Protein AF-Q5MYT7-F1 (afdb_monomer)

Secondary structure (DSSP, 8-state):
-HHHHS-GGGHHHHIIIIISPPHHHHHHHHHHHHHHHHHHHHGGGSSTTS--EEEEEE-HHHHHT-PPSS-EEEEEEEEETT--STTHHHHSHHHHHHHHHHHHHHHHT---TTEEEEE---SBTTBEEEEEEETTSSSEEEEEEEEE--TT-S--TT-PPPHHHHHHHHHTT--TTTTGGGGHHHHHHHHHTS-HHHHHHHHHHHHHHHHHHHH-TT--PPPHHHHHHHHHHHHHHHT--SS--HHHHHHHHHHHHHTGGG-EE---SS--SSSHHHHHHHHHHTTSSSPEEEETTEEEEESS-GGGS-HHHHHHHHHHHTTSGGGB-TTSPBPPPPPSTTS--TT----------SSS----------------------------------------------------------------------------------------------PPPPGGGS-GGGHHHHIIIIISPPHHHHHHHHHHHHHHHHHHHHH-SS-EEEEEE-HHHHTT-PBTTBEEEEEEEEESS--SHHHHHHHHHHHHHHHHHHHHHHTTSPPTTEEEEEEEEETTEEEEEEEETTSS--EEEEEEEEE-SS-SPPTTPPPPHHHHHHHHHHT--TTTTTTTTHHHHHHHHHTS-HHHHHHHHHHHHHHHHHHHHHTTSTTTTSPPPPHHHHHHHHHHHHHHHT--SS--HHHHHHHHHHHHHTGGG-EE---SSS-TTSHHHHHHHHHHTTS-S-EEB-SS-TT-B---S-HHHHHHHHHHHTTSGGGB-TTSSBPPPP---SB-GGGS-GGGHHHHIIIIISPPHHHHHHHHHHHHHHHHHHHHHTTTTSS--EEEEEEEHHHHHT-PPSSEEEEEEEEEETT--SGGGGGTTHHHHHHHHHHHHHHHHHHS--SEEEEE--S--TT-EEEEEEESSSTT-EEEEEEEEE--TT-SPPTTPPPPHHHHHHHHHT-SSTTTTGGGGHHHHHHHHHTS-HHHHHHHHHHHHHHHHHHHH--SSSPPPPHHHHHHHHHHHHHHHT--TT--HHHHHHHHHHHHHTGGG-EE---SS--TTSHHHHHHHHHHHTSSSPEEEETTEEEEETTTTS-HHHHHHHHHHHHTSGGGB-SSSPBPPPP-PPP--

Foldseek 3Di:
DVLLQQFLVCLVVCLVPAWDADPVVLVLVVVLVVVLQVLLQVVQPPDDPHWHFPDWDKFFCSLLVQATFQEGEIEIETETPQAAAPLVLVVPADVNVVVSVVSCVVSQVDSDPQWHKAWDQDPDGFWGWIKIAGPVRRGIYIYIYGYAHLLQPPFWDQDAGDCVSQVRVVVSVDAQCNRVSNLRVVLSCVRNVDAPVLSSLLSVQLVLVVVLVVVDPPFQAFDSVLLNQLLVVLCVFFNVDSDDRSLQSNLQSLQVLLLQQQAQEEAPRRHELPDPVSVVLLVVQSPDGGPFYARNRHRRHTSGRHPPGPSVSSNVVSVVSQVGSSQQDPVRDGRHHGDGQQTDDPPDSHRPDDDYDDDDDDDDDDDDDDDDDDDDDDDDDDDDDDDDDDDDDDDDDDDDDDDDDDDDDDDDDDDDDDDDDDDDDDDDDDDDDDDDDDDDDDDDDDPPPDLDADQQDDLLAAFLVCLVVSLVPFWADDPVVLVVVVVVLVVLVVLLCVQFPFHFPDWQWFFCSLLVLATFQEAEIEIETETVCCPADLSCLVCQQVRVVSSVVSVVVQQVPDDPFWHKDFDDDDSFWTWIWIDGPPSHHIYIYIYGYAHLLAPDDDQQDAGDQVSQVRVLVSPDAQCPRVSNLRVVLSSVNNVDAPVLSSLLSVLLSLVVVLVVVQVPDPPVPWAAFPSVLLSLLLVQQCVQFPVDNDDRSLQSLLSSLVLLLVQQLADDEDCSRPDCVDQSLVLLLLVLNPDTGDFYARNRHRRHGRRGTDSVSSNVSSVVSQQGSSQADPVRHGDHHGPHDSDDLLADFQQCLVVCLVPFWQADPVLLVLVVVLVVLLQVLCQPPFQPVHPKHFQGWDKFACSLLVLFTYQEGEIETETAIPVDPAQVCQPPPQQVNLVSSLVSVVVSQVPDDGQWDKAWDPDDDSQWTKIKTHHPPDPRGIYIYIYGYAHQLQRPDDPQDAGDQVSQLRCVVVDDAFCSRVSNLRVVLSCVRNVDAPVLSSLLSVQLVLVVSLVVVDDIDFAAFDSSLLSQLLVLLCVQFPVDSDDRSLLSNLSSLVCLLVQQLAQAEDPSHHEPPDVSRPVLLVVQSPDGTPFHARNRHNSHRRGPRHPSVSSNVSSVVSQQGSSQAHSSGDGNHHGPGDRDD

Radius of gyration: 37.27 Å; Cα contacts (8 Å, |Δi|>4): 1793; chains: 1; bounding box: 112×81×117 Å

InterPro domains:
  IPR002934 Polymerase, nucleotidyl transferase domain [PF01909] (830-896)
  IPR006116 2-5OAS/ClassI-CCAase, nucleotidyltransferase domain [cd05400] (25-170)
  IPR006116 2-5OAS/ClassI-CCAase, nucleotidyltransferase domain [cd05400] (481-611)
  IPR006116 2-5OAS/ClassI-CCAase, nucleotidyltransferase domain [cd05400] (819-998)
  IPR006117 2-5-oligoadenylate synthetase, C-terminal conserved site [PS00833] (290-300)
  IPR006117 2-5-oligoadenylate synthetase, C-terminal conserved site [PS00833] (1085-1095)
  IPR018952 2'-5'-oligoadenylate synthetase 1, domain 2/C-terminal [PF10421] (160-339)
  IPR018952 2'-5'-oligoadenylate synthetase 1, domain 2/C-terminal [PF10421] (610-794)
  IPR018952 2'-5'-oligoadenylate synthetase 1, domain 2/C-terminal [PF10421] (954-1135)
  IPR043518 2-5-oligoadenylate synthetase, N-terminal conserved site [PS00832] (511-530)
  IPR043519 Nucleotidyltransferase superfamily [G3DSA:3.30.460.10] (1-156)
  IPR043519 Nucleotidyltransferase superfamily [G3DSA:3.30.460.10] (454-606)
  IPR043519 Nucleotidyltransferase superfamily [G3DSA:3.30.460.10] (797-950)
  IPR043519 Nucleotidyltransferase superfamily [SSF81301] (1-194)
  IPR043519 Nucleotidyltransferase superfamily [SSF81301] (458-644)
  IPR043519 Nucleotidyltransferase superfamily [SSF81301] (797-988)

Structure (mmCIF, N/CA/C/O backbone):
data_AF-Q5MYT7-F1
#
_entry.id   AF-Q5MYT7-F1
#
loop_
_atom_site.group_PDB
_atom_site.id
_atom_site.type_symbol
_atom_site.label_atom_id
_atom_site.label_alt_id
_atom_site.label_comp_id
_atom_site.label_asym_id
_atom_site.label_entity_id
_atom_site.label_seq_id
_atom_site.pdbx_PDB_ins_code
_atom_site.Cartn_x
_atom_site.Cartn_y
_atom_site.Cartn_z
_atom_site.occupancy
_atom_site.B_iso_or_equiv
_atom_site.auth_seq_id
_atom_site.auth_comp_id
_atom_site.auth_asym_id
_atom_site.auth_atom_id
_atom_site.pdbx_PDB_model_num
ATOM 1 N N . MET A 1 1 ? 16.857 43.857 15.164 1.00 59.75 1 MET A N 1
ATOM 2 C CA . MET A 1 1 ? 16.044 42.620 15.086 1.00 59.75 1 MET A CA 1
ATOM 3 C C . MET A 1 1 ? 16.909 41.474 15.585 1.00 59.75 1 MET A C 1
ATOM 5 O O . MET A 1 1 ? 18.046 41.405 15.134 1.00 59.75 1 MET A O 1
ATOM 9 N N . ASP A 1 2 ? 16.411 40.576 16.440 1.00 74.19 2 ASP A N 1
ATOM 10 C CA . ASP A 1 2 ? 17.169 39.387 16.901 1.00 74.19 2 ASP A CA 1
ATOM 11 C C . ASP A 1 2 ? 17.707 38.555 15.711 1.00 74.19 2 ASP A C 1
ATOM 13 O O . ASP A 1 2 ? 18.873 38.158 15.652 1.00 74.19 2 ASP A O 1
ATOM 17 N N . LEU A 1 3 ? 16.893 38.460 14.651 1.00 88.56 3 LEU A N 1
ATOM 18 C CA . LEU A 1 3 ? 17.265 37.890 13.356 1.00 88.56 3 LEU A CA 1
ATOM 19 C C . LEU A 1 3 ? 18.565 38.463 12.756 1.00 88.56 3 LEU A C 1
ATOM 21 O O . LEU A 1 3 ? 19.415 37.692 12.327 1.00 88.56 3 LEU A O 1
ATOM 25 N N . TYR A 1 4 ? 18.742 39.789 12.714 1.00 89.44 4 TYR A N 1
ATOM 26 C CA . TYR A 1 4 ? 19.893 40.424 12.045 1.00 89.44 4 TYR A CA 1
ATOM 27 C C . TYR A 1 4 ? 21.210 40.277 12.818 1.00 89.44 4 TYR A C 1
ATOM 29 O O . TYR A 1 4 ? 22.280 40.379 12.216 1.00 89.44 4 TYR A O 1
ATOM 37 N N . HIS A 1 5 ? 21.137 40.004 14.124 1.00 88.12 5 HIS A N 1
ATOM 38 C CA . HIS A 1 5 ? 22.298 39.704 14.966 1.00 88.12 5 HIS A CA 1
ATOM 39 C C . HIS A 1 5 ? 22.606 38.198 15.031 1.00 88.12 5 HIS A C 1
ATOM 41 O O . HIS A 1 5 ? 23.727 37.816 15.363 1.00 88.12 5 HIS A O 1
ATOM 47 N N . THR A 1 6 ? 21.649 37.338 14.665 1.00 90.50 6 THR A N 1
ATOM 48 C CA . THR A 1 6 ? 21.833 35.883 14.618 1.00 90.50 6 THR A CA 1
ATOM 49 C C . THR A 1 6 ? 22.663 35.478 13.387 1.00 90.50 6 THR A C 1
ATOM 51 O O . THR A 1 6 ? 22.233 35.740 12.263 1.00 90.50 6 THR A O 1
ATOM 54 N N . PRO A 1 7 ? 23.820 34.801 13.537 1.00 90.12 7 PRO A N 1
ATOM 55 C CA . PRO A 1 7 ? 24.620 34.342 12.400 1.00 90.12 7 PRO A CA 1
ATOM 56 C C . PRO A 1 7 ? 23.923 33.214 11.624 1.00 90.12 7 PRO A C 1
ATOM 58 O O . PRO A 1 7 ? 23.156 32.437 12.198 1.00 90.12 7 PRO A O 1
ATOM 61 N N . ALA A 1 8 ? 24.236 33.062 10.331 1.00 91.06 8 ALA A N 1
ATOM 62 C CA . ALA A 1 8 ? 23.566 32.118 9.422 1.00 91.06 8 ALA A CA 1
ATOM 63 C C . ALA A 1 8 ? 23.432 30.679 9.975 1.00 91.06 8 ALA A C 1
ATOM 65 O O . ALA A 1 8 ? 22.375 30.056 9.857 1.00 91.06 8 ALA A O 1
ATOM 66 N N . GLY A 1 9 ? 24.480 30.161 10.630 1.00 88.56 9 GLY A N 1
ATOM 67 C CA . GLY A 1 9 ? 24.501 28.816 11.227 1.00 88.56 9 GLY A CA 1
ATOM 68 C C . GLY A 1 9 ? 23.675 28.647 12.514 1.00 88.56 9 GLY A C 1
ATOM 69 O O . GLY A 1 9 ? 23.468 27.520 12.960 1.00 88.56 9 GLY A O 1
ATOM 70 N N . ALA A 1 10 ? 23.188 29.735 13.117 1.00 91.50 10 ALA A N 1
ATOM 71 C CA . ALA A 1 10 ? 22.372 29.718 14.333 1.00 91.50 10 ALA A CA 1
ATOM 72 C C . ALA A 1 10 ? 20.862 29.880 14.065 1.00 91.50 10 ALA A C 1
ATOM 74 O O . ALA A 1 10 ? 20.063 29.689 14.981 1.00 91.50 10 ALA A O 1
ATOM 75 N N . LEU A 1 11 ? 20.446 30.158 12.822 1.00 94.44 11 LEU A N 1
ATOM 76 C CA . LEU A 1 11 ? 19.035 30.379 12.470 1.00 94.44 11 LEU A CA 1
ATOM 77 C C . LEU A 1 11 ? 18.121 29.192 12.816 1.00 94.44 11 LEU A C 1
ATOM 79 O O . LEU A 1 11 ? 17.000 29.401 13.267 1.00 94.44 11 LEU A O 1
ATOM 83 N N . ASP A 1 12 ? 18.595 27.948 12.680 1.00 93.56 12 ASP A N 1
ATOM 84 C CA . ASP A 1 12 ? 17.834 26.761 13.105 1.00 93.56 12 ASP A CA 1
ATOM 85 C C . ASP A 1 12 ? 17.537 26.777 14.620 1.00 93.56 12 ASP A C 1
ATOM 87 O O . ASP A 1 12 ? 16.446 26.386 15.039 1.00 93.56 12 ASP A O 1
ATOM 91 N N . LYS A 1 13 ? 18.461 27.293 15.448 1.00 92.31 13 LYS A N 1
ATOM 92 C CA . LYS A 1 13 ? 18.240 27.471 16.894 1.00 92.31 13 LYS A CA 1
ATOM 93 C C . LYS A 1 13 ? 17.261 28.612 17.175 1.00 92.31 13 LYS A C 1
ATOM 95 O O . LYS A 1 13 ? 16.396 28.436 18.029 1.00 92.31 13 LYS A O 1
ATOM 100 N N . LEU A 1 14 ? 17.361 29.733 16.454 1.00 92.81 14 LEU A N 1
ATOM 101 C CA . LEU A 1 14 ? 16.436 30.867 16.584 1.00 92.81 14 LEU A CA 1
ATOM 102 C C . LEU A 1 14 ? 14.985 30.441 16.307 1.00 92.81 14 LEU A C 1
ATOM 104 O O . LEU A 1 14 ? 14.097 30.723 17.110 1.00 92.81 14 LEU A O 1
ATOM 108 N N . VAL A 1 15 ? 14.741 29.699 15.218 1.00 92.44 15 VAL A N 1
ATOM 109 C CA . VAL A 1 15 ? 13.395 29.179 14.919 1.00 92.44 15 VAL A CA 1
ATOM 110 C C . VAL A 1 15 ? 12.901 28.258 16.040 1.00 92.44 15 VAL A C 1
ATOM 112 O O . VAL A 1 15 ? 11.770 28.417 16.502 1.00 92.44 15 VAL A O 1
ATOM 115 N N . ALA A 1 16 ? 13.755 27.335 16.500 1.00 87.94 16 ALA A N 1
ATOM 116 C CA . ALA A 1 16 ? 13.410 26.335 17.509 1.00 87.94 16 ALA A CA 1
ATOM 117 C C . ALA A 1 16 ? 12.980 26.935 18.862 1.00 87.94 16 ALA A C 1
ATOM 119 O O . ALA A 1 16 ? 12.024 26.439 19.453 1.00 87.94 16 ALA A O 1
ATOM 120 N N . HIS A 1 17 ? 13.661 27.982 19.342 1.00 86.62 17 HIS A N 1
ATOM 121 C CA . HIS A 1 17 ? 13.428 28.550 20.680 1.00 86.62 17 HIS A CA 1
ATOM 122 C C . HIS A 1 17 ? 12.485 29.765 20.673 1.00 86.62 17 HIS A C 1
ATOM 124 O O . HIS A 1 17 ? 11.696 29.938 21.606 1.00 86.62 17 HIS A O 1
ATOM 130 N N . SER A 1 18 ? 12.544 30.598 19.628 1.00 87.81 18 SER A N 1
ATOM 131 C CA . SER A 1 18 ? 11.906 31.923 19.633 1.00 87.81 18 SER A CA 1
ATOM 132 C C . SER A 1 18 ? 10.681 32.034 18.723 1.00 87.81 18 SER A C 1
ATOM 134 O O . SER A 1 18 ? 9.802 32.844 19.008 1.00 87.81 18 SER A O 1
ATOM 136 N N . LEU A 1 19 ? 10.588 31.255 17.633 1.00 92.44 19 LEU A N 1
ATOM 137 C CA . LEU A 1 19 ? 9.544 31.466 16.612 1.00 92.44 19 LEU A CA 1
ATOM 138 C C . LEU A 1 19 ? 8.373 30.481 16.670 1.00 92.44 19 LEU A C 1
ATOM 140 O O . LEU A 1 19 ? 7.267 30.845 16.263 1.00 92.44 19 LEU A O 1
ATOM 144 N N . HIS A 1 20 ? 8.576 29.259 17.168 1.00 90.25 20 HIS A N 1
ATOM 145 C CA . HIS A 1 20 ? 7.468 28.324 17.373 1.00 90.25 20 HIS A CA 1
ATOM 146 C C . HIS A 1 20 ? 6.553 28.781 18.527 1.00 90.25 20 HIS A C 1
ATOM 148 O O . HIS A 1 20 ? 7.056 29.165 19.586 1.00 90.25 20 HIS A O 1
ATOM 154 N N . PRO A 1 21 ? 5.216 28.711 18.370 1.00 85.38 21 PRO A N 1
ATOM 155 C CA . PRO A 1 21 ? 4.279 28.949 19.465 1.00 85.38 21 PRO A CA 1
ATOM 156 C C . PRO A 1 21 ? 4.533 27.998 20.639 1.00 85.38 21 PRO A C 1
ATOM 158 O O . PRO A 1 21 ? 4.851 26.824 20.430 1.00 85.38 21 PRO A O 1
ATOM 161 N N . ALA A 1 22 ? 4.329 28.476 21.870 1.00 86.44 22 ALA A N 1
ATOM 162 C CA . ALA A 1 22 ? 4.494 27.648 23.061 1.00 86.44 22 ALA A CA 1
ATOM 163 C C . ALA A 1 22 ? 3.613 26.374 22.977 1.00 86.44 22 ALA A C 1
ATOM 165 O O . ALA A 1 22 ? 2.426 26.474 22.623 1.00 86.44 22 ALA A O 1
ATOM 166 N N . PRO A 1 23 ? 4.140 25.171 23.295 1.00 87.56 23 PRO A N 1
ATOM 167 C CA . PRO A 1 23 ? 3.372 23.925 23.209 1.00 87.56 23 PRO A CA 1
ATOM 168 C C . PRO A 1 23 ? 2.106 23.936 24.073 1.00 87.56 23 PRO A C 1
ATOM 170 O O . PRO A 1 23 ? 1.062 23.439 23.649 1.00 87.56 23 PRO A O 1
ATOM 173 N N . GLU A 1 24 ? 2.184 24.552 25.253 1.00 87.44 24 GLU A N 1
ATOM 174 C CA . GLU A 1 24 ? 1.084 24.671 26.214 1.00 87.44 24 GLU A CA 1
ATOM 175 C C . GLU A 1 24 ? -0.031 25.581 25.695 1.00 87.44 24 GLU A C 1
ATOM 177 O O . GLU A 1 24 ? -1.180 25.143 25.614 1.00 87.44 24 GLU A O 1
ATOM 182 N N . PHE A 1 25 ? 0.311 26.788 25.228 1.00 89.62 25 PHE A N 1
ATOM 183 C CA . PHE A 1 25 ? -0.627 27.699 24.562 1.00 89.62 25 PHE A CA 1
ATOM 184 C C . PHE A 1 25 ? -1.296 27.026 23.355 1.00 89.62 25 PHE A C 1
ATOM 186 O O . PHE A 1 25 ? -2.518 27.035 23.216 1.00 89.62 25 PHE A O 1
ATOM 193 N N . THR A 1 26 ? -0.511 26.335 22.522 1.00 89.00 26 THR A N 1
ATOM 194 C CA . THR A 1 26 ? -1.021 25.590 21.359 1.00 89.00 26 THR A CA 1
ATOM 195 C C . THR A 1 26 ? -2.004 24.487 21.767 1.00 89.00 26 THR A C 1
ATOM 197 O O . THR A 1 26 ? -3.002 24.257 21.081 1.00 89.00 26 THR A O 1
ATOM 200 N N . ALA A 1 27 ? -1.751 23.794 22.882 1.00 88.69 27 ALA A N 1
ATOM 201 C CA . ALA A 1 27 ? -2.651 22.779 23.420 1.00 88.69 27 ALA A CA 1
ATOM 202 C C . ALA A 1 27 ? -3.924 23.389 24.032 1.00 88.69 27 ALA A C 1
ATOM 204 O O . ALA A 1 27 ? -5.010 22.844 23.822 1.00 88.69 27 ALA A O 1
ATOM 205 N N . ALA A 1 28 ? -3.815 24.519 24.737 1.00 91.06 28 ALA A N 1
ATOM 206 C CA . ALA A 1 28 ? -4.949 25.256 25.289 1.00 91.06 28 ALA A CA 1
ATOM 207 C C . ALA A 1 28 ? -5.876 25.766 24.176 1.00 91.06 28 ALA A C 1
ATOM 209 O O . ALA A 1 28 ? -7.055 25.413 24.159 1.00 91.06 28 ALA A O 1
ATOM 210 N N . VAL A 1 29 ? -5.329 26.467 23.176 1.00 91.25 29 VAL A N 1
ATOM 211 C CA . VAL A 1 29 ? -6.065 26.932 21.987 1.00 91.25 29 VAL A CA 1
ATOM 212 C C . VAL A 1 29 ? -6.732 25.764 21.258 1.00 91.25 29 VAL A C 1
ATOM 214 O O . VAL A 1 29 ? -7.906 25.844 20.902 1.00 91.25 29 VAL A O 1
ATOM 217 N N . ARG A 1 30 ? -6.038 24.630 21.079 1.00 91.62 30 ARG A N 1
ATOM 218 C CA . ARG A 1 30 ? -6.629 23.444 20.435 1.00 91.62 30 ARG A CA 1
ATOM 219 C C . ARG A 1 30 ? -7.849 22.911 21.196 1.00 91.62 30 ARG A C 1
ATOM 221 O O . ARG A 1 30 ? -8.807 22.497 20.543 1.00 91.62 30 ARG A O 1
ATOM 228 N N . ARG A 1 31 ? -7.821 22.921 22.537 1.00 91.38 31 ARG A N 1
ATOM 229 C CA . ARG A 1 31 ? -8.968 22.547 23.386 1.00 91.38 31 ARG A CA 1
ATOM 230 C C . ARG A 1 31 ? -10.098 23.571 23.276 1.00 91.38 31 ARG A C 1
ATOM 232 O O . ARG A 1 31 ? -11.224 23.165 23.005 1.00 91.38 31 ARG A O 1
ATOM 239 N N . ALA A 1 32 ? -9.801 24.866 23.388 1.00 92.69 32 ALA A N 1
ATOM 240 C CA . ALA A 1 32 ? -10.782 25.946 23.264 1.00 92.69 32 ALA A CA 1
ATOM 241 C C . ALA A 1 32 ? -11.526 25.890 21.916 1.00 92.69 32 ALA A C 1
ATOM 243 O O . ALA A 1 32 ? -12.746 25.749 21.876 1.00 92.69 32 ALA A O 1
ATOM 244 N N . LEU A 1 33 ? -10.791 25.838 20.800 1.00 91.56 33 LEU A N 1
ATOM 245 C CA . LEU A 1 33 ? -11.364 25.702 19.454 1.00 91.56 33 LEU A CA 1
ATOM 246 C C . LEU A 1 33 ? -12.047 24.339 19.210 1.00 91.56 33 LEU A C 1
ATOM 248 O O . LEU A 1 33 ? -12.671 24.152 18.169 1.00 91.56 33 LEU A O 1
ATOM 252 N N . GLY A 1 34 ? -11.850 23.340 20.074 1.00 90.12 34 GLY A N 1
ATOM 253 C CA . GLY A 1 34 ? -12.603 22.078 20.060 1.00 90.12 34 GLY A CA 1
ATOM 254 C C . GLY A 1 34 ? -13.910 22.176 20.853 1.00 90.12 34 GLY A C 1
ATOM 255 O O . GLY A 1 34 ? -14.930 21.653 20.421 1.00 90.12 34 GLY A O 1
ATOM 256 N N . SER A 1 35 ? -13.894 22.905 21.971 1.00 91.06 35 SER A N 1
ATOM 257 C CA . SER A 1 35 ? -15.089 23.258 22.744 1.00 91.06 35 SER A CA 1
ATOM 258 C C . SER A 1 35 ? -16.053 24.111 21.910 1.00 91.06 35 SER A C 1
ATOM 260 O O . SER A 1 35 ? -17.224 23.761 21.778 1.00 91.06 35 SER A O 1
ATOM 262 N N . LEU A 1 36 ? -15.543 25.153 21.244 1.00 89.62 36 LEU A N 1
ATOM 263 C CA . LEU A 1 36 ? -16.345 26.022 20.378 1.00 89.62 36 LEU A CA 1
ATOM 264 C C . LEU A 1 36 ? -16.971 25.265 19.189 1.00 89.62 36 LEU A C 1
ATOM 266 O O . LEU A 1 36 ? -18.139 25.479 18.882 1.00 89.62 36 LEU A O 1
ATOM 270 N N . ASP A 1 37 ? -16.238 24.332 18.564 1.00 88.38 37 ASP A N 1
ATOM 271 C CA . ASP A 1 37 ? -16.757 23.458 17.493 1.00 88.38 37 ASP A CA 1
ATOM 272 C C . ASP A 1 37 ? -17.984 22.656 17.973 1.00 88.38 37 ASP A C 1
ATOM 274 O O . ASP A 1 37 ? -19.026 22.643 17.313 1.00 88.38 37 ASP A O 1
ATOM 278 N N . ASN A 1 38 ? -17.905 22.083 19.180 1.00 85.25 38 ASN A N 1
ATOM 279 C CA . ASN A 1 38 ? -19.016 21.361 19.800 1.00 85.25 38 ASN A CA 1
ATOM 280 C C . ASN A 1 38 ? -20.222 22.268 20.098 1.00 85.25 38 ASN A C 1
ATOM 282 O O . ASN A 1 38 ? -21.355 21.850 19.861 1.00 85.25 38 ASN A O 1
ATOM 286 N N . VAL A 1 39 ? -20.009 23.488 20.608 1.00 86.06 39 VAL A N 1
ATOM 287 C CA . VAL A 1 39 ? -21.098 24.441 20.909 1.00 86.06 39 VAL A CA 1
ATOM 288 C C . VAL A 1 39 ? -21.824 24.865 19.632 1.00 86.06 39 VAL A C 1
ATOM 290 O O . VAL A 1 39 ? -23.051 24.780 19.571 1.00 86.06 39 VAL A O 1
ATOM 293 N N . LEU A 1 40 ? -21.073 25.242 18.592 1.00 84.19 40 LEU A N 1
ATOM 294 C CA . LEU A 1 40 ? -21.619 25.658 17.296 1.00 84.19 40 LEU A CA 1
ATOM 295 C C . LEU A 1 40 ? -22.429 24.539 16.624 1.00 84.19 40 LEU A C 1
ATOM 297 O O . LEU A 1 40 ? -23.468 24.805 16.025 1.00 84.19 40 LEU A O 1
ATOM 301 N N . ARG A 1 41 ? -21.998 23.276 16.755 1.00 82.12 41 ARG A N 1
ATOM 302 C CA . ARG A 1 41 ? -22.748 22.120 16.235 1.00 82.12 41 ARG A CA 1
ATOM 303 C C . ARG A 1 41 ? -23.990 21.781 17.057 1.00 82.12 41 ARG A C 1
ATOM 305 O O . ARG A 1 41 ? -25.020 21.473 16.466 1.00 82.12 41 ARG A O 1
ATOM 312 N N . LYS A 1 42 ? -23.912 21.817 18.393 1.00 72.44 42 LYS A N 1
ATOM 313 C CA . LYS A 1 42 ? -25.034 21.445 19.277 1.00 72.44 42 LYS A CA 1
ATOM 314 C C . LYS A 1 42 ? -26.173 22.464 19.234 1.00 72.44 42 LYS A C 1
ATOM 316 O O . LYS A 1 42 ? -27.330 22.074 19.110 1.00 72.44 42 LYS A O 1
ATOM 321 N N . ASN A 1 43 ? -25.861 23.759 19.265 1.00 61.44 43 ASN A N 1
ATOM 322 C CA . ASN A 1 43 ? -26.887 24.807 19.315 1.00 61.44 43 ASN A CA 1
ATOM 323 C C . ASN A 1 43 ? -27.502 25.142 17.940 1.00 61.44 43 ASN A C 1
ATOM 325 O O . ASN A 1 43 ? -28.454 25.917 17.872 1.00 61.44 43 ASN A O 1
ATOM 329 N N . GLY A 1 44 ? -27.033 24.499 16.864 1.00 51.41 44 GLY A N 1
ATOM 330 C CA . GLY A 1 44 ? -27.705 24.460 15.558 1.00 51.41 44 GLY A CA 1
ATOM 331 C C . GLY A 1 44 ? -28.855 23.443 15.456 1.00 51.41 44 GLY A C 1
ATOM 332 O O . GLY A 1 44 ? -29.382 23.254 14.366 1.00 51.41 44 GLY A O 1
ATOM 333 N N . ALA A 1 45 ? -29.225 22.760 16.549 1.00 39.59 45 ALA A N 1
ATOM 334 C CA . ALA A 1 45 ? -30.267 21.721 16.568 1.00 39.59 45 ALA A CA 1
ATOM 335 C C . ALA A 1 45 ? -31.523 22.080 17.399 1.00 39.59 45 ALA A C 1
ATOM 337 O O . ALA A 1 45 ? -32.418 21.252 17.546 1.00 39.59 45 ALA A O 1
ATOM 338 N N . GLY A 1 46 ? -31.601 23.297 17.954 1.00 36.50 46 GLY A N 1
ATOM 339 C CA . GLY A 1 46 ? -32.718 23.755 18.789 1.00 36.50 46 GLY A CA 1
ATOM 340 C C . GLY A 1 46 ? -33.623 24.771 18.088 1.00 36.50 46 GLY A C 1
ATOM 341 O O . GLY A 1 46 ? -33.406 25.973 18.228 1.00 36.50 46 GLY A O 1
ATOM 342 N N . GLY A 1 47 ? -34.652 24.295 17.379 1.00 42.53 47 GLY A N 1
ATOM 343 C CA . GLY A 1 47 ? -35.719 25.123 16.793 1.00 42.53 47 GLY A CA 1
ATOM 344 C C . GLY A 1 47 ? -35.829 25.037 15.264 1.00 42.53 47 GLY A C 1
ATOM 345 O O . GLY A 1 47 ? -34.827 24.982 14.558 1.00 42.53 47 GLY A O 1
ATOM 346 N N . LEU A 1 48 ? -37.064 25.064 14.749 1.00 45.00 48 LEU A N 1
ATOM 347 C CA . LEU A 1 48 ? -37.429 24.742 13.354 1.00 45.00 48 LEU A CA 1
ATOM 348 C C . LEU A 1 48 ? -36.963 25.753 12.273 1.00 45.00 48 LEU A C 1
ATOM 350 O O . LEU A 1 48 ? -37.394 25.652 11.128 1.00 45.00 48 LEU A O 1
ATOM 354 N N . GLN A 1 49 ? -36.162 26.758 12.638 1.00 53.81 49 GLN A N 1
ATOM 355 C CA . GLN A 1 49 ? -35.865 27.956 11.829 1.00 53.81 49 GLN A CA 1
ATOM 356 C C . GLN A 1 49 ? -34.372 28.363 11.841 1.00 53.81 49 GLN A C 1
ATOM 358 O O . GLN A 1 49 ? -34.028 29.409 11.304 1.00 53.81 49 GLN A O 1
ATOM 363 N N . ARG A 1 50 ? -33.462 27.581 12.450 1.00 61.81 50 ARG A N 1
ATOM 364 C CA . ARG A 1 50 ? -32.018 27.913 12.493 1.00 61.81 50 ARG A CA 1
ATOM 365 C C . ARG A 1 50 ? -31.180 27.034 11.551 1.00 61.81 50 ARG A C 1
ATOM 367 O O . ARG A 1 50 ? -31.466 25.844 11.436 1.00 61.81 50 ARG A O 1
ATOM 374 N N . PRO A 1 51 ? -30.144 27.595 10.896 1.00 69.62 51 PRO A N 1
ATOM 375 C CA . PRO A 1 51 ? -29.323 26.874 9.925 1.00 69.62 51 PRO A CA 1
ATOM 376 C C . PRO A 1 51 ? -28.436 25.824 10.599 1.00 69.62 51 PRO A C 1
ATOM 378 O O . PRO A 1 51 ? -27.840 26.064 11.654 1.00 69.62 51 PRO A O 1
ATOM 381 N N . ARG A 1 52 ? -28.300 24.662 9.962 1.00 80.44 52 ARG A N 1
ATOM 382 C CA . ARG A 1 52 ? -27.509 23.544 10.474 1.00 80.44 52 ARG A CA 1
ATOM 383 C C . ARG A 1 52 ? -26.066 23.651 9.995 1.00 80.44 52 ARG A C 1
ATOM 385 O O . ARG A 1 52 ? -25.778 23.780 8.806 1.00 80.44 52 ARG A O 1
ATOM 392 N N . VAL A 1 53 ? -25.134 23.480 10.928 1.00 85.69 53 VAL A N 1
ATOM 393 C CA . VAL A 1 53 ? -23.708 23.346 10.613 1.00 85.69 53 VAL A CA 1
ATOM 394 C C . VAL A 1 53 ? -23.440 21.983 9.965 1.00 85.69 53 VAL A C 1
ATOM 396 O O . VAL A 1 53 ? -23.504 20.949 10.632 1.00 85.69 53 VAL A O 1
ATOM 399 N N . ILE A 1 54 ? -23.088 21.980 8.676 1.00 84.56 54 ILE A N 1
ATOM 400 C CA . ILE A 1 54 ? -22.618 20.797 7.938 1.00 84.56 54 ILE A CA 1
ATOM 401 C C . ILE A 1 54 ? -21.275 20.351 8.533 1.00 84.56 54 ILE A C 1
ATOM 403 O O . ILE A 1 54 ? -21.112 19.236 9.038 1.00 84.56 54 ILE A O 1
ATOM 407 N N . ARG A 1 55 ? -20.284 21.247 8.488 1.00 87.62 55 ARG A N 1
ATOM 408 C CA . ARG A 1 55 ? -18.921 21.010 8.973 1.00 87.62 55 ARG A CA 1
ATOM 409 C C . ARG A 1 55 ? -18.222 22.321 9.306 1.00 87.62 55 ARG A C 1
ATOM 411 O O . ARG A 1 55 ? -18.565 23.367 8.772 1.00 87.62 55 ARG A O 1
ATOM 418 N N . ILE A 1 56 ? -17.223 22.248 10.179 1.00 90.31 56 ILE A N 1
ATOM 419 C CA . ILE A 1 56 ? -16.341 23.370 10.506 1.00 90.31 56 ILE A CA 1
ATOM 420 C C . ILE A 1 56 ? -14.927 22.980 10.083 1.00 90.31 56 ILE A C 1
ATOM 422 O O . ILE A 1 56 ? -14.464 21.879 10.394 1.00 90.31 56 ILE A O 1
ATOM 426 N N . ILE A 1 57 ? -14.241 23.863 9.358 1.00 90.44 57 ILE A N 1
ATOM 427 C CA . ILE A 1 57 ? -12.853 23.675 8.930 1.00 90.44 57 ILE A CA 1
ATOM 428 C C . ILE A 1 57 ? -11.984 24.775 9.530 1.00 90.44 57 ILE A C 1
ATOM 430 O O . ILE A 1 57 ? -12.294 25.961 9.456 1.00 90.44 57 ILE A O 1
ATOM 434 N N . LYS A 1 58 ? -10.854 24.360 10.106 1.00 93.25 58 LYS A N 1
ATOM 435 C CA . LYS A 1 58 ? -9.835 25.262 10.647 1.00 93.25 58 LYS A CA 1
ATOM 436 C C . LYS A 1 58 ? -8.888 25.675 9.518 1.00 93.25 58 LYS A C 1
ATOM 438 O O . LYS A 1 58 ? -8.302 24.803 8.873 1.00 93.25 58 LYS A O 1
ATOM 443 N N . GLY A 1 59 ? -8.761 26.977 9.295 1.00 92.38 59 GLY A N 1
ATOM 444 C CA . GLY A 1 59 ? -7.857 27.648 8.364 1.00 92.38 59 GLY A CA 1
ATOM 445 C C . GLY A 1 59 ? -6.874 28.575 9.084 1.00 92.38 59 GLY A C 1
ATOM 446 O O . GLY A 1 59 ? -6.502 28.331 10.234 1.00 92.38 59 GLY A O 1
ATOM 447 N N . GLY A 1 60 ? -6.446 29.645 8.414 1.00 92.38 60 GLY A N 1
ATOM 448 C CA . GLY A 1 60 ? -5.411 30.550 8.934 1.00 92.38 60 GLY A CA 1
ATOM 449 C C . GLY A 1 60 ? -4.030 29.892 9.108 1.00 92.38 60 GLY A C 1
ATOM 450 O O . GLY A 1 60 ? -3.826 28.709 8.808 1.00 92.38 60 GLY A O 1
ATOM 451 N N . ALA A 1 61 ? -3.055 30.662 9.586 1.00 93.56 61 ALA A N 1
ATOM 452 C CA . ALA A 1 61 ? -1.682 30.210 9.806 1.00 93.56 61 ALA A CA 1
ATOM 453 C C . ALA A 1 61 ? -1.594 29.048 10.805 1.00 93.56 61 ALA A C 1
ATOM 455 O O . ALA A 1 61 ? -0.794 28.128 10.619 1.00 93.56 61 ALA A O 1
ATOM 456 N N . HIS A 1 62 ? -2.449 29.042 11.832 1.00 92.88 62 HIS A N 1
ATOM 457 C CA . HIS A 1 62 ? -2.522 27.950 12.801 1.00 92.88 62 HIS A CA 1
ATOM 458 C C . HIS A 1 62 ? -2.812 26.600 12.136 1.00 92.88 62 HIS A C 1
ATOM 460 O O . HIS A 1 62 ? -2.092 25.631 12.379 1.00 92.88 62 HIS A O 1
ATOM 466 N N . ALA A 1 63 ? -3.811 26.520 11.249 1.00 91.25 63 ALA A N 1
ATOM 467 C CA . ALA A 1 63 ? -4.142 25.260 10.585 1.00 91.25 63 ALA A CA 1
ATOM 468 C C . ALA A 1 63 ? -3.191 24.906 9.427 1.00 91.25 63 ALA A C 1
ATOM 470 O O . ALA A 1 63 ? -3.001 23.722 9.139 1.00 91.25 63 ALA A O 1
ATOM 471 N N . ARG A 1 64 ? -2.561 25.907 8.791 1.00 93.81 64 ARG A N 1
ATOM 472 C CA . ARG A 1 64 ? -1.473 25.709 7.812 1.00 93.81 64 ARG A CA 1
ATOM 473 C C . ARG A 1 64 ? -0.167 25.209 8.453 1.00 93.81 64 ARG A C 1
ATOM 475 O O . ARG A 1 64 ? 0.719 24.748 7.739 1.00 93.81 64 ARG A O 1
ATOM 482 N N . GLY A 1 65 ? -0.041 25.267 9.782 1.00 92.50 65 GLY A N 1
ATOM 483 C CA . GLY A 1 65 ? 1.186 24.905 10.499 1.00 92.50 65 GLY A CA 1
ATOM 484 C C . GLY A 1 65 ? 2.286 25.968 10.388 1.00 92.50 65 GLY A C 1
ATOM 485 O O . GLY A 1 65 ? 3.463 25.642 10.517 1.00 92.50 65 GLY A O 1
ATOM 486 N N . THR A 1 66 ? 1.902 27.221 10.131 1.00 94.12 66 THR A N 1
ATOM 487 C CA . THR A 1 66 ? 2.778 28.385 9.903 1.00 94.12 66 THR A CA 1
ATOM 488 C C . THR A 1 66 ? 2.509 29.511 10.912 1.00 94.12 66 THR A C 1
ATOM 490 O O . THR A 1 66 ? 2.746 30.693 10.635 1.00 94.12 66 THR A O 1
ATOM 493 N N . ALA A 1 67 ? 1.984 29.151 12.087 1.00 92.19 67 ALA A N 1
ATOM 494 C CA . ALA A 1 67 ? 1.754 30.059 13.205 1.00 92.19 67 ALA A CA 1
ATOM 495 C C . ALA A 1 67 ? 3.056 30.473 13.901 1.00 92.19 67 ALA A C 1
ATOM 497 O O . ALA A 1 67 ? 3.924 29.637 14.143 1.00 92.19 67 ALA A O 1
ATOM 498 N N . LEU A 1 68 ? 3.152 31.754 14.260 1.00 91.38 68 LEU A N 1
ATOM 499 C CA . LEU A 1 68 ? 4.279 32.337 14.994 1.00 91.38 68 LEU A CA 1
ATOM 500 C C . LEU A 1 68 ? 3.977 32.466 16.491 1.00 91.38 68 LEU A C 1
ATOM 502 O O . LEU A 1 68 ? 2.826 32.657 16.885 1.00 91.38 68 LEU A O 1
ATOM 506 N N . ARG A 1 69 ? 5.029 32.429 17.315 1.00 90.31 69 ARG A N 1
ATOM 507 C CA . ARG A 1 69 ? 5.001 32.921 18.702 1.00 90.31 69 ARG A CA 1
ATOM 508 C C . ARG A 1 69 ? 4.652 34.421 18.737 1.00 90.31 69 ARG A C 1
ATOM 510 O O . ARG A 1 69 ? 4.915 35.136 17.765 1.00 90.31 69 ARG A O 1
ATOM 517 N N . GLY A 1 70 ? 4.058 34.906 19.831 1.00 85.06 70 GLY A N 1
ATOM 518 C CA . GLY A 1 70 ? 3.720 36.331 19.976 1.00 85.06 70 GLY A CA 1
ATOM 519 C C . GLY A 1 70 ? 2.696 36.827 18.954 1.00 85.06 70 GLY A C 1
ATOM 520 O O . GLY A 1 70 ? 2.955 37.793 18.238 1.00 85.06 70 GLY A O 1
ATOM 521 N N . GLY A 1 71 ? 1.579 36.108 18.815 1.00 87.62 71 GLY A N 1
ATOM 522 C CA . GLY A 1 71 ? 0.476 36.461 17.919 1.00 87.62 71 GLY A CA 1
ATOM 523 C C . GLY A 1 71 ? 0.394 35.595 16.662 1.00 87.62 71 GLY A C 1
ATOM 524 O O . GLY A 1 71 ? 1.376 35.427 15.935 1.00 87.62 71 GLY A O 1
ATOM 525 N N . THR A 1 72 ? -0.792 35.076 16.352 1.00 89.31 72 THR A N 1
ATOM 526 C CA . THR A 1 72 ? -1.076 34.360 15.097 1.00 89.31 72 THR A CA 1
ATOM 527 C C . THR A 1 72 ? -2.568 34.403 14.748 1.00 89.31 72 THR A C 1
ATOM 529 O O . THR A 1 72 ? -3.358 34.951 15.505 1.00 89.31 72 THR A O 1
ATOM 532 N N . ASP A 1 73 ? -2.957 33.834 13.608 1.00 91.94 73 ASP A N 1
ATOM 533 C CA . ASP A 1 73 ? -4.327 33.785 13.105 1.00 91.94 73 ASP A CA 1
ATOM 534 C C . ASP A 1 73 ? -4.845 32.342 12.970 1.00 91.94 73 ASP A C 1
ATOM 536 O O . ASP A 1 73 ? -4.110 31.415 12.598 1.00 91.94 73 ASP A O 1
ATOM 540 N N . VAL A 1 74 ? -6.141 32.161 13.225 1.00 93.56 74 VAL A N 1
ATOM 541 C CA . VAL A 1 74 ? -6.908 30.978 12.820 1.00 93.56 74 VAL A CA 1
ATOM 542 C C . VAL A 1 74 ? -8.238 31.410 12.220 1.00 93.56 74 VAL A C 1
ATOM 544 O O . VAL A 1 74 ? -8.937 32.280 12.730 1.00 93.56 74 VAL A O 1
ATOM 547 N N . GLU A 1 75 ? -8.598 30.766 11.124 1.00 93.12 75 GLU A N 1
ATOM 548 C CA . GLU A 1 75 ? -9.905 30.916 10.496 1.00 93.12 75 GLU A CA 1
ATOM 549 C C . GLU A 1 75 ? -10.780 29.731 10.930 1.00 93.12 75 GLU A C 1
ATOM 551 O O . GLU A 1 75 ? -10.324 28.586 10.905 1.00 93.12 75 GLU A O 1
ATOM 556 N N . LEU A 1 76 ? -12.017 29.977 11.348 1.00 93.12 76 LEU A N 1
ATOM 557 C CA . LEU A 1 76 ? -13.032 28.954 11.586 1.00 93.12 76 LEU A CA 1
ATOM 558 C C . LEU A 1 76 ? -14.108 29.105 10.515 1.00 93.12 76 LEU A C 1
ATOM 560 O O . LEU A 1 76 ? -15.035 29.900 10.664 1.00 93.12 76 LEU A O 1
ATOM 564 N N . VAL A 1 77 ? -13.970 28.342 9.432 1.00 92.56 77 VAL A N 1
ATOM 565 C CA . VAL A 1 77 ? -14.960 28.325 8.355 1.00 92.56 77 VAL A CA 1
ATOM 566 C C . VAL A 1 77 ? -16.102 27.403 8.756 1.00 92.56 77 VAL A C 1
ATOM 568 O O . VAL A 1 77 ? -15.885 26.203 8.939 1.00 92.56 77 VAL A O 1
ATOM 571 N N . ILE A 1 78 ? -17.303 27.958 8.907 1.00 90.75 78 ILE A N 1
ATOM 572 C CA . ILE A 1 78 ? -18.524 27.231 9.260 1.00 90.75 78 ILE A CA 1
ATOM 573 C C . ILE A 1 78 ? -19.350 27.028 7.995 1.00 90.75 78 ILE A C 1
ATOM 575 O O . ILE A 1 78 ? -19.927 27.971 7.459 1.00 90.75 78 ILE A O 1
ATOM 579 N N . PHE A 1 79 ? -19.435 25.787 7.535 1.00 90.19 79 PHE A N 1
ATOM 580 C CA . PHE A 1 79 ? -20.266 25.426 6.396 1.00 90.19 79 PHE A CA 1
ATOM 581 C C . PHE A 1 79 ? -21.709 25.196 6.848 1.00 90.19 79 PHE A C 1
ATOM 583 O O . PHE A 1 79 ? -21.952 24.357 7.721 1.00 90.19 79 PHE A O 1
ATOM 590 N N . LEU A 1 80 ? -22.651 25.943 6.268 1.00 87.06 80 LEU A N 1
ATOM 591 C CA . LEU A 1 80 ? -24.072 25.946 6.639 1.00 87.06 80 LEU A CA 1
ATOM 592 C C . LEU A 1 80 ? -24.940 25.366 5.519 1.00 87.06 80 LEU A C 1
ATOM 594 O O . LEU A 1 80 ? -24.687 25.622 4.346 1.00 87.06 80 LEU A O 1
ATOM 598 N N . ASP A 1 81 ? -25.982 24.616 5.876 1.00 84.81 81 ASP A N 1
ATOM 599 C CA . ASP A 1 81 ? -26.896 23.964 4.922 1.00 84.81 81 ASP A CA 1
ATOM 600 C C . ASP A 1 81 ? -27.885 24.911 4.221 1.00 84.81 81 ASP A C 1
ATOM 602 O O . ASP A 1 81 ? -28.416 24.589 3.153 1.00 84.81 81 ASP A O 1
ATOM 606 N N . CYS A 1 82 ? -28.100 26.096 4.793 1.00 83.19 82 CYS A N 1
ATOM 607 C CA . CYS A 1 82 ? -28.879 27.171 4.188 1.00 83.19 82 CYS A CA 1
ATOM 608 C C . CYS A 1 82 ? -28.156 27.857 3.015 1.00 83.19 82 CYS A C 1
ATOM 610 O O . CYS A 1 82 ? -28.814 28.485 2.191 1.00 83.19 82 CYS A O 1
ATOM 612 N N . LEU A 1 83 ? -26.826 27.729 2.920 1.00 85.75 83 LEU A N 1
ATOM 613 C CA . LEU A 1 83 ? -26.016 28.288 1.839 1.00 85.75 83 LEU A CA 1
ATOM 614 C C . LEU A 1 83 ? -25.845 27.224 0.747 1.00 85.75 83 LEU A C 1
ATOM 616 O O . LEU A 1 83 ? -25.215 26.193 0.977 1.00 85.75 83 LEU A O 1
ATOM 620 N N . ARG A 1 84 ? -26.409 27.462 -0.441 1.00 84.94 84 ARG A N 1
ATOM 621 C CA . ARG A 1 84 ? -26.442 26.519 -1.576 1.00 84.94 84 ARG A CA 1
ATOM 622 C C . ARG A 1 84 ? -25.696 27.015 -2.814 1.00 84.94 84 ARG A C 1
ATOM 624 O O . ARG A 1 84 ? -25.417 26.217 -3.707 1.00 84.94 84 ARG A O 1
ATOM 631 N N . SER A 1 85 ? -25.373 28.302 -2.869 1.00 87.75 85 SER A N 1
ATOM 632 C CA . SER A 1 85 ? -24.567 28.926 -3.916 1.00 87.75 85 SER A CA 1
ATOM 633 C C . SER A 1 85 ? -23.534 29.901 -3.336 1.00 87.75 85 SER A C 1
ATOM 635 O O . SER A 1 85 ? -23.599 30.294 -2.169 1.00 87.75 85 SER A O 1
ATOM 637 N N . PHE A 1 86 ? -22.582 30.334 -4.166 1.00 86.12 86 PHE A N 1
ATOM 638 C CA . PHE A 1 86 ? -21.679 31.438 -3.823 1.00 86.12 86 PHE A CA 1
ATOM 639 C C . PHE A 1 86 ? -22.438 32.757 -3.584 1.00 86.12 86 PHE A C 1
ATOM 641 O O . PHE A 1 86 ? -22.092 33.507 -2.673 1.00 86.12 86 PHE A O 1
ATOM 648 N N . GLY A 1 87 ? -23.510 33.012 -4.345 1.00 78.25 87 GLY A N 1
ATOM 649 C CA . GLY A 1 87 ? -24.328 34.222 -4.216 1.00 78.25 87 GLY A CA 1
ATOM 650 C C . GLY A 1 87 ? -25.050 34.326 -2.870 1.00 78.25 87 GLY A C 1
ATOM 651 O O . GLY A 1 87 ? -25.127 35.416 -2.307 1.00 78.25 87 GLY A O 1
ATOM 652 N N . ASP A 1 88 ? -25.490 33.193 -2.313 1.00 76.38 88 ASP A N 1
ATOM 653 C CA . ASP A 1 88 ? -26.297 33.134 -1.084 1.00 76.38 88 ASP A CA 1
ATOM 654 C C . ASP A 1 88 ? -25.568 33.729 0.131 1.00 76.38 88 ASP A C 1
ATOM 656 O O . ASP A 1 88 ? -26.209 34.240 1.052 1.00 76.38 88 ASP A O 1
ATOM 660 N N . GLN A 1 89 ? -24.227 33.705 0.128 1.00 69.69 89 GLN A N 1
ATOM 661 C CA . GLN A 1 89 ? -23.410 34.302 1.190 1.00 69.69 89 GLN A CA 1
ATOM 662 C C . GLN A 1 89 ? -23.728 35.793 1.359 1.00 69.69 89 GLN A C 1
ATOM 664 O O . GLN A 1 89 ? -23.936 36.245 2.482 1.00 69.69 89 GLN A O 1
ATOM 669 N N . LYS A 1 90 ? -23.887 36.544 0.258 1.00 66.06 90 LYS A N 1
ATOM 670 C CA . LYS A 1 90 ? -24.133 37.999 0.298 1.00 66.06 90 LYS A CA 1
ATOM 671 C C . LYS A 1 90 ? -25.423 38.374 1.026 1.00 66.06 90 LYS A C 1
ATOM 673 O O . LYS A 1 90 ? -25.485 39.429 1.649 1.00 66.06 90 LYS A O 1
ATOM 678 N N . THR A 1 91 ? -26.437 37.517 0.964 1.00 61.94 91 THR A N 1
ATOM 679 C CA . THR A 1 91 ? -27.780 37.777 1.503 1.00 61.94 91 THR A CA 1
ATOM 680 C C . THR A 1 91 ? -28.018 37.239 2.915 1.00 61.94 91 THR A C 1
ATOM 682 O O . THR A 1 91 ? -28.976 37.656 3.556 1.00 61.94 91 THR A O 1
ATOM 685 N N . CYS A 1 92 ? -27.184 36.324 3.421 1.00 57.25 92 CYS A N 1
ATOM 686 C CA . CYS A 1 92 ? -27.527 35.504 4.594 1.00 57.25 92 CYS A CA 1
ATOM 687 C C . CYS A 1 92 ? -26.799 35.892 5.902 1.00 57.25 92 CYS A C 1
ATOM 689 O O . CYS A 1 92 ? -26.895 35.183 6.901 1.00 57.25 92 CYS A O 1
ATOM 691 N N . HIS A 1 93 ? -26.033 36.988 5.926 1.00 65.31 93 HIS A N 1
ATOM 692 C CA . HIS A 1 93 ? -25.097 37.233 7.031 1.00 65.31 93 HIS A CA 1
ATOM 693 C C . HIS A 1 93 ? -25.715 37.767 8.335 1.00 65.31 93 HIS A C 1
ATOM 695 O O . HIS A 1 93 ? -25.374 37.246 9.393 1.00 65.31 93 HIS A O 1
ATOM 701 N N . THR A 1 94 ? -26.580 38.786 8.323 1.00 69.69 94 THR A N 1
ATOM 702 C CA . THR A 1 94 ? -26.864 39.569 9.549 1.00 69.69 94 THR A CA 1
ATOM 703 C C . THR A 1 94 ? -27.504 38.756 10.682 1.00 69.69 94 THR A C 1
ATOM 705 O O . THR A 1 94 ? -27.007 38.783 11.807 1.00 69.69 94 THR A O 1
ATOM 708 N N . GLU A 1 95 ? -28.568 37.999 10.405 1.00 69.88 95 GLU A N 1
ATOM 709 C CA . GLU A 1 95 ? -29.273 37.213 11.431 1.00 69.88 95 GLU A CA 1
ATOM 710 C C . GLU A 1 95 ? -28.439 36.016 11.919 1.00 69.88 95 GLU A C 1
ATOM 712 O O . GLU A 1 95 ? -28.320 35.774 13.122 1.00 69.88 95 GLU A O 1
ATOM 717 N N . ILE A 1 96 ? -27.789 35.310 10.988 1.00 74.56 96 ILE A N 1
ATOM 718 C CA . ILE A 1 96 ? -26.922 34.163 11.284 1.00 74.56 96 ILE A CA 1
ATOM 719 C C . ILE A 1 96 ? -25.725 34.589 12.141 1.00 74.56 96 ILE A C 1
ATOM 721 O O . ILE A 1 96 ? -25.402 33.922 13.126 1.00 74.56 96 ILE A O 1
ATOM 725 N N . LEU A 1 97 ? -25.081 35.711 11.805 1.00 77.38 97 LEU A N 1
ATOM 726 C CA . LEU A 1 97 ? -23.976 36.245 12.597 1.00 77.38 97 LEU A CA 1
ATOM 727 C C . LEU A 1 97 ? -24.447 36.761 13.956 1.00 77.38 97 LEU A C 1
ATOM 729 O O . LEU A 1 97 ? -23.759 36.502 14.934 1.00 77.38 97 LEU A O 1
ATOM 733 N N . GLY A 1 98 ? -25.620 37.394 14.061 1.00 79.38 98 GLY A N 1
ATOM 734 C CA . GLY A 1 98 ? -26.190 37.780 15.357 1.00 79.38 98 GLY A CA 1
ATOM 735 C C . GLY A 1 98 ? -26.413 36.574 16.281 1.00 79.38 98 GLY A C 1
ATOM 736 O O . GLY A 1 98 ? -26.012 36.590 17.446 1.00 79.38 98 GLY A O 1
ATOM 737 N N . ALA A 1 99 ? -26.966 35.480 15.747 1.00 78.94 99 ALA A N 1
ATOM 738 C CA . ALA A 1 99 ? -27.152 34.238 16.498 1.00 78.94 99 ALA A CA 1
ATOM 739 C C . ALA A 1 99 ? -25.819 33.579 16.904 1.00 78.94 99 ALA A C 1
ATOM 741 O O . ALA A 1 99 ? -25.690 33.100 18.033 1.00 78.94 99 ALA A O 1
ATOM 742 N N . ILE A 1 100 ? -24.816 33.567 16.017 1.00 82.94 100 ILE A N 1
ATOM 743 C CA . ILE A 1 100 ? -23.480 33.043 16.335 1.00 82.94 100 ILE A CA 1
ATOM 744 C C . ILE A 1 100 ? -22.747 33.944 17.339 1.00 82.94 100 ILE A C 1
ATOM 746 O O . ILE A 1 100 ? -22.070 33.420 18.221 1.00 82.94 100 ILE A O 1
ATOM 750 N N . GLN A 1 101 ? -22.890 35.268 17.254 1.00 85.62 101 GLN A N 1
ATOM 751 C CA . GLN A 1 101 ? -22.270 36.212 18.183 1.00 85.62 101 GLN A CA 1
ATOM 752 C C . GLN A 1 101 ? -22.772 35.983 19.613 1.00 85.62 101 GLN A C 1
ATOM 754 O O . GLN A 1 101 ? -21.952 35.815 20.510 1.00 85.62 101 GLN A O 1
ATOM 759 N N . ALA A 1 102 ? -24.087 35.859 19.821 1.00 83.50 102 ALA A N 1
ATOM 760 C CA . ALA A 1 102 ? -24.647 35.570 21.144 1.00 83.50 102 ALA A CA 1
ATOM 761 C C . ALA A 1 102 ? -24.133 34.234 21.729 1.00 83.50 102 ALA A C 1
ATOM 763 O O . ALA A 1 102 ? -23.838 34.132 22.922 1.00 83.50 102 ALA A O 1
ATOM 764 N N . LEU A 1 103 ? -23.970 33.205 20.885 1.00 85.06 103 LEU A N 1
ATOM 765 C CA . LEU A 1 103 ? -23.354 31.932 21.283 1.00 85.06 103 LEU A CA 1
ATOM 766 C C . LEU A 1 103 ? -21.865 32.078 21.627 1.00 85.06 103 LEU A C 1
ATOM 768 O O . LEU A 1 103 ? -21.384 31.442 22.564 1.00 85.06 103 LEU A O 1
ATOM 772 N N . LEU A 1 104 ? -21.139 32.898 20.867 1.00 86.88 104 LEU A N 1
ATOM 773 C CA . LEU A 1 104 ? -19.713 33.145 21.041 1.00 86.88 104 LEU A CA 1
ATOM 774 C C . LEU A 1 104 ? -19.422 33.955 22.310 1.00 86.88 104 LEU A C 1
ATOM 776 O O . LEU A 1 104 ? -18.485 33.615 23.023 1.00 86.88 104 LEU A O 1
ATOM 780 N N . GLU A 1 105 ? -20.223 34.976 22.612 1.00 87.25 105 GLU A N 1
ATOM 781 C CA . GLU A 1 105 ? -20.124 35.772 23.842 1.00 87.25 105 GLU A CA 1
ATOM 782 C C . GLU A 1 105 ? -20.398 34.904 25.079 1.00 87.25 105 GLU A C 1
ATOM 784 O O . GLU A 1 105 ? -19.600 34.899 26.014 1.00 87.25 105 GLU A O 1
ATOM 789 N N . SER A 1 106 ? -21.452 34.077 25.043 1.00 87.25 106 SER A N 1
ATOM 790 C CA . SER A 1 106 ? -21.763 33.121 26.117 1.00 87.25 106 SER A CA 1
ATOM 791 C C . SER A 1 106 ? -20.654 32.078 26.329 1.00 87.25 106 SER A C 1
ATOM 793 O O . SER A 1 106 ? -20.299 31.772 27.468 1.00 87.25 106 SER A O 1
ATOM 795 N N . TRP A 1 107 ? -20.070 31.550 25.249 1.00 91.44 107 TRP A N 1
ATOM 796 C CA . TRP A 1 107 ? -18.920 30.640 25.322 1.00 91.44 107 TRP A CA 1
ATOM 797 C C . TRP A 1 107 ? -17.646 31.347 25.821 1.00 91.44 107 TRP A C 1
ATOM 799 O O . TRP A 1 107 ? -16.875 30.778 26.597 1.00 91.44 107 TRP A O 1
ATOM 809 N N . GLY A 1 108 ? -17.446 32.602 25.415 1.00 87.44 108 GLY A N 1
ATOM 810 C CA . GLY A 1 108 ? -16.291 33.434 25.748 1.00 87.44 108 GLY A CA 1
ATOM 811 C C . GLY A 1 108 ? -16.143 33.752 27.236 1.00 87.44 108 GLY A C 1
ATOM 812 O O . GLY A 1 108 ? -15.038 34.051 27.678 1.00 87.44 108 GLY A O 1
ATOM 813 N N . CYS A 1 109 ? -17.203 33.605 28.038 1.00 87.12 109 CYS A N 1
ATOM 814 C CA . CYS A 1 109 ? -17.121 33.698 29.499 1.00 87.12 109 CYS A CA 1
ATOM 815 C C . CYS A 1 109 ? -16.217 32.621 30.134 1.00 87.12 109 CYS A C 1
ATOM 817 O O . CYS A 1 109 ? -15.730 32.819 31.246 1.00 87.12 109 CYS A O 1
ATOM 819 N N . ASN A 1 110 ? -15.989 31.482 29.465 1.00 87.75 110 ASN A N 1
ATOM 820 C CA . ASN A 1 110 ? -15.073 30.438 29.931 1.00 87.75 110 ASN A CA 1
ATOM 821 C C . ASN A 1 110 ? -14.434 29.678 28.744 1.00 87.75 110 ASN A C 1
ATOM 823 O O . ASN A 1 110 ? -14.839 28.553 28.431 1.00 87.75 110 ASN A O 1
ATOM 827 N N . PRO A 1 111 ? -13.405 30.251 28.084 1.00 84.75 111 PRO A N 1
ATOM 828 C CA . PRO A 1 111 ? -12.754 29.639 26.920 1.00 84.75 111 PRO A CA 1
ATOM 829 C C . PRO A 1 111 ? -11.899 28.405 27.280 1.00 84.75 111 PRO A C 1
ATOM 831 O O . PRO A 1 111 ? -11.435 27.686 26.389 1.00 84.75 111 PRO A O 1
ATOM 834 N N . GLY A 1 112 ? -11.687 28.150 28.575 1.00 85.81 112 GLY A N 1
ATOM 835 C CA . GLY A 1 112 ? -10.861 27.077 29.121 1.00 85.81 112 GLY A CA 1
ATOM 836 C C . GLY A 1 112 ? -9.644 27.588 29.909 1.00 85.81 112 GLY A C 1
ATOM 837 O O . GLY A 1 112 ? -9.262 28.753 29.796 1.00 85.81 112 GLY A O 1
ATOM 838 N N . PRO A 1 113 ? -9.006 26.720 30.716 1.00 85.56 113 PRO A N 1
ATOM 839 C CA . PRO A 1 113 ? -7.924 27.120 31.612 1.00 85.56 113 PRO A CA 1
ATOM 840 C C . PRO A 1 113 ? -6.694 27.625 30.847 1.00 85.56 113 PRO A C 1
ATOM 842 O O . PRO A 1 113 ? -6.234 26.987 29.894 1.00 85.56 113 PRO A O 1
ATOM 845 N N . GLY A 1 114 ? -6.140 28.745 31.320 1.00 84.94 114 GLY A N 1
ATOM 846 C CA . GLY A 1 114 ? -4.937 29.376 30.771 1.00 84.94 114 GLY A CA 1
ATOM 847 C C . GLY A 1 114 ? -5.173 30.310 29.579 1.00 84.94 114 GLY A C 1
ATOM 848 O O . GLY A 1 114 ? -4.193 30.731 28.966 1.00 84.94 114 GLY A O 1
ATOM 849 N N . LEU A 1 115 ? -6.431 30.628 29.244 1.00 91.81 115 LEU A N 1
ATOM 850 C CA . LEU A 1 115 ? -6.781 31.561 28.171 1.00 91.81 115 LEU A CA 1
ATOM 851 C C . LEU A 1 115 ? -7.711 32.680 28.653 1.00 91.81 115 LEU A C 1
ATOM 853 O O . LEU A 1 115 ? -8.648 32.436 29.409 1.00 91.81 115 LEU A O 1
ATOM 857 N N . THR A 1 116 ? -7.486 33.886 28.144 1.00 92.06 116 THR A N 1
ATOM 858 C CA . THR A 1 116 ? -8.431 35.008 28.173 1.00 92.06 116 THR A CA 1
ATOM 859 C C . THR A 1 116 ? -9.168 35.102 26.834 1.00 92.06 116 THR A C 1
ATOM 861 O O . THR A 1 116 ? -8.678 34.615 25.811 1.00 92.06 116 THR A O 1
ATOM 864 N N . PHE A 1 117 ? -10.356 35.708 26.839 1.00 93.12 117 PHE A N 1
ATOM 865 C CA . PHE A 1 117 ? -11.185 35.941 25.655 1.00 93.12 117 PHE A CA 1
ATOM 866 C C . PHE A 1 117 ? -11.462 37.439 25.511 1.00 93.12 117 PHE A C 1
ATOM 868 O O . PHE A 1 117 ? -11.870 38.090 26.470 1.00 93.12 117 PHE A O 1
ATOM 875 N N . GLU A 1 118 ? -11.263 37.972 24.309 1.00 91.00 118 GLU A N 1
ATOM 876 C CA . GLU A 1 118 ? -11.538 39.368 23.959 1.00 91.00 118 GLU A CA 1
ATOM 877 C C . GLU A 1 118 ? -12.323 39.395 22.640 1.00 91.00 118 GLU A C 1
ATOM 879 O O . GLU A 1 118 ? -11.821 38.968 21.600 1.00 91.00 118 GLU A O 1
ATOM 884 N N . PHE A 1 119 ? -13.568 39.871 22.659 1.00 86.88 119 PHE A N 1
ATOM 885 C CA . PHE A 1 119 ? -14.370 40.014 21.442 1.00 86.88 119 PHE A CA 1
ATOM 886 C C . PHE A 1 119 ? -14.030 41.333 20.736 1.00 86.88 119 PHE A C 1
ATOM 888 O O . PHE A 1 119 ? -14.055 42.392 21.355 1.00 86.88 119 PHE A O 1
ATOM 895 N N . SER A 1 120 ? -13.710 41.284 19.439 1.00 76.69 120 SER A N 1
ATOM 896 C CA . SER A 1 120 ? -13.199 42.445 18.686 1.00 76.69 120 SER A CA 1
ATOM 897 C C . SER A 1 120 ? -14.228 43.091 17.750 1.00 76.69 120 SER A C 1
ATOM 899 O O . SER A 1 120 ? -13.864 43.965 16.962 1.00 76.69 120 SER A O 1
ATOM 901 N N . GLY A 1 121 ? -15.489 42.648 17.797 1.00 66.38 121 GLY A N 1
ATOM 902 C CA . GLY A 1 121 ? -16.544 43.086 16.881 1.00 66.38 121 GLY A CA 1
ATOM 903 C C . GLY A 1 121 ? -16.362 42.603 15.429 1.00 66.38 121 GLY A C 1
ATOM 904 O O . GLY A 1 121 ? -15.345 41.996 15.071 1.00 66.38 121 GLY A O 1
ATOM 905 N N . PRO A 1 122 ? -17.355 42.849 14.556 1.00 65.25 122 PRO A N 1
ATOM 906 C CA . PRO A 1 122 ? -17.244 42.555 13.131 1.00 65.25 122 PRO A CA 1
ATOM 907 C C . PRO A 1 122 ? -16.367 43.603 12.423 1.00 65.25 122 PRO A C 1
ATOM 909 O O . PRO A 1 122 ? -16.783 44.741 12.222 1.00 65.25 122 PRO A O 1
ATOM 912 N N . LYS A 1 123 ? -15.149 43.224 12.002 1.00 58.22 123 LYS A N 1
ATOM 913 C CA . LYS A 1 123 ? -14.257 44.114 11.220 1.00 58.22 123 LYS A CA 1
ATOM 914 C C . LYS A 1 123 ? -14.644 44.253 9.743 1.00 58.22 123 LYS A C 1
ATOM 916 O O . LYS A 1 123 ? -14.164 45.162 9.073 1.00 58.22 123 LYS A O 1
ATOM 921 N N . ALA A 1 124 ? -15.457 43.337 9.224 1.00 63.41 124 ALA A N 1
ATOM 922 C CA . ALA A 1 124 ? -15.930 43.324 7.845 1.00 63.41 124 ALA A CA 1
ATOM 923 C C . ALA A 1 124 ? -17.321 42.680 7.783 1.00 63.41 124 ALA A C 1
ATOM 925 O O . ALA A 1 124 ? -17.652 41.839 8.623 1.00 63.41 124 ALA A O 1
ATOM 926 N N . SER A 1 125 ? -18.116 43.043 6.772 1.00 65.31 125 SER A N 1
ATOM 927 C CA . SER A 1 125 ? -19.384 42.356 6.504 1.00 65.31 125 SER A CA 1
ATOM 928 C C . SER A 1 125 ? -19.119 40.863 6.293 1.00 65.31 125 SER A C 1
ATOM 930 O O . SER A 1 125 ? -18.278 40.497 5.475 1.00 65.31 125 SER A O 1
ATOM 932 N N . GLY A 1 126 ? -19.801 40.012 7.060 1.00 73.56 126 GLY A N 1
ATOM 933 C CA . GLY A 1 126 ? -19.696 38.557 6.946 1.00 73.56 126 GLY A CA 1
ATOM 934 C C . GLY A 1 126 ? -18.789 37.839 7.957 1.00 73.56 126 GLY A C 1
ATOM 935 O O . GLY A 1 126 ? -18.862 36.614 8.033 1.00 73.56 126 GLY A O 1
ATOM 936 N N . ILE A 1 127 ? -17.974 38.546 8.754 1.00 83.50 127 ILE A N 1
ATOM 937 C CA . ILE A 1 127 ? -16.944 37.921 9.613 1.00 83.50 127 ILE A CA 1
ATOM 938 C C . ILE A 1 127 ? -17.045 38.395 11.069 1.00 83.50 127 ILE A C 1
ATOM 940 O O . ILE A 1 127 ? -16.975 39.592 11.347 1.00 83.50 127 ILE A O 1
ATOM 944 N N . LEU A 1 128 ? -17.104 37.448 12.011 1.00 87.06 128 LEU A N 1
ATOM 945 C CA . LEU A 1 128 ? -16.948 37.715 13.448 1.00 87.06 128 LEU A CA 1
ATOM 946 C C . LEU A 1 128 ? -15.491 37.501 13.867 1.00 87.06 128 LEU A C 1
ATOM 948 O O . LEU A 1 128 ? -14.879 36.504 13.480 1.00 87.06 128 LEU A O 1
ATOM 952 N N . GLN A 1 129 ? -14.938 38.410 14.676 1.00 90.38 129 GLN A N 1
ATOM 953 C CA . GLN A 1 129 ? -13.570 38.294 15.183 1.00 90.38 129 GLN A CA 1
ATOM 954 C C . GLN A 1 129 ? -13.495 38.363 16.707 1.00 90.38 129 GLN A C 1
ATOM 956 O O . GLN A 1 129 ? -14.127 39.199 17.351 1.00 90.38 129 GLN A O 1
ATOM 961 N N . PHE A 1 130 ? -12.667 37.490 17.270 1.00 92.56 130 PHE A N 1
ATOM 962 C CA . PHE A 1 130 ? -12.319 37.471 18.685 1.00 92.56 130 PHE A CA 1
ATOM 963 C C . PHE A 1 130 ? -10.883 36.986 18.863 1.00 92.56 130 PHE A C 1
ATOM 965 O O . PHE A 1 130 ? -10.320 36.331 17.986 1.00 92.56 130 PHE A O 1
ATOM 972 N N . ARG A 1 131 ? -10.291 37.285 20.010 1.00 94.00 131 ARG A N 1
ATOM 973 C CA . ARG A 1 131 ? -8.939 36.894 20.385 1.00 94.00 131 ARG A CA 1
ATOM 974 C C . ARG A 1 131 ? -8.979 35.929 21.560 1.00 94.00 131 ARG A C 1
ATOM 976 O O . ARG A 1 131 ? -9.754 36.106 22.497 1.00 94.00 131 ARG A O 1
ATOM 983 N N . LEU A 1 132 ? -8.108 34.924 21.507 1.00 93.75 132 LEU A N 1
ATOM 984 C CA . LEU A 1 132 ? -7.731 34.115 22.663 1.00 93.75 132 LEU A CA 1
ATOM 985 C C . LEU A 1 132 ? -6.268 34.409 22.993 1.00 93.75 132 LEU A C 1
ATOM 987 O O . LEU A 1 132 ? -5.409 34.215 22.132 1.00 93.75 132 LEU A O 1
ATOM 991 N N . ALA A 1 133 ? -5.969 34.857 24.209 1.00 93.00 133 ALA A N 1
ATOM 992 C CA . ALA A 1 133 ? -4.600 35.131 24.651 1.00 93.00 133 ALA A CA 1
ATOM 993 C C . ALA A 1 133 ? -4.225 34.293 25.878 1.00 93.00 133 ALA A C 1
ATOM 995 O O . ALA A 1 133 ? -5.097 33.849 26.620 1.00 93.00 133 ALA A O 1
ATOM 996 N N . SER A 1 134 ? -2.935 34.038 26.082 1.00 91.81 134 SER A N 1
ATOM 997 C CA . SER A 1 134 ? -2.415 33.516 27.346 1.00 91.81 134 SER A CA 1
ATOM 998 C C . SER A 1 134 ? -2.601 34.546 28.465 1.00 91.81 134 SER A C 1
ATOM 1000 O O . SER A 1 134 ? -2.753 35.741 28.212 1.00 91.81 134 SER A O 1
ATOM 1002 N N . VAL A 1 135 ? -2.597 34.088 29.720 1.00 86.12 135 VAL A N 1
ATOM 1003 C CA . VAL A 1 135 ? -2.816 34.954 30.898 1.00 86.12 135 VAL A CA 1
ATOM 1004 C C . VAL A 1 135 ? -1.738 36.043 31.026 1.00 86.12 135 VAL A C 1
ATOM 1006 O O . VAL A 1 135 ? -2.042 37.160 31.429 1.00 86.12 135 VAL A O 1
ATOM 1009 N N . ASP A 1 136 ? -0.505 35.735 30.620 1.00 85.81 136 ASP A N 1
ATOM 1010 C CA . ASP A 1 136 ? 0.630 36.669 30.518 1.00 85.81 136 ASP A CA 1
ATOM 1011 C C . ASP A 1 136 ? 0.561 37.625 29.304 1.00 85.81 136 ASP A C 1
ATOM 1013 O O . ASP A 1 136 ? 1.394 38.517 29.174 1.00 85.81 136 ASP A O 1
ATOM 1017 N N . GLN A 1 137 ? -0.411 37.433 28.405 1.00 83.81 137 GLN A N 1
ATOM 1018 C CA . GLN A 1 137 ? -0.556 38.099 27.104 1.00 83.81 137 GLN A CA 1
ATOM 1019 C C . GLN A 1 137 ? 0.647 37.968 26.140 1.00 83.81 137 GLN A C 1
ATOM 1021 O O . GLN A 1 137 ? 0.614 38.539 25.050 1.00 83.81 137 GLN A O 1
ATOM 1026 N N . GLU A 1 138 ? 1.669 37.157 26.449 1.00 84.50 138 GLU A N 1
ATOM 1027 C CA . GLU A 1 138 ? 2.817 36.929 25.555 1.00 84.50 138 GLU A CA 1
ATOM 1028 C C . GLU A 1 138 ? 2.424 36.217 24.255 1.00 84.50 138 GLU A C 1
ATOM 1030 O O . GLU A 1 138 ? 3.128 36.314 23.249 1.00 84.50 138 GLU A O 1
ATOM 1035 N N . ASN A 1 139 ? 1.336 35.443 24.263 1.00 89.94 139 ASN A N 1
ATOM 1036 C CA . ASN A 1 139 ? 0.895 34.652 23.123 1.00 89.94 139 ASN A CA 1
ATOM 1037 C C . ASN A 1 139 ? -0.604 34.837 22.912 1.00 89.94 139 ASN A C 1
ATOM 1039 O O . ASN A 1 139 ? -1.408 34.554 23.793 1.00 89.94 139 ASN A O 1
ATOM 1043 N N . TRP A 1 140 ? -0.998 35.250 21.712 1.00 93.25 140 TRP A N 1
ATOM 1044 C CA . TRP A 1 140 ? -2.403 35.358 21.339 1.00 93.25 140 TRP A CA 1
ATOM 1045 C C . TRP A 1 140 ? -2.680 34.736 19.977 1.00 93.25 140 TRP A C 1
ATOM 1047 O O . TRP A 1 140 ? -1.782 34.521 19.157 1.00 93.25 140 TRP A O 1
ATOM 1057 N N . ILE A 1 141 ? -3.951 34.431 19.748 1.00 93.25 141 ILE A N 1
ATOM 1058 C CA . ILE A 1 141 ? -4.471 33.991 18.469 1.00 93.25 141 ILE A CA 1
ATOM 1059 C C . ILE A 1 141 ? -5.745 34.763 18.138 1.00 93.25 141 ILE A C 1
ATOM 1061 O O . ILE A 1 141 ? -6.713 34.752 18.897 1.00 93.25 141 ILE A O 1
ATOM 1065 N N . ASP A 1 142 ? -5.719 35.439 16.996 1.00 93.56 142 ASP A N 1
ATOM 1066 C CA . ASP A 1 142 ? -6.864 36.129 16.423 1.00 93.56 142 ASP A CA 1
ATOM 1067 C C . ASP A 1 142 ? -7.695 35.111 15.632 1.00 93.56 142 ASP A C 1
ATOM 1069 O O . ASP A 1 142 ? -7.225 34.498 14.668 1.00 93.56 142 ASP A O 1
ATOM 1073 N N . VAL A 1 143 ? -8.930 34.894 16.073 1.00 93.31 143 VAL A N 1
ATOM 1074 C CA . VAL A 1 143 ? -9.879 33.955 15.484 1.00 93.31 143 VAL A CA 1
ATOM 1075 C C . VAL A 1 143 ? -10.847 34.722 14.590 1.00 93.31 143 VAL A C 1
ATOM 1077 O O . VAL A 1 143 ? -11.567 35.601 15.057 1.00 93.31 143 VAL A O 1
ATOM 1080 N N . SER A 1 144 ? -10.886 34.375 13.304 1.00 91.94 144 SER A N 1
ATOM 1081 C CA . SER A 1 144 ? -11.911 34.851 12.364 1.00 91.94 144 SER A CA 1
ATOM 1082 C C . SER A 1 144 ? -12.911 33.738 12.092 1.00 91.94 144 SER A C 1
ATOM 1084 O O . SER A 1 144 ? -12.542 32.698 11.552 1.00 91.94 144 SER A O 1
ATOM 1086 N N . LEU A 1 145 ? -14.168 33.943 12.467 1.00 90.12 145 LEU A N 1
ATOM 1087 C CA . LEU A 1 145 ? -15.264 33.011 12.233 1.00 90.12 145 LEU A CA 1
ATOM 1088 C C . LEU A 1 145 ? -16.024 33.451 10.977 1.00 90.12 145 LEU A C 1
ATOM 1090 O O . LEU A 1 145 ? -16.519 34.578 10.912 1.00 90.12 145 LEU A O 1
ATOM 1094 N N . VAL A 1 146 ? -16.095 32.558 9.985 1.00 89.50 146 VAL A N 1
ATOM 1095 C CA . VAL A 1 146 ? -16.583 32.855 8.629 1.00 89.50 146 VAL A CA 1
ATOM 1096 C C . VAL A 1 146 ? -17.638 31.821 8.204 1.00 89.50 146 VAL A C 1
ATOM 1098 O O . VAL A 1 146 ? -17.288 30.658 7.992 1.00 89.50 146 VAL A O 1
ATOM 1101 N N . PRO A 1 147 ? -18.925 32.186 8.070 1.00 88.44 147 PRO A N 1
ATOM 1102 C CA . PRO A 1 147 ? -19.927 31.334 7.429 1.00 88.44 147 PRO A CA 1
ATOM 1103 C C . PRO A 1 147 ? -19.629 31.165 5.931 1.00 88.44 147 PRO A C 1
ATOM 1105 O O . PRO A 1 147 ? -19.305 32.145 5.264 1.00 88.44 147 PRO A O 1
ATOM 1108 N N . ALA A 1 148 ? -19.755 29.952 5.386 1.00 89.88 148 ALA A N 1
ATOM 1109 C CA . ALA A 1 148 ? -19.453 29.669 3.980 1.00 89.88 148 ALA A CA 1
ATOM 1110 C C . ALA A 1 148 ? -20.369 28.608 3.343 1.00 89.88 148 ALA A C 1
ATOM 1112 O O . ALA A 1 148 ? -20.916 27.729 4.011 1.00 89.88 148 ALA A O 1
ATOM 1113 N N . PHE A 1 149 ? -20.484 28.674 2.015 1.00 89.06 149 PHE A N 1
ATOM 1114 C CA . PHE A 1 149 ? -21.087 27.640 1.166 1.00 89.06 149 PHE A CA 1
ATOM 1115 C C . PHE A 1 149 ? -20.105 26.477 0.974 1.00 89.06 149 PHE A C 1
ATOM 1117 O O . PHE A 1 149 ? -18.932 26.701 0.669 1.00 89.06 149 PHE A O 1
ATOM 1124 N N . ASP A 1 150 ? -20.572 25.233 1.109 1.00 90.69 150 ASP A N 1
ATOM 1125 C CA . ASP A 1 150 ? -19.733 24.041 0.934 1.00 90.69 150 ASP A CA 1
ATOM 1126 C C . ASP A 1 150 ? -19.532 23.667 -0.543 1.00 90.69 150 ASP A C 1
ATOM 1128 O O . ASP A 1 150 ? -19.932 22.598 -1.003 1.00 90.69 150 ASP A O 1
ATOM 1132 N N . ALA A 1 151 ? -18.874 24.557 -1.288 1.00 88.94 151 ALA A N 1
ATOM 1133 C CA . ALA A 1 151 ? -18.599 24.411 -2.719 1.00 88.94 151 ALA A CA 1
ATOM 1134 C C . ALA A 1 151 ? -17.772 23.161 -3.089 1.00 88.94 151 ALA A C 1
ATOM 1136 O O . ALA A 1 151 ? -17.704 22.786 -4.259 1.00 88.94 151 ALA A O 1
ATOM 1137 N N . LEU A 1 152 ? -17.119 22.531 -2.108 1.00 86.06 152 LEU A N 1
ATOM 1138 C CA . LEU A 1 152 ? -16.311 21.322 -2.286 1.00 86.06 152 LEU A CA 1
ATOM 1139 C C . LEU A 1 152 ? -17.045 20.045 -1.841 1.00 86.06 152 LEU A C 1
ATOM 1141 O O . LEU A 1 152 ? -16.642 18.948 -2.228 1.00 86.06 152 LEU A O 1
ATOM 1145 N N . GLY A 1 153 ? -18.094 20.162 -1.020 1.00 81.38 153 GLY A N 1
ATOM 1146 C CA . GLY A 1 153 ? -18.753 19.029 -0.374 1.00 81.38 153 GLY A CA 1
ATOM 1147 C C . GLY A 1 153 ? -17.784 18.188 0.467 1.00 81.38 153 GLY A C 1
ATOM 1148 O O . GLY A 1 153 ? -16.793 18.682 1.008 1.00 81.38 153 GLY A O 1
ATOM 1149 N N . GLN A 1 154 ? -18.025 16.876 0.555 1.00 66.94 154 GLN A N 1
ATOM 1150 C CA . GLN A 1 154 ? -17.105 15.936 1.214 1.00 66.94 154 GLN A CA 1
ATOM 1151 C C . GLN A 1 154 ? -15.852 15.658 0.358 1.00 66.94 154 GLN A C 1
ATOM 1153 O O . GLN A 1 154 ? -15.606 14.531 -0.070 1.00 66.94 154 GLN A O 1
ATOM 1158 N N . LEU A 1 155 ? -15.044 16.689 0.092 1.00 57.38 155 LEU A N 1
ATOM 1159 C CA . LEU A 1 155 ? -13.833 16.544 -0.705 1.00 57.38 155 LEU A CA 1
ATOM 1160 C C . LEU A 1 155 ? -12.688 15.913 0.089 1.00 57.38 155 LEU A C 1
ATOM 1162 O O . LEU A 1 155 ? -12.312 16.313 1.194 1.00 57.38 155 LEU A O 1
ATOM 1166 N N . HIS A 1 156 ? -12.045 14.960 -0.562 1.00 52.44 156 HIS A N 1
ATOM 1167 C CA . HIS A 1 156 ? -10.858 14.298 -0.078 1.00 52.44 156 HIS A CA 1
ATOM 1168 C C . HIS A 1 156 ? -9.588 15.012 -0.619 1.00 52.44 156 HIS A C 1
ATOM 1170 O O . HIS A 1 156 ? -9.423 15.132 -1.823 1.00 52.44 156 HIS A O 1
ATOM 1176 N N . SER A 1 157 ? -8.671 15.448 0.270 1.00 49.09 157 SER A N 1
ATOM 1177 C CA . SER A 1 157 ? -7.195 15.277 0.105 1.00 49.09 157 SER A CA 1
ATOM 1178 C C . SER A 1 157 ? -6.741 14.673 -1.215 1.00 49.09 157 SER A C 1
ATOM 1180 O O . SER A 1 157 ? -7.030 13.499 -1.431 1.00 49.09 157 SER A O 1
ATOM 1182 N N . GLU A 1 158 ? -6.011 15.439 -2.026 1.00 53.66 158 GLU A N 1
ATOM 1183 C CA . GLU A 1 158 ? -5.325 14.986 -3.238 1.00 53.66 158 GLU A CA 1
ATOM 1184 C C . GLU A 1 158 ? -6.278 14.709 -4.414 1.00 53.66 158 GLU A C 1
ATOM 1186 O O . GLU A 1 158 ? -5.820 14.505 -5.534 1.00 53.66 158 GLU A O 1
ATOM 1191 N N . VAL A 1 159 ? -7.599 14.809 -4.210 1.00 66.56 159 VAL A N 1
ATOM 1192 C CA . VAL A 1 159 ? -8.574 14.902 -5.300 1.00 66.56 159 VAL A CA 1
ATOM 1193 C C . VAL A 1 159 ? -8.709 16.365 -5.720 1.00 66.56 159 VAL A C 1
ATOM 1195 O O . VAL A 1 159 ? -9.266 17.185 -4.988 1.00 66.56 159 VAL A O 1
ATOM 1198 N N . LYS A 1 160 ? -8.211 16.679 -6.919 1.00 81.56 160 LYS A N 1
ATOM 1199 C CA . LYS A 1 160 ? -8.431 17.961 -7.597 1.00 81.56 160 LYS A CA 1
ATOM 1200 C C . LYS A 1 160 ? -9.948 18.217 -7.741 1.00 81.56 160 LYS A C 1
ATOM 1202 O O . LYS A 1 160 ? -10.642 17.321 -8.231 1.00 81.56 160 LYS A O 1
ATOM 1207 N N . PRO A 1 161 ? -10.486 19.382 -7.321 1.00 85.06 161 PRO A N 1
ATOM 1208 C CA . PRO A 1 161 ? -11.898 19.715 -7.513 1.00 85.06 161 PRO A CA 1
ATOM 1209 C C . PRO A 1 161 ? -12.323 19.627 -8.984 1.00 85.06 161 PRO A C 1
ATOM 1211 O O . PRO A 1 161 ? -11.536 19.906 -9.888 1.00 85.06 161 PRO A O 1
ATOM 1214 N N . THR A 1 162 ? -13.587 19.281 -9.244 1.00 85.81 162 THR A N 1
ATOM 1215 C CA . THR A 1 162 ? -14.115 19.306 -10.617 1.00 85.81 162 THR A CA 1
ATOM 1216 C C . THR A 1 162 ? -14.123 20.746 -11.147 1.00 85.81 162 THR A C 1
ATOM 1218 O O . THR A 1 162 ? -14.583 21.623 -10.406 1.00 85.81 162 THR A O 1
ATOM 1221 N N . PRO A 1 163 ? -13.727 21.012 -12.409 1.00 86.12 163 PRO A N 1
ATOM 1222 C CA . PRO A 1 163 ? -13.660 22.376 -12.944 1.00 86.12 163 PRO A CA 1
ATOM 1223 C C . PRO A 1 163 ? -14.968 23.169 -12.827 1.00 86.12 163 PRO A C 1
ATOM 1225 O O . PRO A 1 163 ? -14.927 24.381 -12.622 1.00 86.12 163 PRO A O 1
ATOM 1228 N N . ASN A 1 164 ? -16.116 22.478 -12.830 1.00 87.62 164 ASN A N 1
ATOM 1229 C CA . ASN A 1 164 ? -17.437 23.065 -12.601 1.00 87.62 164 ASN A CA 1
ATOM 1230 C C . ASN A 1 164 ? -17.496 23.953 -11.346 1.00 87.62 164 ASN A C 1
ATOM 1232 O O . ASN A 1 164 ? -18.096 25.020 -11.412 1.00 87.62 164 ASN A O 1
ATOM 1236 N N . VAL A 1 165 ? -16.822 23.580 -10.248 1.00 91.44 165 VAL A N 1
ATOM 1237 C CA . VAL A 1 165 ? -16.769 24.376 -9.004 1.00 91.44 165 VAL A CA 1
ATOM 1238 C C . VAL A 1 165 ? -16.188 25.767 -9.268 1.00 91.44 165 VAL A C 1
ATOM 1240 O O . VAL A 1 165 ? -16.740 26.773 -8.825 1.00 91.44 165 VAL A O 1
ATOM 1243 N N . TYR A 1 166 ? -15.097 25.828 -10.032 1.00 93.94 166 TYR A N 1
ATOM 1244 C CA . TYR A 1 166 ? -14.444 27.083 -10.388 1.00 93.94 166 TYR A CA 1
ATOM 1245 C C . TYR A 1 166 ? -15.203 27.834 -11.481 1.00 93.94 166 TYR A C 1
ATOM 1247 O O . TYR A 1 166 ? -15.311 29.051 -11.391 1.00 93.94 166 TYR A O 1
ATOM 1255 N N . SER A 1 167 ? -15.815 27.151 -12.453 1.00 90.00 167 SER A N 1
ATOM 1256 C CA . SER A 1 167 ? -16.694 27.825 -13.420 1.00 90.00 167 SER A CA 1
ATOM 1257 C C . SER A 1 167 ? -17.886 28.505 -12.723 1.00 90.00 167 SER A C 1
ATOM 1259 O O . SER A 1 167 ? -18.168 29.666 -13.001 1.00 90.00 167 SER A O 1
ATOM 1261 N N . SER A 1 168 ? -18.508 27.854 -11.728 1.00 90.62 168 SER A N 1
ATOM 1262 C CA . SER A 1 168 ? -19.605 28.428 -10.936 1.00 90.62 168 SER A CA 1
ATOM 1263 C C . SER A 1 168 ? -19.161 29.608 -10.066 1.00 90.62 168 SER A C 1
ATOM 1265 O O . SER A 1 168 ? -19.928 30.554 -9.907 1.00 90.62 168 SER A O 1
ATOM 1267 N N . LEU A 1 169 ? -17.928 29.585 -9.543 1.00 93.00 169 LEU A N 1
ATOM 1268 C CA . LEU A 1 169 ? -17.317 30.728 -8.851 1.00 93.00 169 LEU A CA 1
ATOM 1269 C C . LEU A 1 169 ? -17.131 31.925 -9.799 1.00 93.00 169 LEU A C 1
ATOM 1271 O O . LEU A 1 169 ? -17.428 33.060 -9.441 1.00 93.00 169 LEU A O 1
ATOM 1275 N N . LEU A 1 170 ? -16.677 31.684 -11.032 1.00 91.06 170 LEU A N 1
ATOM 1276 C CA . LEU A 1 170 ? -16.517 32.741 -12.035 1.00 91.06 170 LEU A CA 1
ATOM 1277 C C . LEU A 1 170 ? -17.871 33.306 -12.496 1.00 91.06 170 LEU A C 1
ATOM 1279 O O . LEU A 1 170 ? -18.007 34.518 -12.673 1.00 91.06 170 LEU A O 1
ATOM 1283 N N . SER A 1 171 ? -18.888 32.450 -12.633 1.00 88.62 171 SER A N 1
ATOM 1284 C CA . SER A 1 171 ? -20.262 32.850 -12.961 1.00 88.62 171 SER A CA 1
ATOM 1285 C C . SER A 1 171 ? -20.985 33.599 -11.837 1.00 88.62 171 SER A C 1
ATOM 1287 O O . SER A 1 171 ? -21.966 34.277 -12.123 1.00 88.62 171 SER A O 1
ATOM 1289 N N . SER A 1 172 ? -20.529 33.533 -10.579 1.00 86.75 172 SER A N 1
ATOM 1290 C CA . SER A 1 172 ? -21.140 34.305 -9.484 1.00 86.75 172 SER A CA 1
ATOM 1291 C C . SER A 1 172 ? -20.682 35.769 -9.432 1.00 86.75 172 SER A C 1
ATOM 1293 O O . SER A 1 172 ? -21.088 36.496 -8.524 1.00 86.75 172 SER A O 1
ATOM 1295 N N . HIS A 1 173 ? -19.829 36.199 -10.375 1.00 82.94 173 HIS A N 1
ATOM 1296 C CA . HIS A 1 173 ? -19.289 37.560 -10.481 1.00 82.94 173 HIS A CA 1
ATOM 1297 C C . HIS A 1 173 ? -18.717 38.091 -9.152 1.00 82.94 173 HIS A C 1
ATOM 1299 O O . HIS A 1 173 ? -18.919 39.250 -8.779 1.00 82.94 173 HIS A O 1
ATOM 1305 N N . CYS A 1 174 ? -18.031 37.220 -8.409 1.00 85.19 174 CYS A N 1
ATOM 1306 C CA . CYS A 1 174 ? -17.455 37.568 -7.120 1.00 85.19 174 CYS A CA 1
ATOM 1307 C C . CYS A 1 174 ? -16.238 38.496 -7.256 1.00 85.19 174 CYS A C 1
ATOM 1309 O O . CYS A 1 174 ? -15.542 38.511 -8.275 1.00 85.19 174 CYS A O 1
ATOM 1311 N N . GLN A 1 175 ? -15.951 39.252 -6.198 1.00 86.69 175 GLN A N 1
ATOM 1312 C CA . GLN A 1 175 ? -14.690 39.980 -6.074 1.00 86.69 175 GLN A CA 1
ATOM 1313 C C . GLN A 1 175 ? -13.522 38.998 -5.868 1.00 86.69 175 GLN A C 1
ATOM 1315 O O . GLN A 1 175 ? -13.712 37.846 -5.468 1.00 86.69 175 GLN A O 1
ATOM 1320 N N . ALA A 1 176 ? -12.296 39.445 -6.149 1.00 87.50 176 ALA A N 1
ATOM 1321 C CA . ALA A 1 176 ? -11.095 38.612 -6.055 1.00 87.50 176 ALA A CA 1
ATOM 1322 C C . ALA A 1 176 ? -10.899 38.050 -4.631 1.00 87.50 176 ALA A C 1
ATOM 1324 O O . ALA A 1 176 ? -10.662 38.809 -3.692 1.00 87.50 176 ALA A O 1
ATOM 1325 N N . GLY A 1 177 ? -10.987 36.724 -4.474 1.00 87.94 177 GLY A N 1
ATOM 1326 C CA . GLY A 1 177 ? -10.879 36.048 -3.176 1.00 87.94 177 GLY A CA 1
ATOM 1327 C C . GLY A 1 177 ? -12.079 36.220 -2.235 1.00 87.94 177 GLY A C 1
ATOM 1328 O O . GLY A 1 177 ? -11.981 35.837 -1.068 1.00 87.94 177 GLY A O 1
ATOM 1329 N N . GLU A 1 178 ? -13.212 36.757 -2.705 1.00 88.88 178 GLU A N 1
ATOM 1330 C CA . GLU A 1 178 ? -14.420 36.993 -1.891 1.00 88.88 178 GLU A CA 1
ATOM 1331 C C . GLU A 1 178 ? -14.934 35.710 -1.220 1.00 88.88 178 GLU A C 1
ATOM 1333 O O . GLU A 1 178 ? -15.243 35.705 -0.032 1.00 88.88 178 GLU A O 1
ATOM 1338 N N . HIS A 1 179 ? -14.939 34.593 -1.951 1.00 91.31 179 HIS A N 1
ATOM 1339 C CA . HIS A 1 179 ? -15.382 33.289 -1.449 1.00 91.31 179 HIS A CA 1
ATOM 1340 C C . HIS A 1 179 ? -14.221 32.374 -1.030 1.00 91.31 179 HIS A C 1
ATOM 1342 O O . HIS A 1 179 ? -14.400 31.160 -0.905 1.00 91.31 179 HIS A O 1
ATOM 1348 N N . SER A 1 180 ? -13.035 32.939 -0.779 1.00 91.75 180 SER A N 1
ATOM 1349 C CA . SER A 1 180 ? -11.806 32.197 -0.463 1.00 91.75 180 SER A CA 1
ATOM 1350 C C . SER A 1 180 ? -11.956 31.219 0.714 1.00 91.75 180 SER A C 1
ATOM 1352 O O . SER A 1 180 ? -11.317 30.160 0.700 1.00 91.75 180 SER A O 1
ATOM 1354 N N . ALA A 1 181 ? -12.833 31.507 1.682 1.00 91.31 181 ALA A N 1
ATOM 1355 C CA . ALA A 1 181 ? -13.181 30.623 2.800 1.00 91.31 181 ALA A CA 1
ATOM 1356 C C . ALA A 1 181 ? -13.724 29.249 2.349 1.00 91.31 181 ALA A C 1
ATOM 1358 O O . ALA A 1 181 ? -13.402 28.222 2.952 1.00 91.31 181 ALA A O 1
ATOM 1359 N N . CYS A 1 182 ? -14.462 29.185 1.233 1.00 92.38 182 CYS A N 1
ATOM 1360 C CA . CYS A 1 182 ? -14.993 27.930 0.676 1.00 92.38 182 CYS A CA 1
ATOM 1361 C C . CYS A 1 182 ? -13.871 26.939 0.317 1.00 92.38 182 CYS A C 1
ATOM 1363 O O . CYS A 1 182 ? -14.047 25.723 0.382 1.00 92.38 182 CYS A O 1
ATOM 1365 N N . PHE A 1 183 ? -12.689 27.467 -0.016 1.00 94.00 183 PHE A N 1
ATOM 1366 C CA . PHE A 1 183 ? -11.509 26.708 -0.430 1.00 94.00 183 PHE A CA 1
ATOM 1367 C C . PHE A 1 183 ? -10.465 26.549 0.688 1.00 94.00 183 PHE A C 1
ATOM 1369 O O . PHE A 1 183 ? -9.383 26.000 0.458 1.00 94.00 183 PHE A O 1
ATOM 1376 N N . THR A 1 184 ? -10.775 26.971 1.921 1.00 93.19 184 THR A N 1
ATOM 1377 C CA . THR A 1 184 ? -9.842 26.925 3.061 1.00 93.19 184 THR A CA 1
ATOM 1378 C C . THR A 1 184 ? -9.321 25.520 3.358 1.00 93.19 184 THR A C 1
ATOM 1380 O O . THR A 1 184 ? -8.172 25.373 3.779 1.00 93.19 184 THR A O 1
ATOM 1383 N N . GLU A 1 185 ? -10.088 24.459 3.080 1.00 90.62 185 GLU A N 1
ATOM 1384 C CA . GLU A 1 185 ? -9.561 23.100 3.215 1.00 90.62 185 GLU A CA 1
ATOM 1385 C C . GLU A 1 185 ? -8.401 22.821 2.245 1.00 90.62 185 GLU A C 1
ATOM 1387 O O . GLU A 1 185 ? -7.396 22.251 2.672 1.00 90.62 185 GLU A O 1
ATOM 1392 N N . LEU A 1 186 ? -8.502 23.233 0.977 1.00 91.75 186 LEU A N 1
ATOM 1393 C CA . LEU A 1 186 ? -7.437 23.071 -0.021 1.00 91.75 186 LEU A CA 1
ATOM 1394 C C . LEU A 1 186 ? -6.207 23.891 0.379 1.00 91.75 186 LEU A C 1
ATOM 1396 O O . LEU A 1 186 ? -5.105 23.348 0.476 1.00 91.75 186 LEU A O 1
ATOM 1400 N N . ARG A 1 187 ? -6.430 25.162 0.736 1.00 93.62 187 ARG A N 1
ATOM 1401 C CA . ARG A 1 187 ? -5.408 26.111 1.207 1.00 93.62 187 ARG A CA 1
ATOM 1402 C C . ARG A 1 187 ? -4.622 25.579 2.407 1.00 93.62 187 ARG A C 1
ATOM 1404 O O . ARG A 1 187 ? -3.396 25.667 2.458 1.00 93.62 187 ARG A O 1
ATOM 1411 N N . LYS A 1 188 ? -5.330 24.979 3.370 1.00 92.44 188 LYS A N 1
ATOM 1412 C CA . LYS A 1 188 ? -4.741 24.314 4.538 1.00 92.44 188 LYS A CA 1
ATOM 1413 C C . LYS A 1 188 ? -3.846 23.148 4.124 1.00 92.44 188 LYS A C 1
ATOM 1415 O O . LYS A 1 188 ? -2.728 23.041 4.626 1.00 92.44 188 LYS A O 1
ATOM 1420 N N . ASN A 1 189 ? -4.331 22.271 3.243 1.00 89.81 189 ASN A N 1
ATOM 1421 C CA . ASN A 1 189 ? -3.593 21.069 2.851 1.00 89.81 189 ASN A CA 1
ATOM 1422 C C . ASN A 1 189 ? -2.308 21.445 2.095 1.00 89.81 189 ASN A C 1
ATOM 1424 O O . ASN A 1 189 ? -1.245 20.970 2.483 1.00 89.81 189 ASN A O 1
ATOM 1428 N N . PHE A 1 190 ? -2.392 22.361 1.119 1.00 93.06 190 PHE A N 1
ATOM 1429 C CA . PHE A 1 190 ? -1.267 22.798 0.279 1.00 93.06 190 PHE A CA 1
ATOM 1430 C C . PHE A 1 190 ? -0.019 23.210 1.081 1.00 93.06 190 PHE A C 1
ATOM 1432 O O . PHE A 1 190 ? 1.107 22.879 0.703 1.00 93.06 190 PHE A O 1
ATOM 1439 N N . VAL A 1 191 ? -0.213 23.905 2.210 1.00 93.31 191 VAL A N 1
ATOM 1440 C CA . VAL A 1 191 ? 0.882 24.357 3.087 1.00 93.31 191 VAL A CA 1
ATOM 1441 C C . VAL A 1 191 ? 1.208 23.344 4.189 1.00 93.31 191 VAL A C 1
ATOM 1443 O O . VAL A 1 191 ? 2.382 23.086 4.461 1.00 93.31 191 VAL A O 1
ATOM 1446 N N . ASN A 1 192 ? 0.210 22.725 4.828 1.00 90.50 192 ASN A N 1
ATOM 1447 C CA . ASN A 1 192 ? 0.473 21.906 6.014 1.00 90.50 192 ASN A CA 1
ATOM 1448 C C . ASN A 1 192 ? 1.181 20.574 5.697 1.00 90.50 192 ASN A C 1
ATOM 1450 O O . ASN A 1 192 ? 1.946 20.086 6.530 1.00 90.50 192 ASN A O 1
ATOM 1454 N N . ILE A 1 193 ? 1.001 20.003 4.499 1.00 88.81 193 ILE A N 1
ATOM 1455 C CA . ILE A 1 193 ? 1.704 18.768 4.085 1.00 88.81 193 ILE A CA 1
ATOM 1456 C C . ILE A 1 193 ? 3.202 18.976 3.807 1.00 88.81 193 ILE A C 1
ATOM 1458 O O . ILE A 1 193 ? 3.935 18.010 3.603 1.00 88.81 193 ILE A O 1
ATOM 1462 N N . ARG A 1 194 ? 3.681 20.226 3.781 1.00 90.94 194 ARG A N 1
ATOM 1463 C CA . ARG A 1 194 ? 5.067 20.549 3.429 1.00 90.94 194 ARG A CA 1
ATOM 1464 C C . ARG A 1 194 ? 6.064 20.160 4.540 1.00 90.94 194 ARG A C 1
ATOM 1466 O O . ARG A 1 194 ? 5.688 20.149 5.719 1.00 90.94 194 ARG A O 1
ATOM 1473 N N . PRO A 1 195 ? 7.342 19.870 4.199 1.00 92.56 195 PRO A N 1
ATOM 1474 C CA . PRO A 1 195 ? 8.351 19.434 5.167 1.00 92.56 195 PRO A CA 1
ATOM 1475 C C . PRO A 1 195 ? 8.502 20.388 6.354 1.00 92.56 195 PRO A C 1
ATOM 1477 O O . PRO A 1 195 ? 8.427 21.607 6.194 1.00 92.56 195 PRO A O 1
ATOM 1480 N N . VAL A 1 196 ? 8.793 19.846 7.543 1.00 92.94 196 VAL A N 1
ATOM 1481 C CA . VAL A 1 196 ? 8.951 20.646 8.775 1.00 92.94 196 VAL A CA 1
ATOM 1482 C C . VAL A 1 196 ? 9.982 21.760 8.583 1.00 92.94 196 VAL A C 1
ATOM 1484 O O . VAL A 1 196 ? 9.697 22.903 8.920 1.00 92.94 196 VAL A O 1
ATOM 1487 N N . LYS A 1 197 ? 11.128 21.484 7.943 1.00 95.62 197 LYS A N 1
ATOM 1488 C CA . LYS A 1 197 ? 12.144 22.521 7.710 1.00 95.62 197 LYS A CA 1
ATOM 1489 C C . LYS A 1 197 ? 11.699 23.619 6.729 1.00 95.62 197 LYS A C 1
ATOM 1491 O O . LYS A 1 197 ? 12.124 24.761 6.879 1.00 95.62 197 LYS A O 1
ATOM 1496 N N . LEU A 1 198 ? 10.789 23.326 5.792 1.00 96.94 198 LEU A N 1
ATOM 1497 C CA . LEU A 1 198 ? 10.153 24.360 4.963 1.00 96.94 198 LEU A CA 1
ATOM 1498 C C . LEU A 1 198 ? 9.175 25.210 5.779 1.00 96.94 198 LEU A C 1
ATOM 1500 O O . LEU A 1 198 ? 9.196 26.430 5.659 1.00 96.94 198 LEU A O 1
ATOM 1504 N N . LYS A 1 199 ? 8.391 24.605 6.676 1.00 95.81 199 LYS A N 1
ATOM 1505 C CA . LYS A 1 199 ? 7.546 25.372 7.606 1.00 95.81 199 LYS A CA 1
ATOM 1506 C C . LYS A 1 199 ? 8.390 26.244 8.545 1.00 95.81 199 LYS A C 1
ATOM 1508 O O . LYS A 1 199 ? 8.047 27.403 8.744 1.00 95.81 199 LYS A O 1
ATOM 1513 N N . ASN A 1 200 ? 9.552 25.770 8.994 1.00 96.50 200 ASN A N 1
ATOM 1514 C CA . ASN A 1 200 ? 10.519 26.569 9.759 1.00 96.50 200 ASN A CA 1
ATOM 1515 C C . ASN A 1 200 ? 11.077 27.759 8.954 1.00 96.50 200 ASN A C 1
ATOM 1517 O O . ASN A 1 200 ? 11.198 28.855 9.500 1.00 96.50 200 ASN A O 1
ATOM 1521 N N . LEU A 1 201 ? 11.357 27.583 7.656 1.00 97.62 201 LEU A N 1
ATOM 1522 C CA . LEU A 1 201 ? 11.713 28.697 6.770 1.00 97.62 201 LEU A CA 1
ATOM 1523 C C . LEU A 1 201 ? 10.555 29.698 6.618 1.00 97.62 201 LEU A C 1
ATOM 1525 O O . LEU A 1 201 ? 10.789 30.902 6.674 1.00 97.62 201 LEU A O 1
ATOM 1529 N N . ILE A 1 202 ? 9.311 29.224 6.490 1.00 97.31 202 ILE A N 1
ATOM 1530 C CA . ILE A 1 202 ? 8.126 30.095 6.449 1.00 97.31 202 ILE A CA 1
ATOM 1531 C C . ILE A 1 202 ? 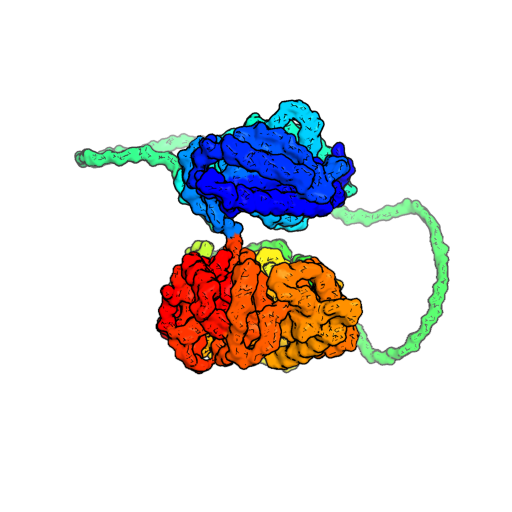7.997 30.906 7.749 1.00 97.31 202 ILE A C 1
ATOM 1533 O O . ILE A 1 202 ? 7.749 32.107 7.684 1.00 97.31 202 ILE A O 1
ATOM 1537 N N . LEU A 1 203 ? 8.211 30.299 8.925 1.00 96.00 203 LEU A N 1
ATOM 1538 C CA . LEU A 1 203 ? 8.231 31.038 10.195 1.00 96.00 203 LEU A CA 1
ATOM 1539 C C . LEU A 1 203 ? 9.316 32.121 10.197 1.00 96.00 203 LEU A C 1
ATOM 1541 O O . LEU A 1 203 ? 9.047 33.250 10.596 1.00 96.00 203 LEU A O 1
ATOM 1545 N N . LEU A 1 204 ? 10.515 31.813 9.698 1.00 96.06 204 LEU A N 1
ATOM 1546 C CA . LEU A 1 204 ? 11.615 32.772 9.615 1.00 96.06 204 LEU A CA 1
ATOM 1547 C C . LEU A 1 204 ? 11.287 33.965 8.694 1.00 96.06 204 LEU A C 1
ATOM 1549 O O . LEU A 1 204 ? 11.493 35.115 9.082 1.00 96.06 204 LEU A O 1
ATOM 1553 N N . VAL A 1 205 ? 10.705 33.705 7.517 1.00 96.75 205 VAL A N 1
ATOM 1554 C CA . VAL A 1 205 ? 10.240 34.738 6.571 1.00 96.75 205 VAL A CA 1
ATOM 1555 C C . VAL A 1 205 ? 9.110 35.581 7.174 1.00 96.75 205 VAL A C 1
ATOM 1557 O O . VAL A 1 205 ? 9.136 36.807 7.074 1.00 96.75 205 VAL A O 1
ATOM 1560 N N . LYS A 1 206 ? 8.131 34.957 7.843 1.00 94.88 206 LYS A N 1
ATOM 1561 C CA . LYS A 1 206 ? 7.034 35.677 8.513 1.00 94.88 206 LYS A CA 1
ATOM 1562 C C . LYS A 1 206 ? 7.525 36.503 9.704 1.00 94.88 206 LYS A C 1
ATOM 1564 O O . LYS A 1 206 ? 6.974 37.572 9.954 1.00 94.88 206 LYS A O 1
ATOM 1569 N N . HIS A 1 207 ? 8.547 36.040 10.426 1.00 93.38 207 HIS A N 1
ATOM 1570 C CA . HIS A 1 207 ? 9.162 36.800 11.513 1.00 93.38 207 HIS A CA 1
ATOM 1571 C C . HIS A 1 207 ? 9.900 38.031 10.979 1.00 93.38 207 HIS A C 1
ATOM 1573 O O . HIS A 1 207 ? 9.647 39.126 11.476 1.00 93.38 207 HIS A O 1
ATOM 1579 N N . TRP A 1 208 ? 10.722 37.878 9.930 1.00 94.69 208 TRP A N 1
ATOM 1580 C CA . TRP A 1 208 ? 11.320 39.012 9.213 1.00 94.69 208 TRP A CA 1
ATOM 1581 C C . TRP A 1 208 ? 10.241 40.022 8.802 1.00 94.69 208 TRP A C 1
ATOM 1583 O O . TRP A 1 208 ? 10.288 41.175 9.218 1.00 94.69 208 TRP A O 1
ATOM 1593 N N . TYR A 1 209 ? 9.203 39.563 8.098 1.00 94.06 209 TYR A N 1
ATOM 1594 C CA . TYR A 1 209 ? 8.100 40.406 7.639 1.00 94.06 209 TYR A CA 1
ATOM 1595 C C . TYR A 1 209 ? 7.396 41.153 8.784 1.00 94.06 209 TYR A C 1
ATOM 1597 O O . TYR A 1 209 ? 7.166 42.355 8.669 1.00 94.06 209 TYR A O 1
ATOM 1605 N N . ARG A 1 210 ? 7.122 40.494 9.921 1.00 90.38 210 ARG A N 1
ATOM 1606 C CA . ARG A 1 210 ? 6.560 41.153 11.114 1.00 90.38 210 ARG A CA 1
ATOM 1607 C C . ARG A 1 210 ? 7.475 42.261 11.643 1.00 90.38 210 ARG A C 1
ATOM 1609 O O . ARG A 1 210 ? 6.976 43.309 12.040 1.00 90.38 210 ARG A O 1
ATOM 1616 N N . GLN A 1 211 ? 8.792 42.055 11.654 1.00 88.31 211 GLN A N 1
ATOM 1617 C CA . GLN A 1 211 ? 9.732 43.103 12.062 1.00 88.31 211 GLN A CA 1
ATOM 1618 C C . GLN A 1 211 ? 9.684 44.298 11.090 1.00 88.31 211 GLN A C 1
ATOM 1620 O O . GLN A 1 211 ? 9.640 45.439 11.550 1.00 88.31 211 GLN A O 1
ATOM 1625 N N . VAL A 1 212 ? 9.574 44.064 9.774 1.00 89.62 212 VAL A N 1
ATOM 1626 C CA . VAL A 1 212 ? 9.363 45.147 8.789 1.00 89.62 212 VAL A CA 1
ATOM 1627 C C . VAL A 1 212 ? 8.054 45.899 9.064 1.00 89.62 212 VAL A C 1
ATOM 1629 O O . VAL A 1 212 ? 8.051 47.127 9.116 1.00 89.62 212 VAL A O 1
ATOM 1632 N N . GLN A 1 213 ? 6.952 45.186 9.330 1.00 88.25 213 GLN A N 1
ATOM 1633 C CA . GLN A 1 213 ? 5.661 45.802 9.677 1.00 88.25 213 GLN A CA 1
ATOM 1634 C C . GLN A 1 213 ? 5.757 46.735 10.897 1.00 88.25 213 GLN A C 1
ATOM 1636 O O . GLN A 1 213 ? 5.104 47.773 10.910 1.00 88.25 213 GLN A O 1
ATOM 1641 N N . THR A 1 214 ? 6.578 46.408 11.904 1.00 83.00 214 THR A N 1
ATOM 1642 C CA . THR A 1 214 ? 6.761 47.280 13.084 1.00 83.00 214 THR A CA 1
ATOM 1643 C C . THR A 1 214 ? 7.574 48.549 12.816 1.00 83.00 214 THR A C 1
ATOM 1645 O O . THR A 1 214 ? 7.498 49.487 13.603 1.00 83.00 214 THR A O 1
ATOM 1648 N N . GLN A 1 215 ? 8.340 48.599 11.723 1.00 79.06 215 GLN A N 1
ATOM 1649 C CA . GLN A 1 215 ? 9.172 49.751 11.359 1.00 79.06 215 GLN A CA 1
ATOM 1650 C C . GLN A 1 215 ? 8.481 50.677 10.349 1.00 79.06 215 GLN A C 1
ATOM 1652 O O . GLN A 1 215 ? 8.728 51.883 10.341 1.00 79.06 215 GLN A O 1
ATOM 1657 N N . VAL A 1 216 ? 7.600 50.134 9.505 1.00 78.12 216 VAL A N 1
ATOM 1658 C CA . VAL A 1 216 ? 6.963 50.888 8.419 1.00 78.12 216 VAL A CA 1
ATOM 1659 C C . VAL A 1 216 ? 5.578 51.384 8.827 1.00 78.12 216 VAL A C 1
ATOM 1661 O O . VAL A 1 216 ? 4.551 50.737 8.619 1.00 78.12 216 VAL A O 1
ATOM 1664 N N . VAL A 1 217 ? 5.546 52.600 9.359 1.00 62.28 217 VAL A N 1
ATOM 1665 C CA . VAL A 1 217 ? 4.307 53.308 9.696 1.00 62.28 217 VAL A CA 1
ATOM 1666 C C . VAL A 1 217 ? 3.570 53.728 8.409 1.00 62.28 217 VAL A C 1
ATOM 1668 O O . VAL A 1 217 ? 4.131 54.439 7.580 1.00 62.28 217 VAL A O 1
ATOM 1671 N N . ARG A 1 218 ? 2.290 53.331 8.274 1.00 67.56 218 ARG A N 1
ATOM 1672 C CA . ARG A 1 218 ? 1.322 53.674 7.191 1.00 67.56 218 ARG A CA 1
ATOM 1673 C C . ARG A 1 218 ? 1.446 52.976 5.817 1.00 67.56 218 ARG A C 1
ATOM 1675 O O . ARG A 1 218 ? 0.658 53.315 4.938 1.00 67.56 218 ARG A O 1
ATOM 1682 N N . ALA A 1 219 ? 2.323 51.993 5.600 1.00 74.75 219 ALA A N 1
ATOM 1683 C CA . ALA A 1 219 ? 2.335 51.251 4.323 1.00 74.75 219 ALA A CA 1
ATOM 1684 C C . ALA A 1 219 ? 1.339 50.073 4.297 1.00 74.75 219 ALA A C 1
ATOM 1686 O O . ALA A 1 219 ? 1.306 49.256 5.219 1.00 74.75 219 ALA A O 1
ATOM 1687 N N . THR A 1 220 ? 0.583 49.921 3.206 1.00 85.75 220 THR A N 1
ATOM 1688 C CA . THR A 1 220 ? -0.260 48.742 2.946 1.00 85.75 220 THR A CA 1
ATOM 1689 C C . THR A 1 220 ? 0.590 47.597 2.393 1.00 85.75 220 THR A C 1
ATOM 1691 O O . THR A 1 220 ? 0.776 47.438 1.188 1.00 85.75 220 THR A O 1
ATOM 1694 N N . LEU A 1 221 ? 1.158 46.797 3.293 1.00 91.94 221 LEU A N 1
ATOM 1695 C CA . LEU A 1 221 ? 2.015 45.657 2.956 1.00 91.94 221 LEU A CA 1
ATOM 1696 C C . LEU A 1 221 ? 1.189 44.418 2.534 1.00 91.94 221 LEU A C 1
ATOM 1698 O O . LEU A 1 221 ? 0.085 44.229 3.045 1.00 91.94 221 LEU A O 1
ATOM 1702 N N . PRO A 1 222 ? 1.707 43.551 1.636 1.00 93.12 222 PRO A N 1
ATOM 1703 C CA . PRO A 1 222 ? 0.966 42.397 1.117 1.00 93.12 222 PRO A CA 1
ATOM 1704 C C . PRO A 1 222 ? 0.639 41.379 2.223 1.00 93.12 222 PRO A C 1
ATOM 1706 O O . PRO A 1 222 ? 1.396 41.293 3.195 1.00 93.12 222 PRO A O 1
ATOM 1709 N N . PRO A 1 223 ? -0.438 40.574 2.101 1.00 92.31 223 PRO A N 1
ATOM 1710 C CA . PRO A 1 223 ? -0.819 39.600 3.122 1.00 92.31 223 PRO A CA 1
ATOM 1711 C C . PRO A 1 223 ? 0.313 38.619 3.437 1.00 92.31 223 PRO A C 1
ATOM 1713 O O . PRO A 1 223 ? 0.970 38.114 2.528 1.00 92.31 223 PRO A O 1
ATOM 1716 N N . SER A 1 224 ? 0.496 38.253 4.711 1.00 93.44 224 SER A N 1
ATOM 1717 C CA . SER A 1 224 ? 1.569 37.318 5.104 1.00 93.44 224 SER A CA 1
ATOM 1718 C C . SER A 1 224 ? 1.489 35.959 4.387 1.00 93.44 224 SER A C 1
ATOM 1720 O O . SER A 1 224 ? 2.517 35.324 4.163 1.00 93.44 224 SER A O 1
ATOM 1722 N N . TYR A 1 225 ? 0.294 35.544 3.946 1.00 95.12 225 TYR A N 1
ATOM 1723 C CA . TYR A 1 225 ? 0.088 34.342 3.135 1.00 95.12 225 TYR A CA 1
ATOM 1724 C C . TYR A 1 225 ? 0.753 34.416 1.743 1.00 95.12 225 TYR A C 1
ATOM 1726 O O . TYR A 1 225 ? 1.259 33.401 1.268 1.00 95.12 225 TYR A O 1
ATOM 1734 N N . ALA A 1 226 ? 0.876 35.605 1.134 1.00 96.00 226 ALA A N 1
ATOM 1735 C CA . ALA A 1 226 ? 1.636 35.796 -0.108 1.00 96.00 226 ALA A CA 1
ATOM 1736 C C . ALA A 1 226 ? 3.107 35.374 0.062 1.00 96.00 226 ALA A C 1
ATOM 1738 O O . ALA A 1 226 ? 3.708 34.774 -0.828 1.00 96.00 226 ALA A O 1
ATOM 1739 N N . LEU A 1 227 ? 3.675 35.643 1.242 1.00 96.62 227 LEU A N 1
ATOM 1740 C CA . LEU A 1 227 ? 5.052 35.297 1.588 1.00 96.62 227 LEU A CA 1
ATOM 1741 C C . LEU A 1 227 ? 5.192 33.806 1.946 1.00 96.62 227 LEU A C 1
ATOM 1743 O O . LEU A 1 227 ? 6.233 33.215 1.657 1.00 96.62 227 LEU A O 1
ATOM 1747 N N . GLU A 1 228 ? 4.151 33.167 2.501 1.00 97.19 228 GLU A N 1
ATOM 1748 C CA . GLU A 1 228 ? 4.102 31.699 2.651 1.00 97.19 228 GLU A CA 1
ATOM 1749 C C . GLU A 1 228 ? 4.191 31.016 1.276 1.00 97.19 228 GLU A C 1
ATOM 1751 O O . GLU A 1 228 ? 5.024 30.128 1.083 1.00 97.19 228 GLU A O 1
ATOM 1756 N N . LEU A 1 229 ? 3.405 31.484 0.299 1.00 97.12 229 LEU A N 1
ATOM 1757 C CA . LEU A 1 229 ? 3.427 30.982 -1.079 1.00 97.12 229 LEU A CA 1
ATOM 1758 C C . LEU A 1 229 ? 4.755 31.259 -1.792 1.00 97.12 229 LEU A C 1
ATOM 1760 O O . LEU A 1 229 ? 5.314 30.351 -2.407 1.00 97.12 229 LEU A O 1
ATOM 1764 N N . LEU A 1 230 ? 5.309 32.468 -1.665 1.00 96.50 230 LEU A N 1
ATOM 1765 C CA . LEU A 1 230 ? 6.613 32.807 -2.246 1.00 96.50 230 LEU A CA 1
ATOM 1766 C C . LEU A 1 230 ? 7.751 31.952 -1.658 1.00 96.50 230 LEU A C 1
ATOM 1768 O O . LEU A 1 230 ? 8.668 31.560 -2.378 1.00 96.50 230 LEU A O 1
ATOM 1772 N N . THR A 1 231 ? 7.665 31.597 -0.372 1.00 97.75 231 THR A N 1
ATOM 1773 C CA . THR A 1 231 ? 8.616 30.685 0.285 1.00 97.75 231 THR A CA 1
ATOM 1774 C C . THR A 1 231 ? 8.499 29.252 -0.233 1.00 97.75 231 THR A C 1
ATOM 1776 O O . THR A 1 231 ? 9.519 28.596 -0.461 1.00 97.75 231 THR A O 1
ATOM 1779 N N . ILE A 1 232 ? 7.273 28.767 -0.461 1.00 96.75 232 ILE A N 1
ATOM 1780 C CA . ILE A 1 232 ? 7.036 27.454 -1.077 1.00 96.75 232 ILE A CA 1
ATOM 1781 C C . ILE A 1 232 ? 7.593 27.436 -2.503 1.00 96.75 232 ILE A C 1
ATOM 1783 O O . ILE A 1 232 ? 8.377 26.543 -2.819 1.00 96.75 232 ILE A O 1
ATOM 1787 N N . PHE A 1 233 ? 7.293 28.453 -3.318 1.00 95.12 233 PHE A N 1
ATOM 1788 C CA . PHE A 1 233 ? 7.830 28.587 -4.675 1.00 95.12 233 PHE A CA 1
ATOM 1789 C C . PHE A 1 233 ? 9.367 28.586 -4.690 1.00 95.12 233 PHE A C 1
ATOM 1791 O O . PHE A 1 233 ? 9.974 27.822 -5.439 1.00 95.12 233 PHE A O 1
ATOM 1798 N N . ALA A 1 234 ? 10.013 29.377 -3.823 1.00 95.38 234 ALA A N 1
ATOM 1799 C CA . ALA A 1 234 ? 11.473 29.439 -3.731 1.00 95.38 234 ALA A CA 1
ATOM 1800 C C . ALA A 1 234 ? 12.102 28.061 -3.456 1.00 95.38 234 ALA A C 1
ATOM 1802 O O . ALA A 1 234 ? 13.060 27.659 -4.121 1.00 95.38 234 ALA A O 1
ATOM 1803 N N . TRP A 1 235 ? 11.538 27.310 -2.505 1.00 96.50 235 TRP A N 1
ATOM 1804 C CA . TRP A 1 235 ? 11.999 25.959 -2.180 1.00 96.50 235 TRP A CA 1
ATOM 1805 C C . TRP A 1 235 ? 11.689 24.944 -3.287 1.00 96.50 235 TRP A C 1
ATOM 1807 O O . TRP A 1 235 ? 12.507 24.060 -3.554 1.00 96.50 235 TRP A O 1
ATOM 1817 N N . GLU A 1 236 ? 10.541 25.065 -3.954 1.00 93.06 236 GLU A N 1
ATOM 1818 C CA . GLU A 1 236 ? 10.168 24.204 -5.076 1.00 93.06 236 GLU A CA 1
ATOM 1819 C C . GLU A 1 236 ? 11.048 24.424 -6.307 1.00 93.06 236 GLU A C 1
ATOM 1821 O O . GLU A 1 236 ? 11.346 23.451 -6.991 1.00 93.06 236 GLU A O 1
ATOM 1826 N N . GLN A 1 237 ? 11.500 25.642 -6.606 1.00 89.19 237 GLN A N 1
ATOM 1827 C CA . GLN A 1 237 ? 12.376 25.857 -7.764 1.00 89.19 237 GLN A CA 1
ATOM 1828 C C . GLN A 1 237 ? 13.855 25.599 -7.459 1.00 89.19 237 GLN A C 1
ATOM 1830 O O . GLN A 1 237 ? 14.559 25.056 -8.307 1.00 89.19 237 GLN A O 1
ATOM 1835 N N . GLY A 1 238 ? 14.322 25.943 -6.253 1.00 87.50 238 GLY A N 1
ATOM 1836 C CA . GLY A 1 238 ? 15.753 25.949 -5.925 1.00 87.50 238 GLY A CA 1
ATOM 1837 C C . GLY A 1 238 ? 16.258 24.811 -5.037 1.00 87.50 238 GLY A C 1
ATOM 1838 O O . GLY A 1 238 ? 17.466 24.627 -4.909 1.00 87.50 238 GLY A O 1
ATOM 1839 N N . CYS A 1 239 ? 15.369 24.052 -4.384 1.00 90.25 239 CYS A N 1
ATOM 1840 C CA . CYS A 1 239 ? 15.777 23.124 -3.325 1.00 90.25 239 CYS A CA 1
ATOM 1841 C C . CYS A 1 239 ? 15.189 21.708 -3.444 1.00 90.25 239 CYS A C 1
ATOM 1843 O O . CYS A 1 239 ? 15.944 20.752 -3.631 1.00 90.25 239 CYS A O 1
ATOM 1845 N N . ARG A 1 240 ? 13.867 21.545 -3.267 1.00 88.31 240 ARG A N 1
ATOM 1846 C CA . ARG A 1 240 ? 13.131 20.256 -3.162 1.00 88.31 240 ARG A CA 1
ATOM 1847 C C . ARG A 1 240 ? 13.706 19.218 -2.166 1.00 88.31 240 ARG A C 1
ATOM 1849 O O . ARG A 1 240 ? 13.348 18.034 -2.201 1.00 88.31 240 ARG A O 1
ATOM 1856 N N . LYS A 1 241 ? 14.589 19.628 -1.250 1.00 87.56 241 LYS A N 1
ATOM 1857 C CA . LYS A 1 241 ? 15.215 18.778 -0.216 1.00 87.56 241 LYS A CA 1
ATOM 1858 C C . LYS A 1 241 ? 14.603 19.071 1.152 1.00 87.56 241 LYS A C 1
ATOM 1860 O O . LYS A 1 241 ? 14.242 20.207 1.435 1.00 87.56 241 LYS A O 1
ATOM 1865 N N . ASP A 1 242 ? 14.522 18.066 2.020 1.00 85.69 242 ASP A N 1
ATOM 1866 C CA . ASP A 1 242 ? 13.941 18.239 3.366 1.00 85.69 242 ASP A CA 1
ATOM 1867 C C . ASP A 1 242 ? 14.969 18.820 4.351 1.00 85.69 242 ASP A C 1
ATOM 1869 O O . ASP A 1 242 ? 14.607 19.450 5.341 1.00 85.69 242 ASP A O 1
ATOM 1873 N N . ALA A 1 243 ? 16.258 18.648 4.038 1.00 89.19 243 ALA A N 1
ATOM 1874 C CA . ALA A 1 243 ? 17.387 19.277 4.707 1.00 89.19 243 ALA A CA 1
ATOM 1875 C C . ALA A 1 243 ? 18.028 20.323 3.780 1.00 89.19 243 ALA A C 1
ATOM 1877 O O . ALA A 1 243 ? 18.412 20.015 2.650 1.00 89.19 243 ALA A O 1
ATOM 1878 N N . PHE A 1 244 ? 18.132 21.556 4.273 1.00 94.94 244 PHE A N 1
ATOM 1879 C CA . PHE A 1 244 ? 18.746 22.706 3.607 1.00 94.94 244 PHE A CA 1
ATOM 1880 C C . PHE A 1 244 ? 19.137 23.778 4.642 1.00 94.94 244 PHE A C 1
ATOM 1882 O O . PHE A 1 244 ? 18.794 23.655 5.823 1.00 94.94 244 PHE A O 1
ATOM 1889 N N . SER A 1 245 ? 19.852 24.822 4.213 1.00 94.62 245 SER A N 1
ATOM 1890 C CA . SER A 1 245 ? 20.210 25.976 5.052 1.00 94.62 245 SER A CA 1
ATOM 1891 C C . SER A 1 245 ? 19.077 27.007 5.096 1.00 94.62 245 SER A C 1
ATOM 1893 O O . SER A 1 245 ? 18.627 27.481 4.051 1.00 94.62 245 SER A O 1
ATOM 1895 N N . LEU A 1 246 ? 18.626 27.382 6.300 1.00 96.12 246 LEU A N 1
ATOM 1896 C CA . LEU A 1 246 ? 17.594 28.413 6.470 1.00 96.12 246 LEU A CA 1
ATOM 1897 C C . LEU A 1 246 ? 18.059 29.789 5.976 1.00 96.12 246 LEU A C 1
ATOM 1899 O O . LEU A 1 246 ? 17.255 30.510 5.391 1.00 96.12 246 LEU A O 1
ATOM 1903 N N . ALA A 1 247 ? 19.346 30.122 6.138 1.00 94.81 247 ALA A N 1
ATOM 1904 C CA . ALA A 1 247 ? 19.921 31.356 5.600 1.00 94.81 247 ALA A CA 1
ATOM 1905 C C . ALA A 1 247 ? 19.795 31.401 4.072 1.00 94.81 247 ALA A C 1
ATOM 1907 O O . ALA A 1 247 ? 19.375 32.409 3.511 1.00 94.81 247 ALA A O 1
ATOM 1908 N N . GLN A 1 248 ? 20.090 30.280 3.405 1.00 94.75 248 GLN A N 1
ATOM 1909 C CA . GLN A 1 248 ? 20.020 30.162 1.947 1.00 94.75 248 GLN A CA 1
ATOM 1910 C C . GLN A 1 248 ? 18.578 30.289 1.437 1.00 94.75 248 GLN A C 1
ATOM 1912 O O . GLN A 1 248 ? 18.302 31.014 0.479 1.00 94.75 248 GLN A O 1
ATOM 1917 N N . GLY A 1 249 ? 17.634 29.643 2.128 1.00 96.25 249 GLY A N 1
ATOM 1918 C CA . GLY A 1 249 ? 16.210 29.773 1.828 1.00 96.25 249 GLY A CA 1
ATOM 1919 C C . GLY A 1 249 ? 15.705 31.204 2.007 1.00 96.25 249 GLY A C 1
ATOM 1920 O O . GLY A 1 249 ? 15.093 31.755 1.093 1.00 96.25 249 GLY A O 1
ATOM 1921 N N . LEU A 1 250 ? 16.024 31.844 3.138 1.00 96.44 250 LEU A N 1
ATOM 1922 C CA . LEU A 1 250 ? 15.624 33.224 3.421 1.00 96.44 250 LEU A CA 1
ATOM 1923 C C . LEU A 1 250 ? 16.221 34.183 2.380 1.00 96.44 250 LEU A C 1
ATOM 1925 O O . LEU A 1 250 ? 15.501 35.004 1.817 1.00 96.44 250 LEU A O 1
ATOM 1929 N N . ARG A 1 251 ? 17.507 34.012 2.042 1.00 95.00 251 ARG A N 1
ATOM 1930 C CA . ARG A 1 251 ? 18.215 34.799 1.021 1.00 95.00 251 ARG A CA 1
ATOM 1931 C C . ARG A 1 251 ? 17.535 34.724 -0.344 1.00 95.00 251 ARG A C 1
ATOM 1933 O O . ARG A 1 251 ? 17.490 35.731 -1.050 1.00 95.00 251 ARG A O 1
ATOM 1940 N N . THR A 1 252 ? 17.014 33.548 -0.697 1.00 95.75 252 THR A N 1
ATOM 1941 C CA . THR A 1 252 ? 16.292 33.296 -1.953 1.00 95.75 252 THR A CA 1
ATOM 1942 C C . THR A 1 252 ? 14.932 33.990 -1.965 1.00 95.75 252 THR A C 1
ATOM 1944 O O . THR A 1 252 ? 14.601 34.668 -2.935 1.00 95.75 252 THR A O 1
ATOM 1947 N N . VAL A 1 253 ? 14.162 33.886 -0.876 1.00 97.06 253 VAL A N 1
ATOM 1948 C CA . VAL A 1 253 ? 12.850 34.550 -0.761 1.00 97.06 253 VAL A CA 1
ATOM 1949 C C . VAL A 1 253 ? 12.999 36.070 -0.822 1.00 97.06 253 VAL A C 1
ATOM 1951 O O . VAL A 1 253 ? 12.306 36.720 -1.600 1.00 97.06 253 VAL A O 1
ATOM 1954 N N . LEU A 1 254 ? 13.954 36.639 -0.083 1.00 95.94 254 LEU A N 1
ATOM 1955 C CA . LEU A 1 254 ? 14.236 38.076 -0.122 1.00 95.94 254 LEU A CA 1
ATOM 1956 C C . LEU A 1 254 ? 14.716 38.546 -1.514 1.00 95.94 254 LEU A C 1
ATOM 1958 O O . LEU A 1 254 ? 14.332 39.625 -1.963 1.00 95.94 254 LEU A O 1
ATOM 1962 N N . ALA A 1 255 ? 15.478 37.725 -2.247 1.00 94.25 255 ALA A N 1
ATOM 1963 C CA . ALA A 1 255 ? 15.872 38.028 -3.629 1.00 94.25 255 ALA A CA 1
ATOM 1964 C C . ALA A 1 255 ? 14.681 38.035 -4.610 1.00 94.25 255 ALA A C 1
ATOM 1966 O O . ALA A 1 255 ? 14.646 38.849 -5.534 1.00 94.25 255 ALA A O 1
ATOM 1967 N N . LEU A 1 256 ? 13.686 37.165 -4.407 1.00 94.69 256 LEU A N 1
ATOM 1968 C CA . LEU A 1 256 ? 12.433 37.200 -5.171 1.00 94.69 256 LEU A CA 1
ATOM 1969 C C . LEU A 1 256 ? 11.599 38.446 -4.832 1.00 94.69 256 LEU A C 1
ATOM 1971 O O . LEU A 1 256 ? 11.054 39.070 -5.739 1.00 94.69 256 LEU A O 1
ATOM 1975 N N . ILE A 1 257 ? 11.547 38.852 -3.556 1.00 94.94 257 ILE A N 1
ATOM 1976 C CA . ILE A 1 257 ? 10.864 40.081 -3.112 1.00 94.94 257 ILE A CA 1
ATOM 1977 C C . ILE A 1 257 ? 11.479 41.328 -3.765 1.00 94.94 257 ILE A C 1
ATOM 1979 O O . ILE A 1 257 ? 10.737 42.185 -4.245 1.00 94.94 257 ILE A O 1
ATOM 1983 N N . GLN A 1 258 ? 12.811 41.422 -3.861 1.00 92.31 258 GLN A N 1
ATOM 1984 C CA . GLN A 1 258 ? 13.463 42.499 -4.620 1.00 92.31 258 GLN A CA 1
ATOM 1985 C C . GLN A 1 258 ? 12.997 42.556 -6.080 1.00 92.31 258 GLN A C 1
ATOM 1987 O O . GLN A 1 258 ? 12.740 43.632 -6.615 1.00 92.31 258 GLN A O 1
ATOM 1992 N N . ARG A 1 259 ? 12.843 41.392 -6.722 1.00 89.62 259 ARG A N 1
ATOM 1993 C CA . ARG A 1 259 ? 12.381 41.264 -8.110 1.00 89.62 259 ARG A CA 1
ATOM 1994 C C . ARG A 1 259 ? 10.852 41.159 -8.233 1.00 89.62 259 ARG A C 1
ATOM 1996 O O . ARG A 1 259 ? 10.366 40.592 -9.209 1.00 89.62 259 ARG A O 1
ATOM 2003 N N . ASN A 1 260 ? 10.080 41.738 -7.303 1.00 90.62 260 ASN A N 1
ATOM 2004 C CA . ASN A 1 260 ? 8.606 41.682 -7.293 1.00 90.62 260 ASN A CA 1
ATOM 2005 C C . ASN A 1 260 ? 7.959 42.043 -8.647 1.00 90.62 260 ASN A C 1
ATOM 2007 O O . ASN A 1 260 ? 7.059 41.336 -9.099 1.00 90.62 260 ASN A O 1
ATOM 2011 N N . LYS A 1 261 ? 8.490 43.051 -9.354 1.00 90.31 261 LYS A N 1
ATOM 2012 C CA . LYS A 1 261 ? 8.042 43.473 -10.697 1.00 90.31 261 LYS A CA 1
ATOM 2013 C C . LYS A 1 261 ? 8.150 42.384 -11.777 1.00 90.31 261 LYS A C 1
ATOM 2015 O O . LYS A 1 261 ? 7.575 42.543 -12.848 1.00 90.31 261 LYS A O 1
ATOM 2020 N N . HIS A 1 262 ? 8.851 41.283 -11.507 1.00 89.62 262 HIS A N 1
ATOM 2021 C CA . HIS A 1 262 ? 9.009 40.138 -12.405 1.00 89.62 262 HIS A CA 1
ATOM 2022 C C . HIS A 1 262 ? 8.252 38.885 -11.939 1.00 89.62 262 HIS A C 1
ATOM 2024 O O . HIS A 1 262 ? 8.169 37.930 -12.709 1.00 89.62 262 HIS A O 1
ATOM 2030 N N . LEU A 1 263 ? 7.640 38.870 -10.750 1.00 92.00 263 LEU A N 1
ATOM 2031 C CA . LEU A 1 263 ? 6.934 37.687 -10.247 1.00 92.00 263 LEU A CA 1
ATOM 2032 C C . LEU A 1 263 ? 5.580 37.491 -10.948 1.00 92.00 263 LEU A C 1
ATOM 2034 O O . LEU A 1 263 ? 4.695 38.340 -10.879 1.00 92.00 263 LEU A O 1
ATOM 2038 N N . CYS A 1 264 ? 5.399 36.334 -11.578 1.00 92.12 264 CYS A N 1
ATOM 2039 C CA . CYS A 1 264 ? 4.085 35.791 -11.929 1.00 92.12 264 CYS A CA 1
ATOM 2040 C C . CYS A 1 264 ? 4.065 34.304 -11.540 1.00 92.12 264 CYS A C 1
ATOM 2042 O O . CYS A 1 264 ? 4.815 33.508 -12.107 1.00 92.12 264 CYS A O 1
ATOM 2044 N N . ILE A 1 265 ? 3.329 33.947 -10.486 1.00 92.81 265 ILE A N 1
ATOM 2045 C CA . ILE A 1 265 ? 3.384 32.642 -9.812 1.00 92.81 265 ILE A CA 1
ATOM 2046 C C . ILE A 1 265 ? 1.969 32.073 -9.688 1.00 92.81 265 ILE A C 1
ATOM 2048 O O . ILE A 1 265 ? 1.050 32.764 -9.250 1.00 92.81 265 ILE A O 1
ATOM 2052 N N . PHE A 1 266 ? 1.809 30.801 -10.048 1.00 93.75 266 PHE A N 1
ATOM 2053 C CA . PHE A 1 266 ? 0.576 30.036 -9.877 1.00 93.75 266 PHE A CA 1
ATOM 2054 C C . PHE A 1 266 ? 0.882 28.532 -9.829 1.00 93.75 266 PHE A C 1
ATOM 2056 O O . PHE A 1 266 ? 1.958 28.094 -10.245 1.00 93.75 266 PHE A O 1
ATOM 2063 N N . TRP A 1 267 ? -0.083 27.740 -9.363 1.00 94.00 267 TRP A N 1
ATOM 2064 C CA . TRP A 1 267 ? -0.024 26.276 -9.339 1.00 94.00 267 TRP A CA 1
ATOM 2065 C C . TRP A 1 267 ? -1.249 25.694 -10.052 1.00 94.00 267 TRP A C 1
ATOM 2067 O O . TRP A 1 267 ? -2.292 26.340 -10.108 1.00 94.00 267 TRP A O 1
ATOM 2077 N N . THR A 1 268 ? -1.140 24.470 -10.582 1.00 90.19 268 THR A N 1
ATOM 2078 C CA . THR A 1 268 ? -2.252 23.782 -11.282 1.00 90.19 268 THR A CA 1
ATOM 2079 C C . THR A 1 268 ? -2.863 22.612 -10.492 1.00 90.19 268 THR A C 1
ATOM 2081 O O . THR A 1 268 ? -3.555 21.750 -11.041 1.00 90.19 268 THR A O 1
ATOM 2084 N N . GLU A 1 269 ? -2.597 22.577 -9.180 1.00 87.62 269 GLU A N 1
ATOM 2085 C CA . GLU A 1 269 ? -2.950 21.470 -8.280 1.00 87.62 269 GLU A CA 1
ATOM 2086 C C . GLU A 1 269 ? -4.468 21.319 -8.092 1.00 87.62 269 GLU A C 1
ATOM 2088 O O . GLU A 1 269 ? -4.978 20.205 -8.171 1.00 87.62 269 GLU A O 1
ATOM 2093 N N . ASN A 1 270 ? -5.199 22.429 -7.915 1.00 90.00 270 ASN A N 1
ATOM 2094 C CA . ASN A 1 270 ? -6.655 22.404 -7.718 1.00 90.00 270 ASN A CA 1
ATOM 2095 C C . ASN A 1 270 ? -7.454 22.872 -8.949 1.00 90.00 270 ASN A C 1
ATOM 2097 O O . ASN A 1 270 ? -8.564 22.404 -9.170 1.00 90.00 270 ASN A O 1
ATOM 2101 N N . TYR A 1 271 ? -6.885 23.724 -9.800 1.00 91.62 271 TYR A N 1
ATOM 2102 C CA . TYR A 1 271 ? -7.499 24.229 -11.038 1.00 91.62 271 TYR A CA 1
ATOM 2103 C C . TYR A 1 271 ? -6.481 24.212 -12.186 1.00 91.62 271 TYR A C 1
ATOM 2105 O O . TYR A 1 271 ? -5.297 23.965 -11.963 1.00 91.62 271 TYR A O 1
ATOM 2113 N N . GLY A 1 272 ? -6.903 24.442 -13.426 1.00 88.88 272 GLY A N 1
ATOM 2114 C CA . GLY A 1 272 ? -5.995 24.471 -14.571 1.00 88.88 272 GLY A CA 1
ATOM 2115 C C . GLY A 1 272 ? -6.667 24.941 -15.858 1.00 88.88 272 GLY A C 1
ATOM 2116 O O . GLY A 1 272 ? -7.720 25.573 -15.823 1.00 88.88 272 GLY A O 1
ATOM 2117 N N . PHE A 1 273 ? -6.025 24.665 -16.993 1.00 88.19 273 PHE A N 1
ATOM 2118 C CA . PHE A 1 273 ? -6.465 25.118 -18.318 1.00 88.19 273 PHE A CA 1
ATOM 2119 C C . PHE A 1 273 ? -7.381 24.117 -19.042 1.00 88.19 273 PHE A C 1
ATOM 2121 O O . PHE A 1 273 ? -7.750 24.362 -20.187 1.00 88.19 273 PHE A O 1
ATOM 2128 N N . GLU A 1 274 ? -7.716 22.996 -18.396 1.00 84.88 274 GLU A N 1
ATOM 2129 C CA . GLU A 1 274 ? -8.561 21.928 -18.941 1.00 84.88 274 GLU A CA 1
ATOM 2130 C C . GLU A 1 274 ? -10.013 22.349 -19.219 1.00 84.88 274 GLU A C 1
ATOM 2132 O O . GLU A 1 274 ? -10.615 21.855 -20.169 1.00 84.88 274 GLU A O 1
ATOM 2137 N N . ASP A 1 275 ? -10.564 23.271 -18.427 1.00 88.38 275 ASP A N 1
ATOM 2138 C CA . ASP A 1 275 ? -11.862 23.891 -18.696 1.00 88.38 275 ASP A CA 1
ATOM 2139 C C . ASP A 1 275 ? -11.667 25.205 -19.474 1.00 88.38 275 ASP A C 1
ATOM 2141 O O . ASP A 1 275 ? -10.820 26.014 -19.077 1.00 88.38 275 ASP A O 1
ATOM 2145 N N . PRO A 1 276 ? -12.428 25.467 -20.557 1.00 87.19 276 PRO A N 1
ATOM 2146 C CA . PRO A 1 276 ? -12.254 26.675 -21.359 1.00 87.19 276 PRO A CA 1
ATOM 2147 C C . PRO A 1 276 ? -12.444 27.981 -20.579 1.00 87.19 276 PRO A C 1
ATOM 2149 O O . PRO A 1 276 ? -11.651 28.905 -20.758 1.00 87.19 276 PRO A O 1
ATOM 2152 N N . ALA A 1 277 ? -13.448 28.068 -19.699 1.00 88.69 277 ALA A N 1
ATOM 2153 C CA . ALA A 1 277 ? -13.773 29.298 -18.977 1.00 88.69 277 ALA A CA 1
ATOM 2154 C C . ALA A 1 277 ? -12.751 29.585 -17.866 1.00 88.69 277 ALA A C 1
ATOM 2156 O O . ALA A 1 277 ? -12.225 30.698 -17.771 1.00 88.69 277 ALA A O 1
ATOM 2157 N N . VAL A 1 278 ? -12.399 28.568 -17.073 1.00 90.44 278 VAL A N 1
ATOM 2158 C CA . VAL A 1 278 ? -11.343 28.662 -16.050 1.00 90.44 278 VAL A CA 1
ATOM 2159 C C . VAL A 1 278 ? -9.987 28.926 -16.709 1.00 90.44 278 VAL A C 1
ATOM 2161 O O . VAL A 1 278 ? -9.242 29.805 -16.273 1.00 90.44 278 VAL A O 1
ATOM 2164 N N . GLY A 1 279 ? -9.679 28.233 -17.805 1.00 89.44 279 GLY A N 1
ATOM 2165 C CA . GLY A 1 279 ? -8.437 28.397 -18.551 1.00 89.44 279 GLY A CA 1
ATOM 2166 C C . GLY A 1 279 ? -8.302 29.766 -19.221 1.00 89.44 279 GLY A C 1
ATOM 2167 O O . GLY A 1 279 ? -7.198 30.311 -19.285 1.00 89.44 279 GLY A O 1
ATOM 2168 N N . GLU A 1 280 ? -9.383 30.360 -19.728 1.00 91.25 280 GLU A N 1
ATOM 2169 C CA . GLU A 1 280 ? -9.348 31.739 -20.223 1.00 91.25 280 GLU A CA 1
ATOM 2170 C C . GLU A 1 280 ? -9.154 32.736 -19.072 1.00 91.25 280 GLU A C 1
ATOM 2172 O O . GLU A 1 280 ? -8.291 33.614 -19.153 1.00 91.25 280 GLU A O 1
ATOM 2177 N N . PHE A 1 281 ? -9.880 32.565 -17.964 1.00 92.94 281 PHE A N 1
ATOM 2178 C CA . PHE A 1 281 ? -9.740 33.415 -16.784 1.00 92.94 281 PHE A CA 1
ATOM 2179 C C . PHE A 1 281 ? -8.314 33.393 -16.212 1.00 92.94 281 PHE A C 1
ATOM 2181 O O . PHE A 1 281 ? -7.745 34.455 -15.951 1.00 92.94 281 PHE A O 1
ATOM 2188 N N . LEU A 1 282 ? -7.681 32.219 -16.112 1.00 92.56 282 LEU A N 1
ATOM 2189 C CA . LEU A 1 282 ? -6.277 32.091 -15.706 1.00 92.56 282 LEU A CA 1
ATOM 2190 C C . LEU A 1 282 ? -5.333 32.843 -16.656 1.00 92.56 282 LEU A C 1
ATOM 2192 O O . LEU A 1 282 ? -4.454 33.570 -16.194 1.00 92.56 282 LEU A O 1
ATOM 2196 N N . ARG A 1 283 ? -5.533 32.754 -17.980 1.00 90.94 283 ARG A N 1
ATOM 2197 C CA . ARG A 1 283 ? -4.743 33.537 -18.954 1.00 90.94 283 ARG A CA 1
ATOM 2198 C C . ARG A 1 283 ? -4.921 35.049 -18.774 1.00 90.94 283 ARG A C 1
ATOM 2200 O O . ARG A 1 283 ? -3.976 35.790 -19.035 1.00 90.94 283 ARG A O 1
ATOM 2207 N N . ARG A 1 284 ? -6.096 35.517 -18.333 1.00 91.88 284 ARG A N 1
ATOM 2208 C CA . ARG A 1 284 ? -6.334 36.932 -17.990 1.00 91.88 284 ARG A CA 1
ATOM 2209 C C . ARG A 1 284 ? -5.627 37.315 -16.681 1.00 91.88 284 ARG A C 1
ATOM 2211 O O . ARG A 1 284 ? -4.947 38.337 -16.656 1.00 91.88 284 ARG A O 1
ATOM 2218 N N . GLN A 1 285 ? -5.702 36.484 -15.635 1.00 90.69 285 GLN A N 1
ATOM 2219 C CA . GLN A 1 285 ? -5.007 36.712 -14.356 1.00 90.69 285 GLN A CA 1
ATOM 2220 C C . GLN A 1 285 ? -3.481 36.799 -14.525 1.00 90.69 285 GLN A C 1
ATOM 2222 O O . GLN A 1 285 ? -2.861 37.745 -14.050 1.00 90.69 285 GLN A O 1
ATOM 2227 N N . LEU A 1 286 ? -2.871 35.874 -15.273 1.00 89.75 286 LEU A N 1
ATOM 2228 C CA . LEU A 1 286 ? -1.414 35.829 -15.484 1.00 89.75 286 LEU A CA 1
ATOM 2229 C C . LEU A 1 286 ? -0.859 37.001 -16.323 1.00 89.75 286 LEU A C 1
ATOM 2231 O O . LEU A 1 286 ? 0.358 37.189 -16.375 1.00 89.75 286 LEU A O 1
ATOM 2235 N N . LYS A 1 287 ? -1.734 37.796 -16.961 1.00 89.00 287 LYS A N 1
ATOM 2236 C CA . LYS A 1 287 ? -1.401 39.032 -17.696 1.00 89.00 287 LYS A CA 1
ATOM 2237 C C . LYS A 1 287 ? -1.544 40.312 -16.856 1.00 89.00 287 LYS A C 1
ATOM 2239 O O . LYS A 1 287 ? -1.295 41.398 -17.376 1.00 89.00 287 LYS A O 1
ATOM 2244 N N . ARG A 1 288 ? -1.961 40.219 -15.588 1.00 90.19 288 ARG A N 1
ATOM 2245 C CA . ARG A 1 288 ? -2.121 41.382 -14.698 1.00 90.19 288 ARG A CA 1
ATOM 2246 C C . ARG A 1 288 ? -0.767 42.012 -14.315 1.00 90.19 288 ARG A C 1
ATOM 2248 O O . ARG A 1 288 ? 0.269 41.353 -14.432 1.00 90.19 288 ARG A O 1
ATOM 2255 N N . PRO A 1 289 ? -0.752 43.280 -13.851 1.00 91.81 289 PRO A N 1
ATOM 2256 C CA . PRO A 1 289 ? 0.463 43.927 -13.357 1.00 91.81 289 PRO A CA 1
ATOM 2257 C C . PRO A 1 289 ? 1.142 43.108 -12.252 1.00 91.81 289 PRO A C 1
ATOM 2259 O O . PRO A 1 289 ? 0.493 42.693 -11.295 1.00 91.81 289 PRO A O 1
ATOM 2262 N N . ARG A 1 290 ? 2.453 42.885 -12.389 1.00 93.00 290 ARG A N 1
ATOM 2263 C CA . ARG A 1 290 ? 3.256 42.079 -11.455 1.00 93.00 290 ARG A CA 1
ATOM 2264 C C . ARG A 1 290 ? 3.573 42.858 -10.160 1.00 93.00 290 ARG A C 1
ATOM 2266 O O . ARG A 1 290 ? 3.721 44.080 -10.233 1.00 93.00 290 ARG A O 1
ATOM 2273 N N . PRO A 1 291 ? 3.737 42.190 -9.001 1.00 94.88 291 PRO A N 1
ATOM 2274 C CA . PRO A 1 291 ? 3.678 40.741 -8.802 1.00 94.88 291 PRO A CA 1
ATOM 2275 C C . PRO A 1 291 ? 2.261 40.170 -8.930 1.00 94.88 291 PRO A C 1
ATOM 2277 O O . PRO A 1 291 ? 1.309 40.746 -8.415 1.00 94.88 291 PRO A O 1
ATOM 2280 N N . VAL A 1 292 ? 2.154 39.003 -9.566 1.00 95.25 292 VAL A N 1
ATOM 2281 C CA . VAL A 1 292 ? 0.956 38.147 -9.558 1.00 95.25 292 VAL A CA 1
ATOM 2282 C C . VAL A 1 292 ? 1.309 36.868 -8.802 1.00 95.25 292 VAL A C 1
ATOM 2284 O O . VAL A 1 292 ? 2.289 36.204 -9.146 1.00 95.25 292 VAL A O 1
ATOM 2287 N N . ILE A 1 293 ? 0.549 36.528 -7.762 1.00 95.88 293 ILE A N 1
ATOM 2288 C CA . ILE A 1 293 ? 0.735 35.312 -6.955 1.00 95.88 293 ILE A CA 1
ATOM 2289 C C . ILE A 1 293 ? -0.652 34.728 -6.679 1.00 95.88 293 ILE A C 1
ATOM 2291 O O . ILE A 1 293 ? -1.325 35.151 -5.742 1.00 95.88 293 ILE A O 1
ATOM 2295 N N . LEU A 1 294 ? -1.096 33.782 -7.506 1.00 96.06 294 LEU A N 1
ATOM 2296 C CA . LEU A 1 294 ? -2.430 33.188 -7.373 1.00 96.06 294 LEU A CA 1
ATOM 2297 C C . LEU A 1 294 ? -2.466 32.169 -6.228 1.00 96.06 294 LEU A C 1
ATOM 2299 O O . LEU A 1 294 ? -1.578 31.319 -6.123 1.00 96.06 294 LEU A O 1
ATOM 2303 N N . ASP A 1 295 ? -3.503 32.233 -5.388 1.00 96.25 295 ASP A N 1
ATOM 2304 C CA . ASP A 1 295 ? -3.751 31.239 -4.341 1.00 96.25 295 ASP A CA 1
ATOM 2305 C C . ASP A 1 295 ? -3.980 29.850 -4.971 1.00 96.25 295 ASP A C 1
ATOM 2307 O O . ASP A 1 295 ? -4.931 29.685 -5.739 1.00 96.25 295 ASP A O 1
ATOM 2311 N N . PRO A 1 296 ? -3.181 28.815 -4.640 1.00 95.25 296 PRO A N 1
ATOM 2312 C CA . PRO A 1 296 ? -3.373 27.449 -5.134 1.00 95.25 296 PRO A CA 1
ATOM 2313 C C . PRO A 1 296 ? -4.783 26.883 -4.940 1.00 95.25 296 PRO A C 1
ATOM 2315 O O . PRO A 1 296 ? -5.137 25.914 -5.607 1.00 95.25 296 PRO A O 1
ATOM 2318 N N . ALA A 1 297 ? -5.562 27.429 -4.002 1.00 94.19 297 ALA A N 1
ATOM 2319 C CA . ALA A 1 297 ? -6.918 26.993 -3.686 1.00 94.19 297 ALA A CA 1
ATOM 2320 C C . ALA A 1 297 ? -8.026 27.755 -4.449 1.00 94.19 297 ALA A C 1
ATOM 2322 O O . ALA A 1 297 ? -9.090 27.179 -4.684 1.00 94.19 297 ALA A O 1
ATOM 2323 N N . ASP A 1 298 ? -7.782 29.011 -4.839 1.00 95.06 298 ASP A N 1
ATOM 2324 C CA . ASP A 1 298 ? -8.765 29.940 -5.413 1.00 95.06 298 ASP A CA 1
ATOM 2325 C C . ASP A 1 298 ? -8.136 30.733 -6.583 1.00 95.06 298 ASP A C 1
ATOM 2327 O O . ASP A 1 298 ? -7.311 31.619 -6.350 1.00 95.06 298 ASP A O 1
ATOM 2331 N N . PRO A 1 299 ? -8.514 30.459 -7.848 1.00 93.94 299 PRO A N 1
ATOM 2332 C CA . PRO A 1 299 ? -7.904 31.100 -9.013 1.00 93.94 299 PRO A CA 1
ATOM 2333 C C . PRO A 1 299 ? -8.248 32.592 -9.127 1.00 93.94 299 PRO A C 1
ATOM 2335 O O . PRO A 1 299 ? -7.611 33.299 -9.909 1.00 93.94 299 PRO A O 1
ATOM 2338 N N . THR A 1 300 ? -9.252 33.082 -8.388 1.00 94.44 300 THR A N 1
ATOM 2339 C CA . THR A 1 300 ? -9.647 34.500 -8.376 1.00 94.44 300 THR A CA 1
ATOM 2340 C C . THR A 1 300 ? -8.763 35.345 -7.465 1.00 94.44 300 THR A C 1
ATOM 2342 O O . THR A 1 300 ? -8.695 36.563 -7.647 1.00 94.44 300 THR A O 1
ATOM 2345 N N . TRP A 1 301 ? -8.078 34.723 -6.498 1.00 94.88 301 TRP A N 1
ATOM 2346 C CA . TRP A 1 301 ? -7.357 35.441 -5.454 1.00 94.88 301 TRP A CA 1
ATOM 2347 C C . TRP A 1 301 ? -5.877 35.627 -5.800 1.00 94.88 301 TRP A C 1
ATOM 2349 O O . TRP A 1 301 ? -5.027 34.779 -5.529 1.00 94.88 301 TRP A O 1
ATOM 2359 N N . ASP A 1 302 ? -5.569 36.783 -6.387 1.00 95.50 302 ASP A N 1
ATOM 2360 C CA . ASP A 1 302 ? -4.197 37.255 -6.557 1.00 95.50 302 ASP A CA 1
ATOM 2361 C C . ASP A 1 302 ? -3.697 37.945 -5.277 1.00 95.50 302 ASP A C 1
ATOM 2363 O O . ASP A 1 302 ? -4.141 39.035 -4.912 1.00 95.50 302 ASP A O 1
ATOM 2367 N N . LEU A 1 303 ? -2.752 37.296 -4.603 1.00 95.25 303 LEU A N 1
ATOM 2368 C CA . LEU A 1 303 ? -2.079 37.770 -3.393 1.00 95.25 303 LEU A CA 1
ATOM 2369 C C . LEU A 1 303 ? -0.877 38.680 -3.702 1.00 95.25 303 LEU A C 1
ATOM 2371 O O . LEU A 1 303 ? -0.378 39.357 -2.803 1.00 95.25 303 LEU A O 1
ATOM 2375 N N . GLY A 1 304 ? -0.415 38.702 -4.957 1.00 92.19 304 GLY A N 1
ATOM 2376 C CA . GLY A 1 304 ? 0.582 39.649 -5.454 1.00 92.19 304 GLY A CA 1
ATOM 2377 C C . GLY A 1 304 ? -0.047 41.018 -5.707 1.00 92.19 304 GLY A C 1
ATOM 2378 O O . GLY A 1 304 ? 0.418 42.015 -5.157 1.00 92.19 304 GLY A O 1
ATOM 2379 N N . ASN A 1 305 ? -1.150 41.033 -6.460 1.00 92.56 305 ASN A N 1
ATOM 2380 C CA . ASN A 1 305 ? -2.033 42.173 -6.730 1.00 92.56 305 ASN A CA 1
ATOM 2381 C C . ASN A 1 305 ? -1.325 43.443 -7.252 1.00 92.56 305 ASN A C 1
ATOM 2383 O O . ASN A 1 305 ? -1.781 44.566 -7.014 1.00 92.56 305 ASN A O 1
ATOM 2387 N N . GLY A 1 306 ? -0.205 43.281 -7.960 1.00 89.62 306 GLY A N 1
ATOM 2388 C CA . GLY A 1 306 ? 0.546 44.383 -8.557 1.00 89.62 306 GLY A CA 1
ATOM 2389 C C . GLY A 1 306 ? 0.962 45.456 -7.547 1.00 89.62 306 GLY A C 1
ATOM 2390 O O . GLY A 1 306 ? 1.586 45.177 -6.524 1.00 89.62 306 GLY A O 1
ATOM 2391 N N . THR A 1 307 ? 0.609 46.709 -7.839 1.00 86.44 307 THR A N 1
ATOM 2392 C CA . THR A 1 307 ? 0.940 47.885 -7.015 1.00 86.44 307 THR A CA 1
ATOM 2393 C C . THR A 1 307 ? -0.083 48.191 -5.917 1.00 86.44 307 THR A C 1
ATOM 2395 O O . THR A 1 307 ? 0.041 49.222 -5.263 1.00 86.44 307 THR A O 1
ATOM 2398 N N . ALA A 1 308 ? -1.096 47.342 -5.697 1.00 88.75 308 ALA A N 1
ATOM 2399 C CA . ALA A 1 308 ? -2.054 47.532 -4.600 1.00 88.75 308 ALA A CA 1
ATOM 2400 C C . ALA A 1 308 ? -1.404 47.363 -3.211 1.00 88.75 308 ALA A C 1
ATOM 2402 O O . ALA A 1 308 ? -1.898 47.896 -2.217 1.00 88.75 308 ALA A O 1
ATOM 2403 N N . TRP A 1 309 ? -0.282 46.641 -3.155 1.00 90.56 309 TRP A N 1
ATOM 2404 C CA . TRP A 1 309 ? 0.537 46.466 -1.962 1.00 90.56 309 TRP A CA 1
ATOM 2405 C C . TRP A 1 309 ? 1.928 47.083 -2.158 1.00 90.56 309 TRP A C 1
ATOM 2407 O O . TRP A 1 309 ? 2.502 47.009 -3.246 1.00 90.56 309 TRP A O 1
ATOM 2417 N N . CYS A 1 310 ? 2.508 47.635 -1.090 1.00 91.44 310 CYS A N 1
ATOM 2418 C CA . CYS A 1 310 ? 3.830 48.271 -1.086 1.00 91.44 310 CYS A CA 1
ATOM 2419 C C . CYS A 1 310 ? 4.982 47.241 -1.130 1.00 91.44 310 CYS A C 1
ATOM 2421 O O . CYS A 1 310 ? 5.786 47.126 -0.203 1.00 91.44 310 CYS A O 1
ATOM 2423 N N . TRP A 1 311 ? 5.068 46.461 -2.211 1.00 93.06 311 TRP A N 1
ATOM 2424 C CA . TRP A 1 311 ? 6.163 45.510 -2.449 1.00 93.06 311 TRP A CA 1
ATOM 2425 C C . TRP A 1 311 ? 7.533 46.189 -2.588 1.00 93.06 311 TRP A C 1
ATOM 2427 O O . TRP A 1 311 ? 8.554 45.559 -2.322 1.00 93.06 311 TRP A O 1
ATOM 2437 N N . ASP A 1 312 ? 7.575 47.469 -2.967 1.00 90.44 312 ASP A N 1
ATOM 2438 C CA . ASP A 1 312 ? 8.803 48.264 -3.056 1.00 90.44 312 ASP A CA 1
ATOM 2439 C C . ASP A 1 312 ? 9.443 48.507 -1.677 1.00 90.44 312 ASP A C 1
ATOM 2441 O O . ASP A 1 312 ? 10.666 48.495 -1.554 1.00 90.44 312 ASP A O 1
ATOM 2445 N N . VAL A 1 313 ? 8.628 48.667 -0.631 1.00 91.31 313 VAL A N 1
ATOM 2446 C CA . VAL A 1 313 ? 9.089 48.768 0.759 1.00 91.31 313 VAL A CA 1
ATOM 2447 C C . VAL A 1 313 ? 9.745 47.458 1.189 1.00 91.31 313 VAL A C 1
ATOM 2449 O O . VAL A 1 313 ? 10.860 47.469 1.709 1.00 91.31 313 VAL A O 1
ATOM 2452 N N . LEU A 1 314 ? 9.098 46.319 0.911 1.00 93.56 314 LEU A N 1
ATOM 2453 C CA . LEU A 1 314 ? 9.680 45.006 1.200 1.00 93.56 314 LEU A CA 1
ATOM 2454 C C . LEU A 1 314 ? 10.956 44.747 0.385 1.00 93.56 314 LEU A C 1
ATOM 2456 O O . LEU A 1 314 ? 11.871 44.109 0.893 1.00 93.56 314 LEU A O 1
ATOM 2460 N N . ALA A 1 315 ? 11.039 45.246 -0.852 1.00 92.44 315 ALA A N 1
ATOM 2461 C CA . ALA A 1 315 ? 12.233 45.140 -1.690 1.00 92.44 315 ALA A CA 1
ATOM 2462 C C . ALA A 1 315 ? 13.424 45.936 -1.130 1.00 92.44 315 ALA A C 1
ATOM 2464 O O . ALA A 1 315 ? 14.532 45.404 -1.088 1.00 92.44 315 ALA A O 1
ATOM 2465 N N . LYS A 1 316 ? 13.192 47.169 -0.657 1.00 91.38 316 LYS A N 1
ATOM 2466 C CA . LYS A 1 316 ? 14.217 48.002 -0.001 1.00 91.38 316 LYS A CA 1
ATOM 2467 C C . LYS A 1 316 ? 14.724 47.353 1.289 1.00 91.38 316 LYS A C 1
ATOM 2469 O O . LYS A 1 316 ? 15.930 47.254 1.495 1.00 91.38 316 LYS A O 1
ATOM 2474 N N . GLU A 1 317 ? 13.823 46.842 2.127 1.00 91.94 317 GLU A N 1
ATOM 2475 C CA . GLU A 1 317 ? 14.229 46.169 3.366 1.00 91.94 317 GLU A CA 1
ATOM 2476 C C . GLU A 1 317 ? 14.928 44.827 3.089 1.00 91.94 317 GLU A C 1
ATOM 2478 O O . GLU A 1 317 ? 15.890 44.474 3.769 1.00 91.94 317 GLU A O 1
ATOM 2483 N N . ALA A 1 318 ? 14.519 44.096 2.046 1.00 93.00 318 ALA A N 1
ATOM 2484 C CA . ALA A 1 318 ? 15.211 42.891 1.588 1.00 93.00 318 ALA A CA 1
ATOM 2485 C C . ALA A 1 318 ? 16.646 43.186 1.112 1.00 93.00 318 ALA A C 1
ATOM 2487 O O . ALA A 1 318 ? 17.548 42.396 1.384 1.00 93.00 318 ALA A O 1
ATOM 2488 N N . GLU A 1 319 ? 16.874 44.328 0.456 1.00 91.31 319 GLU A N 1
ATOM 2489 C CA . GLU A 1 319 ? 18.210 44.796 0.067 1.00 91.31 319 GLU A CA 1
ATOM 2490 C C . GLU A 1 319 ? 19.088 45.093 1.288 1.00 91.31 319 GLU A C 1
ATOM 2492 O O . GLU A 1 319 ? 20.192 44.558 1.409 1.00 91.31 319 GLU A O 1
ATOM 2497 N N . TYR A 1 320 ? 18.561 45.873 2.239 1.00 90.38 320 TYR A N 1
ATOM 2498 C CA . TYR A 1 320 ? 19.234 46.181 3.503 1.00 90.38 320 TYR A CA 1
ATOM 2499 C C . TYR A 1 320 ? 19.570 44.915 4.313 1.00 90.38 320 TYR A C 1
ATOM 2501 O O . TYR A 1 320 ? 20.649 44.806 4.908 1.00 90.38 320 TYR A O 1
ATOM 2509 N N . SER A 1 321 ? 18.674 43.923 4.280 1.00 91.19 321 SER A N 1
ATOM 2510 C CA . SER A 1 321 ? 18.824 42.648 4.985 1.00 91.19 321 SER A CA 1
ATOM 2511 C C . SER A 1 321 ? 20.095 41.886 4.588 1.00 91.19 321 SER A C 1
ATOM 2513 O O . SER A 1 321 ? 20.678 41.214 5.434 1.00 91.19 321 SER A O 1
ATOM 2515 N N . PHE A 1 322 ? 20.561 41.965 3.334 1.00 89.62 322 PHE A N 1
ATOM 2516 C CA . PHE A 1 322 ? 21.662 41.115 2.845 1.00 89.62 322 PHE A CA 1
ATOM 2517 C C . PHE A 1 322 ? 23.021 41.370 3.502 1.00 89.62 322 PHE A C 1
ATOM 2519 O O . PHE A 1 322 ? 23.868 40.479 3.498 1.00 89.62 322 PHE A O 1
ATOM 2526 N N . ASN A 1 323 ? 23.226 42.546 4.096 1.00 86.88 323 ASN A N 1
ATOM 2527 C CA . ASN A 1 323 ? 24.484 42.907 4.755 1.00 86.88 323 ASN A CA 1
ATOM 2528 C C . ASN A 1 323 ? 24.552 42.471 6.237 1.00 86.88 323 ASN A C 1
ATOM 2530 O O . ASN A 1 323 ? 25.587 42.655 6.892 1.00 86.88 323 ASN A O 1
ATOM 2534 N N . GLN A 1 324 ? 23.470 41.887 6.763 1.00 91.62 324 GLN A N 1
ATOM 2535 C CA . GLN A 1 324 ? 23.296 41.495 8.168 1.00 91.62 324 GLN A CA 1
ATOM 2536 C C . GLN A 1 324 ? 23.923 40.123 8.491 1.00 91.62 324 GLN A C 1
ATOM 2538 O O . GLN A 1 324 ? 24.260 39.350 7.592 1.00 91.62 324 GLN A O 1
ATOM 2543 N N . GLN A 1 325 ? 24.088 39.789 9.780 1.00 88.94 325 GLN A N 1
ATOM 2544 C CA . GLN A 1 325 ? 24.782 38.552 10.194 1.00 88.94 325 GLN A CA 1
ATOM 2545 C C . GLN A 1 325 ? 24.049 37.269 9.771 1.00 88.94 325 GLN A C 1
ATOM 2547 O O . GLN A 1 325 ? 24.688 36.244 9.529 1.00 88.94 325 GLN A O 1
ATOM 2552 N N . CYS A 1 326 ? 22.727 37.321 9.585 1.00 91.12 326 CYS A N 1
ATOM 2553 C CA . CYS A 1 326 ? 21.928 36.176 9.140 1.00 91.12 326 CYS A CA 1
ATOM 2554 C C . CYS A 1 326 ? 22.289 35.651 7.738 1.00 91.12 326 CYS A C 1
ATOM 2556 O O . CYS A 1 326 ? 21.910 34.527 7.406 1.00 91.12 326 CYS A O 1
ATOM 2558 N N . PHE A 1 327 ? 23.046 36.415 6.940 1.00 93.00 327 PHE A N 1
ATOM 2559 C CA . PHE A 1 327 ? 23.589 35.981 5.646 1.00 93.00 327 PHE A CA 1
ATOM 2560 C C . PHE A 1 327 ? 25.117 35.912 5.608 1.00 93.00 327 PHE A C 1
ATOM 2562 O O . PHE A 1 327 ? 25.680 35.788 4.525 1.00 93.00 327 PHE A O 1
ATOM 2569 N N . LYS A 1 328 ? 25.792 35.961 6.761 1.00 87.06 328 LYS A N 1
ATOM 2570 C CA . LYS A 1 328 ? 27.240 35.751 6.860 1.00 87.06 328 LYS A CA 1
ATOM 2571 C C . LYS A 1 328 ? 27.515 34.351 7.393 1.00 87.06 328 LYS A C 1
ATOM 2573 O O . LYS A 1 328 ? 27.024 33.961 8.454 1.00 87.06 328 LYS A O 1
ATOM 2578 N N . GLU A 1 329 ? 28.274 33.580 6.627 1.00 84.06 329 GLU A N 1
ATOM 2579 C CA . GLU A 1 329 ? 28.799 32.290 7.064 1.00 84.06 329 GLU A CA 1
ATOM 2580 C C . GLU A 1 329 ? 29.948 32.481 8.066 1.00 84.06 329 GLU A C 1
ATOM 2582 O O . GLU A 1 329 ? 30.506 33.570 8.196 1.00 84.06 329 GLU A O 1
ATOM 2587 N N . ALA A 1 330 ? 30.349 31.412 8.762 1.00 79.56 330 ALA A N 1
ATOM 2588 C CA . ALA A 1 330 ? 31.475 31.458 9.704 1.00 79.56 330 ALA A CA 1
ATOM 2589 C C . ALA A 1 330 ? 32.817 31.836 9.035 1.00 79.56 330 ALA A C 1
ATOM 2591 O O . ALA A 1 330 ? 33.733 32.296 9.706 1.00 79.56 330 ALA A O 1
ATOM 2592 N N . SER A 1 331 ? 32.916 31.674 7.712 1.00 80.94 331 SER A N 1
ATOM 2593 C CA . SER A 1 331 ? 34.031 32.111 6.864 1.00 80.94 331 SER A CA 1
ATOM 2594 C C . SER A 1 331 ? 34.034 33.616 6.551 1.00 80.94 331 SER A C 1
ATOM 2596 O O . SER A 1 331 ? 34.953 34.097 5.895 1.00 80.94 331 SER A O 1
ATOM 2598 N N . GLY A 1 332 ? 32.990 34.355 6.943 1.00 79.25 332 GLY A N 1
ATOM 2599 C CA . GLY A 1 332 ? 32.740 35.734 6.515 1.00 79.25 332 GLY A CA 1
ATOM 2600 C C . GLY A 1 332 ? 32.123 35.860 5.114 1.00 79.25 332 GLY A C 1
ATOM 2601 O O . GLY A 1 332 ? 31.733 36.961 4.725 1.00 79.25 332 GLY A O 1
ATOM 2602 N N . ALA A 1 333 ? 31.989 34.759 4.363 1.00 84.19 333 ALA A N 1
ATOM 2603 C CA . ALA A 1 333 ? 31.361 34.760 3.046 1.00 84.19 333 ALA A CA 1
ATOM 2604 C C . ALA A 1 333 ? 29.854 35.060 3.130 1.00 84.19 333 ALA A C 1
ATOM 2606 O O . ALA A 1 333 ? 29.175 34.667 4.084 1.00 84.19 333 ALA A O 1
ATOM 2607 N N . LEU A 1 334 ? 29.322 35.734 2.106 1.00 86.88 334 LEU A N 1
ATOM 2608 C CA . LEU A 1 334 ? 27.886 35.971 1.978 1.00 86.88 334 LEU A CA 1
ATOM 2609 C C . LEU A 1 334 ? 27.177 34.725 1.442 1.00 86.88 334 LEU A C 1
ATOM 2611 O O . LEU A 1 334 ? 27.534 34.199 0.384 1.00 86.88 334 LEU A O 1
ATOM 2615 N N . VAL A 1 335 ? 26.126 34.304 2.143 1.00 89.88 335 VAL A N 1
ATOM 2616 C CA . VAL A 1 335 ? 25.242 33.207 1.739 1.00 89.88 335 VAL A CA 1
ATOM 2617 C C . VAL A 1 335 ? 24.589 33.549 0.398 1.00 89.88 335 VAL A C 1
ATOM 2619 O O . VAL A 1 335 ? 23.920 34.576 0.260 1.00 89.88 335 VAL A O 1
ATOM 2622 N N . GLN A 1 336 ? 24.764 32.670 -0.588 1.00 90.38 336 GLN A N 1
ATOM 2623 C CA . GLN A 1 336 ? 24.174 32.813 -1.921 1.00 90.38 336 GLN A CA 1
ATOM 2624 C C . GLN A 1 336 ? 22.720 32.312 -1.946 1.00 90.38 336 GLN A C 1
ATOM 2626 O O . GLN A 1 336 ? 22.391 31.391 -1.200 1.00 90.38 336 GLN A O 1
ATOM 2631 N N . PRO A 1 337 ? 21.822 32.877 -2.775 1.00 91.38 337 PRO A N 1
ATOM 2632 C CA . PRO A 1 337 ? 20.489 32.308 -2.985 1.00 91.38 337 PRO A CA 1
ATOM 2633 C C . PRO A 1 337 ? 20.562 30.920 -3.653 1.00 91.38 337 PRO A C 1
ATOM 2635 O O . PRO A 1 337 ? 21.617 30.477 -4.105 1.00 91.38 337 PRO A O 1
ATOM 2638 N N . TRP A 1 338 ? 19.434 30.213 -3.715 1.00 93.00 338 TRP A N 1
ATOM 2639 C CA . TRP A 1 338 ? 19.293 29.029 -4.560 1.00 93.00 338 TRP A CA 1
ATOM 2640 C C . TRP A 1 338 ? 19.193 29.410 -6.038 1.00 93.00 338 TRP A C 1
ATOM 2642 O O . TRP A 1 338 ? 18.579 30.416 -6.393 1.00 93.00 338 TRP A O 1
ATOM 2652 N N . GLU A 1 339 ? 19.728 28.543 -6.892 1.00 85.62 339 GLU A N 1
ATOM 2653 C CA . GLU A 1 339 ? 19.605 28.622 -8.346 1.00 85.62 339 GLU A CA 1
ATOM 2654 C C . GLU A 1 339 ? 18.543 27.632 -8.839 1.00 85.62 339 GLU A C 1
ATOM 2656 O O . GLU A 1 339 ? 18.408 26.527 -8.309 1.00 85.62 339 GLU A O 1
ATOM 2661 N N . GLY A 1 340 ? 17.781 28.020 -9.860 1.00 81.25 340 GLY A N 1
ATOM 2662 C CA . GLY A 1 340 ? 16.739 27.186 -10.453 1.00 81.25 340 GLY A CA 1
ATOM 2663 C C . GLY A 1 340 ? 15.845 27.970 -11.419 1.00 81.25 340 GLY A C 1
ATOM 2664 O O . GLY A 1 340 ? 15.917 29.201 -11.455 1.00 81.25 340 GLY A O 1
ATOM 2665 N N . PRO A 1 341 ? 14.989 27.294 -12.207 1.00 72.06 341 PRO A N 1
ATOM 2666 C CA . PRO A 1 341 ? 14.057 27.961 -13.116 1.00 72.06 341 PRO A CA 1
ATOM 2667 C C . PRO A 1 341 ? 13.125 28.915 -12.353 1.00 72.06 341 PRO A C 1
ATOM 2669 O O . PRO A 1 341 ? 12.403 28.488 -11.455 1.00 72.06 341 PRO A O 1
ATOM 2672 N N . GLY A 1 342 ? 13.132 30.204 -12.703 1.00 69.69 342 GLY A N 1
ATOM 2673 C CA . GLY A 1 342 ? 12.337 31.232 -12.014 1.00 69.69 342 GLY A CA 1
ATOM 2674 C C . GLY A 1 342 ? 12.988 31.837 -10.774 1.00 69.69 342 GLY A C 1
ATOM 2675 O O . GLY A 1 342 ? 12.344 32.599 -10.056 1.00 69.69 342 GLY A O 1
ATOM 2676 N N . LEU A 1 343 ? 14.252 31.510 -10.493 1.00 80.62 343 LEU A N 1
ATOM 2677 C CA . LEU A 1 343 ? 15.009 32.130 -9.410 1.00 80.62 343 LEU A CA 1
ATOM 2678 C C . LEU A 1 343 ? 16.002 33.183 -9.933 1.00 80.62 343 LEU A C 1
ATOM 2680 O O . LEU A 1 343 ? 16.421 33.120 -11.089 1.00 80.62 343 LEU A O 1
ATOM 2684 N N . PRO A 1 344 ? 16.389 34.167 -9.099 1.00 71.81 344 PRO A N 1
ATOM 2685 C CA . PRO A 1 344 ? 17.371 35.182 -9.471 1.00 71.81 344 PRO A CA 1
ATOM 2686 C C . PRO A 1 344 ? 18.750 34.590 -9.807 1.00 71.81 344 PRO A C 1
ATOM 2688 O O . PRO A 1 344 ? 19.501 34.215 -8.910 1.00 71.81 344 PRO A O 1
ATOM 2691 N N . CYS A 1 345 ? 19.122 34.588 -11.088 1.00 58.91 345 CYS A N 1
ATOM 2692 C CA . CYS A 1 345 ? 20.491 34.315 -11.538 1.00 58.91 345 CYS A CA 1
ATOM 2693 C C . CYS A 1 345 ? 21.282 35.616 -11.765 1.00 58.91 345 CYS A C 1
ATOM 2695 O O . CYS A 1 345 ? 20.709 36.686 -12.014 1.00 58.91 345 CYS A O 1
ATOM 2697 N N . ALA A 1 346 ? 22.613 35.523 -11.691 1.00 51.59 346 ALA A N 1
ATOM 2698 C CA . ALA A 1 346 ? 23.515 36.620 -12.034 1.00 51.59 346 ALA A CA 1
ATOM 2699 C C . ALA A 1 346 ? 23.428 36.953 -13.537 1.00 51.59 346 ALA A C 1
ATOM 2701 O O . ALA A 1 346 ? 23.356 36.058 -14.374 1.00 51.59 346 ALA A O 1
ATOM 2702 N N . GLY A 1 347 ? 23.418 38.245 -13.880 1.00 43.22 347 GLY A N 1
ATOM 2703 C CA . GLY A 1 347 ? 23.397 38.727 -15.269 1.00 43.22 347 GLY A CA 1
ATOM 2704 C C . GLY A 1 347 ? 22.034 38.726 -15.981 1.00 43.22 347 GLY A C 1
ATOM 2705 O O . GLY A 1 347 ? 21.924 39.334 -17.040 1.00 43.22 347 GLY A O 1
ATOM 2706 N N . ILE A 1 348 ? 20.984 38.119 -15.413 1.00 52.22 348 ILE A N 1
ATOM 2707 C CA . ILE A 1 348 ? 19.636 38.094 -16.011 1.00 52.22 348 ILE A CA 1
ATOM 2708 C C . ILE A 1 348 ? 18.685 38.942 -15.161 1.00 52.22 348 ILE A C 1
ATOM 2710 O O . ILE A 1 348 ? 18.556 38.695 -13.962 1.00 52.22 348 ILE A O 1
ATOM 2714 N N . LEU A 1 349 ? 18.021 39.936 -15.766 1.00 55.75 349 LEU A N 1
ATOM 2715 C CA . LEU A 1 349 ? 17.055 40.814 -15.085 1.00 55.75 349 LEU A CA 1
ATOM 2716 C C . LEU A 1 349 ? 15.679 40.153 -14.917 1.00 55.75 349 LEU A C 1
ATOM 2718 O O . LEU A 1 349 ? 15.144 40.129 -13.807 1.00 55.75 349 LEU A O 1
ATOM 2722 N N . ASP A 1 350 ? 15.129 39.587 -15.995 1.00 62.94 350 ASP A N 1
ATOM 2723 C CA . ASP A 1 350 ? 13.842 38.890 -15.949 1.00 62.94 350 ASP A CA 1
ATOM 2724 C C . ASP A 1 350 ? 13.953 37.498 -15.302 1.00 62.94 350 ASP A C 1
ATOM 2726 O O . ASP A 1 350 ? 15.011 36.872 -15.300 1.00 62.94 350 ASP A O 1
ATOM 2730 N N . LEU A 1 351 ? 12.848 37.016 -14.735 1.00 66.75 351 LEU A N 1
ATOM 2731 C CA . LEU A 1 351 ? 12.765 35.690 -14.116 1.00 66.75 351 LEU A CA 1
ATOM 2732 C C . LEU A 1 351 ? 12.222 34.611 -15.071 1.00 66.75 351 LEU A C 1
ATOM 2734 O O . LEU A 1 351 ? 12.226 33.437 -14.710 1.00 66.75 351 LEU A O 1
ATOM 2738 N N . GLY A 1 352 ? 11.729 34.972 -16.264 1.00 61.62 352 GLY A N 1
ATOM 2739 C CA . GLY A 1 352 ? 11.104 34.018 -17.191 1.00 61.62 352 GLY A CA 1
ATOM 2740 C C . GLY A 1 352 ? 9.742 33.501 -16.713 1.00 61.62 352 GLY A C 1
ATOM 2741 O O . GLY A 1 352 ? 9.347 32.385 -17.035 1.00 61.62 352 GLY A O 1
ATOM 2742 N N . HIS A 1 353 ? 9.034 34.283 -15.894 1.00 66.50 353 HIS A N 1
ATOM 2743 C CA . HIS A 1 353 ? 7.722 33.921 -15.353 1.00 66.50 353 HIS A CA 1
ATOM 2744 C C . HIS A 1 353 ? 6.573 34.236 -16.335 1.00 66.50 353 HIS A C 1
ATOM 2746 O O . HIS A 1 353 ? 6.627 35.272 -17.010 1.00 66.50 353 HIS A O 1
ATOM 2752 N N . PRO A 1 354 ? 5.483 33.439 -16.339 1.00 59.47 354 PRO A N 1
ATOM 2753 C CA . PRO A 1 354 ? 5.172 32.378 -15.375 1.00 59.47 354 PRO A CA 1
ATOM 2754 C C . PRO A 1 354 ? 5.747 31.002 -15.745 1.00 59.47 354 PRO A C 1
ATOM 2756 O O . PRO A 1 354 ? 5.739 30.600 -16.903 1.00 59.47 354 PRO A O 1
ATOM 2759 N N . ILE A 1 355 ? 6.171 30.239 -14.733 1.00 60.88 355 ILE A N 1
ATOM 2760 C CA . ILE A 1 355 ? 6.659 28.860 -14.893 1.00 60.88 355 ILE A CA 1
ATOM 2761 C C . ILE A 1 355 ? 5.599 27.898 -14.363 1.00 60.88 355 ILE A C 1
ATOM 2763 O O . ILE A 1 355 ? 5.323 27.863 -13.164 1.00 60.88 355 ILE A O 1
ATOM 2767 N N . GLN A 1 356 ? 5.006 27.112 -15.260 1.00 55.19 356 GLN A N 1
ATOM 2768 C CA . GLN A 1 356 ? 3.957 26.155 -14.920 1.00 55.19 356 GLN A CA 1
ATOM 2769 C C . GLN A 1 356 ? 4.520 24.980 -14.104 1.00 55.19 356 GLN A C 1
ATOM 2771 O O . GLN A 1 356 ? 5.410 24.261 -14.558 1.00 55.19 356 GLN A O 1
ATOM 2776 N N . GLN A 1 357 ? 3.956 24.738 -12.918 1.00 50.66 357 GLN A N 1
ATOM 2777 C CA . GLN A 1 357 ? 4.171 23.494 -12.178 1.00 50.66 357 GLN A CA 1
ATOM 2778 C C . GLN A 1 357 ? 3.003 22.522 -12.400 1.00 50.66 357 GLN A C 1
ATOM 2780 O O . GLN A 1 357 ? 1.854 22.831 -12.075 1.00 50.66 357 GLN A O 1
ATOM 2785 N N . GLY A 1 358 ? 3.324 21.340 -12.930 1.00 37.25 358 GLY A N 1
ATOM 2786 C CA . GLY A 1 358 ? 2.419 20.214 -13.169 1.00 37.25 358 GLY A CA 1
ATOM 2787 C C . GLY A 1 358 ? 3.206 18.976 -13.622 1.00 37.25 358 GLY A C 1
ATOM 2788 O O . GLY A 1 358 ? 4.381 19.081 -13.988 1.00 37.25 358 GLY A O 1
ATOM 2789 N N . ALA A 1 359 ? 2.596 17.789 -13.567 1.00 27.36 359 ALA A N 1
ATOM 2790 C CA . ALA A 1 359 ? 3.230 16.565 -14.063 1.00 27.36 359 ALA A CA 1
ATOM 2791 C C . ALA A 1 359 ? 3.482 16.656 -15.582 1.00 27.36 359 ALA A C 1
ATOM 2793 O O . ALA A 1 359 ? 2.686 17.241 -16.311 1.00 27.36 359 ALA A O 1
ATOM 2794 N N . LYS A 1 360 ? 4.601 16.093 -16.058 1.00 26.38 360 LYS A N 1
ATOM 2795 C CA . LYS A 1 360 ? 5.060 16.222 -17.453 1.00 26.38 360 LYS A CA 1
ATOM 2796 C C . LYS A 1 360 ? 3.972 15.828 -18.468 1.00 26.38 360 LYS A C 1
ATOM 2798 O O . LYS A 1 360 ? 3.712 14.638 -18.598 1.00 26.38 360 LYS A O 1
ATOM 2803 N N . HIS A 1 361 ? 3.436 16.788 -19.226 1.00 25.75 361 HIS A N 1
ATOM 2804 C CA . HIS A 1 361 ? 3.459 16.851 -20.702 1.00 25.75 361 HIS A CA 1
ATOM 2805 C C . HIS A 1 361 ? 2.599 18.016 -21.245 1.00 25.75 361 HIS A C 1
ATOM 2807 O O . HIS A 1 361 ? 1.610 18.394 -20.632 1.00 25.75 361 HIS A O 1
ATOM 2813 N N . ALA A 1 362 ? 2.979 18.503 -22.434 1.00 25.16 362 ALA A N 1
ATOM 2814 C CA . ALA A 1 362 ? 2.189 19.307 -23.379 1.00 25.16 362 ALA A CA 1
ATOM 2815 C C . ALA A 1 362 ? 1.685 20.706 -22.948 1.00 25.16 362 ALA A C 1
ATOM 2817 O O . ALA A 1 362 ? 0.566 20.876 -22.472 1.00 25.16 362 ALA A O 1
ATOM 2818 N N . LEU A 1 363 ? 2.447 21.730 -23.346 1.00 29.20 363 LEU A N 1
ATOM 2819 C CA . LEU A 1 363 ? 1.871 22.816 -24.142 1.00 29.20 363 LEU A CA 1
ATOM 2820 C C . LEU A 1 363 ? 2.675 22.886 -25.451 1.00 29.20 363 LEU A C 1
ATOM 2822 O O . LEU A 1 363 ? 3.867 23.185 -25.422 1.00 29.20 363 LEU A O 1
ATOM 2826 N N . GLU A 1 364 ? 2.056 22.528 -26.575 1.00 26.00 364 GLU A N 1
ATOM 2827 C CA . GLU A 1 364 ? 2.565 22.889 -27.903 1.00 26.00 364 GLU A CA 1
ATOM 2828 C C . GLU A 1 364 ? 1.973 24.259 -28.252 1.00 26.00 364 GLU A C 1
ATOM 2830 O O . GLU A 1 364 ? 0.752 24.431 -28.207 1.00 26.00 364 GLU A O 1
ATOM 2835 N N . ASP A 1 365 ? 2.823 25.233 -28.584 1.00 26.98 365 ASP A N 1
ATOM 2836 C CA . ASP A 1 365 ? 2.377 26.550 -29.044 1.00 26.98 365 ASP A CA 1
ATOM 2837 C C . ASP A 1 365 ? 1.809 26.452 -30.467 1.00 26.98 365 ASP A C 1
ATOM 2839 O O . ASP A 1 365 ? 2.516 26.620 -31.458 1.00 26.98 365 ASP A O 1
ATOM 2843 N N . ASN A 1 366 ? 0.499 26.220 -30.562 1.00 24.11 366 ASN A N 1
ATOM 2844 C CA . ASN A 1 366 ? -0.284 26.426 -31.778 1.00 24.11 366 ASN A CA 1
ATOM 2845 C C . ASN A 1 366 ? -1.230 27.618 -31.590 1.00 24.11 366 ASN A C 1
ATOM 2847 O O . ASN A 1 366 ? -2.364 27.467 -31.134 1.00 24.11 366 ASN A O 1
ATOM 2851 N N . ASN A 1 367 ? -0.753 28.816 -31.941 1.00 26.00 367 ASN A N 1
ATOM 2852 C CA . ASN A 1 367 ? -1.278 29.566 -33.094 1.00 26.00 367 ASN A CA 1
ATOM 2853 C C . ASN A 1 367 ? -0.770 31.017 -33.102 1.00 26.00 367 ASN A C 1
ATOM 2855 O O . ASN A 1 367 ? -1.325 31.898 -32.445 1.00 26.00 367 ASN A O 1
ATOM 2859 N N . GLY A 1 368 ? 0.228 31.283 -33.948 1.00 24.84 368 GLY A N 1
ATOM 2860 C CA . GLY A 1 368 ? 0.382 32.606 -34.546 1.00 24.84 368 GLY A CA 1
ATOM 2861 C C . GLY A 1 368 ? -0.730 32.815 -35.576 1.00 24.84 368 GLY A C 1
ATOM 2862 O O . GLY A 1 368 ? -0.940 31.970 -36.443 1.00 24.84 368 GLY A O 1
ATOM 2863 N N . HIS A 1 369 ? -1.472 33.914 -35.458 1.00 25.62 369 HIS A N 1
ATOM 2864 C CA . HIS A 1 369 ? -2.603 34.221 -36.331 1.00 25.62 369 HIS A CA 1
ATOM 2865 C C . HIS A 1 369 ? -2.197 34.349 -37.806 1.00 25.62 369 HIS A C 1
ATOM 2867 O O . HIS A 1 369 ? -1.329 35.152 -38.130 1.00 25.62 369 HIS A O 1
ATOM 2873 N N . LEU A 1 370 ? -2.963 33.710 -38.694 1.00 25.39 370 LEU A N 1
ATOM 2874 C CA . LEU A 1 370 ? -3.435 34.330 -39.935 1.00 25.39 370 LEU A CA 1
ATOM 2875 C C . LEU A 1 370 ? -4.780 33.698 -40.315 1.00 25.39 370 LEU A C 1
ATOM 2877 O O . LEU A 1 370 ? -4.842 32.605 -40.869 1.00 25.39 370 LEU A O 1
ATOM 2881 N N . ALA A 1 371 ? -5.868 34.391 -39.981 1.00 22.36 371 ALA A N 1
ATOM 2882 C CA . ALA A 1 371 ? -7.198 34.062 -40.474 1.00 22.36 371 ALA A CA 1
ATOM 2883 C C . ALA A 1 371 ? -7.495 34.942 -41.692 1.00 22.36 371 ALA A C 1
ATOM 2885 O O . ALA A 1 371 ? -7.551 36.164 -41.567 1.00 22.36 371 ALA A O 1
ATOM 2886 N N . VAL A 1 372 ? -7.726 34.320 -42.847 1.00 26.44 372 VAL A N 1
ATOM 2887 C CA . VAL A 1 372 ? -8.415 34.937 -43.987 1.00 26.44 372 VAL A CA 1
ATOM 2888 C C . VAL A 1 372 ? -9.553 33.999 -44.382 1.00 26.44 372 VAL A C 1
ATOM 2890 O O . VAL A 1 372 ? -9.405 32.778 -44.353 1.00 26.44 372 VAL A O 1
ATOM 2893 N N . GLN A 1 373 ? -10.723 34.580 -44.632 1.00 28.00 373 GLN A N 1
ATOM 2894 C CA . GLN A 1 373 ? -11.999 33.874 -44.754 1.00 28.00 373 GLN A CA 1
ATOM 2895 C C . GLN A 1 373 ? -12.115 33.079 -46.069 1.00 28.00 373 GLN A C 1
ATOM 2897 O O . GLN A 1 373 ? -11.506 33.462 -47.069 1.00 28.00 373 GLN A O 1
ATOM 2902 N N . PRO A 1 374 ? -12.936 32.013 -46.112 1.00 26.09 374 PRO A N 1
ATOM 2903 C CA . PRO A 1 374 ? -13.258 31.326 -47.353 1.00 26.09 374 PRO A CA 1
ATOM 2904 C C . PRO A 1 374 ? -14.368 32.067 -48.110 1.00 26.09 374 PRO A C 1
ATOM 2906 O O . PRO A 1 374 ? -15.430 32.342 -47.552 1.00 26.09 374 PRO A O 1
ATOM 2909 N N . MET A 1 375 ? -14.170 32.302 -49.406 1.00 25.58 375 MET A N 1
ATOM 2910 C CA . MET A 1 375 ? -15.261 32.617 -50.331 1.00 25.58 375 MET A CA 1
ATOM 2911 C C . MET A 1 375 ? -15.184 31.683 -51.541 1.00 25.58 375 MET A C 1
ATOM 2913 O O . MET A 1 375 ? -14.098 31.302 -51.978 1.00 25.58 375 MET A O 1
ATOM 2917 N N . LYS A 1 376 ? -16.348 31.243 -52.018 1.00 25.67 376 LYS A N 1
ATOM 2918 C CA . LYS A 1 376 ? -16.506 30.145 -52.977 1.00 25.67 376 LYS A CA 1
ATOM 2919 C C . LYS A 1 376 ? -16.911 30.693 -54.350 1.00 25.67 376 LYS A C 1
ATOM 2921 O O . LYS A 1 376 ? -17.754 31.576 -54.394 1.00 25.67 376 LYS A O 1
ATOM 2926 N N . GLU A 1 377 ? -16.374 30.079 -55.410 1.00 24.03 377 GLU A N 1
ATOM 2927 C CA . GLU A 1 377 ? -16.892 30.058 -56.799 1.00 24.03 377 GLU A CA 1
ATOM 2928 C C . GLU A 1 377 ? -17.047 31.431 -57.513 1.00 24.03 377 GLU A C 1
ATOM 2930 O O . GLU A 1 377 ? -17.874 32.262 -57.171 1.00 24.03 377 GLU A O 1
ATOM 2935 N N . SER A 1 378 ? -16.338 31.703 -58.617 1.00 25.59 378 SER A N 1
ATOM 2936 C CA . SER A 1 378 ? -16.505 30.950 -59.870 1.00 25.59 378 SER A CA 1
ATOM 2937 C C . SER A 1 378 ? -15.499 31.324 -60.988 1.00 25.59 378 SER A C 1
ATOM 2939 O O . SER A 1 378 ? -14.915 32.400 -60.983 1.00 25.59 378 SER A O 1
ATOM 2941 N N . LEU A 1 379 ? -15.407 30.420 -61.977 1.00 29.02 379 LEU A N 1
ATOM 2942 C CA . LEU A 1 379 ? -15.004 30.595 -63.391 1.00 29.02 379 LEU A CA 1
ATOM 2943 C C . LEU A 1 379 ? -13.515 30.811 -63.800 1.00 29.02 379 LEU A C 1
ATOM 2945 O O . LEU A 1 379 ? -12.809 31.727 -63.402 1.00 29.02 379 LEU A O 1
ATOM 2949 N N . GLN A 1 380 ? -13.111 29.883 -64.677 1.00 26.95 380 GLN A N 1
ATOM 2950 C CA . GLN A 1 380 ? -11.880 29.659 -65.462 1.00 26.95 380 GLN A CA 1
ATOM 2951 C C . GLN A 1 380 ? -11.655 30.687 -66.624 1.00 26.95 380 GLN A C 1
ATOM 2953 O O . GLN A 1 380 ? -12.501 31.561 -66.791 1.00 26.95 380 GLN A O 1
ATOM 2958 N N . PRO A 1 381 ? -10.722 30.479 -67.599 1.00 33.56 381 PRO A N 1
ATOM 2959 C CA . PRO A 1 381 ? -9.261 30.205 -67.523 1.00 33.56 381 PRO A CA 1
ATOM 2960 C C . PRO A 1 381 ? -8.405 30.961 -68.594 1.00 33.56 381 PRO A C 1
ATOM 2962 O O . PRO A 1 381 ? -8.916 31.253 -69.667 1.00 33.56 381 PRO A O 1
ATOM 2965 N N . SER A 1 382 ? -7.071 31.099 -68.422 1.00 28.94 382 SER A N 1
ATOM 2966 C CA . SER A 1 382 ? -6.072 30.985 -69.532 1.00 28.94 382 SER A CA 1
ATOM 2967 C C . SER A 1 382 ? -4.599 31.221 -69.121 1.00 28.94 382 SER A C 1
ATOM 2969 O O . SER A 1 382 ? -4.292 32.142 -68.373 1.00 28.94 382 SER A O 1
ATOM 2971 N N . ASN A 1 383 ? -3.697 30.416 -69.696 1.00 24.12 383 ASN A N 1
ATOM 2972 C CA . ASN A 1 383 ? -2.219 30.543 -69.771 1.00 24.12 383 ASN A CA 1
ATOM 2973 C C . ASN A 1 383 ? -1.809 31.360 -71.046 1.00 24.12 383 ASN A C 1
ATOM 2975 O O . ASN A 1 383 ? -2.743 31.733 -71.759 1.00 24.12 383 ASN A O 1
ATOM 2979 N N . PRO A 1 384 ? -0.520 31.553 -71.475 1.00 37.47 384 PRO A N 1
ATOM 2980 C CA . PRO A 1 384 ? 0.815 31.269 -70.872 1.00 37.47 384 PRO A CA 1
ATOM 2981 C C . PRO A 1 384 ? 1.940 32.360 -71.062 1.00 37.47 384 PRO A C 1
ATOM 2983 O O . PRO A 1 384 ? 1.799 33.286 -71.851 1.00 37.47 384 PRO A O 1
ATOM 2986 N N . ALA A 1 385 ? 3.141 32.097 -70.493 1.00 24.48 385 ALA A N 1
ATOM 2987 C CA . ALA A 1 385 ? 4.499 32.563 -70.917 1.00 24.48 385 ALA A CA 1
ATOM 2988 C C . ALA A 1 385 ? 4.852 34.080 -70.762 1.00 24.48 385 ALA A C 1
ATOM 2990 O O . ALA A 1 385 ? 3.963 34.898 -70.588 1.00 24.48 385 ALA A O 1
ATOM 2991 N N . ARG A 1 386 ? 6.115 34.572 -70.779 1.00 25.53 386 ARG A N 1
ATOM 2992 C CA . ARG A 1 386 ? 7.484 34.028 -71.031 1.00 25.53 386 ARG A CA 1
ATOM 2993 C C . ARG A 1 386 ? 8.544 35.008 -70.437 1.00 25.53 386 ARG A C 1
ATOM 2995 O O . ARG A 1 386 ? 8.284 36.204 -70.483 1.00 25.53 386 ARG A O 1
ATOM 3002 N N . GLY A 1 387 ? 9.745 34.578 -70.000 1.00 26.97 387 GLY A N 1
ATOM 3003 C CA . GLY A 1 387 ? 10.881 35.515 -69.768 1.00 26.97 387 GLY A CA 1
ATOM 3004 C C . GLY A 1 387 ? 12.017 35.081 -68.808 1.00 26.97 387 GLY A C 1
ATOM 3005 O O . GLY A 1 387 ? 11.783 34.872 -67.626 1.00 26.97 387 GLY A O 1
ATOM 3006 N N . LEU A 1 388 ? 13.248 35.006 -69.330 1.00 23.36 388 LEU A N 1
ATOM 3007 C CA . LEU A 1 388 ? 14.584 34.769 -68.719 1.00 23.36 388 LEU A CA 1
ATOM 3008 C C . LEU A 1 388 ? 15.607 35.553 -69.603 1.00 23.36 388 LEU A C 1
ATOM 3010 O O . LEU A 1 388 ? 15.204 35.886 -70.723 1.00 23.36 388 LEU A O 1
ATOM 3014 N N . PRO A 1 389 ? 16.922 35.705 -69.294 1.00 40.94 389 PRO A N 1
ATOM 3015 C CA . PRO A 1 389 ? 17.678 35.844 -68.029 1.00 40.94 389 PRO A CA 1
ATOM 3016 C C . PRO A 1 389 ? 18.762 36.985 -68.121 1.00 40.94 389 PRO A C 1
ATOM 3018 O O . PRO A 1 389 ? 18.531 37.964 -68.819 1.00 40.94 389 PRO A O 1
ATOM 3021 N N . GLU A 1 390 ? 19.941 36.808 -67.475 1.00 29.03 390 GLU A N 1
ATOM 3022 C CA . GLU A 1 390 ? 21.262 37.487 -67.688 1.00 29.03 390 GLU A CA 1
ATOM 3023 C C . GLU A 1 390 ? 21.493 38.913 -67.111 1.00 29.03 390 GLU A C 1
ATOM 3025 O O . GLU A 1 390 ? 20.591 39.736 -67.112 1.00 29.03 390 GLU A O 1
ATOM 3030 N N . THR A 1 391 ? 22.678 39.381 -66.665 1.00 26.59 391 THR A N 1
ATOM 3031 C CA . THR A 1 391 ? 23.905 38.879 -65.974 1.00 26.59 391 THR A CA 1
ATOM 3032 C C . THR A 1 391 ? 24.862 40.078 -65.734 1.00 26.59 391 THR A C 1
ATOM 3034 O O . THR A 1 391 ? 24.728 41.093 -66.411 1.00 26.59 391 THR A O 1
ATOM 3037 N N . ALA A 1 392 ? 25.899 39.869 -64.892 1.00 29.88 392 ALA A N 1
ATOM 3038 C CA . ALA A 1 392 ? 27.225 40.544 -64.872 1.00 29.88 392 ALA A CA 1
ATOM 3039 C C . ALA A 1 392 ? 27.376 41.924 -64.163 1.00 29.88 392 ALA A C 1
ATOM 3041 O O . ALA A 1 392 ? 26.397 42.640 -64.007 1.00 29.88 392 ALA A O 1
ATOM 3042 N N . THR A 1 393 ? 28.563 42.420 -63.735 1.00 28.98 393 THR A N 1
ATOM 3043 C CA . THR A 1 393 ? 29.848 41.815 -63.251 1.00 28.98 393 THR A CA 1
ATOM 3044 C C . THR A 1 393 ? 30.794 42.908 -62.685 1.00 28.98 393 THR A C 1
ATOM 3046 O O . THR A 1 393 ? 31.004 43.911 -63.363 1.00 28.98 393 THR A O 1
ATOM 3049 N N . LYS A 1 394 ? 31.429 42.683 -61.511 1.00 29.53 394 LYS A N 1
ATOM 3050 C CA . LYS A 1 394 ? 32.760 43.195 -61.035 1.00 29.53 394 LYS A CA 1
ATOM 3051 C C . LYS A 1 394 ? 33.022 42.630 -59.611 1.00 29.53 394 LYS A C 1
ATOM 3053 O O . LYS A 1 394 ? 32.133 42.773 -58.784 1.00 29.53 394 LYS A O 1
ATOM 3058 N N . ILE A 1 395 ? 34.069 41.871 -59.233 1.00 29.02 395 ILE A N 1
ATOM 3059 C CA . ILE A 1 395 ? 35.532 41.838 -59.530 1.00 29.02 395 ILE A CA 1
ATOM 3060 C C . ILE A 1 395 ? 36.262 43.084 -58.977 1.00 29.02 395 ILE A C 1
ATOM 3062 O O . ILE A 1 395 ? 35.792 44.178 -59.264 1.00 29.02 395 ILE A O 1
ATOM 3066 N N . SER A 1 396 ? 37.439 43.064 -58.315 1.00 24.38 396 SER A N 1
ATOM 3067 C CA . SER A 1 396 ? 38.254 42.112 -57.495 1.00 24.38 396 SER A CA 1
ATOM 3068 C C . SER A 1 396 ? 39.612 42.811 -57.202 1.00 24.38 396 SER A C 1
ATOM 3070 O O . SER A 1 396 ? 40.045 43.524 -58.104 1.00 24.38 396 SER A O 1
ATOM 3072 N N . ALA A 1 397 ? 40.291 42.608 -56.048 1.00 27.61 397 ALA A N 1
ATOM 3073 C CA . ALA A 1 397 ? 41.780 42.578 -55.904 1.00 27.61 397 ALA A CA 1
ATOM 3074 C C . ALA A 1 397 ? 42.318 42.578 -54.439 1.00 27.61 397 ALA A C 1
ATOM 3076 O O . ALA A 1 397 ? 41.855 43.335 -53.592 1.00 27.61 397 ALA A O 1
ATOM 3077 N N . MET A 1 398 ? 43.366 41.771 -54.206 1.00 28.58 398 MET A N 1
ATOM 3078 C CA . MET A 1 398 ? 44.410 41.820 -53.138 1.00 28.58 398 MET A CA 1
ATOM 3079 C C . MET A 1 398 ? 45.745 42.317 -53.813 1.00 28.58 398 MET A C 1
ATOM 3081 O O . MET A 1 398 ? 45.616 42.666 -54.993 1.00 28.58 398 MET A O 1
ATOM 3085 N N . PRO A 1 399 ? 47.001 42.334 -53.255 1.00 37.06 399 PRO A N 1
ATOM 3086 C CA . PRO A 1 399 ? 47.547 41.767 -51.991 1.00 37.06 399 PRO A CA 1
ATOM 3087 C C . PRO A 1 399 ? 48.691 42.547 -51.227 1.00 37.06 399 PRO A C 1
ATOM 3089 O O . PRO A 1 399 ? 49.141 43.599 -51.662 1.00 37.06 399 PRO A O 1
ATOM 3092 N N . ASP A 1 400 ? 49.108 41.972 -50.077 1.00 26.02 400 ASP A N 1
ATOM 3093 C CA . ASP A 1 400 ? 50.425 41.817 -49.349 1.00 26.02 400 ASP A CA 1
ATOM 3094 C C . ASP A 1 400 ? 51.804 42.318 -49.926 1.00 26.02 400 ASP A C 1
ATOM 3096 O O . ASP A 1 400 ? 51.820 42.683 -51.102 1.00 26.02 400 ASP A O 1
ATOM 3100 N N . PRO A 1 401 ? 53.006 42.219 -49.241 1.00 41.44 401 PRO A N 1
ATOM 3101 C CA . PRO A 1 401 ? 53.378 41.801 -47.844 1.00 41.44 401 PRO A CA 1
ATOM 3102 C C . PRO A 1 401 ? 54.623 42.494 -47.135 1.00 41.44 401 PRO A C 1
ATOM 3104 O O . PRO A 1 401 ? 55.276 43.377 -47.685 1.00 41.44 401 PRO A O 1
ATOM 3107 N N . THR A 1 402 ? 55.064 41.938 -45.973 1.00 27.11 402 THR A N 1
ATOM 3108 C CA . THR A 1 402 ? 56.408 41.991 -45.269 1.00 27.11 402 THR A CA 1
ATOM 3109 C C . THR A 1 402 ? 56.816 43.269 -44.480 1.00 27.11 402 THR A C 1
ATOM 3111 O O . THR A 1 402 ? 56.442 44.363 -44.872 1.00 27.11 402 THR A O 1
ATOM 3114 N N . VAL A 1 403 ? 57.523 43.247 -43.320 1.00 30.59 403 VAL A N 1
ATOM 3115 C CA . VAL A 1 403 ? 58.763 42.526 -42.877 1.00 30.59 403 VAL A CA 1
ATOM 3116 C C . VAL A 1 403 ? 58.800 42.194 -41.340 1.00 30.59 403 VAL A C 1
ATOM 3118 O O . VAL A 1 403 ? 58.069 42.785 -40.555 1.00 30.59 403 VAL A O 1
ATOM 3121 N N . THR A 1 404 ? 59.670 41.236 -40.955 1.00 27.09 404 THR A N 1
ATOM 3122 C CA . THR A 1 404 ? 60.111 40.653 -39.639 1.00 27.09 404 THR A CA 1
ATOM 3123 C C . THR A 1 404 ? 60.318 41.582 -38.408 1.00 27.09 404 THR A C 1
ATOM 3125 O O . THR A 1 404 ? 60.463 42.782 -38.576 1.00 27.09 404 THR A O 1
ATOM 3128 N N . GLU A 1 405 ? 60.329 41.112 -37.136 1.00 30.52 405 GLU A N 1
ATOM 3129 C CA . GLU A 1 405 ? 61.323 40.199 -36.489 1.00 30.52 405 GLU A CA 1
ATOM 3130 C C . GLU A 1 405 ? 60.816 39.177 -35.430 1.00 30.52 405 GLU A C 1
ATOM 3132 O O . GLU A 1 405 ? 59.677 39.190 -34.972 1.00 30.52 405 GLU A O 1
ATOM 3137 N N . THR A 1 406 ? 61.712 38.246 -35.058 1.00 25.34 406 THR A N 1
ATOM 3138 C CA . THR A 1 406 ? 61.492 37.028 -34.242 1.00 25.34 406 THR A CA 1
ATOM 3139 C C . THR A 1 406 ? 62.297 36.981 -32.935 1.00 25.34 406 THR A C 1
ATOM 3141 O O . THR A 1 406 ? 63.403 37.506 -32.933 1.00 25.34 406 THR A O 1
ATOM 3144 N N . HIS A 1 407 ? 61.839 36.177 -31.946 1.00 30.25 407 HIS A N 1
ATOM 3145 C CA . HIS A 1 407 ? 62.581 35.303 -30.977 1.00 30.25 407 HIS A CA 1
ATOM 3146 C C . HIS A 1 407 ? 61.872 35.249 -29.591 1.00 30.25 407 HIS A C 1
ATOM 3148 O O . HIS A 1 407 ? 61.174 36.192 -29.249 1.00 30.25 407 HIS A O 1
ATOM 3154 N N . LYS A 1 408 ? 61.985 34.233 -28.706 1.00 30.09 408 LYS A N 1
ATOM 3155 C CA . LYS A 1 408 ? 62.427 32.807 -28.757 1.00 30.09 408 LYS A CA 1
ATOM 3156 C C . LYS A 1 408 ? 61.814 32.036 -27.550 1.00 30.09 408 LYS A C 1
ATOM 3158 O O . LYS A 1 408 ? 61.250 32.654 -26.655 1.00 30.09 408 LYS A O 1
ATOM 3163 N N . SER A 1 409 ? 61.932 30.701 -27.496 1.00 22.75 409 SER A N 1
ATOM 3164 C CA . SER A 1 409 ? 61.449 29.848 -26.376 1.00 22.75 409 SER A CA 1
ATOM 3165 C C . SER A 1 409 ? 62.552 29.398 -25.385 1.00 22.75 409 SER A C 1
ATOM 3167 O O . SER A 1 409 ? 63.734 29.566 -25.669 1.00 22.75 409 SER A O 1
ATOM 3169 N N . LEU A 1 410 ? 62.130 28.688 -24.314 1.00 24.70 410 LEU A N 1
ATOM 3170 C CA . LEU A 1 410 ? 62.867 27.726 -23.444 1.00 24.70 410 LEU A CA 1
ATOM 3171 C C . LEU A 1 410 ? 63.722 28.220 -22.246 1.00 24.70 410 LEU A C 1
ATOM 3173 O O . LEU A 1 410 ? 64.891 28.553 -22.419 1.00 24.70 410 LEU A O 1
ATOM 3177 N N . LYS A 1 411 ? 63.220 27.994 -21.010 1.00 26.56 411 LYS A N 1
ATOM 3178 C CA . LYS A 1 411 ? 63.754 27.056 -19.964 1.00 26.56 411 LYS A CA 1
ATOM 3179 C C . LYS A 1 411 ? 63.014 27.233 -18.615 1.00 26.56 411 LYS A C 1
ATOM 3181 O O . LYS A 1 411 ? 62.801 28.349 -18.174 1.00 26.56 411 LYS A O 1
ATOM 3186 N N . LYS A 1 412 ? 62.401 26.169 -18.073 1.00 26.12 412 LYS A N 1
ATOM 3187 C CA . LYS A 1 412 ? 62.889 25.231 -17.023 1.00 26.12 412 LYS A CA 1
ATOM 3188 C C . LYS A 1 412 ? 63.007 25.805 -15.598 1.00 26.12 412 LYS A C 1
ATOM 3190 O O . LYS A 1 412 ? 63.833 26.664 -15.326 1.00 26.12 412 LYS A O 1
ATOM 3195 N N . SER A 1 413 ? 62.267 25.184 -14.679 1.00 23.53 413 SER A N 1
ATOM 3196 C CA . SER A 1 413 ? 62.367 25.313 -13.221 1.00 23.53 413 SER A CA 1
ATOM 3197 C C . SER A 1 413 ? 63.521 24.490 -12.628 1.00 23.53 413 SER A C 1
ATOM 3199 O O . SER A 1 413 ? 63.546 23.277 -12.840 1.00 23.53 413 SER A O 1
ATOM 3201 N N . VAL A 1 414 ? 64.392 25.109 -11.819 1.00 25.77 414 VAL A N 1
ATOM 3202 C CA . VAL A 1 414 ? 65.257 24.460 -10.807 1.00 25.77 414 VAL A CA 1
ATOM 3203 C C . VAL A 1 414 ? 65.536 25.466 -9.668 1.00 25.77 414 VAL A C 1
ATOM 3205 O O . VAL A 1 414 ? 66.088 26.531 -9.915 1.00 25.77 414 VAL A O 1
ATOM 3208 N N . HIS A 1 415 ? 65.175 25.127 -8.426 1.00 30.30 415 HIS A N 1
ATOM 3209 C CA . HIS A 1 415 ? 65.759 25.676 -7.179 1.00 30.30 415 HIS A CA 1
ATOM 3210 C C . HIS A 1 415 ? 67.059 24.896 -6.869 1.00 30.30 415 HIS A C 1
ATOM 3212 O O . HIS A 1 415 ? 67.077 23.722 -7.261 1.00 30.30 415 HIS A O 1
ATOM 3218 N N . PRO A 1 416 ? 68.090 25.399 -6.125 1.00 33.81 416 PRO A N 1
ATOM 3219 C CA . PRO A 1 416 ? 67.907 25.749 -4.689 1.00 33.81 416 PRO A CA 1
ATOM 3220 C C . PRO A 1 416 ? 69.014 26.588 -3.945 1.00 33.81 416 PRO A C 1
ATOM 3222 O O . PRO A 1 416 ? 69.993 27.008 -4.548 1.00 33.81 416 PRO A O 1
ATOM 3225 N N . LYS A 1 417 ? 68.892 26.655 -2.594 1.00 27.19 417 LYS A N 1
ATOM 3226 C CA . LYS A 1 417 ? 69.940 26.809 -1.527 1.00 27.19 417 LYS A CA 1
ATOM 3227 C C . LYS A 1 417 ? 70.620 28.185 -1.295 1.00 27.19 417 LYS A C 1
ATOM 3229 O O . LYS A 1 417 ? 70.809 28.910 -2.258 1.00 27.19 417 LYS A O 1
ATOM 3234 N N . THR A 1 418 ? 71.108 28.596 -0.098 1.00 26.64 418 THR A N 1
ATOM 3235 C CA . THR A 1 418 ? 70.953 28.273 1.371 1.00 26.64 418 THR A CA 1
ATOM 3236 C C . THR A 1 418 ? 71.714 29.372 2.185 1.00 26.64 418 THR A C 1
ATOM 3238 O O . THR A 1 418 ? 72.351 30.202 1.546 1.00 26.64 418 THR A O 1
ATOM 3241 N N . VAL A 1 419 ? 71.736 29.296 3.540 1.00 29.84 419 VAL A N 1
ATOM 3242 C CA . VAL A 1 419 ? 72.701 29.857 4.551 1.00 29.84 419 VAL A CA 1
ATOM 3243 C C . VAL A 1 419 ? 72.100 31.021 5.363 1.00 29.84 419 VAL A C 1
ATOM 3245 O O . VAL A 1 419 ? 71.622 31.965 4.751 1.00 29.84 419 VAL A O 1
ATOM 3248 N N . SER A 1 420 ? 72.068 31.064 6.709 1.00 29.53 420 SER A N 1
ATOM 3249 C CA . SER A 1 420 ? 72.356 30.127 7.837 1.00 29.53 420 SER A CA 1
ATOM 3250 C C . SER A 1 420 ? 71.559 30.626 9.089 1.00 29.53 420 SER A C 1
ATOM 3252 O O . SER A 1 420 ? 70.899 31.651 8.966 1.00 29.53 420 SER A O 1
ATOM 3254 N N . GLU A 1 421 ? 71.452 29.996 10.275 1.00 29.14 421 GLU A N 1
ATOM 3255 C CA . GLU A 1 421 ? 72.488 29.449 11.182 1.00 29.14 421 GLU A CA 1
ATOM 3256 C C . GLU A 1 421 ? 71.859 28.617 12.354 1.00 29.14 421 GLU A C 1
ATOM 3258 O O . GLU A 1 421 ? 70.745 28.931 12.757 1.00 29.14 421 GLU A O 1
ATOM 3263 N N . THR A 1 422 ? 72.566 27.567 12.839 1.00 27.33 422 THR A N 1
ATOM 3264 C CA . THR A 1 422 ? 72.687 27.011 14.241 1.00 27.33 422 THR A CA 1
ATOM 3265 C C . THR A 1 422 ? 71.441 26.792 15.177 1.00 27.33 422 THR A C 1
ATOM 3267 O O . THR A 1 422 ? 70.469 27.521 15.123 1.00 27.33 422 THR A O 1
ATOM 3270 N N . VAL A 1 423 ? 71.343 25.813 16.117 1.00 27.98 423 VAL A N 1
ATOM 3271 C CA . VAL A 1 423 ? 72.314 24.889 16.774 1.00 27.98 423 VAL A CA 1
ATOM 3272 C C . VAL A 1 423 ? 71.623 23.684 17.513 1.00 27.98 423 VAL A C 1
ATOM 3274 O O . VAL A 1 423 ? 70.611 23.879 18.171 1.00 27.98 423 VAL A O 1
ATOM 3277 N N . VAL A 1 424 ? 72.232 22.477 17.461 1.00 28.66 424 VAL A N 1
ATOM 3278 C CA . VAL A 1 424 ? 72.323 21.390 18.506 1.00 28.66 424 VAL A CA 1
ATOM 3279 C C . VAL A 1 424 ? 71.106 20.512 18.948 1.00 28.66 424 VAL A C 1
ATOM 3281 O O . VAL A 1 424 ? 69.942 20.864 18.834 1.00 28.66 424 VAL A O 1
ATOM 3284 N N . ASN A 1 425 ? 71.447 19.298 19.427 1.00 24.06 425 ASN A N 1
ATOM 3285 C CA . ASN A 1 425 ? 70.654 18.110 19.851 1.00 24.06 425 ASN A CA 1
ATOM 3286 C C . ASN A 1 425 ? 71.381 17.493 21.114 1.00 24.06 425 ASN A C 1
ATOM 3288 O O . ASN A 1 425 ? 72.203 18.239 21.652 1.00 24.06 425 ASN A O 1
ATOM 3292 N N . PRO A 1 426 ? 71.288 16.216 21.599 1.00 37.44 426 PRO A N 1
ATOM 3293 C CA . PRO A 1 426 ? 70.462 15.025 21.291 1.00 37.44 426 PRO A CA 1
ATOM 3294 C C . PRO A 1 426 ? 69.948 14.265 22.570 1.00 37.44 426 PRO A C 1
ATOM 3296 O O . PRO A 1 426 ? 69.820 14.865 23.631 1.00 37.44 426 PRO A O 1
ATOM 3299 N N . SER A 1 427 ? 69.755 12.930 22.469 1.00 30.81 427 SER A N 1
ATOM 3300 C CA . SER A 1 427 ? 69.853 11.889 23.540 1.00 30.81 427 SER A CA 1
ATOM 3301 C C . SER A 1 427 ? 68.624 11.567 24.425 1.00 30.81 427 SER A C 1
ATOM 3303 O O . SER A 1 427 ? 67.880 12.469 24.782 1.00 30.81 427 SER A O 1
ATOM 3305 N N . SER A 1 428 ? 68.371 10.327 24.904 1.00 26.98 428 SER A N 1
ATOM 3306 C CA . SER A 1 428 ? 68.753 8.935 24.509 1.00 26.98 428 SER A CA 1
ATOM 3307 C C . SER A 1 428 ? 68.005 7.886 25.393 1.00 26.98 428 SER A C 1
ATOM 3309 O O . SER A 1 428 ? 67.328 8.277 26.338 1.00 26.98 428 SER A O 1
ATOM 3311 N N . HIS A 1 429 ? 68.209 6.571 25.140 1.00 31.06 429 HIS A N 1
ATOM 3312 C CA . HIS A 1 429 ? 67.796 5.365 25.929 1.00 31.06 429 HIS A CA 1
ATOM 3313 C C . HIS A 1 429 ? 66.378 4.781 25.667 1.00 31.06 429 HIS A C 1
ATOM 3315 O O . HIS A 1 429 ? 65.436 5.535 25.472 1.00 31.06 429 HIS A O 1
ATOM 3321 N N . VAL A 1 430 ? 66.139 3.450 25.630 1.00 28.17 430 VAL A N 1
ATOM 3322 C CA . VAL A 1 430 ? 67.003 2.261 25.891 1.00 28.17 430 VAL A CA 1
ATOM 3323 C C . VAL A 1 430 ? 66.604 1.029 25.024 1.00 28.17 430 VAL A C 1
ATOM 3325 O O . VAL A 1 430 ? 65.541 1.020 24.412 1.00 28.17 430 VAL A O 1
ATOM 3328 N N . TRP A 1 431 ? 67.479 0.013 24.936 1.00 22.78 431 TRP A N 1
ATOM 3329 C CA . TRP A 1 431 ? 67.341 -1.249 24.160 1.00 22.78 431 TRP A CA 1
ATOM 3330 C C . TRP A 1 431 ? 66.729 -2.434 24.949 1.00 22.78 431 TRP A C 1
ATOM 3332 O O . TRP A 1 431 ? 66.730 -2.369 26.172 1.00 22.78 431 TRP A O 1
ATOM 3342 N N . ILE A 1 432 ? 66.338 -3.527 24.247 1.00 28.81 432 ILE A N 1
ATOM 3343 C CA . ILE A 1 432 ? 66.460 -4.991 24.577 1.00 28.81 432 ILE A CA 1
ATOM 3344 C C . ILE A 1 432 ? 65.630 -5.798 23.524 1.00 28.81 432 ILE A C 1
ATOM 3346 O O . ILE A 1 432 ? 64.444 -5.530 23.381 1.00 28.81 432 ILE A O 1
ATOM 3350 N N . THR A 1 433 ? 66.207 -6.520 22.533 1.00 26.08 433 THR A N 1
ATOM 3351 C CA . THR A 1 433 ? 66.655 -7.959 22.485 1.00 26.08 433 THR A CA 1
ATOM 3352 C C . THR A 1 433 ? 65.554 -8.999 22.805 1.00 26.08 433 THR A C 1
ATOM 3354 O O . THR A 1 433 ? 64.838 -8.776 23.769 1.00 26.08 433 THR A O 1
ATOM 3357 N N . GLN A 1 434 ? 65.321 -10.150 22.130 1.00 29.97 434 GLN A N 1
ATOM 3358 C CA . GLN A 1 434 ? 65.987 -11.026 21.113 1.00 29.97 434 GLN A CA 1
ATOM 3359 C C . GLN A 1 434 ? 64.887 -11.733 20.245 1.00 29.97 434 GLN A C 1
ATOM 3361 O O . GLN A 1 434 ? 63.767 -11.873 20.722 1.00 29.97 434 GLN A O 1
ATOM 3366 N N . SER A 1 435 ? 65.035 -12.069 18.947 1.00 24.08 435 SER A N 1
ATOM 3367 C CA . SER A 1 435 ? 65.742 -13.223 18.307 1.00 24.08 435 SER A CA 1
ATOM 3368 C C . SER A 1 435 ? 65.348 -14.609 18.870 1.00 24.08 435 SER A C 1
ATOM 3370 O O . SER A 1 435 ? 65.638 -14.896 20.020 1.00 24.08 435 SER A O 1
ATOM 3372 N N . THR A 1 436 ? 64.698 -15.538 18.152 1.00 26.48 436 THR A N 1
ATOM 3373 C CA . THR A 1 436 ? 65.121 -16.336 16.964 1.00 26.48 436 THR A CA 1
ATOM 3374 C C . THR A 1 436 ? 63.869 -17.073 16.397 1.00 26.48 436 THR A C 1
ATOM 3376 O O . THR A 1 436 ? 62.854 -17.114 17.080 1.00 26.48 436 THR A O 1
ATOM 3379 N N . ALA A 1 437 ? 63.785 -17.633 15.181 1.00 29.12 437 ALA A N 1
ATOM 3380 C CA . ALA A 1 437 ? 64.778 -18.360 14.383 1.00 29.12 437 ALA A CA 1
ATOM 3381 C C . ALA A 1 437 ? 64.596 -18.192 12.855 1.00 29.12 437 ALA A C 1
ATOM 3383 O O . ALA A 1 437 ? 63.541 -17.785 12.375 1.00 29.12 437 ALA A O 1
ATOM 3384 N N . SER A 1 438 ? 65.644 -18.542 12.101 1.00 24.56 438 SER A N 1
ATOM 3385 C CA . SER A 1 438 ? 65.700 -18.521 10.633 1.00 24.56 438 SER A CA 1
ATOM 3386 C C . SER A 1 438 ? 65.824 -19.939 10.068 1.00 24.56 438 SER A C 1
ATOM 3388 O O . SER A 1 438 ? 66.524 -20.773 10.641 1.00 24.56 438 SER A O 1
ATOM 3390 N N . SER A 1 439 ? 65.231 -20.179 8.897 1.00 32.28 439 SER A N 1
ATOM 3391 C CA . SER A 1 439 ? 65.804 -21.095 7.904 1.00 32.28 439 SER A CA 1
ATOM 3392 C C . SER A 1 439 ? 65.648 -20.479 6.509 1.00 32.28 439 SER A C 1
ATOM 3394 O O . SER A 1 439 ? 64.671 -19.782 6.233 1.00 32.28 439 SER A O 1
ATOM 3396 N N . ASN A 1 440 ? 66.666 -20.645 5.663 1.00 27.84 440 ASN A N 1
ATOM 3397 C CA . ASN A 1 440 ? 66.872 -19.810 4.479 1.00 27.84 440 ASN A CA 1
ATOM 3398 C C . ASN A 1 440 ? 66.227 -20.381 3.209 1.00 27.84 440 ASN A C 1
ATOM 3400 O O . ASN A 1 440 ? 66.367 -21.564 2.913 1.00 27.84 440 ASN A O 1
ATOM 3404 N N . THR A 1 441 ? 65.684 -19.501 2.368 1.00 28.52 441 THR A N 1
ATOM 3405 C CA . THR A 1 441 ? 65.689 -19.638 0.898 1.00 28.52 441 THR A CA 1
ATOM 3406 C C . THR A 1 441 ? 65.771 -18.232 0.272 1.00 28.52 441 THR A C 1
ATOM 3408 O O . THR A 1 441 ? 65.313 -17.271 0.894 1.00 28.52 441 THR A O 1
ATOM 3411 N N . PRO A 1 442 ? 66.445 -18.048 -0.881 1.00 30.11 442 PRO A N 1
ATOM 3412 C CA . PRO A 1 442 ? 66.945 -16.732 -1.290 1.00 30.11 442 PRO A CA 1
ATOM 3413 C C . PRO A 1 442 ? 65.882 -15.850 -1.979 1.00 30.11 442 PRO A C 1
ATOM 3415 O O . PRO A 1 442 ? 65.124 -16.349 -2.813 1.00 30.11 442 PRO A O 1
ATOM 3418 N N . PRO A 1 443 ? 65.857 -14.526 -1.723 1.00 28.48 443 PRO A N 1
ATOM 3419 C CA . PRO A 1 443 ? 64.958 -13.607 -2.412 1.00 28.48 443 PRO A CA 1
ATOM 3420 C C . PRO A 1 443 ? 65.510 -13.223 -3.794 1.00 28.48 443 PRO A C 1
ATOM 3422 O O . PRO A 1 443 ? 66.393 -12.374 -3.927 1.00 28.48 443 PRO A O 1
ATOM 3425 N N . GLY A 1 444 ? 64.950 -13.817 -4.848 1.00 27.06 444 GLY A N 1
ATOM 3426 C CA . GLY A 1 444 ? 65.129 -13.330 -6.215 1.00 27.06 444 GLY A CA 1
ATOM 3427 C C . GLY A 1 444 ? 64.406 -11.995 -6.414 1.00 27.06 444 GLY A C 1
ATOM 3428 O O . GLY A 1 444 ? 63.179 -11.933 -6.372 1.00 27.06 444 GLY A O 1
ATOM 3429 N N . HIS A 1 445 ? 65.156 -10.915 -6.641 1.00 26.27 445 HIS A N 1
ATOM 3430 C CA . HIS A 1 445 ? 64.591 -9.600 -6.945 1.00 26.27 445 HIS A CA 1
ATOM 3431 C C . HIS A 1 445 ? 63.848 -9.595 -8.290 1.00 26.27 445 HIS A C 1
ATOM 3433 O O . HIS A 1 445 ? 64.476 -9.736 -9.335 1.00 26.27 445 HIS A O 1
ATOM 3439 N N . SER A 1 446 ? 62.538 -9.326 -8.281 1.00 26.06 446 SER A N 1
ATOM 3440 C CA . SER A 1 446 ? 61.856 -8.481 -9.288 1.00 26.06 446 SER A CA 1
ATOM 3441 C C . SER A 1 446 ? 60.362 -8.326 -8.976 1.00 26.06 446 SER A C 1
ATOM 3443 O O . SER A 1 446 ? 59.489 -8.892 -9.629 1.00 26.06 446 SER A O 1
ATOM 3445 N N . SER A 1 447 ? 60.039 -7.485 -7.990 1.00 23.66 447 SER A N 1
ATOM 3446 C CA . SER A 1 447 ? 58.666 -7.028 -7.752 1.00 23.66 447 SER A CA 1
ATOM 3447 C C . SER A 1 447 ? 58.226 -6.025 -8.830 1.00 23.66 447 SER A C 1
ATOM 3449 O O . SER A 1 447 ? 58.104 -4.825 -8.571 1.00 23.66 447 SER A O 1
ATOM 3451 N N . MET A 1 448 ? 57.978 -6.504 -10.053 1.00 24.30 448 MET A N 1
ATOM 3452 C CA . MET A 1 448 ? 57.189 -5.744 -11.021 1.00 24.30 448 MET A CA 1
ATOM 3453 C C . MET A 1 448 ? 55.742 -5.706 -10.533 1.00 24.30 448 MET A C 1
ATOM 3455 O O . MET A 1 448 ? 54.994 -6.671 -10.675 1.00 24.30 448 MET A O 1
ATOM 3459 N N . SER A 1 449 ? 55.376 -4.569 -9.937 1.00 21.59 449 SER A N 1
ATOM 3460 C CA . SER A 1 449 ? 54.015 -4.250 -9.510 1.00 21.59 449 SER A CA 1
ATOM 3461 C C . SER A 1 449 ? 53.036 -4.454 -10.666 1.00 21.59 449 SER A C 1
ATOM 3463 O O . SER A 1 449 ? 52.939 -3.632 -11.581 1.00 21.59 449 SER A O 1
ATOM 3465 N N . THR A 1 450 ? 52.317 -5.574 -10.644 1.00 23.23 450 THR A N 1
ATOM 3466 C CA . THR A 1 450 ? 51.210 -5.813 -11.563 1.00 23.23 450 THR A CA 1
ATOM 3467 C C . THR A 1 450 ? 50.081 -4.888 -11.136 1.00 23.23 450 THR A C 1
ATOM 3469 O O . THR A 1 450 ? 49.580 -5.000 -10.018 1.00 23.23 450 THR A O 1
ATOM 3472 N N . ALA A 1 451 ? 49.684 -3.960 -12.010 1.00 22.86 451 ALA A N 1
ATOM 3473 C CA . ALA A 1 451 ? 48.586 -3.030 -11.761 1.00 22.86 451 ALA A CA 1
ATOM 3474 C C . ALA A 1 451 ? 47.236 -3.776 -11.727 1.00 22.86 451 ALA A C 1
ATOM 3476 O O . ALA A 1 451 ? 46.467 -3.776 -12.688 1.00 22.86 451 ALA A O 1
ATOM 3477 N N . GLY A 1 452 ? 46.975 -4.461 -10.613 1.00 25.75 452 GLY A N 1
ATOM 3478 C CA . GLY A 1 452 ? 45.732 -5.167 -10.350 1.00 25.75 452 GLY A CA 1
ATOM 3479 C C . GLY A 1 452 ? 44.579 -4.182 -10.187 1.00 25.75 452 GLY A C 1
ATOM 3480 O O . GLY A 1 452 ? 44.688 -3.196 -9.458 1.00 25.75 452 GLY A O 1
ATOM 3481 N N . SER A 1 453 ? 43.462 -4.465 -10.860 1.00 38.31 453 SER A N 1
ATOM 3482 C CA . SER A 1 453 ? 42.210 -3.714 -10.722 1.00 38.31 453 SER A CA 1
ATOM 3483 C C . SER A 1 453 ? 41.836 -3.594 -9.243 1.00 38.31 453 SER A C 1
ATOM 3485 O O . SER A 1 453 ? 41.436 -4.592 -8.645 1.00 38.31 453 SER A O 1
ATOM 3487 N N . GLN A 1 454 ? 41.905 -2.386 -8.670 1.00 46.12 454 GLN A N 1
ATOM 3488 C CA . GLN A 1 454 ? 41.503 -2.143 -7.282 1.00 46.12 454 GLN A CA 1
ATOM 3489 C C . GLN A 1 454 ? 40.038 -2.550 -7.083 1.00 46.12 454 GLN A C 1
ATOM 3491 O O . GLN A 1 454 ? 39.114 -1.868 -7.533 1.00 46.12 454 GLN A O 1
ATOM 3496 N N . MET A 1 455 ? 39.823 -3.685 -6.419 1.00 60.16 455 MET A N 1
ATOM 3497 C CA . MET A 1 455 ? 38.502 -4.073 -5.947 1.00 60.16 455 MET A CA 1
ATOM 3498 C C . MET A 1 455 ? 38.127 -3.111 -4.813 1.00 60.16 455 MET A C 1
ATOM 3500 O O . MET A 1 455 ? 38.917 -2.903 -3.894 1.00 60.16 455 MET A O 1
ATOM 3504 N N . GLY A 1 456 ? 36.957 -2.473 -4.908 1.00 63.94 456 GLY A N 1
ATOM 3505 C CA . GLY A 1 456 ? 36.504 -1.530 -3.882 1.00 63.94 456 GLY A CA 1
ATOM 3506 C C . GLY A 1 456 ? 36.312 -2.206 -2.513 1.00 63.94 456 GLY A C 1
ATOM 3507 O O . GLY A 1 456 ? 36.168 -3.432 -2.474 1.00 63.94 456 GLY A O 1
ATOM 3508 N N . PRO A 1 457 ? 36.269 -1.430 -1.410 1.00 77.31 457 PRO A N 1
ATOM 3509 C CA . PRO A 1 457 ? 36.169 -1.959 -0.046 1.00 77.31 457 PRO A CA 1
ATOM 3510 C C . PRO A 1 457 ? 35.077 -3.026 0.145 1.00 77.31 457 PRO A C 1
ATOM 3512 O O . PRO A 1 457 ? 34.028 -2.975 -0.512 1.00 77.31 457 PRO A O 1
ATOM 3515 N N . ASP A 1 458 ? 35.316 -3.982 1.054 1.00 87.06 458 ASP A N 1
ATOM 3516 C CA . ASP A 1 458 ? 34.320 -5.003 1.412 1.00 87.06 458 ASP A CA 1
ATOM 3517 C C . ASP A 1 458 ? 33.058 -4.324 1.954 1.00 87.06 458 ASP A C 1
ATOM 3519 O O . ASP A 1 458 ? 33.114 -3.560 2.921 1.00 87.06 458 ASP A O 1
ATOM 3523 N N . LEU A 1 459 ? 31.919 -4.601 1.314 1.00 91.06 459 LEU A N 1
ATOM 3524 C CA . LEU A 1 459 ? 30.637 -4.036 1.708 1.00 91.06 459 LEU A CA 1
ATOM 3525 C C . LEU A 1 459 ? 30.275 -4.413 3.149 1.00 91.06 459 LEU A C 1
ATOM 3527 O O . LEU A 1 459 ? 29.625 -3.620 3.827 1.00 91.06 459 LEU A O 1
ATOM 3531 N N . SER A 1 460 ? 30.733 -5.573 3.638 1.00 90.12 460 SER A N 1
ATOM 3532 C CA . SER A 1 460 ? 30.463 -6.028 5.005 1.00 90.12 460 SER A CA 1
ATOM 3533 C C . SER A 1 460 ? 30.963 -5.053 6.078 1.00 90.12 460 SER A C 1
ATOM 3535 O O . SER A 1 460 ? 30.403 -5.029 7.170 1.00 90.12 460 SER A O 1
ATOM 3537 N N . GLN A 1 461 ? 32.000 -4.261 5.775 1.00 91.81 461 GLN A N 1
ATOM 3538 C CA . GLN A 1 461 ? 32.672 -3.356 6.715 1.00 91.81 461 GLN A CA 1
ATOM 3539 C C . GLN A 1 461 ? 32.114 -1.924 6.698 1.00 91.81 461 GLN A C 1
ATOM 3541 O O . GLN A 1 461 ? 32.456 -1.127 7.568 1.00 91.81 461 GLN A O 1
ATOM 3546 N N . ILE A 1 462 ? 31.272 -1.571 5.721 1.00 93.44 462 ILE A N 1
ATOM 3547 C CA . ILE A 1 462 ? 30.770 -0.199 5.556 1.00 93.44 462 ILE A CA 1
ATOM 3548 C C . ILE A 1 462 ? 29.529 0.016 6.435 1.00 93.44 462 ILE A C 1
ATOM 3550 O O . ILE A 1 462 ? 28.534 -0.681 6.237 1.00 93.44 462 ILE A O 1
ATOM 3554 N N . PRO A 1 463 ? 29.507 0.986 7.370 1.00 93.06 463 PRO A N 1
ATOM 3555 C CA . PRO A 1 463 ? 28.321 1.272 8.175 1.00 93.06 463 PRO A CA 1
ATOM 3556 C C . PRO A 1 463 ? 27.111 1.679 7.321 1.00 93.06 463 PRO A C 1
ATOM 3558 O O . PRO A 1 463 ? 27.235 2.480 6.395 1.00 93.06 463 PRO A O 1
ATOM 3561 N N . SER A 1 464 ? 25.910 1.219 7.682 1.00 92.62 464 SER A N 1
ATOM 3562 C CA . SER A 1 464 ? 24.653 1.504 6.954 1.00 92.62 464 SER A CA 1
ATOM 3563 C C . SER A 1 464 ? 24.413 2.986 6.607 1.00 92.62 464 SER A C 1
ATOM 3565 O O . SER A 1 464 ? 23.915 3.309 5.527 1.00 92.62 464 SER A O 1
ATOM 3567 N N . LYS A 1 465 ? 24.799 3.899 7.508 1.00 91.88 465 LYS A N 1
ATOM 3568 C CA . LYS A 1 465 ? 24.687 5.364 7.361 1.00 91.88 465 LYS A CA 1
ATOM 3569 C C . LYS A 1 465 ? 25.654 5.964 6.315 1.00 91.88 465 LYS A C 1
ATOM 3571 O O . LYS A 1 465 ? 25.420 7.072 5.850 1.00 91.88 465 LYS A O 1
ATOM 3576 N N . GLU A 1 466 ? 26.738 5.260 5.981 1.00 94.19 466 GLU A N 1
ATOM 3577 C CA . GLU A 1 466 ? 27.818 5.696 5.075 1.00 94.19 466 GLU A CA 1
ATOM 3578 C C . GLU A 1 466 ? 27.665 5.112 3.657 1.00 94.19 466 GLU A C 1
ATOM 3580 O O . GLU A 1 466 ? 28.442 5.442 2.762 1.00 94.19 466 GLU A O 1
ATOM 3585 N N . LEU A 1 467 ? 26.635 4.292 3.408 1.00 95.81 467 LEU A N 1
ATOM 3586 C CA . LEU A 1 467 ? 26.389 3.675 2.100 1.00 95.81 467 LEU A CA 1
ATOM 3587 C C . LEU A 1 467 ? 26.153 4.706 0.980 1.00 95.81 467 LEU A C 1
ATOM 3589 O O . LEU A 1 467 ? 26.627 4.506 -0.134 1.00 95.81 467 LEU A O 1
ATOM 3593 N N . ASP A 1 468 ? 25.455 5.815 1.255 1.00 95.50 468 ASP A N 1
ATOM 3594 C CA . ASP A 1 468 ? 25.217 6.875 0.258 1.00 95.50 468 ASP A CA 1
ATOM 3595 C C . ASP A 1 468 ? 26.535 7.555 -0.190 1.00 95.50 468 ASP A C 1
ATOM 3597 O O . ASP A 1 468 ? 26.731 7.760 -1.391 1.00 95.50 468 ASP A O 1
ATOM 3601 N N . SER A 1 469 ? 27.462 7.841 0.737 1.00 95.00 469 SER A N 1
ATOM 3602 C CA . SER A 1 469 ? 28.811 8.345 0.414 1.00 95.00 469 SER A CA 1
ATOM 3603 C C . SER A 1 469 ? 29.664 7.273 -0.262 1.00 95.00 469 SER A C 1
ATOM 3605 O O . SER A 1 469 ? 30.226 7.522 -1.322 1.00 95.00 469 SER A O 1
ATOM 3607 N N . PHE A 1 470 ? 29.662 6.039 0.249 1.00 96.00 470 PHE A N 1
ATOM 3608 C CA . PHE A 1 470 ? 30.408 4.920 -0.333 1.00 96.00 470 PHE A CA 1
ATOM 3609 C C . PHE A 1 470 ? 30.072 4.685 -1.818 1.00 96.00 470 PHE A C 1
ATOM 3611 O O . PHE A 1 470 ? 30.969 4.500 -2.647 1.00 96.00 470 PHE A O 1
ATOM 3618 N N . ILE A 1 471 ? 28.786 4.756 -2.184 1.00 94.88 471 ILE A N 1
ATOM 3619 C CA . ILE A 1 471 ? 28.348 4.648 -3.582 1.00 94.88 471 ILE A CA 1
ATOM 3620 C C . ILE A 1 471 ? 28.925 5.789 -4.428 1.00 94.88 471 ILE A C 1
ATOM 3622 O O . ILE A 1 471 ? 29.407 5.544 -5.535 1.00 94.88 471 ILE A O 1
ATOM 3626 N N . GLN A 1 472 ? 28.876 7.026 -3.931 1.00 93.12 472 GLN A N 1
ATOM 3627 C CA . GLN A 1 472 ? 29.367 8.204 -4.645 1.00 93.12 472 GLN A CA 1
ATOM 3628 C C . GLN A 1 472 ? 30.896 8.179 -4.816 1.00 93.12 472 GLN A C 1
ATOM 3630 O O . GLN A 1 472 ? 31.398 8.445 -5.912 1.00 93.12 472 GLN A O 1
ATOM 3635 N N . ASP A 1 473 ? 31.617 7.807 -3.761 1.00 91.69 473 ASP A N 1
ATOM 3636 C CA . ASP A 1 473 ? 33.068 7.944 -3.666 1.00 91.69 473 ASP A CA 1
ATOM 3637 C C . ASP A 1 473 ? 33.814 6.759 -4.285 1.00 91.69 473 ASP A C 1
ATOM 3639 O O . ASP A 1 473 ? 34.858 6.971 -4.904 1.00 91.69 473 ASP A O 1
ATOM 3643 N N . HIS A 1 474 ? 33.262 5.539 -4.216 1.00 91.19 474 HIS A N 1
ATOM 3644 C CA . HIS A 1 474 ? 33.923 4.317 -4.699 1.00 91.19 474 HIS A CA 1
ATOM 3645 C C . HIS A 1 474 ? 33.215 3.635 -5.874 1.00 91.19 474 HIS A C 1
ATOM 3647 O O . HIS A 1 474 ? 33.891 3.199 -6.805 1.00 91.19 474 HIS A O 1
ATOM 3653 N N . LEU A 1 475 ? 31.880 3.537 -5.868 1.00 93.44 475 LEU A N 1
ATOM 3654 C CA . LEU A 1 475 ? 31.162 2.721 -6.862 1.00 93.44 475 LEU A CA 1
ATOM 3655 C C . LEU A 1 475 ? 30.843 3.472 -8.156 1.00 93.44 475 LEU A C 1
ATOM 3657 O O . LEU A 1 475 ? 30.822 2.871 -9.231 1.00 93.44 475 LEU A O 1
ATOM 3661 N N . ARG A 1 476 ? 30.580 4.780 -8.071 1.00 91.69 476 ARG A N 1
ATOM 3662 C CA . ARG A 1 476 ? 30.120 5.576 -9.213 1.00 91.69 476 ARG A CA 1
ATOM 3663 C C . ARG A 1 476 ? 31.267 5.860 -10.199 1.00 91.69 476 ARG A C 1
ATOM 3665 O O . ARG A 1 476 ? 32.328 6.327 -9.769 1.00 91.69 476 ARG A O 1
ATOM 3672 N N . PRO A 1 477 ? 31.086 5.626 -11.511 1.00 88.06 477 PRO A N 1
ATOM 3673 C CA . PRO A 1 477 ? 32.037 6.043 -12.543 1.00 88.06 477 PRO A CA 1
ATOM 3674 C C . PRO A 1 477 ? 32.285 7.558 -12.508 1.00 88.06 477 PRO A C 1
ATOM 3676 O O . PRO A 1 477 ? 31.373 8.331 -12.206 1.00 88.06 477 PRO A O 1
ATOM 3679 N N . SER A 1 478 ? 33.501 8.003 -12.842 1.00 86.38 478 SER A N 1
ATOM 3680 C CA . SER A 1 478 ? 33.788 9.439 -12.956 1.00 86.38 478 SER A CA 1
ATOM 3681 C C . SER A 1 478 ? 33.155 10.030 -14.220 1.00 86.38 478 SER A C 1
ATOM 3683 O O . SER A 1 478 ? 33.037 9.360 -15.249 1.00 86.38 478 SER A O 1
ATOM 3685 N N . SER A 1 479 ? 32.771 11.308 -14.163 1.00 86.62 479 SER A N 1
ATOM 3686 C CA . SER A 1 479 ? 32.208 12.040 -15.308 1.00 86.62 479 SER A CA 1
ATOM 3687 C C . SER A 1 479 ? 33.169 12.079 -16.502 1.00 86.62 479 SER A C 1
ATOM 3689 O O . SER A 1 479 ? 32.737 11.912 -17.639 1.00 86.62 479 SER A O 1
ATOM 3691 N N . GLN A 1 480 ? 34.472 12.226 -16.244 1.00 84.19 480 GLN A N 1
ATOM 3692 C CA . GLN A 1 480 ? 35.519 12.206 -17.267 1.00 84.19 480 GLN A CA 1
ATOM 3693 C C . GLN A 1 480 ? 35.589 10.857 -17.998 1.00 84.19 480 GLN A C 1
ATOM 3695 O O . GLN A 1 480 ? 35.569 10.832 -19.226 1.00 84.19 480 GLN A O 1
ATOM 3700 N N . PHE A 1 481 ? 35.606 9.739 -17.264 1.00 83.31 481 PHE A N 1
ATOM 3701 C CA . PHE A 1 481 ? 35.601 8.398 -17.859 1.00 83.31 481 PHE A CA 1
ATOM 3702 C C . PHE A 1 481 ? 34.321 8.156 -18.669 1.00 83.31 481 PHE A C 1
ATOM 3704 O O . PHE A 1 481 ? 34.375 7.741 -19.824 1.00 83.31 481 PHE A O 1
ATOM 3711 N N . GLN A 1 482 ? 33.164 8.516 -18.109 1.00 85.94 482 GLN A N 1
ATOM 3712 C CA . GLN A 1 482 ? 31.876 8.466 -18.804 1.00 85.94 482 GLN A CA 1
ATOM 3713 C C . GLN A 1 482 ? 31.856 9.290 -20.104 1.00 85.94 482 GLN A C 1
ATOM 3715 O O . GLN A 1 482 ? 31.186 8.888 -21.054 1.00 85.94 482 GLN A O 1
ATOM 3720 N N . GLN A 1 483 ? 32.579 10.412 -20.173 1.00 84.94 483 GLN A N 1
ATOM 3721 C CA . GLN A 1 483 ? 32.703 11.224 -21.387 1.00 84.94 483 GLN A CA 1
ATOM 3722 C C . GLN A 1 483 ? 33.651 10.588 -22.417 1.00 84.94 483 GLN A C 1
ATOM 3724 O O . GLN A 1 483 ? 33.315 10.549 -23.600 1.00 84.94 483 GLN A O 1
ATOM 3729 N N . GLN A 1 484 ? 34.780 10.021 -21.976 1.00 82.31 484 GLN A N 1
ATOM 3730 C CA . GLN A 1 484 ? 35.707 9.275 -22.839 1.00 82.31 484 GLN A CA 1
ATOM 3731 C C . GLN A 1 484 ? 35.017 8.077 -23.506 1.00 82.31 484 GLN A C 1
ATOM 3733 O O . GLN A 1 484 ? 35.169 7.870 -24.707 1.00 82.31 484 GLN A O 1
ATOM 3738 N N . VAL A 1 485 ? 34.190 7.330 -22.764 1.00 83.94 485 VAL A N 1
ATOM 3739 C CA . VAL A 1 485 ? 33.410 6.209 -23.320 1.00 83.94 485 VAL A CA 1
ATOM 3740 C C . VAL A 1 485 ? 32.394 6.685 -24.363 1.00 83.94 485 VAL A C 1
ATOM 3742 O O . VAL A 1 485 ? 32.222 6.026 -25.386 1.00 83.94 485 VAL A O 1
ATOM 3745 N N . ARG A 1 486 ? 31.761 7.854 -24.177 1.00 87.94 486 ARG A N 1
ATOM 3746 C CA . ARG A 1 486 ? 30.860 8.439 -25.195 1.00 87.94 486 ARG A CA 1
ATOM 3747 C C . ARG A 1 486 ? 31.616 8.753 -26.479 1.00 87.94 486 ARG A C 1
ATOM 3749 O O . ARG A 1 486 ? 31.196 8.289 -27.530 1.00 87.94 486 ARG A O 1
ATOM 3756 N N . GLN A 1 487 ? 32.751 9.444 -26.372 1.00 84.00 487 GLN A N 1
ATOM 3757 C CA . GLN A 1 487 ? 33.611 9.776 -27.513 1.00 84.00 487 GLN A CA 1
ATOM 3758 C C . GLN A 1 487 ? 34.117 8.520 -28.240 1.00 84.00 487 GLN A C 1
ATOM 3760 O O . GLN A 1 487 ? 34.076 8.470 -29.468 1.00 84.00 487 GLN A O 1
ATOM 3765 N N . ALA A 1 488 ? 34.514 7.479 -27.500 1.00 82.62 488 ALA A N 1
ATOM 3766 C CA . ALA A 1 488 ? 34.906 6.190 -28.068 1.00 82.62 488 ALA A CA 1
ATOM 3767 C C . ALA A 1 488 ? 33.776 5.566 -28.904 1.00 82.62 488 ALA A C 1
ATOM 3769 O O . ALA A 1 488 ? 33.968 5.248 -30.076 1.00 82.62 488 ALA A O 1
ATOM 3770 N N . ILE A 1 489 ? 32.580 5.450 -28.313 1.00 87.25 489 ILE A N 1
ATOM 3771 C CA . ILE A 1 489 ? 31.389 4.907 -28.977 1.00 87.25 489 ILE A CA 1
ATOM 3772 C C . ILE A 1 489 ? 31.022 5.743 -30.207 1.00 87.25 489 ILE A C 1
ATOM 3774 O O . ILE A 1 489 ? 30.742 5.180 -31.259 1.00 87.25 489 ILE A O 1
ATOM 3778 N N . ASP A 1 490 ? 31.020 7.070 -30.096 1.00 86.69 490 ASP A N 1
ATOM 3779 C CA . ASP A 1 490 ? 30.625 7.951 -31.196 1.00 86.69 490 ASP A CA 1
ATOM 3780 C C . ASP A 1 490 ? 31.624 7.869 -32.367 1.00 86.69 490 ASP A C 1
ATOM 3782 O O . ASP A 1 490 ? 31.204 7.858 -33.522 1.00 86.69 490 ASP A O 1
ATOM 3786 N N . THR A 1 491 ? 32.921 7.675 -32.093 1.00 84.25 491 THR A N 1
ATOM 3787 C CA . THR A 1 491 ? 33.941 7.465 -33.141 1.00 84.25 491 THR A CA 1
ATOM 3788 C C . THR A 1 491 ? 33.790 6.104 -33.833 1.00 84.25 491 THR A C 1
ATOM 3790 O O . THR A 1 491 ? 33.825 6.030 -35.062 1.00 84.25 491 THR A O 1
ATOM 3793 N N . ILE A 1 492 ? 33.542 5.036 -33.062 1.00 85.69 492 ILE A N 1
ATOM 3794 C CA . ILE A 1 492 ? 33.217 3.694 -33.585 1.00 85.69 492 ILE A CA 1
ATOM 3795 C C . ILE A 1 492 ? 31.964 3.754 -34.474 1.00 85.69 492 ILE A C 1
ATOM 3797 O O . ILE A 1 492 ? 31.936 3.174 -35.558 1.00 85.69 492 ILE A O 1
ATOM 3801 N N . LEU A 1 493 ? 30.940 4.506 -34.061 1.00 87.62 493 LEU A N 1
ATOM 3802 C CA . LEU A 1 493 ? 29.716 4.687 -34.840 1.00 87.62 493 LEU A CA 1
ATOM 3803 C C . LEU A 1 493 ? 29.913 5.490 -36.126 1.00 87.62 493 LEU A C 1
ATOM 3805 O O . LEU A 1 493 ? 29.252 5.174 -37.113 1.00 87.62 493 LEU A O 1
ATOM 3809 N N . CYS A 1 494 ? 30.796 6.492 -36.150 1.00 86.38 494 CYS A N 1
ATOM 3810 C CA . CYS A 1 494 ? 31.154 7.173 -37.397 1.00 86.38 494 CYS A CA 1
ATOM 3811 C C . CYS A 1 494 ? 31.830 6.203 -38.376 1.00 86.38 494 CYS A C 1
ATOM 3813 O O . CYS A 1 494 ? 31.383 6.098 -39.515 1.00 86.38 494 CYS A O 1
ATOM 3815 N N . CYS A 1 495 ? 32.812 5.415 -37.917 1.00 86.06 495 CYS A N 1
ATOM 3816 C CA . CYS A 1 495 ? 33.457 4.386 -38.741 1.00 86.06 495 CYS A CA 1
ATOM 3817 C C . CYS A 1 495 ? 32.431 3.414 -39.352 1.00 86.06 495 CYS A C 1
ATOM 3819 O O . CYS A 1 495 ? 32.388 3.246 -40.571 1.00 86.06 495 CYS A O 1
ATOM 3821 N N . LEU A 1 496 ? 31.558 2.827 -38.528 1.00 88.31 496 LEU A N 1
ATOM 3822 C CA . LEU A 1 496 ? 30.573 1.849 -38.996 1.00 88.31 496 LEU A CA 1
ATOM 3823 C C . LEU A 1 496 ? 29.536 2.460 -39.956 1.00 88.31 496 LEU A C 1
ATOM 3825 O O . LEU A 1 496 ? 29.134 1.799 -40.908 1.00 88.31 496 LEU A O 1
ATOM 3829 N N . ARG A 1 497 ? 29.135 3.724 -39.761 1.00 87.19 497 ARG A N 1
ATOM 3830 C CA . ARG A 1 497 ? 28.204 4.430 -40.664 1.00 87.19 497 ARG A CA 1
ATOM 3831 C C . ARG A 1 497 ? 28.814 4.824 -42.008 1.00 87.19 497 ARG A C 1
ATOM 3833 O O . ARG A 1 497 ? 28.072 4.941 -42.975 1.00 87.19 497 ARG A O 1
ATOM 3840 N N . GLU A 1 498 ? 30.118 5.083 -42.057 1.00 85.56 498 GLU A N 1
ATOM 3841 C CA . GLU A 1 498 ? 30.811 5.517 -43.276 1.00 85.56 498 GLU A CA 1
ATOM 3842 C C . GLU A 1 498 ? 31.383 4.370 -44.112 1.00 85.56 498 GLU A C 1
ATOM 3844 O O . GLU A 1 498 ? 31.636 4.571 -45.301 1.00 85.56 498 GLU A O 1
ATOM 3849 N N . LYS A 1 499 ? 31.691 3.223 -43.491 1.00 85.00 499 LYS A N 1
ATOM 3850 C CA . LYS A 1 499 ? 32.510 2.166 -44.111 1.00 85.00 499 LYS A CA 1
ATOM 3851 C C . LYS A 1 499 ? 31.808 0.824 -44.301 1.00 85.00 499 LYS A C 1
ATOM 3853 O O . LYS A 1 499 ? 32.298 0.047 -45.114 1.00 85.00 499 LYS A O 1
ATOM 3858 N N . CYS A 1 500 ? 30.726 0.539 -43.573 1.00 84.00 500 CYS A N 1
ATOM 3859 C CA . CYS A 1 500 ? 29.991 -0.714 -43.770 1.00 84.00 500 CYS A CA 1
ATOM 3860 C C . CYS A 1 500 ? 29.104 -0.651 -45.020 1.00 84.00 500 CYS A C 1
ATOM 3862 O O . CYS A 1 500 ? 28.627 0.423 -45.395 1.00 84.00 500 CYS A O 1
ATOM 3864 N N . VAL A 1 501 ? 28.867 -1.807 -45.639 1.00 83.31 501 VAL A N 1
ATOM 3865 C CA . VAL A 1 501 ? 28.034 -1.940 -46.848 1.00 83.31 501 VAL A CA 1
ATOM 3866 C C . VAL A 1 501 ? 26.563 -1.658 -46.532 1.00 83.31 501 VAL A C 1
ATOM 3868 O O . VAL A 1 501 ? 25.890 -0.905 -47.242 1.00 83.31 501 VAL A O 1
ATOM 3871 N N . ASP A 1 502 ? 26.060 -2.231 -45.440 1.00 82.88 502 ASP A N 1
ATOM 3872 C CA . ASP A 1 502 ? 24.673 -2.077 -45.023 1.00 82.88 502 ASP A CA 1
ATOM 3873 C C . ASP A 1 502 ? 24.382 -0.708 -44.397 1.00 82.88 502 ASP A C 1
ATOM 3875 O O . ASP A 1 502 ? 25.082 -0.211 -43.509 1.00 82.88 502 ASP A O 1
ATOM 3879 N N . LYS A 1 503 ? 23.259 -0.103 -44.800 1.00 84.38 503 LYS A N 1
ATOM 3880 C CA . LYS A 1 503 ? 22.836 1.194 -44.267 1.00 84.38 503 LYS A CA 1
ATOM 3881 C C . LYS A 1 503 ? 22.226 1.054 -42.870 1.00 84.38 503 LYS A C 1
ATOM 3883 O O . LYS A 1 503 ? 21.114 0.547 -42.708 1.00 84.38 503 LYS A O 1
ATOM 3888 N N . VAL A 1 504 ? 22.922 1.606 -41.877 1.00 88.75 504 VAL A N 1
ATOM 3889 C CA . VAL A 1 504 ? 22.432 1.760 -40.498 1.00 88.75 504 VAL A CA 1
ATOM 3890 C C . VAL A 1 504 ? 21.149 2.606 -40.471 1.00 88.75 504 VAL A C 1
ATOM 3892 O O . VAL A 1 504 ? 21.154 3.760 -40.901 1.00 88.75 504 VAL A O 1
ATOM 3895 N N . LEU A 1 505 ? 20.062 2.056 -39.919 1.00 87.81 505 LEU A N 1
ATOM 3896 C CA . LEU A 1 505 ? 18.813 2.779 -39.640 1.00 87.81 505 LEU A CA 1
ATOM 3897 C C . LEU A 1 505 ? 18.958 3.671 -38.405 1.00 87.81 505 LEU A C 1
ATOM 3899 O O . LEU A 1 505 ? 18.731 4.878 -38.457 1.00 87.81 505 LEU A O 1
ATOM 3903 N N . ARG A 1 506 ? 19.322 3.058 -37.274 1.00 90.31 506 ARG A N 1
ATOM 3904 C CA . ARG A 1 506 ? 19.466 3.716 -35.970 1.00 90.31 506 ARG A CA 1
ATOM 3905 C C . ARG A 1 506 ? 20.366 2.894 -35.050 1.00 90.31 506 ARG A C 1
ATOM 3907 O O . ARG A 1 506 ? 20.784 1.791 -35.389 1.00 90.31 506 ARG A O 1
ATOM 3914 N N . VAL A 1 507 ? 20.683 3.446 -33.882 1.00 91.44 507 VAL A N 1
ATOM 3915 C CA . VAL A 1 507 ? 21.600 2.838 -32.909 1.00 91.44 507 VAL A CA 1
ATOM 3916 C C . VAL A 1 507 ? 21.019 2.970 -31.507 1.00 91.44 507 VAL A C 1
ATOM 3918 O O . VAL A 1 507 ? 20.554 4.050 -31.140 1.00 91.44 507 VAL A O 1
ATOM 3921 N N . SER A 1 508 ? 21.107 1.911 -30.704 1.00 91.06 508 SER A N 1
ATOM 3922 C CA . SER A 1 508 ? 20.844 1.955 -29.264 1.00 91.06 508 SER A CA 1
ATOM 3923 C C . SER A 1 508 ? 22.107 1.627 -28.467 1.00 91.06 508 SER A C 1
ATOM 3925 O O . SER A 1 508 ? 22.826 0.677 -28.766 1.00 91.06 508 SER A O 1
ATOM 3927 N N . LYS A 1 509 ? 22.363 2.425 -27.426 1.00 92.25 509 LYS A N 1
ATOM 3928 C CA . LYS A 1 509 ? 23.423 2.193 -26.437 1.00 92.25 509 LYS A CA 1
ATOM 3929 C C . LYS A 1 509 ? 22.800 1.431 -25.258 1.00 92.25 509 LYS A C 1
ATOM 3931 O O . LYS A 1 509 ? 22.049 2.027 -24.485 1.00 92.25 509 LYS A O 1
ATOM 3936 N N . GLY A 1 510 ? 23.050 0.125 -25.187 1.00 91.50 510 GLY A N 1
ATOM 3937 C CA . GLY A 1 510 ? 22.634 -0.805 -24.132 1.00 91.50 510 GLY A CA 1
ATOM 3938 C C . GLY A 1 510 ? 23.777 -1.126 -23.159 1.00 91.50 510 GLY A C 1
ATOM 3939 O O . GLY A 1 510 ? 24.638 -0.280 -22.908 1.00 91.50 510 GLY A O 1
ATOM 3940 N N . GLY A 1 511 ? 23.791 -2.333 -22.587 1.00 91.31 511 GLY A N 1
ATOM 3941 C CA . GLY A 1 511 ? 24.698 -2.687 -21.489 1.00 91.31 511 GLY A CA 1
ATOM 3942 C C . GLY A 1 511 ? 24.430 -1.879 -20.212 1.00 91.31 511 GLY A C 1
ATOM 3943 O O . GLY A 1 511 ? 23.522 -1.040 -20.154 1.00 91.31 511 GLY A O 1
ATOM 3944 N N . SER A 1 512 ? 25.212 -2.125 -19.164 1.00 92.75 512 SER A N 1
ATOM 3945 C CA . SER A 1 512 ? 25.136 -1.366 -17.910 1.00 92.75 512 SER A CA 1
ATOM 3946 C C . SER A 1 512 ? 25.388 0.121 -18.139 1.00 92.75 512 SER A C 1
ATOM 3948 O O . SER A 1 512 ? 24.714 0.951 -17.534 1.00 92.75 512 SER A O 1
ATOM 3950 N N . PHE A 1 513 ? 26.287 0.472 -19.062 1.00 93.00 513 PHE A N 1
ATOM 3951 C CA . PHE A 1 513 ? 26.536 1.859 -19.449 1.00 93.00 513 PHE A CA 1
ATOM 3952 C C . PHE A 1 513 ? 25.278 2.544 -20.001 1.00 93.00 513 PHE A C 1
ATOM 3954 O O . PHE A 1 513 ? 24.893 3.621 -19.545 1.00 93.00 513 PHE A O 1
ATOM 3961 N N . GLY A 1 514 ? 24.582 1.897 -20.943 1.00 92.69 514 GLY A N 1
ATOM 3962 C CA . GLY A 1 514 ? 23.336 2.407 -21.511 1.00 92.69 514 GLY A CA 1
ATOM 3963 C C . GLY A 1 514 ? 22.230 2.566 -20.468 1.00 92.69 514 GLY A C 1
ATOM 3964 O O . GLY A 1 514 ? 21.500 3.560 -20.491 1.00 92.69 514 GLY A O 1
ATOM 3965 N N . ARG A 1 515 ? 22.133 1.614 -19.530 1.00 93.69 515 ARG A N 1
ATOM 3966 C CA . ARG A 1 515 ? 21.194 1.623 -18.390 1.00 93.69 515 ARG A CA 1
ATOM 3967 C C . ARG A 1 515 ? 21.633 2.551 -17.240 1.00 93.69 515 ARG A C 1
ATOM 3969 O O . ARG A 1 515 ? 20.904 2.701 -16.260 1.00 93.69 515 ARG A O 1
ATOM 3976 N N . GLY A 1 516 ? 22.813 3.175 -17.329 1.00 92.50 516 GLY A N 1
ATOM 3977 C CA . GLY A 1 516 ? 23.376 4.020 -16.273 1.00 92.50 516 GLY A CA 1
ATOM 3978 C C . GLY A 1 516 ? 23.571 3.283 -14.943 1.00 92.50 516 GLY A C 1
ATOM 3979 O O . GLY A 1 516 ? 23.324 3.868 -13.885 1.00 92.50 516 GLY A O 1
ATOM 3980 N N . THR A 1 517 ? 23.945 2.003 -15.017 1.00 94.12 517 THR A N 1
ATOM 3981 C CA . THR A 1 517 ? 24.219 1.080 -13.904 1.00 94.12 517 THR A CA 1
ATOM 3982 C C . THR A 1 517 ? 25.647 0.515 -13.962 1.00 94.12 517 THR A C 1
ATOM 3984 O O . THR A 1 517 ? 25.935 -0.499 -13.321 1.00 94.12 517 THR A O 1
ATOM 3987 N N . ASP A 1 518 ? 26.549 1.116 -14.745 1.00 91.75 518 ASP A N 1
ATOM 3988 C CA . ASP A 1 518 ? 27.962 0.733 -14.810 1.00 91.75 518 ASP A CA 1
ATOM 3989 C C . ASP A 1 518 ? 28.716 1.078 -13.515 1.00 91.75 518 ASP A C 1
ATOM 3991 O O . ASP A 1 518 ? 28.450 2.090 -12.864 1.00 91.75 518 ASP A O 1
ATOM 3995 N N . LEU A 1 519 ? 29.653 0.210 -13.126 1.00 90.56 519 LEU A N 1
ATOM 3996 C CA . LEU A 1 519 ? 30.469 0.371 -11.923 1.00 90.56 519 LEU A CA 1
ATOM 3997 C C . LEU A 1 519 ? 31.833 0.968 -12.272 1.00 90.56 519 LEU A C 1
ATOM 3999 O O . LEU A 1 519 ? 32.417 0.684 -13.322 1.00 90.56 519 LEU A O 1
ATOM 4003 N N . ARG A 1 520 ? 32.411 1.729 -11.341 1.00 88.25 520 ARG A N 1
ATOM 4004 C CA . ARG A 1 520 ? 33.829 2.096 -11.419 1.00 88.25 520 ARG A CA 1
ATOM 4005 C C . ARG A 1 520 ? 34.686 0.821 -11.530 1.00 88.25 520 ARG A C 1
ATOM 4007 O O . ARG A 1 520 ? 34.435 -0.180 -10.858 1.00 88.25 520 ARG A O 1
ATOM 4014 N N . GLY A 1 521 ? 35.668 0.831 -12.428 1.00 81.56 521 GLY A N 1
ATOM 4015 C CA . GLY A 1 521 ? 36.535 -0.319 -12.697 1.00 81.56 521 GLY A CA 1
ATOM 4016 C C . GLY A 1 521 ? 35.913 -1.483 -13.480 1.00 81.56 521 GLY A C 1
ATOM 4017 O O . GLY A 1 521 ? 36.640 -2.434 -13.754 1.00 81.56 521 GLY A O 1
ATOM 4018 N N . LYS A 1 522 ? 34.614 -1.473 -13.828 1.00 78.44 522 LYS A N 1
ATOM 4019 C CA . LYS A 1 522 ? 34.015 -2.464 -14.748 1.00 78.44 522 LYS A CA 1
ATOM 4020 C C . LYS A 1 522 ? 32.763 -1.905 -15.432 1.00 78.44 522 LYS A C 1
ATOM 4022 O O . LYS A 1 522 ? 31.710 -1.774 -14.807 1.00 78.44 522 LYS A O 1
ATOM 4027 N N . CYS A 1 523 ? 32.893 -1.603 -16.720 1.00 83.56 523 CYS A N 1
ATOM 4028 C CA . CYS A 1 523 ? 31.844 -1.011 -17.542 1.00 83.56 523 CYS A CA 1
ATOM 4029 C C . CYS A 1 523 ? 31.580 -1.892 -18.768 1.00 83.56 523 CYS A C 1
ATOM 4031 O O . CYS A 1 523 ? 32.472 -2.062 -19.595 1.00 83.56 523 CYS A O 1
ATOM 4033 N N . ASP A 1 524 ? 30.369 -2.440 -18.879 1.00 90.38 524 ASP A N 1
ATOM 4034 C CA . ASP A 1 524 ? 29.886 -3.117 -20.083 1.00 90.38 524 ASP A CA 1
ATOM 4035 C C . ASP A 1 524 ? 28.975 -2.200 -20.916 1.00 90.38 524 ASP A C 1
ATOM 4037 O O . ASP A 1 524 ? 28.093 -1.504 -20.393 1.00 90.38 524 ASP A O 1
ATOM 4041 N N . VAL A 1 525 ? 29.193 -2.221 -22.229 1.00 92.44 525 VAL A N 1
ATOM 4042 C CA . VAL A 1 525 ? 28.454 -1.459 -23.239 1.00 92.44 525 VAL A CA 1
ATOM 4043 C C . VAL A 1 525 ? 27.929 -2.435 -24.290 1.00 92.44 525 VAL A C 1
ATOM 4045 O O . VAL A 1 525 ? 28.715 -3.118 -24.942 1.00 92.44 525 VAL A O 1
ATOM 4048 N N . GLU A 1 526 ? 26.618 -2.456 -24.529 1.00 93.56 526 GLU A N 1
ATOM 4049 C CA . GLU A 1 526 ? 26.082 -3.000 -25.785 1.00 93.56 526 GLU A CA 1
ATOM 4050 C C . GLU A 1 526 ? 25.896 -1.852 -26.776 1.00 93.56 526 GLU A C 1
ATOM 4052 O O . GLU A 1 526 ? 25.319 -0.814 -26.446 1.00 93.56 526 GLU A O 1
ATOM 4057 N N . LEU A 1 527 ? 26.346 -2.046 -28.006 1.00 94.31 527 LEU A N 1
ATOM 4058 C CA . LEU A 1 527 ? 26.133 -1.141 -29.119 1.00 94.31 527 LEU A CA 1
ATOM 4059 C C . LEU A 1 527 ? 25.274 -1.867 -30.152 1.00 94.31 527 LEU A C 1
ATOM 4061 O O . LEU A 1 527 ? 25.782 -2.590 -31.007 1.00 94.31 527 LEU A O 1
ATOM 4065 N N . VAL A 1 528 ? 23.956 -1.707 -30.027 1.00 94.12 528 VAL A N 1
ATOM 4066 C CA . VAL A 1 528 ? 22.992 -2.341 -30.929 1.00 94.12 528 VAL A CA 1
ATOM 4067 C C . VAL A 1 528 ? 22.787 -1.447 -32.140 1.00 94.12 528 VAL A C 1
ATOM 4069 O O . VAL A 1 528 ? 22.383 -0.288 -32.005 1.00 94.12 528 VAL A O 1
ATOM 4072 N N . ILE A 1 529 ? 23.065 -1.989 -33.319 1.00 93.44 529 ILE A N 1
ATOM 4073 C CA . ILE A 1 529 ? 23.012 -1.283 -34.595 1.00 93.44 529 ILE A CA 1
ATOM 4074 C C . ILE A 1 529 ? 21.902 -1.914 -35.428 1.00 93.44 529 ILE A C 1
ATOM 4076 O O . ILE A 1 529 ? 21.927 -3.104 -35.735 1.00 93.44 529 ILE A O 1
ATOM 4080 N N . PHE A 1 530 ? 20.897 -1.109 -35.750 1.00 92.31 530 PHE A N 1
ATOM 4081 C CA . PHE A 1 530 ? 19.709 -1.563 -36.454 1.00 92.31 530 PHE A CA 1
ATOM 4082 C C . PHE A 1 530 ? 19.888 -1.402 -37.961 1.00 92.31 530 PHE A C 1
ATOM 4084 O O . PHE A 1 530 ? 20.275 -0.324 -38.422 1.00 92.31 530 PHE A O 1
ATOM 4091 N N . TYR A 1 531 ? 19.565 -2.446 -38.721 1.00 89.12 531 TYR A N 1
ATOM 4092 C CA . TYR A 1 531 ? 19.734 -2.490 -40.176 1.00 89.12 531 TYR A CA 1
ATOM 4093 C C . TYR A 1 531 ? 18.413 -2.747 -40.888 1.00 89.12 531 TYR A C 1
ATOM 4095 O O . TYR A 1 531 ? 17.574 -3.497 -40.399 1.00 89.12 531 TYR A O 1
ATOM 4103 N N . LYS A 1 532 ? 18.231 -2.130 -42.063 1.00 82.19 532 LYS A N 1
ATOM 4104 C CA . LYS A 1 532 ? 17.013 -2.305 -42.874 1.00 82.19 532 LYS A CA 1
ATOM 4105 C C . LYS A 1 532 ? 16.959 -3.669 -43.580 1.00 82.19 532 LYS A C 1
ATOM 4107 O O . LYS A 1 532 ? 15.876 -4.146 -43.893 1.00 82.19 532 LYS A O 1
ATOM 4112 N N . THR A 1 533 ? 18.116 -4.266 -43.847 1.00 84.06 533 THR A N 1
ATOM 4113 C CA . THR A 1 533 ? 18.281 -5.576 -44.499 1.00 84.06 533 THR A CA 1
ATOM 4114 C C . THR A 1 533 ? 17.926 -6.747 -43.582 1.00 84.06 533 THR A C 1
ATOM 4116 O O . THR A 1 533 ? 17.473 -7.784 -44.058 1.00 84.06 533 THR A O 1
ATOM 4119 N N . LEU A 1 534 ? 18.012 -6.559 -42.262 1.00 86.81 534 LEU A N 1
ATOM 4120 C CA . LEU A 1 534 ? 17.465 -7.481 -41.266 1.00 86.81 534 LEU A CA 1
ATOM 4121 C C . LEU A 1 534 ? 15.946 -7.254 -41.173 1.00 86.81 534 LEU A C 1
ATOM 4123 O O . LEU A 1 534 ? 15.499 -6.416 -40.397 1.00 86.81 534 LEU A O 1
ATOM 4127 N N . GLY A 1 535 ? 15.171 -7.935 -42.024 1.00 83.19 535 GLY A N 1
ATOM 4128 C CA . GLY A 1 535 ? 13.741 -7.650 -42.232 1.00 83.19 535 GLY A CA 1
ATOM 4129 C C . GLY A 1 535 ? 12.757 -8.302 -41.250 1.00 83.19 535 GLY A C 1
ATOM 4130 O O . GLY A 1 535 ? 11.671 -7.762 -41.045 1.00 83.19 535 GLY A O 1
ATOM 4131 N N . ASP A 1 536 ? 13.117 -9.436 -40.644 1.00 88.88 536 ASP A N 1
ATOM 4132 C CA . ASP A 1 536 ? 12.322 -10.123 -39.620 1.00 88.88 536 ASP A CA 1
ATOM 4133 C C . ASP A 1 536 ? 13.215 -10.935 -38.658 1.00 88.88 536 ASP A C 1
ATOM 4135 O O . ASP A 1 536 ? 14.435 -11.011 -38.828 1.00 88.88 536 ASP A O 1
ATOM 4139 N N . PHE A 1 537 ? 12.610 -11.542 -37.630 1.00 89.69 537 PHE A N 1
ATOM 4140 C CA . PHE A 1 537 ? 13.325 -12.340 -36.628 1.00 89.69 537 PHE A CA 1
ATOM 4141 C C . PHE A 1 537 ? 13.999 -13.602 -37.201 1.00 89.69 537 PHE A C 1
ATOM 4143 O O . PHE A 1 537 ? 15.131 -13.898 -36.833 1.00 89.69 537 PHE A O 1
ATOM 4150 N N . LYS A 1 538 ? 13.355 -14.343 -38.115 1.00 80.19 538 LYS A N 1
ATOM 4151 C CA . LYS A 1 538 ? 13.926 -15.574 -38.700 1.00 80.19 538 LYS A CA 1
ATOM 4152 C C . LYS A 1 538 ? 15.072 -15.261 -39.663 1.00 80.19 538 LYS A C 1
ATOM 4154 O O . LYS A 1 538 ? 16.095 -15.941 -39.639 1.00 80.19 538 LYS A O 1
ATOM 4159 N N . GLY A 1 539 ? 14.908 -14.230 -40.491 1.00 73.38 539 GLY A N 1
ATOM 4160 C CA . GLY A 1 539 ? 15.904 -13.777 -41.464 1.00 73.38 539 GLY A CA 1
ATOM 4161 C C . GLY A 1 539 ? 17.100 -13.042 -40.852 1.00 73.38 539 GLY A C 1
ATOM 4162 O O . GLY A 1 539 ? 18.080 -12.795 -41.559 1.00 73.38 539 GLY A O 1
ATOM 4163 N N . GLN A 1 540 ? 17.050 -12.702 -39.555 1.00 80.00 540 GLN A N 1
ATOM 4164 C CA . GLN A 1 540 ? 18.157 -12.044 -38.863 1.00 80.00 540 GLN A CA 1
ATOM 4165 C C . GLN A 1 540 ? 19.421 -12.915 -38.882 1.00 80.00 540 GLN A C 1
ATOM 4167 O O . GLN A 1 540 ? 20.47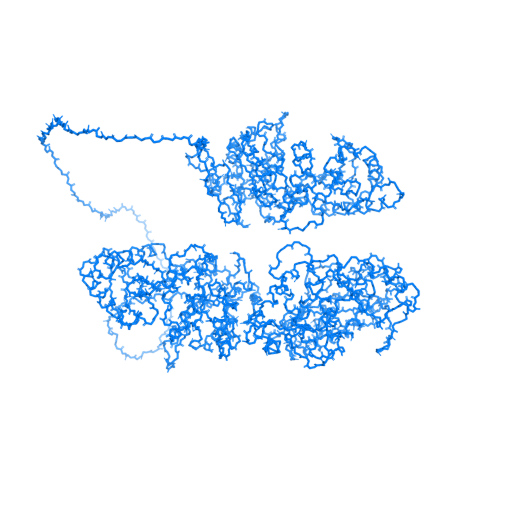6 -12.439 -39.295 1.00 80.00 540 GLN A O 1
ATOM 4172 N N . ASN A 1 541 ? 19.319 -14.182 -38.471 1.00 74.31 541 ASN A N 1
ATOM 4173 C CA . ASN A 1 541 ? 20.486 -15.026 -38.197 1.00 74.31 541 ASN A CA 1
ATOM 4174 C C . ASN A 1 541 ? 21.375 -15.268 -39.431 1.00 74.31 541 ASN A C 1
ATOM 4176 O O . ASN A 1 541 ? 22.592 -15.320 -39.291 1.00 74.31 541 ASN A O 1
ATOM 4180 N N . SER A 1 542 ? 20.799 -15.377 -40.635 1.00 73.25 542 SER A N 1
ATOM 4181 C CA . SER A 1 542 ? 21.571 -15.631 -41.862 1.00 73.25 542 SER A CA 1
ATOM 4182 C C . SER A 1 542 ? 22.395 -14.423 -42.318 1.00 73.25 542 SER A C 1
ATOM 4184 O O . SER A 1 542 ? 23.534 -14.585 -42.740 1.00 73.25 542 SER A O 1
ATOM 4186 N N . HIS A 1 543 ? 21.842 -13.213 -42.208 1.00 80.06 543 HIS A N 1
ATOM 4187 C CA . HIS A 1 543 ? 22.508 -11.977 -42.640 1.00 80.06 543 HIS A CA 1
ATOM 4188 C C . HIS A 1 543 ? 23.387 -11.369 -41.534 1.00 80.06 543 HIS A C 1
ATOM 4190 O O . HIS A 1 543 ? 24.357 -10.669 -41.815 1.00 80.06 543 HIS A O 1
ATOM 4196 N N . GLN A 1 544 ? 23.085 -11.645 -40.259 1.00 83.50 544 GLN A N 1
ATOM 4197 C CA . GLN A 1 544 ? 23.833 -11.106 -39.121 1.00 83.50 544 GLN A CA 1
ATOM 4198 C C . GLN A 1 544 ? 25.314 -11.520 -39.147 1.00 83.50 544 GLN A C 1
ATOM 4200 O O . GLN A 1 544 ? 26.164 -10.704 -38.796 1.00 83.50 544 GLN A O 1
ATOM 4205 N N . THR A 1 545 ? 25.641 -12.739 -39.593 1.00 83.12 545 THR A N 1
ATOM 4206 C CA . THR A 1 545 ? 27.037 -13.195 -39.713 1.00 83.12 545 THR A CA 1
ATOM 4207 C C . THR A 1 545 ? 27.819 -12.407 -40.767 1.00 83.12 545 THR A C 1
ATOM 4209 O O . THR A 1 545 ? 28.948 -12.003 -40.498 1.00 83.12 545 THR A O 1
ATOM 4212 N N . GLU A 1 546 ? 27.225 -12.129 -41.930 1.00 86.56 546 GLU A N 1
ATOM 4213 C CA . GLU A 1 546 ? 27.857 -11.326 -42.988 1.00 86.56 546 GLU A CA 1
ATOM 4214 C C . GLU A 1 546 ? 28.107 -9.884 -42.519 1.00 86.56 546 GLU A C 1
ATOM 4216 O O . GLU A 1 546 ? 29.232 -9.387 -42.610 1.00 86.56 546 GLU A O 1
ATOM 4221 N N . ILE A 1 547 ? 27.101 -9.262 -41.892 1.00 89.06 547 ILE A N 1
ATOM 4222 C CA . ILE A 1 547 ? 27.220 -7.917 -41.311 1.00 89.06 547 ILE A CA 1
ATOM 4223 C C . ILE A 1 547 ? 28.305 -7.876 -40.221 1.00 89.06 547 ILE A C 1
ATOM 4225 O O . ILE A 1 547 ? 29.086 -6.927 -40.171 1.00 89.06 547 ILE A O 1
ATOM 4229 N N . LEU A 1 548 ? 28.399 -8.894 -39.354 1.00 89.50 548 LEU A N 1
ATOM 4230 C CA . LEU A 1 548 ? 29.455 -8.981 -38.333 1.00 89.50 548 LEU A CA 1
ATOM 4231 C C . LEU A 1 548 ? 30.857 -9.073 -38.951 1.00 89.50 548 LEU A C 1
ATOM 4233 O O . LEU A 1 548 ? 31.783 -8.439 -38.441 1.00 89.50 548 LEU A O 1
ATOM 4237 N N . CYS A 1 549 ? 31.018 -9.824 -40.043 1.00 87.75 549 CYS A N 1
ATOM 4238 C CA . CYS A 1 549 ? 32.286 -9.924 -40.763 1.00 87.75 549 CYS A CA 1
ATOM 4239 C C . CYS A 1 549 ? 32.700 -8.585 -41.398 1.00 87.75 549 CYS A C 1
ATOM 4241 O O . CYS A 1 549 ? 33.863 -8.195 -41.264 1.00 87.75 549 CYS A O 1
ATOM 4243 N N . ASP A 1 550 ? 31.771 -7.844 -42.016 1.00 89.69 550 ASP A N 1
ATOM 4244 C CA . ASP A 1 550 ? 32.050 -6.492 -42.526 1.00 89.69 550 ASP A CA 1
ATOM 4245 C C . ASP A 1 550 ? 32.394 -5.526 -41.380 1.00 89.69 550 ASP A C 1
ATOM 4247 O O . ASP A 1 550 ? 33.473 -4.930 -41.385 1.00 89.69 550 ASP A O 1
ATOM 4251 N N . MET A 1 551 ? 31.566 -5.454 -40.326 1.00 90.06 551 MET A N 1
ATOM 4252 C CA . MET A 1 551 ? 31.846 -4.651 -39.122 1.00 90.06 551 MET A CA 1
ATOM 4253 C C . MET A 1 551 ? 33.256 -4.898 -38.577 1.00 90.06 551 MET A C 1
ATOM 4255 O O . MET A 1 551 ? 33.987 -3.950 -38.280 1.00 90.06 551 MET A O 1
ATOM 4259 N N . GLN A 1 552 ? 33.648 -6.167 -38.441 1.00 89.19 552 GLN A N 1
ATOM 4260 C CA . GLN A 1 552 ? 34.968 -6.549 -37.956 1.00 89.19 552 GLN A CA 1
ATOM 4261 C C . GLN A 1 552 ? 36.074 -6.077 -38.903 1.00 89.19 552 GLN A C 1
ATOM 4263 O O . GLN A 1 552 ? 37.040 -5.474 -38.435 1.00 89.19 552 GLN A O 1
ATOM 4268 N N . ALA A 1 553 ? 35.928 -6.283 -40.214 1.00 89.00 553 ALA A N 1
ATOM 4269 C CA . ALA A 1 553 ? 36.907 -5.842 -41.204 1.00 89.00 553 ALA A CA 1
ATOM 4270 C C . ALA A 1 553 ? 37.086 -4.312 -41.206 1.00 89.00 553 ALA A C 1
ATOM 4272 O O . ALA A 1 553 ? 38.220 -3.824 -41.241 1.00 89.00 553 ALA A O 1
ATOM 4273 N N . GLN A 1 554 ? 35.997 -3.539 -41.119 1.00 89.06 554 GLN A N 1
ATOM 4274 C CA . GLN A 1 554 ? 36.083 -2.075 -41.071 1.00 89.06 554 GLN A CA 1
ATOM 4275 C C . GLN A 1 554 ? 36.692 -1.573 -39.756 1.00 89.06 554 GLN A C 1
ATOM 4277 O O . GLN A 1 554 ? 37.555 -0.693 -39.782 1.00 89.06 554 GLN A O 1
ATOM 4282 N N . LEU A 1 555 ? 36.318 -2.157 -38.611 1.00 86.69 555 LEU A N 1
ATOM 4283 C CA . LEU A 1 555 ? 36.887 -1.776 -37.316 1.00 86.69 555 LEU A CA 1
ATOM 4284 C C . LEU A 1 555 ? 38.369 -2.152 -37.206 1.00 86.69 555 LEU A C 1
ATOM 4286 O O . LEU A 1 555 ? 39.152 -1.337 -36.727 1.00 86.69 555 LEU A O 1
ATOM 4290 N N . GLN A 1 556 ? 38.789 -3.317 -37.710 1.00 86.31 556 GLN A N 1
ATOM 4291 C CA . GLN A 1 556 ? 40.206 -3.698 -37.747 1.00 86.31 556 GLN A CA 1
ATOM 4292 C C . GLN A 1 556 ? 41.046 -2.727 -38.592 1.00 86.31 556 GLN A C 1
ATOM 4294 O O . GLN A 1 556 ? 42.147 -2.363 -38.176 1.00 86.31 556 GLN A O 1
ATOM 4299 N N . ARG A 1 557 ? 40.527 -2.256 -39.737 1.00 83.25 557 ARG A N 1
ATOM 4300 C CA . ARG A 1 557 ? 41.175 -1.198 -40.538 1.00 83.25 557 ARG A CA 1
ATOM 4301 C C . ARG A 1 557 ? 41.228 0.131 -39.784 1.00 83.25 557 ARG A C 1
ATOM 4303 O O . ARG A 1 557 ? 42.270 0.776 -39.760 1.00 83.25 557 ARG A O 1
ATOM 4310 N N . TRP A 1 558 ? 40.132 0.535 -39.141 1.00 79.19 558 TRP A N 1
ATOM 4311 C CA . TRP A 1 558 ? 40.072 1.777 -38.362 1.00 79.19 558 TRP A CA 1
ATOM 4312 C C . TRP A 1 558 ? 41.065 1.786 -37.188 1.00 79.19 558 TRP A C 1
ATOM 4314 O O . TRP A 1 558 ? 41.729 2.794 -36.954 1.00 79.19 558 TRP A O 1
ATOM 4324 N N . CYS A 1 559 ? 41.265 0.649 -36.515 1.00 73.44 559 CYS A N 1
ATOM 4325 C CA . CYS A 1 559 ? 42.247 0.504 -35.436 1.00 73.44 559 CYS A CA 1
ATOM 4326 C C . CYS A 1 559 ? 43.710 0.730 -35.852 1.00 73.44 559 CYS A C 1
ATOM 4328 O O . CYS A 1 559 ? 44.555 0.870 -34.972 1.00 73.44 559 CYS A O 1
ATOM 4330 N N . GLN A 1 560 ? 44.021 0.792 -37.151 1.00 71.50 560 GLN A N 1
ATOM 4331 C CA . GLN A 1 560 ? 45.358 1.148 -37.642 1.00 71.50 560 GLN A CA 1
ATOM 4332 C C . GLN A 1 560 ? 45.643 2.660 -37.526 1.00 71.50 560 GLN A C 1
ATOM 4334 O O . GLN A 1 560 ? 46.804 3.054 -37.521 1.00 71.50 560 GLN A O 1
ATOM 4339 N N . ASN A 1 561 ? 44.606 3.497 -37.380 1.00 66.06 561 ASN A N 1
ATOM 4340 C CA . ASN A 1 561 ? 44.698 4.935 -37.092 1.00 66.06 561 ASN A CA 1
ATOM 4341 C C . ASN A 1 561 ? 43.698 5.320 -35.974 1.00 66.06 561 ASN A C 1
ATOM 4343 O O . ASN A 1 561 ? 42.674 5.956 -36.243 1.00 66.06 561 ASN A O 1
ATOM 4347 N N . PRO A 1 562 ? 43.950 4.916 -34.713 1.00 61.38 562 PRO A N 1
ATOM 4348 C CA . PRO A 1 562 ? 43.026 5.158 -33.611 1.00 61.38 562 PRO A CA 1
ATOM 4349 C C . PRO A 1 562 ? 42.973 6.642 -33.220 1.00 61.38 562 PRO A C 1
ATOM 4351 O O . PRO A 1 562 ? 43.967 7.368 -33.293 1.00 61.38 562 PRO A O 1
ATOM 4354 N N . ALA A 1 563 ? 41.811 7.091 -32.740 1.00 57.69 563 ALA A N 1
ATOM 4355 C CA . ALA A 1 563 ? 41.662 8.434 -32.184 1.00 57.69 563 ALA A CA 1
ATOM 4356 C C . ALA A 1 563 ? 42.517 8.614 -30.902 1.00 57.69 563 ALA A C 1
ATOM 4358 O O . ALA A 1 563 ? 42.679 7.656 -30.139 1.00 57.69 563 ALA A O 1
ATOM 4359 N N . PRO A 1 564 ? 43.040 9.825 -30.613 1.00 60.56 564 PRO A N 1
ATOM 4360 C CA . PRO A 1 564 ? 43.956 10.036 -29.490 1.00 60.56 564 PRO A CA 1
ATOM 4361 C C . PRO A 1 564 ? 43.390 9.596 -28.127 1.00 60.56 564 PRO A C 1
ATOM 4363 O O . PRO A 1 564 ? 42.335 10.062 -27.700 1.00 60.56 564 PRO A O 1
ATOM 4366 N N . GLY A 1 565 ? 44.135 8.744 -27.410 1.00 62.31 565 GLY A N 1
ATOM 4367 C CA . GLY A 1 565 ? 43.859 8.358 -26.014 1.00 62.31 565 GLY A CA 1
ATOM 4368 C C . GLY A 1 565 ? 43.089 7.046 -25.799 1.00 62.31 565 GLY A C 1
ATOM 4369 O O . GLY A 1 565 ? 42.823 6.681 -24.649 1.00 62.31 565 GLY A O 1
ATOM 4370 N N . LEU A 1 566 ? 42.742 6.314 -26.863 1.00 63.38 566 LEU A N 1
ATOM 4371 C CA . LEU A 1 566 ? 41.989 5.057 -26.784 1.00 63.38 566 LEU A CA 1
ATOM 4372 C C . LEU A 1 566 ? 42.647 3.963 -27.631 1.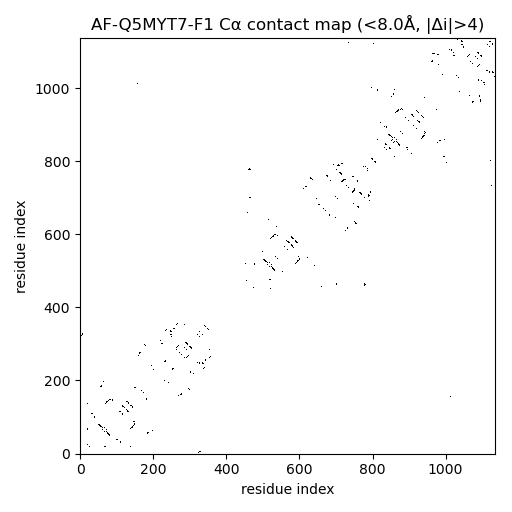00 63.38 566 LEU A C 1
ATOM 4374 O O . LEU A 1 566 ? 42.970 4.184 -28.794 1.00 63.38 566 LEU A O 1
ATOM 4378 N N . SER A 1 567 ? 42.787 2.765 -27.062 1.00 71.19 567 SER A N 1
ATOM 4379 C CA . SER A 1 567 ? 43.158 1.555 -27.804 1.00 71.19 567 SER A CA 1
ATOM 4380 C C . SER A 1 567 ? 42.005 0.551 -27.787 1.00 71.19 567 SER A C 1
ATOM 4382 O O . SER A 1 567 ? 41.307 0.417 -26.778 1.00 71.19 567 SER A O 1
ATOM 4384 N N . LEU A 1 568 ? 41.780 -0.118 -28.918 1.00 75.00 568 LEU A N 1
ATOM 4385 C CA . LEU A 1 568 ? 40.740 -1.130 -29.091 1.00 75.00 568 LEU A CA 1
ATOM 4386 C C . LEU A 1 568 ? 41.408 -2.498 -29.256 1.00 75.00 568 LEU A C 1
ATOM 4388 O O . LEU A 1 568 ? 42.287 -2.658 -30.100 1.00 75.00 568 LEU A O 1
ATOM 4392 N N . GLN A 1 569 ? 40.987 -3.477 -28.464 1.00 77.31 569 GLN A N 1
ATOM 4393 C CA . GLN A 1 569 ? 41.421 -4.869 -28.572 1.00 77.31 569 GLN A CA 1
ATOM 4394 C C . GLN A 1 569 ? 40.219 -5.736 -28.950 1.00 77.31 569 GLN A C 1
ATOM 4396 O O . GLN A 1 569 ? 39.125 -5.538 -28.430 1.00 77.31 569 GLN A O 1
ATOM 4401 N N . PHE A 1 570 ? 40.405 -6.696 -29.850 1.00 76.56 570 PHE A N 1
ATOM 4402 C CA . PHE A 1 570 ? 39.386 -7.698 -30.165 1.00 76.56 570 PHE A CA 1
ATOM 4403 C C . PHE A 1 570 ? 39.567 -8.871 -29.197 1.00 76.56 570 PHE A C 1
ATOM 4405 O O . PHE A 1 570 ? 40.692 -9.340 -29.035 1.00 76.56 570 PHE A O 1
ATOM 4412 N N . ILE A 1 571 ? 38.490 -9.314 -28.539 1.00 75.62 571 ILE A N 1
ATOM 4413 C CA . ILE A 1 571 ? 38.543 -10.465 -27.621 1.00 75.62 571 ILE A CA 1
ATOM 4414 C C . ILE A 1 571 ? 38.115 -11.731 -28.363 1.00 75.62 571 ILE A C 1
ATOM 4416 O O . ILE A 1 571 ? 38.881 -12.680 -28.478 1.00 75.62 571 ILE A O 1
ATOM 4420 N N . GLU A 1 572 ? 36.873 -11.745 -28.846 1.00 70.69 572 GLU A N 1
ATOM 4421 C CA . GLU A 1 572 ? 36.210 -12.937 -29.372 1.00 70.69 572 GLU A CA 1
ATOM 4422 C C . GLU A 1 572 ? 35.052 -12.512 -30.289 1.00 70.69 572 GLU A C 1
ATOM 4424 O O . GLU A 1 572 ? 34.330 -11.554 -29.994 1.00 70.69 572 GLU A O 1
ATOM 4429 N N . GLN A 1 573 ? 34.855 -13.224 -31.397 1.00 64.50 573 GLN A N 1
ATOM 4430 C CA . GLN A 1 573 ? 33.664 -13.089 -32.234 1.00 64.50 573 GLN A CA 1
ATOM 4431 C C . GLN A 1 573 ? 32.706 -14.230 -31.885 1.00 64.50 573 GLN A C 1
ATOM 4433 O O . GLN A 1 573 ? 33.056 -15.400 -32.027 1.00 64.50 573 GLN A O 1
ATOM 4438 N N . LYS A 1 574 ? 31.491 -13.897 -31.444 1.00 67.69 574 LYS A N 1
ATOM 4439 C CA . LYS A 1 574 ? 30.395 -14.864 -31.306 1.00 67.69 574 LYS A CA 1
ATOM 4440 C C . LYS A 1 574 ? 29.487 -14.777 -32.522 1.00 67.69 574 LYS A C 1
ATOM 4442 O O . LYS A 1 574 ? 29.463 -13.765 -33.220 1.00 67.69 574 LYS A O 1
ATOM 4447 N N . SER A 1 575 ? 28.701 -15.824 -32.752 1.00 70.00 575 SER A N 1
ATOM 4448 C CA . SER A 1 575 ? 27.799 -15.943 -33.907 1.00 70.00 575 SER A CA 1
ATOM 4449 C C . SER A 1 575 ? 26.822 -14.769 -34.079 1.00 70.00 575 SER A C 1
ATOM 4451 O O . SER A 1 575 ? 26.398 -14.509 -35.201 1.00 70.00 575 SER A O 1
ATOM 4453 N N . ASN A 1 576 ? 26.501 -14.046 -32.999 1.00 81.38 576 ASN A N 1
ATOM 4454 C CA . ASN A 1 576 ? 25.560 -12.923 -32.977 1.00 81.38 576 ASN A CA 1
ATOM 4455 C C . ASN A 1 576 ? 26.146 -11.579 -32.484 1.00 81.38 576 ASN A C 1
ATOM 4457 O O . ASN A 1 576 ? 25.411 -10.589 -32.429 1.00 81.38 576 ASN A O 1
ATOM 4461 N N . ALA A 1 577 ? 27.431 -11.516 -32.110 1.00 88.25 577 ALA A N 1
ATOM 4462 C CA . ALA A 1 577 ? 28.038 -10.318 -31.522 1.00 88.25 577 ALA A CA 1
ATOM 4463 C C . ALA A 1 577 ? 29.565 -10.258 -31.692 1.00 88.25 577 ALA A C 1
ATOM 4465 O O . ALA A 1 577 ? 30.268 -11.259 -31.548 1.00 88.25 577 ALA A O 1
ATOM 4466 N N . LEU A 1 578 ? 30.086 -9.048 -31.900 1.00 89.75 578 LEU A N 1
ATOM 4467 C CA . LEU A 1 578 ? 31.518 -8.752 -31.904 1.00 89.75 578 LEU A CA 1
ATOM 4468 C C . LEU A 1 578 ? 31.936 -8.215 -30.523 1.00 89.75 578 LEU A C 1
ATOM 4470 O O . LEU A 1 578 ? 31.482 -7.135 -30.134 1.00 89.75 578 LEU A O 1
ATOM 4474 N N . HIS A 1 579 ? 32.785 -8.940 -29.781 1.00 89.12 579 HIS A N 1
ATOM 4475 C CA . HIS A 1 579 ? 33.289 -8.490 -28.477 1.00 89.12 579 HIS A CA 1
ATOM 4476 C C . HIS A 1 579 ? 34.655 -7.798 -28.592 1.00 89.12 579 HIS A C 1
ATOM 4478 O O . HIS A 1 579 ? 35.645 -8.349 -29.082 1.00 89.12 579 HIS A O 1
ATOM 4484 N N . LEU A 1 580 ? 34.698 -6.575 -28.074 1.00 87.94 580 LEU A N 1
ATOM 4485 C CA . LEU A 1 580 ? 35.809 -5.635 -28.119 1.00 87.94 580 LEU A CA 1
ATOM 4486 C C . LEU A 1 580 ? 36.127 -5.169 -26.691 1.00 87.94 580 LEU A C 1
ATOM 4488 O O . LEU A 1 580 ? 35.227 -5.041 -25.864 1.00 87.94 580 LEU A O 1
ATOM 4492 N N . GLN A 1 581 ? 37.382 -4.835 -26.406 1.00 85.62 581 GLN A N 1
ATOM 4493 C CA . GLN A 1 581 ? 37.776 -4.136 -25.186 1.00 85.62 581 GLN A CA 1
ATOM 4494 C C . GLN A 1 581 ? 38.353 -2.768 -25.537 1.00 85.62 581 GLN A C 1
ATOM 4496 O O . GLN A 1 581 ? 39.328 -2.656 -26.279 1.00 85.62 581 GLN A O 1
ATOM 4501 N N . LEU A 1 582 ? 37.759 -1.722 -24.974 1.00 80.38 582 LEU A N 1
ATOM 4502 C CA . LEU A 1 582 ? 38.317 -0.377 -24.977 1.00 80.38 582 LEU A CA 1
ATOM 4503 C C . LEU A 1 582 ? 39.242 -0.246 -23.761 1.00 80.38 582 LEU A C 1
ATOM 4505 O O . LEU A 1 582 ? 38.801 -0.331 -22.610 1.00 80.38 582 LEU A O 1
ATOM 4509 N N . VAL A 1 583 ? 40.530 -0.033 -24.030 1.00 72.00 583 VAL A N 1
ATOM 4510 C CA . VAL A 1 583 ? 41.568 0.196 -23.021 1.00 72.00 583 VAL A CA 1
ATOM 4511 C C . VAL A 1 583 ? 42.045 1.650 -23.151 1.00 72.00 583 VAL A C 1
ATOM 4513 O O . VAL A 1 583 ? 42.744 1.985 -24.117 1.00 72.00 583 VAL A O 1
ATOM 4516 N N . PRO A 1 584 ? 41.657 2.545 -22.219 1.00 64.94 584 PRO A N 1
ATOM 4517 C CA . PRO A 1 584 ? 42.167 3.911 -22.172 1.00 64.94 584 PRO A CA 1
ATOM 4518 C C . PRO A 1 584 ? 43.670 3.914 -21.890 1.00 64.94 584 PRO A C 1
ATOM 4520 O O . PRO A 1 584 ? 44.147 3.128 -21.070 1.00 64.94 584 PRO A O 1
ATOM 4523 N N . THR A 1 585 ? 44.410 4.860 -22.471 1.00 62.03 585 THR A N 1
ATOM 4524 C CA . THR A 1 585 ? 45.865 5.001 -22.240 1.00 62.03 585 THR A CA 1
ATOM 4525 C C . THR A 1 585 ? 46.236 5.246 -20.771 1.00 62.03 585 THR A C 1
ATOM 4527 O O . THR A 1 585 ? 47.381 5.046 -20.376 1.00 62.03 585 THR A O 1
ATOM 4530 N N . ASN A 1 586 ? 45.267 5.645 -19.940 1.00 55.94 586 ASN A N 1
ATOM 4531 C CA . ASN A 1 586 ? 45.463 6.085 -18.559 1.00 55.94 586 ASN A CA 1
ATOM 4532 C C . ASN A 1 586 ? 44.981 5.025 -17.533 1.00 55.94 586 ASN A C 1
ATOM 4534 O O . ASN A 1 586 ? 44.298 5.359 -16.562 1.00 55.94 586 ASN A O 1
ATOM 4538 N N . LEU A 1 587 ? 45.311 3.751 -17.795 1.00 51.50 587 LEU A N 1
ATOM 4539 C CA . LEU A 1 587 ? 45.468 2.586 -16.889 1.00 51.50 587 LEU A CA 1
ATOM 4540 C C . LEU A 1 587 ? 44.424 2.245 -15.792 1.00 51.50 587 LEU A C 1
ATOM 4542 O O . LEU A 1 587 ? 44.633 1.283 -15.060 1.00 51.50 587 LEU A O 1
ATOM 4546 N N . SER A 1 588 ? 43.307 2.960 -15.654 1.00 59.34 588 SER A N 1
ATOM 4547 C CA . SER A 1 588 ? 42.427 2.834 -14.473 1.00 59.34 588 SER A CA 1
ATOM 4548 C C . SER A 1 588 ? 41.180 1.957 -14.661 1.00 59.34 588 SER A C 1
ATOM 4550 O O . SER A 1 588 ? 40.831 1.214 -13.749 1.00 59.34 588 SER A O 1
ATOM 4552 N N . ASN A 1 589 ? 40.504 2.007 -15.815 1.00 66.69 589 ASN A N 1
ATOM 4553 C CA . ASN A 1 589 ? 39.233 1.303 -16.042 1.00 66.69 589 ASN A CA 1
ATOM 4554 C C . ASN A 1 589 ? 39.188 0.668 -17.444 1.00 66.69 589 ASN A C 1
ATOM 4556 O O . ASN A 1 589 ? 39.400 1.368 -18.432 1.00 66.69 589 ASN A O 1
ATOM 4560 N N . ARG A 1 590 ? 38.846 -0.625 -17.538 1.00 76.12 590 ARG A N 1
ATOM 4561 C CA . ARG A 1 590 ? 38.540 -1.311 -18.811 1.00 76.12 590 ARG A CA 1
ATOM 4562 C C . ARG A 1 590 ? 37.053 -1.178 -19.155 1.00 76.12 590 ARG A C 1
ATOM 4564 O O . ARG A 1 590 ? 36.217 -1.082 -18.250 1.00 76.12 590 ARG A O 1
ATOM 4571 N N . VAL A 1 591 ? 36.737 -1.185 -20.448 1.00 85.06 591 VAL A N 1
ATOM 4572 C CA . VAL A 1 591 ? 35.362 -1.156 -20.965 1.00 85.06 591 VAL A CA 1
ATOM 4573 C C . VAL A 1 591 ? 35.162 -2.321 -21.925 1.00 85.06 591 VAL A C 1
ATOM 4575 O O . VAL A 1 591 ? 35.827 -2.386 -22.959 1.00 85.06 591 VAL A O 1
ATOM 4578 N N . ASP A 1 592 ? 34.232 -3.208 -21.592 1.00 89.12 592 ASP A N 1
ATOM 4579 C CA . ASP A 1 592 ? 33.868 -4.362 -22.410 1.00 89.12 592 ASP A CA 1
ATOM 4580 C C . ASP A 1 592 ? 32.715 -3.950 -23.340 1.00 89.12 592 ASP A C 1
ATOM 4582 O O . ASP A 1 592 ? 31.615 -3.617 -22.894 1.00 89.12 592 ASP A O 1
ATOM 4586 N N . LEU A 1 593 ? 32.976 -3.911 -24.645 1.00 90.50 593 LEU A N 1
ATOM 4587 C CA . LEU A 1 593 ? 32.068 -3.414 -25.676 1.00 90.50 593 LEU A CA 1
ATOM 4588 C C . LEU A 1 593 ? 31.585 -4.579 -26.546 1.00 90.50 593 LEU A C 1
ATOM 4590 O O . LEU A 1 593 ? 32.381 -5.284 -27.155 1.00 90.50 593 LEU A O 1
ATOM 4594 N N . SER A 1 594 ? 30.272 -4.760 -26.642 1.00 92.25 594 SER A N 1
ATOM 4595 C CA . SER A 1 594 ? 29.643 -5.750 -27.523 1.00 92.25 594 SER A CA 1
ATOM 4596 C C . SER A 1 594 ? 28.901 -5.029 -28.639 1.00 92.25 594 SER A C 1
ATOM 4598 O O . SER A 1 594 ? 27.995 -4.250 -28.349 1.00 92.25 594 SER A O 1
ATOM 4600 N N . VAL A 1 595 ? 29.262 -5.263 -29.899 1.00 92.75 595 VAL A N 1
ATOM 4601 C CA . VAL A 1 595 ? 28.569 -4.684 -31.063 1.00 92.75 595 VAL A CA 1
ATOM 4602 C C . VAL A 1 595 ? 27.645 -5.742 -31.662 1.00 92.75 595 VAL A C 1
ATOM 4604 O O . VAL A 1 595 ? 28.096 -6.845 -31.968 1.00 92.75 595 VAL A O 1
ATOM 4607 N N . LEU A 1 596 ? 26.354 -5.421 -31.790 1.00 92.75 596 LEU A N 1
ATOM 4608 C CA . LEU A 1 596 ? 25.316 -6.364 -32.222 1.00 92.75 596 LEU A CA 1
ATOM 4609 C C . LEU A 1 596 ? 24.482 -5.772 -33.373 1.00 92.75 596 LEU A C 1
ATOM 4611 O O . LEU A 1 596 ? 23.796 -4.768 -33.156 1.00 92.75 596 LEU A O 1
ATOM 4615 N N . PRO A 1 597 ? 24.471 -6.383 -34.573 1.00 92.94 597 PRO A N 1
ATOM 4616 C CA . PRO A 1 597 ? 23.471 -6.087 -35.594 1.00 92.94 597 PRO A CA 1
ATOM 4617 C C . PRO A 1 597 ? 22.104 -6.629 -35.155 1.00 92.94 597 PRO A C 1
ATOM 4619 O O . PRO A 1 597 ? 22.028 -7.757 -34.664 1.00 92.94 597 PRO A O 1
ATOM 4622 N N . ALA A 1 598 ? 21.024 -5.867 -35.341 1.00 93.50 598 ALA A N 1
ATOM 4623 C CA . ALA A 1 598 ? 19.671 -6.288 -34.966 1.00 93.50 598 ALA A CA 1
ATOM 4624 C C . ALA A 1 598 ? 18.587 -5.842 -35.963 1.00 93.50 598 ALA A C 1
ATOM 4626 O O . ALA A 1 598 ? 18.697 -4.791 -36.601 1.00 93.50 598 ALA A O 1
ATOM 4627 N N . PHE A 1 599 ? 17.509 -6.625 -36.044 1.00 91.81 599 PHE A N 1
ATOM 4628 C CA . PHE A 1 599 ? 16.258 -6.230 -36.696 1.00 91.81 599 PHE A CA 1
ATOM 4629 C C . PHE A 1 599 ? 15.567 -5.121 -35.885 1.00 91.81 599 PHE A C 1
ATOM 4631 O O . PHE A 1 599 ? 15.449 -5.204 -34.660 1.00 91.81 599 PHE A O 1
ATOM 4638 N N . ASP A 1 600 ? 15.087 -4.070 -36.557 1.00 92.06 600 ASP A N 1
ATOM 4639 C CA . ASP A 1 600 ? 14.324 -2.990 -35.920 1.00 92.06 600 ASP A CA 1
ATOM 4640 C C . ASP A 1 600 ? 12.847 -3.356 -35.701 1.00 92.06 600 ASP A C 1
ATOM 4642 O O . ASP A 1 600 ? 11.937 -2.716 -36.224 1.00 92.06 600 ASP A O 1
ATOM 4646 N N . ALA A 1 601 ? 12.609 -4.388 -34.890 1.00 91.31 601 ALA A N 1
ATOM 4647 C CA . ALA A 1 601 ? 11.279 -4.942 -34.617 1.00 91.31 601 ALA A CA 1
ATOM 4648 C C . ALA A 1 601 ? 10.276 -3.963 -33.968 1.00 91.31 601 ALA A C 1
ATOM 4650 O O . ALA A 1 601 ? 9.085 -4.263 -33.859 1.00 91.31 601 ALA A O 1
ATOM 4651 N N . VAL A 1 602 ? 10.768 -2.824 -33.475 1.00 89.88 602 VAL A N 1
ATOM 4652 C CA . VAL A 1 602 ? 10.029 -1.863 -32.643 1.00 89.88 602 VAL A CA 1
ATOM 4653 C C . VAL A 1 602 ? 9.938 -0.482 -33.304 1.00 89.88 602 VAL A C 1
ATOM 4655 O O . VAL A 1 602 ? 8.970 0.243 -33.076 1.00 89.88 602 VAL A O 1
ATOM 4658 N N . GLY A 1 603 ? 10.926 -0.105 -34.121 1.00 85.94 603 GLY A N 1
ATOM 4659 C CA . GLY A 1 603 ? 11.023 1.222 -34.717 1.00 85.94 603 GLY A CA 1
ATOM 4660 C C . GLY A 1 603 ? 11.338 2.342 -33.709 1.00 85.94 603 GLY A C 1
ATOM 4661 O O . GLY A 1 603 ? 11.589 2.100 -32.521 1.00 85.94 603 GLY A O 1
ATOM 4662 N N . PRO A 1 604 ? 11.343 3.607 -34.168 1.00 80.62 604 PRO A N 1
ATOM 4663 C CA . PRO A 1 604 ? 11.543 4.773 -33.313 1.00 80.62 604 PRO A CA 1
ATOM 4664 C C . PRO A 1 604 ? 10.286 5.075 -32.476 1.00 80.62 604 PRO A C 1
ATOM 4666 O O . PRO A 1 604 ? 9.374 5.775 -32.918 1.00 80.62 604 PRO A O 1
ATOM 4669 N N . LEU A 1 605 ? 10.243 4.582 -31.236 1.00 74.06 605 LEU A N 1
ATOM 4670 C CA . LEU A 1 605 ? 9.161 4.892 -30.296 1.00 74.06 605 LEU A CA 1
ATOM 4671 C C . LEU A 1 605 ? 9.304 6.288 -29.672 1.00 74.06 605 LEU A C 1
ATOM 4673 O O . LEU A 1 605 ? 10.372 6.685 -29.203 1.00 74.06 605 LEU A O 1
ATOM 4677 N N . LYS A 1 606 ? 8.175 6.997 -29.553 1.00 69.50 606 LYS A N 1
ATOM 4678 C CA . LYS A 1 606 ? 8.060 8.157 -28.657 1.00 69.50 606 LYS A CA 1
ATOM 4679 C C . LYS A 1 606 ? 8.195 7.692 -27.199 1.00 69.50 606 LYS A C 1
ATOM 4681 O O . LYS A 1 606 ? 7.723 6.615 -26.839 1.00 69.50 606 LYS A O 1
ATOM 4686 N N . SER A 1 607 ? 8.809 8.514 -26.345 1.00 62.41 607 SER A N 1
ATOM 4687 C CA . SER A 1 607 ? 8.996 8.198 -24.919 1.00 62.41 607 SER A CA 1
ATOM 4688 C C . SER A 1 607 ? 7.670 7.822 -24.244 1.00 62.41 607 SER A C 1
ATOM 4690 O O . SER A 1 607 ? 6.770 8.652 -24.158 1.00 62.41 607 SER A O 1
ATOM 4692 N N . GLY A 1 608 ? 7.576 6.595 -23.723 1.00 63.09 608 GLY A N 1
ATOM 4693 C CA . GLY A 1 608 ? 6.395 6.081 -23.019 1.00 63.09 608 GLY A CA 1
ATOM 4694 C C . GLY A 1 608 ? 5.366 5.354 -23.895 1.00 63.09 608 GLY A C 1
ATOM 4695 O O . GLY A 1 608 ? 4.421 4.791 -23.350 1.00 63.09 608 GLY A O 1
ATOM 4696 N N . ALA A 1 609 ? 5.543 5.319 -25.220 1.00 77.50 609 ALA A N 1
ATOM 4697 C CA . ALA A 1 609 ? 4.720 4.490 -26.098 1.00 77.50 609 ALA A CA 1
ATOM 4698 C C . ALA A 1 609 ? 5.084 2.999 -25.953 1.00 77.50 609 ALA A C 1
ATOM 4700 O O . ALA A 1 609 ? 6.258 2.655 -25.808 1.00 77.50 609 ALA A O 1
ATOM 4701 N N . LYS A 1 610 ? 4.078 2.117 -26.009 1.00 86.25 610 LYS A N 1
ATOM 4702 C CA . LYS A 1 610 ? 4.282 0.660 -26.045 1.00 86.25 610 LYS A CA 1
ATOM 4703 C C . LYS A 1 610 ? 4.547 0.185 -27.483 1.00 86.25 610 LYS A C 1
ATOM 4705 O O . LYS A 1 610 ? 3.998 0.789 -28.406 1.00 86.25 610 LYS A O 1
ATOM 4710 N N . PRO A 1 611 ? 5.322 -0.895 -27.686 1.00 91.50 611 PRO A N 1
ATOM 4711 C CA . PRO A 1 611 ? 5.356 -1.611 -28.959 1.00 91.50 611 PRO A CA 1
ATOM 4712 C C . PRO A 1 611 ? 3.971 -2.128 -29.368 1.00 91.50 611 PRO A C 1
ATOM 4714 O O . PRO A 1 611 ? 3.095 -2.334 -28.525 1.00 91.50 611 PRO A O 1
ATOM 4717 N N . LEU A 1 612 ? 3.803 -2.381 -30.665 1.00 90.12 612 LEU A N 1
ATOM 4718 C CA . LEU A 1 612 ? 2.625 -3.054 -31.206 1.00 90.12 612 LEU A CA 1
ATOM 4719 C C . LEU A 1 612 ? 2.569 -4.519 -30.714 1.00 90.12 612 LEU A C 1
ATOM 4721 O O . LEU A 1 612 ? 3.618 -5.172 -30.674 1.00 90.12 612 LEU A O 1
ATOM 4725 N N . PRO A 1 613 ? 1.394 -5.068 -30.339 1.00 88.25 613 PRO A N 1
ATOM 4726 C CA . PRO A 1 613 ? 1.265 -6.474 -29.934 1.00 88.25 613 PRO A CA 1
ATOM 4727 C C . PRO A 1 613 ? 1.819 -7.457 -30.975 1.00 88.25 613 PRO A C 1
ATOM 4729 O O . PRO A 1 613 ? 2.475 -8.439 -30.623 1.00 88.25 613 PRO A O 1
ATOM 4732 N N . GLU A 1 614 ? 1.638 -7.142 -32.258 1.00 91.44 614 GLU A N 1
ATOM 4733 C CA . GLU A 1 614 ? 2.095 -7.918 -33.411 1.00 91.44 614 GLU A CA 1
ATOM 4734 C C . GLU A 1 614 ? 3.616 -8.135 -33.409 1.00 91.44 614 GLU A C 1
ATOM 4736 O O . GLU A 1 614 ? 4.074 -9.203 -33.816 1.00 91.44 614 GLU A O 1
ATOM 4741 N N . THR A 1 615 ? 4.406 -7.184 -32.888 1.00 93.75 615 THR A N 1
ATOM 4742 C CA . THR A 1 615 ? 5.861 -7.339 -32.710 1.00 93.75 615 THR A CA 1
ATOM 4743 C C . THR A 1 615 ? 6.179 -8.556 -31.839 1.00 93.75 615 THR A C 1
ATOM 4745 O O . THR A 1 615 ? 7.043 -9.365 -32.180 1.00 93.75 615 THR A O 1
ATOM 4748 N N . TYR A 1 616 ? 5.466 -8.717 -30.722 1.00 94.88 616 TYR A N 1
ATOM 4749 C CA . TYR A 1 616 ? 5.677 -9.833 -29.802 1.00 94.88 616 TYR A CA 1
ATOM 4750 C C . TYR A 1 616 ? 5.039 -11.126 -30.310 1.00 94.88 616 TYR A C 1
ATOM 4752 O O . TYR A 1 616 ? 5.637 -12.188 -30.164 1.00 94.88 616 TYR A O 1
ATOM 4760 N N . SER A 1 617 ? 3.885 -11.062 -30.971 1.00 91.38 617 SER A N 1
ATOM 4761 C CA . SER A 1 617 ? 3.277 -12.239 -31.606 1.00 91.38 617 SER A CA 1
ATOM 4762 C C . SER A 1 617 ? 4.151 -12.795 -32.741 1.00 91.38 617 SER A C 1
ATOM 4764 O O . SER A 1 617 ? 4.298 -14.012 -32.858 1.00 91.38 617 SER A O 1
ATOM 4766 N N . SER A 1 618 ? 4.823 -11.929 -33.508 1.00 92.88 618 SER A N 1
ATOM 4767 C CA . SER A 1 618 ? 5.836 -12.312 -34.503 1.00 92.88 618 SER A CA 1
ATOM 4768 C C . SER A 1 618 ? 7.079 -12.937 -33.852 1.00 92.88 618 SER A C 1
ATOM 4770 O O . SER A 1 618 ? 7.499 -14.019 -34.263 1.00 92.88 618 SER A O 1
ATOM 4772 N N . LEU A 1 619 ? 7.603 -12.342 -32.769 1.00 94.88 619 LEU A N 1
ATOM 4773 C CA . LEU A 1 619 ? 8.706 -12.915 -31.981 1.00 94.88 619 LEU A CA 1
ATOM 4774 C C . LEU A 1 619 ? 8.368 -14.324 -31.469 1.00 94.88 619 LEU A C 1
ATOM 4776 O O . LEU A 1 619 ? 9.170 -15.240 -31.589 1.00 94.88 619 LEU A O 1
ATOM 4780 N N . LEU A 1 620 ? 7.165 -14.524 -30.929 1.00 93.31 620 LEU A N 1
ATOM 4781 C CA . LEU A 1 620 ? 6.719 -15.828 -30.433 1.00 93.31 620 LEU A CA 1
ATOM 4782 C C . LEU A 1 620 ? 6.515 -16.858 -31.557 1.00 93.31 620 LEU A C 1
ATOM 4784 O O . LEU A 1 620 ? 6.693 -18.054 -31.327 1.00 93.31 620 LEU A O 1
ATOM 4788 N N . SER A 1 621 ? 6.173 -16.395 -32.761 1.00 91.25 621 SER A N 1
ATOM 4789 C CA . SER A 1 621 ? 5.966 -17.223 -33.958 1.00 91.25 621 SER A CA 1
ATOM 4790 C C . SER A 1 621 ? 7.259 -17.528 -34.727 1.00 91.25 621 SER A C 1
ATOM 4792 O O . SER A 1 621 ? 7.263 -18.396 -35.604 1.00 91.25 621 SER A O 1
ATOM 4794 N N . SER A 1 622 ? 8.367 -16.844 -34.418 1.00 90.75 622 SER A N 1
ATOM 4795 C CA . SER A 1 622 ? 9.666 -17.097 -35.054 1.00 90.75 622 SER A CA 1
ATOM 4796 C C . SER A 1 622 ? 10.226 -18.478 -34.686 1.00 90.75 622 SER A C 1
ATOM 4798 O O . SER A 1 622 ? 10.916 -19.094 -35.496 1.00 90.75 622 SER A O 1
ATOM 4800 N N . GLY A 1 623 ? 9.878 -18.984 -33.497 1.00 86.81 623 GLY A N 1
ATOM 4801 C CA . GLY A 1 623 ? 10.451 -20.200 -32.916 1.00 86.81 623 GLY A CA 1
ATOM 4802 C C . GLY A 1 623 ? 11.784 -19.975 -32.193 1.00 86.81 623 GLY A C 1
ATOM 4803 O O . GLY A 1 623 ? 12.461 -20.954 -31.887 1.00 86.81 623 GLY A O 1
ATOM 4804 N N . CYS A 1 624 ? 12.159 -18.719 -31.928 1.00 89.12 624 CYS A N 1
ATOM 4805 C CA . CYS A 1 624 ? 13.436 -18.365 -31.315 1.00 89.12 624 CYS A CA 1
ATOM 4806 C C . CYS A 1 624 ? 13.639 -18.944 -29.904 1.00 89.12 624 CYS A C 1
ATOM 4808 O O . CYS A 1 624 ? 12.697 -19.190 -29.139 1.00 89.12 624 CYS A O 1
ATOM 4810 N N . GLN A 1 625 ? 14.907 -19.095 -29.535 1.00 89.81 625 GLN A N 1
ATOM 4811 C CA . GLN A 1 625 ? 15.337 -19.402 -28.178 1.00 89.81 625 GLN A CA 1
ATOM 4812 C C . GLN A 1 625 ? 15.097 -18.210 -27.236 1.00 89.81 625 GLN A C 1
ATOM 4814 O O . GLN A 1 625 ? 14.900 -17.066 -27.654 1.00 89.81 625 GLN A O 1
ATOM 4819 N N . ALA A 1 626 ? 15.103 -18.483 -25.930 1.00 90.19 626 ALA A N 1
ATOM 4820 C CA . ALA A 1 626 ? 14.855 -17.475 -24.901 1.00 90.19 626 ALA A CA 1
ATOM 4821 C C . ALA A 1 626 ? 15.906 -16.349 -24.949 1.00 90.19 626 ALA A C 1
ATOM 4823 O O . ALA A 1 626 ? 17.074 -16.584 -24.642 1.00 90.19 626 ALA A O 1
ATOM 4824 N N . GLY A 1 627 ? 15.483 -15.131 -25.300 1.00 91.44 627 GLY A N 1
ATOM 4825 C CA . GLY A 1 627 ? 16.367 -13.967 -25.413 1.00 91.44 627 GLY A CA 1
ATOM 4826 C C . GLY A 1 627 ? 17.268 -13.935 -26.651 1.00 91.44 627 GLY A C 1
ATOM 4827 O O . GLY A 1 627 ? 18.157 -13.091 -26.716 1.00 91.44 627 GLY A O 1
ATOM 4828 N N . GLU A 1 628 ? 17.055 -14.799 -27.648 1.00 91.38 628 GLU A N 1
ATOM 4829 C CA . GLU A 1 628 ? 17.860 -14.826 -28.885 1.00 91.38 628 GLU A CA 1
ATOM 4830 C C . GLU A 1 628 ? 17.865 -13.465 -29.605 1.00 91.38 628 GLU A C 1
ATOM 4832 O O . GLU A 1 628 ? 18.916 -12.950 -29.985 1.00 91.38 628 GLU A O 1
ATOM 4837 N N . HIS A 1 629 ? 16.696 -12.822 -29.687 1.00 93.44 629 HIS A N 1
ATOM 4838 C CA . HIS A 1 629 ? 16.523 -11.497 -30.289 1.00 93.44 629 HIS A CA 1
ATOM 4839 C C . HIS A 1 629 ? 16.527 -10.355 -29.258 1.00 93.44 629 HIS A C 1
ATOM 4841 O O . HIS A 1 629 ? 16.088 -9.246 -29.571 1.00 93.44 629 HIS A O 1
ATOM 4847 N N . ALA A 1 630 ? 17.059 -10.573 -28.047 1.00 92.75 630 ALA A N 1
ATOM 4848 C CA . ALA A 1 630 ? 17.051 -9.591 -26.958 1.00 92.75 630 ALA A CA 1
ATOM 4849 C C . ALA A 1 630 ? 17.698 -8.240 -27.329 1.00 92.75 630 ALA A C 1
ATOM 4851 O O . ALA A 1 630 ? 17.366 -7.215 -26.721 1.00 92.75 630 ALA A O 1
ATOM 4852 N N . ALA A 1 631 ? 18.592 -8.208 -28.323 1.00 92.69 631 ALA A N 1
ATOM 4853 C CA . ALA A 1 631 ? 19.167 -6.982 -28.876 1.00 92.69 631 ALA A CA 1
ATOM 4854 C C . ALA A 1 631 ? 18.103 -6.061 -29.510 1.00 92.69 631 ALA A C 1
ATOM 4856 O O . ALA A 1 631 ? 18.150 -4.847 -29.307 1.00 92.69 631 ALA A O 1
ATOM 4857 N N . CYS A 1 632 ? 17.089 -6.619 -30.185 1.00 93.44 632 CYS A N 1
ATOM 4858 C CA . CYS A 1 632 ? 16.025 -5.857 -30.854 1.00 93.44 632 CYS A CA 1
ATOM 4859 C C . CYS A 1 632 ? 15.249 -4.954 -29.875 1.00 93.44 632 CYS A C 1
ATOM 4861 O O . CYS A 1 632 ? 14.776 -3.877 -30.234 1.00 93.44 632 CYS A O 1
ATOM 4863 N N . PHE A 1 633 ? 15.182 -5.364 -28.605 1.00 94.25 633 PHE A N 1
ATOM 4864 C CA . PHE A 1 633 ? 14.470 -4.671 -27.530 1.00 94.25 633 PHE A CA 1
ATOM 4865 C C . PHE A 1 633 ? 15.392 -3.859 -26.600 1.00 94.25 633 PHE A C 1
ATOM 4867 O O . PHE A 1 633 ? 14.938 -3.324 -25.585 1.00 94.25 633 PHE A O 1
ATOM 4874 N N . ALA A 1 634 ? 16.683 -3.712 -26.929 1.00 92.44 634 ALA A N 1
ATOM 4875 C CA . ALA A 1 634 ? 17.673 -3.077 -26.054 1.00 92.44 634 ALA A CA 1
ATOM 4876 C C . ALA A 1 634 ? 17.330 -1.624 -25.672 1.00 92.44 634 ALA A C 1
ATOM 4878 O O . ALA A 1 634 ? 17.634 -1.191 -24.561 1.00 92.44 634 ALA A O 1
ATOM 4879 N N . GLU A 1 635 ? 16.662 -0.859 -26.544 1.00 91.56 635 GLU A N 1
ATOM 4880 C CA . GLU A 1 635 ? 16.185 0.485 -26.187 1.00 91.56 635 GLU A CA 1
ATOM 4881 C C . GLU A 1 635 ? 15.049 0.464 -25.151 1.00 91.56 635 GLU A C 1
ATOM 4883 O O . GLU A 1 635 ? 15.067 1.267 -24.217 1.00 91.56 635 GLU A O 1
ATOM 4888 N N . LEU A 1 636 ? 14.097 -0.468 -25.254 1.00 93.62 636 LEU A N 1
ATOM 4889 C CA . LEU A 1 636 ? 13.043 -0.636 -24.248 1.00 93.62 636 LEU A CA 1
ATOM 4890 C C . LEU A 1 636 ? 13.660 -0.992 -22.891 1.00 93.62 636 LEU A C 1
ATOM 4892 O O . LEU A 1 636 ? 13.328 -0.380 -21.874 1.00 93.62 636 LEU A O 1
ATOM 4896 N N . ARG A 1 637 ? 14.633 -1.913 -22.897 1.00 93.62 637 ARG A N 1
ATOM 4897 C CA . ARG A 1 637 ? 15.407 -2.332 -21.720 1.00 93.62 637 ARG A CA 1
ATOM 4898 C C . ARG A 1 637 ? 16.164 -1.164 -21.084 1.00 93.62 637 ARG A C 1
ATOM 4900 O O . ARG A 1 637 ? 16.123 -0.974 -19.868 1.00 93.62 637 ARG A O 1
ATOM 4907 N N . ARG A 1 638 ? 16.806 -0.334 -21.916 1.00 93.06 638 ARG A N 1
ATOM 4908 C CA . ARG A 1 638 ? 17.478 0.908 -21.511 1.00 93.06 638 ARG A CA 1
ATOM 4909 C C . ARG A 1 638 ? 16.504 1.883 -20.851 1.00 93.06 638 ARG A C 1
ATOM 4911 O O . ARG A 1 638 ? 16.762 2.382 -19.757 1.00 93.06 638 ARG A O 1
ATOM 4918 N N . ASN A 1 639 ? 15.382 2.153 -21.511 1.00 92.25 639 ASN A N 1
ATOM 4919 C CA . ASN A 1 639 ? 14.404 3.144 -21.075 1.00 92.25 639 ASN A CA 1
ATOM 4920 C C . ASN A 1 639 ? 13.680 2.702 -19.788 1.00 92.25 639 ASN A C 1
ATOM 4922 O O . ASN A 1 639 ? 13.410 3.541 -18.927 1.00 92.25 639 ASN A O 1
ATOM 4926 N N . PHE A 1 640 ? 13.456 1.397 -19.595 1.00 93.94 640 PHE A N 1
ATOM 4927 C CA . PHE A 1 640 ? 12.872 0.835 -18.372 1.00 93.94 640 PHE A CA 1
ATOM 4928 C C . PHE A 1 640 ? 13.682 1.157 -17.102 1.00 93.94 640 PHE A C 1
ATOM 4930 O O . PHE A 1 640 ? 13.087 1.435 -16.059 1.00 93.94 640 PHE A O 1
ATOM 4937 N N . ILE A 1 641 ? 15.020 1.168 -17.192 1.00 94.81 641 ILE A N 1
ATOM 4938 C CA . ILE A 1 641 ? 15.915 1.541 -16.081 1.00 94.81 641 ILE A CA 1
ATOM 4939 C C . ILE A 1 641 ? 16.150 3.060 -16.030 1.00 94.81 641 ILE A C 1
ATOM 4941 O O . ILE A 1 641 ? 16.069 3.667 -14.961 1.00 94.81 641 ILE A O 1
ATOM 4945 N N . ASN A 1 6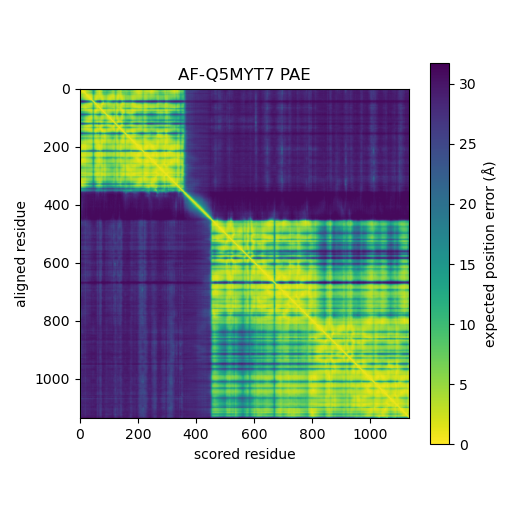42 ? 16.391 3.712 -17.172 1.00 92.50 642 ASN A N 1
ATOM 4946 C CA . ASN A 1 642 ? 16.747 5.138 -17.208 1.00 92.50 642 ASN A CA 1
ATOM 4947 C C . ASN A 1 642 ? 15.614 6.089 -16.794 1.00 92.50 642 ASN A C 1
ATOM 4949 O O . ASN A 1 642 ? 15.890 7.213 -16.377 1.00 92.50 642 ASN A O 1
ATOM 4953 N N . THR A 1 643 ? 14.355 5.652 -16.871 1.00 90.75 643 THR A N 1
ATOM 4954 C CA . THR A 1 643 ? 13.190 6.417 -16.388 1.00 90.75 643 THR A CA 1
ATOM 4955 C C . THR A 1 643 ? 13.037 6.412 -14.861 1.00 90.75 643 THR A C 1
ATOM 4957 O O . THR A 1 643 ? 12.212 7.156 -14.329 1.00 90.75 643 THR A O 1
ATOM 4960 N N . ARG A 1 644 ? 13.827 5.609 -14.132 1.00 91.06 644 ARG A N 1
ATOM 4961 C CA . ARG A 1 644 ? 13.726 5.443 -12.672 1.00 91.06 644 ARG A CA 1
ATOM 4962 C C . ARG A 1 644 ? 14.526 6.488 -11.876 1.00 91.06 644 ARG A C 1
ATOM 4964 O O . ARG A 1 644 ? 15.474 7.077 -12.410 1.00 91.06 644 ARG A O 1
ATOM 4971 N N . PRO A 1 645 ? 14.203 6.698 -10.579 1.00 94.00 645 PRO A N 1
ATOM 4972 C CA . PRO A 1 645 ? 14.944 7.599 -9.697 1.00 94.00 645 PRO A CA 1
ATOM 4973 C C . PRO A 1 645 ? 16.458 7.380 -9.724 1.00 94.00 645 PRO A C 1
ATOM 4975 O O . PRO A 1 645 ? 16.944 6.248 -9.697 1.00 94.00 645 PRO A O 1
ATOM 4978 N N . ALA A 1 646 ? 17.227 8.470 -9.675 1.00 93.12 646 ALA A N 1
ATOM 4979 C CA . ALA A 1 646 ? 18.686 8.387 -9.591 1.00 93.12 646 ALA A CA 1
ATOM 4980 C C . ALA A 1 646 ? 19.156 7.629 -8.333 1.00 93.12 646 ALA A C 1
ATOM 4982 O O . ALA A 1 646 ? 20.161 6.922 -8.398 1.00 93.12 646 ALA A O 1
ATOM 4983 N N . LYS A 1 647 ? 18.409 7.714 -7.216 1.00 95.69 647 LYS A N 1
ATOM 4984 C CA . LYS A 1 647 ? 18.716 6.955 -5.994 1.00 95.69 647 LYS A CA 1
ATOM 4985 C C . LYS A 1 647 ? 18.490 5.445 -6.165 1.00 95.69 647 LYS A C 1
ATOM 4987 O O . LYS A 1 647 ? 19.265 4.665 -5.624 1.00 95.69 647 LYS A O 1
ATOM 4992 N N . LEU A 1 648 ? 17.526 5.020 -6.990 1.00 97.19 648 LEU A N 1
ATOM 4993 C CA . LEU A 1 648 ? 17.347 3.600 -7.323 1.00 97.19 648 LEU A CA 1
ATOM 4994 C C . LEU A 1 648 ? 18.530 3.051 -8.125 1.00 97.19 648 LEU A C 1
ATOM 4996 O O . LEU A 1 648 ? 19.031 1.975 -7.812 1.00 97.19 648 LEU A O 1
ATOM 5000 N N . ARG A 1 649 ? 19.043 3.814 -9.097 1.00 95.75 649 ARG A N 1
ATOM 5001 C CA . ARG A 1 649 ? 20.269 3.424 -9.812 1.00 95.75 649 ARG A CA 1
ATOM 5002 C C . ARG A 1 649 ? 21.486 3.369 -8.885 1.00 95.75 649 ARG A C 1
ATOM 5004 O O . ARG A 1 649 ? 22.276 2.442 -9.000 1.00 95.75 649 ARG A O 1
ATOM 5011 N N . SER A 1 650 ? 21.599 4.266 -7.903 1.00 96.56 650 SER A N 1
ATOM 5012 C CA . SER A 1 650 ? 22.618 4.145 -6.848 1.00 96.56 650 SER A CA 1
ATOM 5013 C C . SER A 1 650 ? 22.472 2.857 -6.012 1.00 96.56 650 SER A C 1
ATOM 5015 O O . SER A 1 650 ? 23.483 2.221 -5.725 1.00 96.56 650 SER A O 1
ATOM 5017 N N . LEU A 1 651 ? 21.249 2.417 -5.682 1.00 97.94 651 LEU A N 1
ATOM 5018 C CA . LEU A 1 651 ? 21.025 1.116 -5.030 1.00 97.94 651 LEU A CA 1
ATOM 5019 C C . LEU A 1 651 ? 21.430 -0.062 -5.936 1.00 97.94 651 LEU A C 1
ATOM 5021 O O . LEU A 1 651 ? 22.055 -1.006 -5.459 1.00 97.94 651 LEU A O 1
ATOM 5025 N N . MET A 1 652 ? 21.155 0.006 -7.244 1.00 97.44 652 MET A N 1
ATOM 5026 C CA . MET A 1 652 ? 21.617 -1.007 -8.206 1.00 97.44 652 MET A CA 1
ATOM 5027 C C . MET A 1 652 ? 23.145 -1.114 -8.241 1.00 97.44 652 MET A C 1
ATOM 5029 O O . MET A 1 652 ? 23.663 -2.225 -8.299 1.00 97.44 652 MET A O 1
ATOM 5033 N N . LEU A 1 653 ? 23.880 0.006 -8.161 1.00 96.44 653 LEU A N 1
ATOM 5034 C CA . LEU A 1 653 ? 25.345 -0.029 -8.045 1.00 96.44 653 LEU A CA 1
ATOM 5035 C C . LEU A 1 653 ? 25.783 -0.779 -6.777 1.00 96.44 653 LEU A C 1
ATOM 5037 O O . LEU A 1 653 ? 26.678 -1.617 -6.846 1.00 96.44 653 LEU A O 1
ATOM 5041 N N . LEU A 1 654 ? 25.125 -0.533 -5.640 1.00 96.88 654 LEU A N 1
ATOM 5042 C CA . LEU A 1 654 ? 25.431 -1.210 -4.378 1.00 96.88 654 LEU A CA 1
ATOM 5043 C C . LEU A 1 654 ? 25.189 -2.728 -4.457 1.00 96.88 654 LEU A C 1
ATOM 5045 O O . LEU A 1 654 ? 26.055 -3.515 -4.076 1.00 96.88 654 LEU A O 1
ATOM 5049 N N . VAL A 1 655 ? 24.048 -3.141 -5.018 1.00 97.06 655 VAL A N 1
ATOM 5050 C CA . VAL A 1 655 ? 23.701 -4.557 -5.235 1.00 97.06 655 VAL A CA 1
ATOM 5051 C C . VAL A 1 655 ? 24.670 -5.227 -6.218 1.00 97.06 655 VAL A C 1
ATOM 5053 O O . VAL A 1 655 ? 25.115 -6.349 -5.977 1.00 97.06 655 VAL A O 1
ATOM 5056 N N . LYS A 1 656 ? 25.057 -4.545 -7.305 1.00 94.94 656 LYS A N 1
ATOM 5057 C CA . LYS A 1 656 ? 26.037 -5.064 -8.276 1.00 94.94 656 LYS A CA 1
ATOM 5058 C C . LYS A 1 656 ? 27.451 -5.154 -7.701 1.00 94.94 656 LYS A C 1
ATOM 5060 O O . LYS A 1 656 ? 28.197 -6.045 -8.099 1.00 94.94 656 LYS A O 1
ATOM 5065 N N . HIS A 1 657 ? 27.824 -4.269 -6.775 1.00 94.94 657 HIS A N 1
ATOM 5066 C CA . HIS A 1 657 ? 29.102 -4.345 -6.061 1.00 94.94 657 HIS A CA 1
ATOM 5067 C C . HIS A 1 657 ? 29.155 -5.566 -5.138 1.00 94.94 657 HIS A C 1
ATOM 5069 O O . HIS A 1 657 ? 30.100 -6.344 -5.234 1.00 94.94 657 HIS A O 1
ATOM 5075 N N . TRP A 1 658 ? 28.099 -5.807 -4.350 1.00 95.00 658 TRP A N 1
ATOM 5076 C CA . TRP A 1 658 ? 27.948 -7.049 -3.579 1.00 95.00 658 TRP A CA 1
ATOM 5077 C C . TRP A 1 658 ? 28.037 -8.292 -4.478 1.00 95.00 658 TRP A C 1
ATOM 5079 O O . TRP A 1 658 ? 28.856 -9.177 -4.237 1.00 95.00 658 TRP A O 1
ATOM 5089 N N . TYR A 1 659 ? 27.265 -8.324 -5.569 1.00 94.31 659 TYR A N 1
ATOM 5090 C CA . TYR A 1 659 ? 27.299 -9.419 -6.542 1.00 94.31 659 TYR A CA 1
ATOM 5091 C C . TYR A 1 659 ? 28.712 -9.650 -7.115 1.00 94.31 659 TYR A C 1
ATOM 5093 O O . TYR A 1 659 ? 29.150 -10.791 -7.243 1.00 94.31 659 TYR A O 1
ATOM 5101 N N . ARG A 1 660 ? 29.462 -8.578 -7.417 1.00 90.94 660 ARG A N 1
ATOM 5102 C CA . ARG A 1 660 ? 30.853 -8.668 -7.895 1.00 90.94 660 ARG A CA 1
ATOM 5103 C C . ARG A 1 660 ? 31.790 -9.265 -6.840 1.00 90.94 660 ARG A C 1
ATOM 5105 O O . ARG A 1 660 ? 32.679 -10.025 -7.211 1.00 90.94 660 ARG A O 1
ATOM 5112 N N . GLN A 1 661 ? 31.601 -8.940 -5.561 1.00 91.19 661 GLN A N 1
ATOM 5113 C CA . GLN A 1 661 ? 32.389 -9.515 -4.464 1.00 91.19 661 GLN A CA 1
ATOM 5114 C C . GLN A 1 661 ? 32.113 -11.016 -4.304 1.00 91.19 661 GLN A C 1
ATOM 5116 O O . GLN A 1 661 ? 33.056 -11.788 -4.153 1.00 91.19 661 GLN A O 1
ATOM 5121 N N . VAL A 1 662 ? 30.853 -11.443 -4.438 1.00 91.75 662 VAL A N 1
ATOM 5122 C CA . VAL A 1 662 ? 30.485 -12.869 -4.472 1.00 91.75 662 VAL A CA 1
ATOM 5123 C C . VAL A 1 662 ? 31.106 -13.582 -5.680 1.00 91.75 662 VAL A C 1
ATOM 5125 O O . VAL A 1 662 ? 31.735 -14.624 -5.518 1.00 91.75 662 VAL A O 1
ATOM 5128 N N . ALA A 1 663 ? 31.000 -13.004 -6.881 1.00 88.88 663 ALA A N 1
ATOM 5129 C CA . ALA A 1 663 ? 31.578 -13.581 -8.097 1.00 88.88 663 ALA A CA 1
ATOM 5130 C C . ALA A 1 663 ? 33.102 -13.767 -7.995 1.00 88.88 663 ALA A C 1
ATOM 5132 O O . ALA A 1 663 ? 33.608 -14.846 -8.289 1.00 88.88 663 ALA A O 1
ATOM 5133 N N . ALA A 1 664 ? 33.824 -12.757 -7.497 1.00 86.50 664 ALA A N 1
ATOM 5134 C CA . ALA A 1 664 ? 35.277 -12.817 -7.345 1.00 86.50 664 ALA A CA 1
ATOM 5135 C C . ALA A 1 664 ? 35.746 -13.860 -6.310 1.00 86.50 664 ALA A C 1
ATOM 5137 O O . ALA A 1 664 ? 36.828 -14.419 -6.459 1.00 86.50 664 ALA A O 1
ATOM 5138 N N . ARG A 1 665 ? 34.939 -14.151 -5.277 1.00 83.62 665 ARG A N 1
ATOM 5139 C CA . ARG A 1 665 ? 35.205 -15.257 -4.335 1.00 83.62 665 ARG A CA 1
ATOM 5140 C C . ARG A 1 665 ? 35.016 -16.629 -4.991 1.00 83.62 665 ARG A C 1
ATOM 5142 O O . ARG A 1 665 ? 35.701 -17.573 -4.615 1.00 83.62 665 ARG A O 1
ATOM 5149 N N . PHE A 1 666 ? 34.106 -16.740 -5.960 1.00 74.69 666 PHE A N 1
ATOM 5150 C CA . PHE A 1 666 ? 33.782 -18.004 -6.625 1.00 74.69 666 PHE A CA 1
ATOM 5151 C C . PHE A 1 666 ? 34.729 -18.344 -7.789 1.00 74.69 666 PHE A C 1
ATOM 5153 O O . PHE A 1 666 ? 35.079 -19.507 -7.964 1.00 74.69 666 PHE A O 1
ATOM 5160 N N . GLU A 1 667 ? 35.215 -17.341 -8.531 1.00 66.25 667 GLU A N 1
ATOM 5161 C CA . GLU A 1 667 ? 36.215 -17.517 -9.605 1.00 66.25 667 GLU A CA 1
ATOM 5162 C C . GLU A 1 667 ? 37.558 -18.104 -9.106 1.00 66.25 667 GLU A C 1
ATOM 5164 O O . GLU A 1 667 ? 38.340 -18.603 -9.911 1.00 66.25 667 GLU A O 1
ATOM 5169 N N . GLY A 1 668 ? 37.826 -18.078 -7.793 1.00 51.69 668 GLY A N 1
ATOM 5170 C CA . GLY A 1 668 ? 39.049 -18.608 -7.174 1.00 51.69 668 GLY A CA 1
ATOM 5171 C C . GLY A 1 668 ? 38.948 -20.003 -6.536 1.00 51.69 668 GLY A C 1
ATOM 5172 O O . GLY A 1 668 ? 39.894 -20.399 -5.859 1.00 51.69 668 GLY A O 1
ATOM 5173 N N . GLY A 1 669 ? 37.829 -20.729 -6.678 1.00 41.38 669 GLY A N 1
ATOM 5174 C CA . GLY A 1 669 ? 37.592 -22.009 -5.987 1.00 41.38 669 GLY A CA 1
ATOM 5175 C C . GLY A 1 669 ? 37.360 -23.216 -6.907 1.00 41.38 669 GLY A C 1
ATOM 5176 O O . GLY A 1 669 ? 36.842 -23.084 -8.012 1.00 41.38 669 GLY A O 1
ATOM 5177 N N . GLU A 1 670 ? 37.653 -24.425 -6.412 1.00 37.09 670 GLU A N 1
ATOM 5178 C CA . GLU A 1 670 ? 37.578 -25.712 -7.146 1.00 37.09 670 GLU A CA 1
ATOM 5179 C C . GLU A 1 670 ? 36.173 -26.111 -7.664 1.00 37.09 670 GLU A C 1
ATOM 5181 O O . GLU A 1 670 ? 36.011 -27.145 -8.305 1.00 37.09 670 GLU A O 1
ATOM 5186 N N . THR A 1 671 ? 35.136 -25.301 -7.422 1.00 41.34 671 THR A N 1
ATOM 5187 C CA . THR A 1 671 ? 33.741 -25.565 -7.834 1.00 41.34 671 THR A CA 1
ATOM 5188 C C . THR A 1 671 ? 33.288 -24.730 -9.041 1.00 41.34 671 THR A C 1
ATOM 5190 O O . THR A 1 671 ? 32.095 -24.499 -9.231 1.00 41.34 671 THR A O 1
ATOM 5193 N N . ALA A 1 672 ? 34.228 -24.336 -9.907 1.00 41.12 672 ALA A N 1
ATOM 5194 C CA . ALA A 1 672 ? 34.061 -23.437 -11.061 1.00 41.12 672 ALA A CA 1
ATOM 5195 C C . ALA A 1 672 ? 33.036 -23.852 -12.156 1.00 41.12 672 ALA A C 1
ATOM 5197 O O . ALA A 1 672 ? 32.939 -23.199 -13.192 1.00 41.12 672 ALA A O 1
ATOM 5198 N N . GLY A 1 673 ? 32.254 -24.920 -11.963 1.00 42.72 673 GLY A N 1
ATOM 5199 C CA . GLY A 1 673 ? 31.320 -25.464 -12.959 1.00 42.72 673 GLY A CA 1
ATOM 5200 C C . GLY A 1 673 ? 29.948 -24.780 -13.064 1.00 42.72 673 GLY A C 1
ATOM 5201 O O . GLY A 1 673 ? 29.192 -25.105 -13.976 1.00 42.72 673 GLY A O 1
ATOM 5202 N N . ALA A 1 674 ? 29.585 -23.864 -12.156 1.00 57.38 674 ALA A N 1
ATOM 5203 C CA . ALA A 1 674 ? 28.252 -23.248 -12.127 1.00 57.38 674 ALA A CA 1
ATOM 5204 C C . ALA A 1 674 ? 28.313 -21.713 -12.153 1.00 57.38 674 ALA A C 1
ATOM 5206 O O . ALA A 1 674 ? 28.553 -21.075 -11.130 1.00 57.38 674 ALA A O 1
ATOM 5207 N N . ALA A 1 675 ? 28.035 -21.118 -13.317 1.00 79.81 675 ALA A N 1
ATOM 5208 C CA . ALA A 1 675 ? 27.958 -19.666 -13.472 1.00 79.81 675 ALA A CA 1
ATOM 5209 C C . ALA A 1 675 ? 26.911 -19.032 -12.532 1.00 79.81 675 ALA A C 1
ATOM 5211 O O . ALA A 1 675 ? 25.868 -19.622 -12.231 1.00 79.81 675 ALA A O 1
ATOM 5212 N N . LEU A 1 676 ? 27.172 -17.804 -12.086 1.00 89.94 676 LEU A N 1
ATOM 5213 C CA . LEU A 1 676 ? 26.201 -17.000 -11.344 1.00 89.94 676 LEU A CA 1
ATOM 5214 C C . LEU A 1 676 ? 25.145 -16.379 -12.284 1.00 89.94 676 LEU A C 1
ATOM 5216 O O . LEU A 1 676 ? 25.415 -16.206 -13.475 1.00 89.94 676 LEU A O 1
ATOM 5220 N N . PRO A 1 677 ? 23.950 -16.022 -11.772 1.00 92.00 677 PRO A N 1
ATOM 5221 C CA . PRO A 1 677 ? 22.923 -15.343 -12.560 1.00 92.00 677 PRO A CA 1
ATOM 5222 C C . PRO A 1 677 ? 23.413 -14.009 -13.141 1.00 92.00 677 PRO A C 1
ATOM 5224 O O . PRO A 1 677 ? 24.144 -13.293 -12.454 1.00 92.00 677 PRO A O 1
ATOM 5227 N N . PRO A 1 678 ? 22.990 -13.609 -14.358 1.00 90.75 678 PRO A N 1
ATOM 5228 C CA . PRO A 1 678 ? 23.419 -12.349 -14.960 1.00 90.75 678 PRO A CA 1
ATOM 5229 C C . PRO A 1 678 ? 23.174 -11.156 -14.029 1.00 90.75 678 PRO A C 1
ATOM 5231 O O . PRO A 1 678 ? 22.090 -11.020 -13.467 1.00 90.75 678 PRO A O 1
ATOM 5234 N N . ALA A 1 679 ? 24.128 -10.224 -13.925 1.00 92.56 679 ALA A N 1
ATOM 5235 C CA . ALA A 1 679 ? 23.987 -9.046 -13.055 1.00 92.56 679 ALA A CA 1
ATOM 5236 C C . ALA A 1 679 ? 22.725 -8.206 -13.363 1.00 92.56 679 ALA A C 1
ATOM 5238 O O . ALA A 1 679 ? 22.179 -7.545 -12.478 1.00 92.56 679 ALA A O 1
ATOM 5239 N N . TYR A 1 680 ? 22.222 -8.275 -14.602 1.00 94.12 680 TYR A N 1
ATOM 5240 C CA . TYR A 1 680 ? 20.958 -7.664 -15.011 1.00 94.12 680 TYR A CA 1
ATOM 5241 C C . TYR A 1 680 ? 19.730 -8.242 -14.276 1.00 94.12 680 TYR A C 1
ATOM 5243 O O . TYR A 1 680 ? 18.795 -7.502 -13.975 1.00 94.12 680 TYR A O 1
ATOM 5251 N N . ALA A 1 681 ? 19.756 -9.520 -13.882 1.00 95.94 681 ALA A N 1
ATOM 5252 C CA . ALA A 1 681 ? 18.722 -10.135 -13.051 1.00 95.94 681 ALA A CA 1
ATOM 5253 C C . ALA A 1 681 ? 18.588 -9.427 -11.693 1.00 95.94 681 ALA A C 1
ATOM 5255 O O . ALA A 1 681 ? 17.478 -9.192 -11.218 1.00 95.94 681 ALA A O 1
ATOM 5256 N N . LEU A 1 682 ? 19.716 -9.025 -11.090 1.00 96.56 682 LEU A N 1
ATOM 5257 C CA . LEU A 1 682 ? 19.718 -8.282 -9.830 1.00 96.56 682 LEU A CA 1
ATOM 5258 C C . LEU A 1 682 ? 19.337 -6.806 -10.030 1.00 96.56 682 LEU A C 1
ATOM 5260 O O . LEU A 1 682 ? 18.718 -6.227 -9.138 1.00 96.56 682 LEU A O 1
ATOM 5264 N N . GLU A 1 683 ? 19.619 -6.198 -11.191 1.00 97.06 683 GLU A N 1
ATOM 5265 C CA . GLU A 1 683 ? 19.058 -4.881 -11.546 1.00 97.06 683 GLU A CA 1
ATOM 5266 C C . GLU A 1 683 ? 17.522 -4.940 -11.583 1.00 97.06 683 GLU A C 1
ATOM 5268 O O . GLU A 1 683 ? 16.863 -4.119 -10.943 1.00 97.06 683 GLU A O 1
ATOM 5273 N N . LEU A 1 684 ? 16.949 -5.946 -12.254 1.00 97.81 684 LEU A N 1
ATOM 5274 C CA . LEU A 1 684 ? 15.502 -6.179 -12.309 1.00 97.81 684 LEU A CA 1
ATOM 5275 C C . LEU A 1 684 ? 14.899 -6.467 -10.930 1.00 97.81 684 LEU A C 1
ATOM 5277 O O . LEU A 1 684 ? 13.892 -5.859 -10.564 1.00 97.81 684 LEU A O 1
ATOM 5281 N N . LEU A 1 685 ? 15.538 -7.324 -10.131 1.00 97.69 685 LEU A N 1
ATOM 5282 C CA . LEU A 1 685 ? 15.099 -7.616 -8.765 1.00 97.69 685 LEU A CA 1
ATOM 5283 C C . LEU A 1 685 ? 15.141 -6.368 -7.866 1.00 97.69 685 LEU A C 1
ATOM 5285 O O . LEU A 1 685 ? 14.269 -6.186 -7.019 1.00 97.69 685 LEU A O 1
ATOM 5289 N N . THR A 1 686 ? 16.104 -5.468 -8.095 1.00 98.25 686 THR A N 1
ATOM 5290 C CA . THR A 1 686 ? 16.198 -4.171 -7.406 1.00 98.25 686 THR A CA 1
ATOM 5291 C C . THR A 1 686 ? 15.080 -3.213 -7.827 1.00 98.25 686 THR A C 1
ATOM 5293 O O . THR A 1 686 ? 14.529 -2.521 -6.969 1.00 98.25 686 THR A O 1
ATOM 5296 N N . VAL A 1 687 ? 14.687 -3.190 -9.112 1.00 97.94 687 VAL A N 1
ATOM 5297 C CA . VAL A 1 687 ? 13.487 -2.446 -9.552 1.00 97.94 687 VAL A CA 1
ATOM 5298 C C . VAL A 1 687 ? 12.246 -2.979 -8.851 1.00 97.94 687 VAL A C 1
ATOM 5300 O O . VAL A 1 687 ? 11.519 -2.194 -8.249 1.00 97.94 687 VAL A O 1
ATOM 5303 N N . PHE A 1 688 ? 12.036 -4.296 -8.884 1.00 97.50 688 PHE A N 1
ATOM 5304 C CA . PHE A 1 688 ? 10.881 -4.939 -8.263 1.00 97.50 688 PHE A CA 1
ATOM 5305 C C . PHE A 1 688 ? 10.800 -4.642 -6.757 1.00 97.50 688 PHE A C 1
ATOM 5307 O O . PHE A 1 688 ? 9.765 -4.190 -6.271 1.00 97.50 688 PHE A O 1
ATOM 5314 N N . ALA A 1 689 ? 11.910 -4.810 -6.029 1.00 97.56 689 ALA A N 1
ATOM 5315 C CA . ALA A 1 689 ? 11.993 -4.506 -4.602 1.00 97.56 689 ALA A CA 1
ATOM 5316 C C . ALA A 1 689 ? 11.577 -3.059 -4.288 1.00 97.56 689 ALA A C 1
ATOM 5318 O O . ALA A 1 689 ? 10.802 -2.815 -3.363 1.00 97.56 689 ALA A O 1
ATOM 5319 N N . TRP A 1 690 ? 12.064 -2.097 -5.077 1.00 97.31 690 TRP A N 1
ATOM 5320 C CA . TRP A 1 690 ? 11.718 -0.691 -4.897 1.00 97.31 690 TRP A CA 1
ATOM 5321 C C . TRP A 1 690 ? 10.264 -0.388 -5.271 1.00 97.31 690 TRP A C 1
ATOM 5323 O O . TRP A 1 690 ? 9.592 0.292 -4.503 1.00 97.31 690 TRP A O 1
ATOM 5333 N N . GLU A 1 691 ? 9.752 -0.904 -6.391 1.00 94.38 691 GLU A N 1
ATOM 5334 C CA . GLU A 1 691 ? 8.364 -0.672 -6.824 1.00 94.38 691 GLU A CA 1
ATOM 5335 C C . GLU A 1 691 ? 7.333 -1.191 -5.821 1.00 94.38 691 GLU A C 1
ATOM 5337 O O . GLU A 1 691 ? 6.361 -0.499 -5.534 1.00 94.38 691 GLU A O 1
ATOM 5342 N N . GLN A 1 692 ? 7.537 -2.404 -5.302 1.00 92.44 692 GLN A N 1
ATOM 5343 C CA . GLN A 1 692 ? 6.556 -3.077 -4.446 1.00 92.44 692 GLN A CA 1
ATOM 5344 C C . GLN A 1 692 ? 6.681 -2.684 -2.965 1.00 92.44 692 GLN A C 1
ATOM 5346 O O . GLN A 1 692 ? 5.718 -2.815 -2.210 1.00 92.44 692 GLN A O 1
ATOM 5351 N N . GLY A 1 693 ? 7.868 -2.238 -2.535 1.00 90.38 693 GLY A N 1
ATOM 5352 C CA . GLY A 1 693 ? 8.185 -2.004 -1.123 1.00 90.38 693 GLY A CA 1
ATOM 5353 C C . GLY A 1 693 ? 8.375 -0.544 -0.721 1.00 90.38 693 GLY A C 1
ATOM 5354 O O . GLY A 1 693 ? 8.240 -0.228 0.459 1.00 90.38 693 GLY A O 1
ATOM 5355 N N . CYS A 1 694 ? 8.701 0.338 -1.670 1.00 88.69 694 CYS A N 1
ATOM 5356 C CA . CYS A 1 694 ? 9.081 1.720 -1.384 1.00 88.69 694 CYS A CA 1
ATOM 5357 C C . CYS A 1 694 ? 8.335 2.738 -2.258 1.00 88.69 694 CYS A C 1
ATOM 5359 O O . CYS A 1 694 ? 7.637 3.592 -1.724 1.00 88.69 694 CYS A O 1
ATOM 5361 N N . GLY A 1 695 ? 8.507 2.695 -3.582 1.00 87.31 695 GLY A N 1
ATOM 5362 C CA . GLY A 1 695 ? 7.912 3.630 -4.548 1.00 87.31 695 GLY A CA 1
ATOM 5363 C C . GLY A 1 695 ? 8.400 5.088 -4.467 1.00 87.31 695 GLY A C 1
ATOM 5364 O O . GLY A 1 695 ? 8.112 5.882 -5.363 1.00 87.31 695 GLY A O 1
ATOM 5365 N N . GLU A 1 696 ? 9.159 5.455 -3.433 1.00 88.38 696 GLU A N 1
ATOM 5366 C CA . GLU A 1 696 ? 9.546 6.836 -3.139 1.00 88.38 696 GLU A CA 1
ATOM 5367 C C . GLU A 1 696 ? 10.921 7.228 -3.710 1.00 88.38 696 GLU A C 1
ATOM 5369 O O . GLU A 1 696 ? 11.821 6.409 -3.907 1.00 88.38 696 GLU A O 1
ATOM 5374 N N . GLN A 1 697 ? 11.110 8.527 -3.965 1.00 90.00 697 GLN A N 1
ATOM 5375 C CA . GLN A 1 697 ? 12.365 9.087 -4.504 1.00 90.00 697 GLN A CA 1
ATOM 5376 C C . GLN A 1 697 ? 13.515 9.101 -3.476 1.00 90.00 697 GLN A C 1
ATOM 5378 O O . GLN A 1 697 ? 14.690 9.116 -3.852 1.00 90.00 697 GLN A O 1
ATOM 5383 N N . LYS A 1 698 ? 13.182 9.130 -2.179 1.00 91.12 698 LYS A N 1
ATOM 5384 C CA . LYS A 1 698 ? 14.116 9.160 -1.044 1.00 91.12 698 LYS A CA 1
ATOM 5385 C C . LYS A 1 698 ? 13.854 7.937 -0.165 1.00 91.12 698 LYS A C 1
ATOM 5387 O O . LYS A 1 698 ? 12.733 7.743 0.283 1.00 91.12 698 LYS A O 1
ATOM 5392 N N . PHE A 1 699 ? 14.892 7.150 0.096 1.00 94.44 699 PHE A N 1
ATOM 5393 C CA . PHE A 1 699 ? 14.835 5.944 0.928 1.00 94.44 699 PHE A CA 1
ATOM 5394 C C . PHE A 1 699 ? 16.221 5.608 1.502 1.00 94.44 699 PHE A C 1
ATOM 5396 O O . PHE A 1 699 ? 17.223 6.220 1.110 1.00 94.44 699 PHE A O 1
ATOM 5403 N N . SER A 1 700 ? 16.285 4.645 2.425 1.00 94.88 700 SER A N 1
ATOM 5404 C CA . SER A 1 700 ? 17.534 4.127 2.999 1.00 94.88 700 SER A CA 1
ATOM 5405 C C . SER A 1 700 ? 18.178 3.074 2.092 1.00 94.88 700 SER A C 1
ATOM 5407 O O . SER A 1 700 ? 17.526 2.107 1.693 1.00 94.88 700 SER A O 1
ATOM 5409 N N . MET A 1 701 ? 19.473 3.224 1.793 1.00 96.19 701 MET A N 1
ATOM 5410 C CA . MET A 1 701 ? 20.211 2.231 0.997 1.00 96.19 701 MET A CA 1
ATOM 5411 C C . MET A 1 701 ? 20.304 0.873 1.697 1.00 96.19 701 MET A C 1
ATOM 5413 O O . MET A 1 701 ? 20.222 -0.154 1.030 1.00 96.19 701 MET A O 1
ATOM 5417 N N . ALA A 1 702 ? 20.428 0.859 3.027 1.00 95.56 702 ALA A N 1
ATOM 5418 C CA . ALA A 1 702 ? 20.532 -0.374 3.803 1.00 95.56 702 ALA A CA 1
ATOM 5419 C C . ALA A 1 702 ? 19.220 -1.178 3.786 1.00 95.56 702 ALA A C 1
ATOM 5421 O O . ALA A 1 702 ? 19.247 -2.392 3.608 1.00 95.56 702 ALA A O 1
ATOM 5422 N N . GLU A 1 703 ? 18.068 -0.508 3.909 1.00 95.19 703 GLU A N 1
ATOM 5423 C CA . GLU A 1 703 ? 16.748 -1.153 3.814 1.00 95.19 703 GLU A CA 1
ATOM 5424 C C . GLU A 1 703 ? 16.519 -1.732 2.411 1.00 95.19 703 GLU A C 1
ATOM 5426 O O . GLU A 1 703 ? 16.101 -2.882 2.267 1.00 95.19 703 GLU A O 1
ATOM 5431 N N . GLY A 1 704 ? 16.860 -0.966 1.368 1.00 96.69 704 GLY A N 1
ATOM 5432 C CA . GLY A 1 704 ? 16.757 -1.418 -0.019 1.00 96.69 704 GLY A CA 1
ATOM 5433 C C . GLY A 1 704 ? 17.659 -2.614 -0.318 1.00 96.69 704 GLY A C 1
ATOM 5434 O O . GLY A 1 704 ? 17.192 -3.611 -0.867 1.00 96.69 704 GLY A O 1
ATOM 5435 N N . LEU A 1 705 ? 18.924 -2.562 0.115 1.00 97.00 705 LEU A N 1
ATOM 5436 C CA . LEU A 1 705 ? 19.873 -3.669 -0.020 1.00 97.00 705 LEU A CA 1
ATOM 5437 C C . LEU A 1 705 ? 19.352 -4.918 0.701 1.00 97.00 705 LEU A C 1
ATOM 5439 O O . LEU A 1 705 ? 19.270 -5.982 0.091 1.00 97.00 705 LEU A O 1
ATOM 5443 N N . ARG A 1 706 ? 18.922 -4.784 1.963 1.00 95.19 706 ARG A N 1
ATOM 5444 C CA . ARG A 1 706 ? 18.347 -5.893 2.739 1.00 95.19 706 ARG A CA 1
ATOM 5445 C C . ARG A 1 706 ? 17.133 -6.514 2.051 1.00 95.19 706 ARG A C 1
ATOM 5447 O O . ARG A 1 706 ? 16.983 -7.731 2.056 1.00 95.19 706 ARG A O 1
ATOM 5454 N N . THR A 1 707 ? 16.282 -5.691 1.441 1.00 95.88 707 THR A N 1
ATOM 5455 C CA . THR A 1 707 ? 15.093 -6.156 0.712 1.00 95.88 707 THR A CA 1
ATOM 5456 C C . THR A 1 707 ? 15.481 -7.010 -0.495 1.00 95.88 707 THR A C 1
ATOM 5458 O O . THR A 1 707 ? 14.935 -8.098 -0.670 1.00 95.88 707 THR A O 1
ATOM 5461 N N . VAL A 1 708 ? 16.462 -6.571 -1.292 1.00 97.44 708 VAL A N 1
ATOM 5462 C CA . VAL A 1 708 ? 16.955 -7.346 -2.444 1.00 97.44 708 VAL A CA 1
ATOM 5463 C C . VAL A 1 708 ? 17.609 -8.655 -1.992 1.00 97.44 708 VAL A C 1
ATOM 5465 O O . VAL A 1 708 ? 17.301 -9.706 -2.548 1.00 97.44 708 VAL A O 1
ATOM 5468 N N . LEU A 1 709 ? 18.440 -8.629 -0.947 1.00 96.00 709 LEU A N 1
ATOM 5469 C CA . LEU A 1 709 ? 19.085 -9.830 -0.398 1.00 96.00 709 LEU A CA 1
ATOM 5470 C C . LEU A 1 709 ? 18.064 -10.849 0.133 1.00 96.00 709 LEU A C 1
ATOM 5472 O O . LEU A 1 709 ? 18.189 -12.043 -0.137 1.00 96.00 709 LEU A O 1
ATOM 5476 N N . ARG A 1 710 ? 17.006 -10.388 0.810 1.00 94.00 710 ARG A N 1
ATOM 5477 C CA . ARG A 1 710 ? 15.894 -11.242 1.255 1.00 94.00 710 ARG A CA 1
ATOM 5478 C C . ARG A 1 710 ? 15.160 -11.885 0.074 1.00 94.00 710 ARG A C 1
ATOM 5480 O O . ARG A 1 710 ? 14.857 -13.073 0.120 1.00 94.00 710 ARG A O 1
ATOM 5487 N N . LEU A 1 711 ? 14.923 -11.138 -1.004 1.00 95.94 711 LEU A N 1
ATOM 5488 C CA . LEU A 1 711 ? 14.314 -11.678 -2.223 1.00 95.94 711 LEU A CA 1
ATOM 5489 C C . LEU A 1 711 ? 15.206 -12.730 -2.904 1.00 95.94 711 LEU A C 1
ATOM 5491 O O . LEU A 1 711 ? 14.693 -13.751 -3.355 1.00 95.94 711 LEU A O 1
ATOM 5495 N N . VAL A 1 712 ? 16.530 -12.538 -2.916 1.00 96.31 712 VAL A N 1
ATOM 5496 C CA . VAL A 1 712 ? 17.502 -13.544 -3.390 1.00 96.31 712 VAL A CA 1
ATOM 5497 C C . VAL A 1 712 ? 17.442 -14.823 -2.541 1.00 96.31 712 VAL A C 1
ATOM 5499 O O . VAL A 1 712 ? 17.413 -15.927 -3.090 1.00 96.31 712 VAL A O 1
ATOM 5502 N N . GLN A 1 713 ? 17.348 -14.711 -1.211 1.00 94.75 713 GLN A N 1
ATOM 5503 C CA . GLN A 1 713 ? 17.122 -15.877 -0.342 1.00 94.75 713 GLN A CA 1
ATOM 5504 C C . GLN A 1 713 ? 15.817 -16.613 -0.708 1.00 94.75 713 GLN A C 1
ATOM 5506 O O . GLN A 1 713 ? 15.779 -17.841 -0.709 1.00 94.75 713 GLN A O 1
ATOM 5511 N N . GLN A 1 714 ? 14.781 -15.874 -1.115 1.00 93.12 714 GLN A N 1
ATOM 5512 C CA . GLN A 1 714 ? 13.480 -16.390 -1.561 1.00 93.12 714 GLN A CA 1
ATOM 5513 C C . GLN A 1 714 ? 13.417 -16.772 -3.060 1.00 93.12 714 GLN A C 1
ATOM 5515 O O . GLN A 1 714 ? 12.321 -16.880 -3.611 1.00 93.12 714 GLN A O 1
ATOM 5520 N N . HIS A 1 715 ? 14.550 -17.022 -3.736 1.00 95.44 715 HIS A N 1
ATOM 5521 C CA . HIS A 1 715 ? 14.600 -17.351 -5.176 1.00 95.44 715 HIS A CA 1
ATOM 5522 C C . HIS A 1 715 ? 13.646 -18.478 -5.613 1.00 95.44 715 HIS A C 1
ATOM 5524 O O . HIS A 1 715 ? 13.061 -18.398 -6.691 1.00 95.44 715 HIS A O 1
ATOM 5530 N N . GLN A 1 716 ? 13.410 -19.483 -4.763 1.00 94.75 716 GLN A N 1
ATOM 5531 C CA . GLN A 1 716 ? 12.478 -20.594 -5.028 1.00 94.75 716 GLN A CA 1
ATOM 5532 C C . GLN A 1 716 ? 10.998 -20.169 -5.107 1.00 94.75 716 GLN A C 1
ATOM 5534 O O . GLN A 1 716 ? 10.148 -20.956 -5.519 1.00 94.75 716 GLN A O 1
ATOM 5539 N N . SER A 1 717 ? 10.688 -18.921 -4.756 1.00 94.12 717 SER A N 1
ATOM 5540 C CA . SER A 1 717 ? 9.355 -18.321 -4.838 1.00 94.12 717 SER A CA 1
ATOM 5541 C C . SER A 1 717 ? 9.272 -17.129 -5.802 1.00 94.12 717 SER A C 1
ATOM 5543 O O . SER A 1 717 ? 8.162 -16.687 -6.093 1.00 94.12 717 SER A O 1
ATOM 5545 N N . LEU A 1 718 ? 10.402 -16.601 -6.301 1.00 96.00 718 LEU A N 1
ATOM 5546 C CA . LEU A 1 718 ? 10.427 -15.391 -7.137 1.00 96.00 718 LEU A CA 1
ATOM 5547 C C . LEU A 1 718 ? 9.676 -15.595 -8.454 1.00 96.00 718 LEU A C 1
ATOM 5549 O O . LEU A 1 718 ? 10.063 -16.426 -9.273 1.00 96.00 718 LEU A O 1
ATOM 5553 N N . CYS A 1 719 ? 8.624 -14.811 -8.666 1.00 95.75 719 CYS A N 1
ATOM 5554 C CA . CYS A 1 719 ? 7.762 -14.860 -9.837 1.00 95.75 719 CYS A CA 1
ATOM 5555 C C . CYS A 1 719 ? 7.446 -13.429 -10.287 1.00 95.75 719 CYS A C 1
ATOM 5557 O O . CYS A 1 719 ? 6.451 -12.841 -9.864 1.00 95.75 719 CYS A O 1
ATOM 5559 N N . ILE A 1 720 ? 8.332 -12.874 -11.114 1.00 95.12 720 ILE A N 1
ATOM 5560 C CA . ILE A 1 720 ? 8.403 -11.455 -11.466 1.00 95.12 720 ILE A CA 1
ATOM 5561 C C . ILE A 1 720 ? 8.352 -11.290 -12.987 1.00 95.12 720 ILE A C 1
ATOM 5563 O O . ILE A 1 720 ? 9.139 -11.885 -13.724 1.00 95.12 720 ILE A O 1
ATOM 5567 N N . TYR A 1 721 ? 7.454 -10.429 -13.455 1.00 95.00 721 TYR A N 1
ATOM 5568 C CA . TYR A 1 721 ? 7.470 -9.872 -14.807 1.00 95.00 721 TYR A CA 1
ATOM 5569 C C . TYR A 1 721 ? 6.711 -8.537 -14.832 1.00 95.00 721 TYR A C 1
ATOM 5571 O O . TYR A 1 721 ? 5.971 -8.208 -13.900 1.00 95.00 721 TYR A O 1
ATOM 5579 N N . TRP A 1 722 ? 6.855 -7.777 -15.919 1.00 94.56 722 TRP A N 1
ATOM 5580 C CA . TRP A 1 722 ? 6.185 -6.488 -16.106 1.00 94.56 722 TRP A CA 1
ATOM 5581 C C . TRP A 1 722 ? 5.369 -6.474 -17.394 1.00 94.56 722 TRP A C 1
ATOM 5583 O O . TRP A 1 722 ? 5.859 -6.864 -18.445 1.00 94.56 722 TRP A O 1
ATOM 5593 N N . THR A 1 723 ? 4.158 -5.919 -17.349 1.00 91.19 723 THR A N 1
ATOM 5594 C CA . THR A 1 723 ? 3.305 -5.697 -18.535 1.00 91.19 723 THR A CA 1
ATOM 5595 C C . THR A 1 723 ? 3.488 -4.297 -19.143 1.00 91.19 723 THR A C 1
ATOM 5597 O O . THR A 1 723 ? 2.566 -3.679 -19.690 1.00 91.19 723 THR A O 1
ATOM 5600 N N . VAL A 1 724 ? 4.699 -3.747 -19.004 1.00 91.69 724 VAL A N 1
ATOM 5601 C CA . VAL A 1 724 ? 5.037 -2.391 -19.453 1.00 91.69 724 VAL A CA 1
ATOM 5602 C C . VAL A 1 724 ? 5.089 -2.304 -20.977 1.00 91.69 724 VAL A C 1
ATOM 5604 O O . VAL A 1 724 ? 4.436 -1.426 -21.530 1.00 91.69 724 VAL A O 1
ATOM 5607 N N . ASN A 1 725 ? 5.757 -3.247 -21.650 1.00 93.06 725 ASN A N 1
ATOM 5608 C CA . ASN A 1 725 ? 5.867 -3.273 -23.113 1.00 93.06 725 ASN A CA 1
ATOM 5609 C C . ASN A 1 725 ? 4.922 -4.299 -23.765 1.00 93.06 725 ASN A C 1
ATOM 5611 O O . ASN A 1 725 ? 4.315 -3.996 -24.784 1.00 93.06 725 ASN A O 1
ATOM 5615 N N . TYR A 1 726 ? 4.734 -5.469 -23.148 1.00 92.00 726 TYR A N 1
ATOM 5616 C CA . TYR A 1 726 ? 3.817 -6.529 -23.594 1.00 92.00 726 TYR A CA 1
ATOM 5617 C C . TYR A 1 726 ? 2.615 -6.687 -22.640 1.00 92.00 726 TYR A C 1
ATOM 5619 O O . TYR A 1 726 ? 2.678 -6.266 -21.485 1.00 92.00 726 TYR A O 1
ATOM 5627 N N . SER A 1 727 ? 1.498 -7.270 -23.095 1.00 84.88 727 SER A N 1
ATOM 5628 C CA . SER A 1 727 ? 0.239 -7.346 -22.325 1.00 84.88 727 SER A CA 1
ATOM 5629 C C . SER A 1 727 ? -0.376 -8.748 -22.320 1.00 84.88 727 SER A C 1
ATOM 5631 O O . SER A 1 727 ? -0.425 -9.405 -23.351 1.00 84.88 727 SER A O 1
ATOM 5633 N N . VAL A 1 728 ? -0.939 -9.165 -21.179 1.00 84.25 728 VAL A N 1
ATOM 5634 C CA . VAL A 1 728 ? -1.753 -10.397 -21.036 1.00 84.25 728 VAL A CA 1
ATOM 5635 C C . VAL A 1 728 ? -3.134 -10.304 -21.709 1.00 84.25 728 VAL A C 1
ATOM 5637 O O . VAL A 1 728 ? -3.887 -11.279 -21.732 1.00 84.25 728 VAL A O 1
ATOM 5640 N N . GLN A 1 729 ? -3.490 -9.132 -22.239 1.00 81.44 729 GLN A N 1
ATOM 5641 C CA . GLN A 1 729 ? -4.692 -8.956 -23.057 1.00 81.44 729 GLN A CA 1
ATOM 5642 C C . GLN A 1 729 ? -4.526 -9.598 -24.441 1.00 81.44 729 GLN A C 1
ATOM 5644 O O . GLN A 1 729 ? -5.496 -10.144 -24.963 1.00 81.44 729 GLN A O 1
ATOM 5649 N N . ASP A 1 730 ? -3.306 -9.606 -24.993 1.00 86.88 730 ASP A N 1
ATOM 5650 C CA . ASP A 1 730 ? -3.007 -10.333 -26.226 1.00 86.88 730 ASP A CA 1
ATOM 5651 C C . ASP A 1 730 ? -3.040 -11.860 -25.971 1.00 86.88 730 ASP A C 1
ATOM 5653 O O . ASP A 1 730 ? -2.403 -12.331 -25.017 1.00 86.88 730 ASP A O 1
ATOM 5657 N N . PRO A 1 731 ? -3.762 -12.657 -26.785 1.00 88.62 731 PRO A N 1
ATOM 5658 C CA . PRO A 1 731 ? -3.881 -14.100 -26.575 1.00 88.62 731 PRO A CA 1
ATOM 5659 C C . PRO A 1 731 ? -2.562 -14.878 -26.691 1.00 88.62 731 PRO A C 1
ATOM 5661 O O . PRO A 1 731 ? -2.342 -15.808 -25.911 1.00 88.62 731 PRO A O 1
ATOM 5664 N N . ALA A 1 732 ? -1.676 -14.518 -27.625 1.00 90.19 732 ALA A N 1
ATOM 5665 C CA . ALA A 1 732 ? -0.417 -15.227 -27.855 1.00 90.19 732 ALA A CA 1
ATOM 5666 C C . ALA A 1 732 ? 0.580 -14.957 -26.719 1.00 90.19 732 ALA A C 1
ATOM 5668 O O . ALA A 1 732 ? 1.170 -15.889 -26.160 1.00 90.19 732 ALA A O 1
ATOM 5669 N N . ILE A 1 733 ? 0.696 -13.693 -26.302 1.00 90.94 733 ILE A N 1
ATOM 5670 C CA . ILE A 1 733 ? 1.501 -13.279 -25.149 1.00 90.94 733 ILE A CA 1
ATOM 5671 C C . ILE A 1 733 ? 0.945 -13.914 -23.865 1.00 90.94 733 ILE A C 1
ATOM 5673 O O . ILE A 1 733 ? 1.719 -14.452 -23.071 1.00 90.94 733 ILE A O 1
ATOM 5677 N N . ARG A 1 734 ? -0.383 -13.938 -23.667 1.00 89.62 734 ARG A N 1
ATOM 5678 C CA . ARG A 1 734 ? -1.020 -14.614 -22.520 1.00 89.62 734 ARG A CA 1
ATOM 5679 C C . ARG A 1 734 ? -0.691 -16.104 -22.478 1.00 89.62 734 ARG A C 1
ATOM 5681 O O . ARG A 1 734 ? -0.254 -16.591 -21.435 1.00 89.62 734 ARG A O 1
ATOM 5688 N N . ALA A 1 735 ? -0.855 -16.820 -23.590 1.00 90.31 735 ALA A N 1
ATOM 5689 C CA . ALA A 1 735 ? -0.543 -18.245 -23.676 1.00 90.31 735 ALA A CA 1
ATOM 5690 C C . ALA A 1 735 ? 0.944 -18.523 -23.384 1.00 90.31 735 ALA A C 1
ATOM 5692 O O . ALA A 1 735 ? 1.276 -19.450 -22.637 1.00 90.31 735 ALA A O 1
ATOM 5693 N N . HIS A 1 736 ? 1.847 -17.683 -23.902 1.00 92.25 736 HIS A N 1
ATOM 5694 C CA . HIS A 1 736 ? 3.275 -17.781 -23.617 1.00 92.25 736 HIS A CA 1
ATOM 5695 C C . HIS A 1 736 ? 3.598 -17.523 -22.137 1.00 92.25 736 HIS A C 1
ATOM 5697 O O . HIS A 1 736 ? 4.296 -18.331 -21.523 1.00 92.25 736 HIS A O 1
ATOM 5703 N N . LEU A 1 737 ? 3.067 -16.454 -21.535 1.00 91.62 737 LEU A N 1
ATOM 5704 C CA . LEU A 1 737 ? 3.278 -16.141 -20.117 1.00 91.62 737 LEU A CA 1
ATOM 5705 C C . LEU A 1 737 ? 2.716 -17.242 -19.205 1.00 91.62 737 LEU A C 1
ATOM 5707 O O . LEU A 1 737 ? 3.402 -17.677 -18.283 1.00 91.62 737 LEU A O 1
ATOM 5711 N N . LEU A 1 738 ? 1.533 -17.790 -19.506 1.00 91.19 738 LEU A N 1
ATOM 5712 C CA . LEU A 1 738 ? 0.977 -18.950 -18.796 1.00 91.19 738 LEU A CA 1
ATOM 5713 C C . LEU A 1 738 ? 1.873 -20.195 -18.894 1.00 91.19 738 LEU A C 1
ATOM 5715 O O . LEU A 1 738 ? 1.926 -20.978 -17.944 1.00 91.19 738 LEU A O 1
ATOM 5719 N N . ARG A 1 739 ? 2.607 -20.380 -20.001 1.00 92.19 739 ARG A N 1
ATOM 5720 C CA . ARG A 1 739 ? 3.631 -21.429 -20.136 1.00 92.19 739 ARG A CA 1
ATOM 5721 C C . ARG A 1 739 ? 4.875 -21.125 -19.292 1.00 92.19 739 ARG A C 1
ATOM 5723 O O . ARG A 1 739 ? 5.359 -22.030 -18.616 1.00 92.19 739 ARG A O 1
ATOM 5730 N N . GLN A 1 740 ? 5.364 -19.881 -19.276 1.00 92.88 740 GLN A N 1
ATOM 5731 C CA . GLN A 1 740 ? 6.496 -19.469 -18.427 1.00 92.88 740 GLN A CA 1
ATOM 5732 C C . GLN A 1 740 ? 6.173 -19.644 -16.932 1.00 92.88 740 GLN A C 1
ATOM 5734 O O . GLN A 1 740 ? 6.979 -20.189 -16.184 1.00 92.88 740 GLN A O 1
ATOM 5739 N N . LEU A 1 741 ? 4.956 -19.288 -16.501 1.00 90.88 741 LEU A N 1
ATOM 5740 C CA . LEU A 1 741 ? 4.504 -19.389 -15.106 1.00 90.88 741 LEU A CA 1
ATOM 5741 C C . LEU A 1 741 ? 4.510 -20.825 -14.544 1.00 90.88 741 LEU A C 1
ATOM 5743 O O . LEU A 1 741 ? 4.569 -20.982 -13.319 1.00 90.88 741 LEU A O 1
ATOM 5747 N N . ARG A 1 742 ? 4.499 -21.854 -15.408 1.00 89.69 742 ARG A N 1
ATOM 5748 C CA . ARG A 1 742 ? 4.616 -23.284 -15.046 1.00 89.69 742 ARG A CA 1
ATOM 5749 C C . ARG A 1 742 ? 6.057 -23.763 -14.825 1.00 89.69 742 ARG A C 1
ATOM 5751 O O . ARG A 1 742 ? 6.231 -24.853 -14.290 1.00 89.69 742 ARG A O 1
ATOM 5758 N N . LYS A 1 743 ? 7.074 -23.001 -15.247 1.00 90.94 743 LYS A N 1
ATOM 5759 C CA . LYS A 1 743 ? 8.486 -23.363 -15.043 1.00 90.94 743 LYS A CA 1
ATOM 5760 C C . LYS A 1 743 ? 8.864 -23.355 -13.558 1.00 90.94 743 LYS A C 1
ATOM 5762 O O . LYS A 1 743 ? 8.158 -22.785 -12.723 1.00 90.94 743 LYS A O 1
ATOM 5767 N N . ALA A 1 744 ? 10.015 -23.950 -13.249 1.00 91.94 744 ALA A N 1
ATOM 5768 C CA . ALA A 1 744 ? 10.670 -23.793 -11.956 1.00 91.94 744 ALA A CA 1
ATOM 5769 C C . ALA A 1 744 ? 10.929 -22.307 -11.624 1.00 91.94 744 ALA A C 1
ATOM 5771 O O . ALA A 1 744 ? 10.816 -21.424 -12.476 1.00 91.94 744 ALA A O 1
ATOM 5772 N N . ARG A 1 745 ? 11.228 -22.037 -10.354 1.00 94.56 745 ARG A N 1
ATOM 5773 C CA . ARG A 1 745 ? 11.549 -20.702 -9.837 1.00 94.56 745 ARG A CA 1
ATOM 5774 C C . ARG A 1 745 ? 13.068 -20.606 -9.596 1.00 94.56 745 ARG A C 1
ATOM 5776 O O . ARG A 1 745 ? 13.660 -21.633 -9.257 1.00 94.56 745 ARG A O 1
ATOM 5783 N N . PRO A 1 746 ? 13.697 -19.425 -9.734 1.00 96.38 746 PRO A N 1
ATOM 5784 C CA . PRO A 1 746 ? 13.084 -18.119 -9.984 1.00 96.38 746 PRO A CA 1
ATOM 5785 C C . PRO A 1 746 ? 12.561 -17.953 -11.417 1.00 96.38 746 PRO A C 1
ATOM 5787 O O . PRO A 1 746 ? 13.080 -18.531 -12.362 1.00 96.38 746 PRO A O 1
ATOM 5790 N N . LEU A 1 747 ? 11.518 -17.144 -11.571 1.00 96.38 747 LEU A N 1
ATOM 5791 C CA . LEU A 1 747 ? 11.017 -16.636 -12.844 1.00 96.38 747 LEU A CA 1
ATOM 5792 C C . LEU A 1 747 ? 11.135 -15.112 -12.784 1.00 96.38 747 LEU A C 1
ATOM 5794 O O . LEU A 1 747 ? 10.457 -14.481 -11.975 1.00 96.38 747 LEU A O 1
ATOM 5798 N N . ILE A 1 748 ? 12.011 -14.537 -13.603 1.00 97.00 748 ILE A N 1
ATOM 5799 C CA . ILE A 1 748 ? 12.257 -13.094 -13.701 1.00 97.00 748 ILE A CA 1
ATOM 5800 C C . ILE A 1 748 ? 12.348 -12.774 -15.194 1.00 97.00 748 ILE A C 1
ATOM 5802 O O . ILE A 1 748 ? 13.407 -12.924 -15.801 1.00 97.00 748 ILE A O 1
ATOM 5806 N N . LEU A 1 749 ? 11.225 -12.393 -15.804 1.00 96.56 749 LEU A N 1
ATOM 5807 C CA . LEU A 1 749 ? 11.180 -12.088 -17.237 1.00 96.56 749 LEU A CA 1
ATOM 5808 C C . LEU A 1 749 ? 11.689 -10.671 -17.516 1.00 96.56 749 LEU A C 1
ATOM 5810 O O . LEU A 1 749 ? 11.366 -9.731 -16.783 1.00 96.56 749 LEU A O 1
ATOM 5814 N N . ASP A 1 750 ? 12.446 -10.511 -18.603 1.00 96.81 750 ASP A N 1
ATOM 5815 C CA . ASP A 1 750 ? 12.878 -9.199 -19.082 1.00 96.81 750 ASP A CA 1
ATOM 5816 C C . ASP A 1 750 ? 11.647 -8.326 -19.412 1.00 96.81 750 ASP A C 1
ATOM 5818 O O . ASP A 1 750 ? 10.803 -8.724 -20.221 1.00 96.81 750 ASP A O 1
ATOM 5822 N N . PRO A 1 751 ? 11.500 -7.119 -18.833 1.00 96.25 751 PRO A N 1
ATOM 5823 C CA . PRO A 1 751 ? 10.407 -6.202 -19.164 1.00 96.25 751 PRO A CA 1
ATOM 5824 C C . PRO A 1 751 ? 10.385 -5.785 -20.643 1.00 96.25 751 PRO A C 1
ATOM 5826 O O . PRO A 1 751 ? 9.373 -5.252 -21.102 1.00 96.25 751 PRO A O 1
ATOM 5829 N N . ALA A 1 752 ? 11.480 -5.978 -21.386 1.00 95.12 752 ALA A N 1
ATOM 5830 C CA . ALA A 1 752 ? 11.584 -5.669 -22.810 1.00 95.12 752 ALA A CA 1
ATOM 5831 C C . ALA A 1 752 ? 11.287 -6.868 -23.739 1.00 95.12 752 ALA A C 1
ATOM 5833 O O . ALA A 1 752 ? 10.731 -6.655 -24.818 1.00 95.12 752 ALA A O 1
ATOM 5834 N N . ASP A 1 753 ? 11.593 -8.099 -23.313 1.00 95.19 753 ASP A N 1
ATOM 5835 C CA . ASP A 1 753 ? 11.464 -9.344 -24.088 1.00 95.19 753 ASP A CA 1
ATOM 5836 C C . ASP A 1 753 ? 10.762 -10.444 -23.251 1.00 95.19 753 ASP A C 1
ATOM 5838 O O . ASP A 1 753 ? 11.360 -10.980 -22.315 1.00 95.19 753 ASP A O 1
ATOM 5842 N N . PRO A 1 754 ? 9.511 -10.835 -23.571 1.00 94.50 754 PRO A N 1
ATOM 5843 C CA . PRO A 1 754 ? 8.767 -11.826 -22.793 1.00 94.50 754 PRO A CA 1
ATOM 5844 C C . PRO A 1 754 ? 9.320 -13.255 -22.920 1.00 94.50 754 PRO A C 1
ATOM 5846 O O . PRO A 1 754 ? 8.921 -14.126 -22.144 1.00 94.50 754 PRO A O 1
ATOM 5849 N N . THR A 1 755 ? 10.217 -13.521 -23.879 1.00 94.94 755 THR A N 1
ATOM 5850 C CA . THR A 1 755 ? 10.855 -14.835 -24.047 1.00 94.94 755 THR A CA 1
ATOM 5851 C C . THR A 1 755 ? 12.008 -15.047 -23.072 1.00 94.94 755 THR A C 1
ATOM 5853 O O . THR A 1 755 ? 12.302 -16.195 -22.719 1.00 94.94 755 THR A O 1
ATOM 5856 N N . TRP A 1 756 ? 12.651 -13.961 -22.626 1.00 94.94 756 TRP A N 1
ATOM 5857 C CA . TRP A 1 756 ? 13.915 -14.016 -21.905 1.00 94.94 756 TRP A CA 1
ATOM 5858 C C . TRP A 1 756 ? 13.701 -14.081 -20.390 1.00 94.94 756 TRP A C 1
ATOM 5860 O O . TRP A 1 756 ? 13.354 -13.092 -19.743 1.00 94.94 756 TRP A O 1
ATOM 5870 N N . ASN A 1 757 ? 13.913 -15.269 -19.821 1.00 94.56 757 ASN A N 1
ATOM 5871 C CA . ASN A 1 757 ? 13.911 -15.491 -18.377 1.00 94.56 757 ASN A CA 1
ATOM 5872 C C . ASN A 1 757 ? 15.332 -15.369 -17.811 1.00 94.56 757 ASN A C 1
ATOM 5874 O O . ASN A 1 757 ? 16.270 -15.938 -18.365 1.00 94.56 757 ASN A O 1
ATOM 5878 N N . MET A 1 758 ? 15.475 -14.683 -16.680 1.00 92.31 758 MET A N 1
ATOM 5879 C CA . MET A 1 758 ? 16.732 -14.546 -15.935 1.00 92.31 758 MET A CA 1
ATOM 5880 C C . MET A 1 758 ? 16.870 -15.631 -14.849 1.00 92.31 758 MET A C 1
ATOM 5882 O O . MET A 1 758 ? 17.335 -15.362 -13.742 1.00 92.31 758 MET A O 1
ATOM 5886 N N . ASP A 1 759 ? 16.422 -16.854 -15.145 1.00 87.06 759 ASP A N 1
ATOM 5887 C CA . ASP A 1 759 ? 16.463 -18.011 -14.236 1.00 87.06 759 ASP A CA 1
ATOM 5888 C C . ASP A 1 759 ? 17.842 -18.672 -14.142 1.00 87.06 759 ASP A C 1
ATOM 5890 O O . ASP A 1 759 ? 18.142 -19.338 -13.152 1.00 87.06 759 ASP A O 1
ATOM 5894 N N . GLN A 1 760 ? 18.679 -18.473 -15.159 1.00 84.50 760 GLN A N 1
ATOM 5895 C CA . GLN A 1 760 ? 19.996 -19.088 -15.275 1.00 84.50 760 GLN A CA 1
ATOM 5896 C C . GLN A 1 760 ? 20.914 -18.765 -14.086 1.00 84.50 760 GLN A C 1
ATOM 5898 O O . GLN A 1 760 ? 20.895 -17.665 -13.533 1.00 84.50 760 GLN A O 1
ATOM 5903 N N . GLY A 1 761 ? 21.782 -19.724 -13.758 1.00 88.19 761 GLY A N 1
ATOM 5904 C CA . GLY A 1 761 ? 22.868 -19.576 -12.791 1.00 88.19 761 GLY A CA 1
ATOM 5905 C C . GLY A 1 761 ? 22.536 -19.977 -11.349 1.00 88.19 761 GLY A C 1
ATOM 5906 O O . GLY A 1 761 ? 21.403 -20.296 -10.989 1.00 88.19 761 GLY A O 1
ATOM 5907 N N . ASN A 1 762 ? 23.564 -20.001 -10.499 1.00 92.81 762 ASN A N 1
ATOM 5908 C CA . ASN A 1 762 ? 23.478 -20.540 -9.140 1.00 92.81 762 ASN A CA 1
ATOM 5909 C C . ASN A 1 762 ? 22.856 -19.557 -8.121 1.00 92.81 762 ASN A C 1
ATOM 5911 O O . ASN A 1 762 ? 23.535 -18.986 -7.266 1.00 92.81 762 ASN A O 1
ATOM 5915 N N . TRP A 1 763 ? 21.531 -19.397 -8.176 1.00 94.56 763 TRP A N 1
ATOM 5916 C CA . TRP A 1 763 ? 20.759 -18.616 -7.196 1.00 94.56 763 TRP A CA 1
ATOM 5917 C C . TRP A 1 763 ? 20.873 -19.133 -5.753 1.00 94.56 763 TRP A C 1
ATOM 5919 O O . TRP A 1 763 ? 20.777 -18.344 -4.813 1.00 94.56 763 TRP A O 1
ATOM 5929 N N . LYS A 1 764 ? 21.122 -20.436 -5.557 1.00 94.62 764 LYS A N 1
ATOM 5930 C CA . LYS A 1 764 ? 21.308 -21.033 -4.225 1.00 94.62 764 LYS A CA 1
ATOM 5931 C C . LYS A 1 764 ? 22.571 -20.499 -3.540 1.00 94.62 764 LYS A C 1
ATOM 5933 O O . LYS A 1 764 ? 22.519 -20.196 -2.352 1.00 94.62 764 LYS A O 1
ATOM 5938 N N . LEU A 1 765 ? 23.663 -20.329 -4.286 1.00 93.62 765 LEU A N 1
ATOM 5939 C CA . LEU A 1 765 ? 24.890 -19.708 -3.781 1.00 93.62 765 LEU A CA 1
ATOM 5940 C C . LEU A 1 765 ? 24.670 -18.229 -3.432 1.00 93.62 765 LEU A C 1
ATOM 5942 O O . LEU A 1 765 ? 25.034 -17.800 -2.339 1.00 93.62 765 LEU A O 1
ATOM 5946 N N . LEU A 1 766 ? 23.997 -17.463 -4.304 1.00 94.81 766 LEU A N 1
ATOM 5947 C CA . LEU A 1 766 ? 23.644 -16.071 -3.990 1.00 94.81 766 LEU A CA 1
ATOM 5948 C C . LEU A 1 766 ? 22.785 -15.965 -2.719 1.00 94.81 766 LEU A C 1
ATOM 5950 O O . LEU A 1 766 ? 22.975 -15.038 -1.937 1.00 94.81 766 LEU A O 1
ATOM 5954 N N . ALA A 1 767 ? 21.868 -16.908 -2.484 1.00 95.25 767 ALA A N 1
ATOM 5955 C CA . ALA A 1 767 ? 21.063 -16.966 -1.263 1.00 95.25 767 ALA A CA 1
ATOM 5956 C C . ALA A 1 767 ? 21.904 -17.231 -0.000 1.00 95.25 767 ALA A C 1
ATOM 5958 O O . ALA A 1 767 ? 21.629 -16.641 1.044 1.00 95.25 767 ALA A O 1
ATOM 5959 N N . GLN A 1 768 ? 22.935 -18.077 -0.091 1.00 94.75 768 GLN A N 1
ATOM 5960 C CA . GLN A 1 768 ? 23.858 -18.353 1.016 1.00 94.75 768 GLN A CA 1
ATOM 5961 C C . GLN A 1 768 ? 24.703 -17.117 1.366 1.00 94.75 768 GLN A C 1
ATOM 5963 O O . GLN A 1 768 ? 24.728 -16.704 2.525 1.00 94.75 768 GLN A O 1
ATOM 5968 N N . GLU A 1 769 ? 25.306 -16.461 0.370 1.00 94.44 769 GLU A N 1
ATOM 5969 C CA . GLU A 1 769 ? 26.070 -15.218 0.577 1.00 94.44 769 GLU A CA 1
ATOM 5970 C C . GLU A 1 769 ? 25.177 -14.054 1.045 1.00 94.44 769 GLU A C 1
ATOM 5972 O O . GLU A 1 769 ? 25.594 -13.226 1.856 1.00 94.44 769 GLU A O 1
ATOM 5977 N N . ALA A 1 770 ? 23.921 -13.999 0.587 1.00 95.00 770 ALA A N 1
ATOM 5978 C CA . ALA A 1 770 ? 22.948 -13.007 1.041 1.00 95.00 770 ALA A CA 1
ATOM 5979 C C . ALA A 1 770 ? 22.586 -13.189 2.523 1.00 95.00 770 ALA A C 1
ATOM 5981 O O . ALA A 1 770 ? 22.460 -12.199 3.241 1.00 95.00 770 ALA A O 1
ATOM 5982 N N . ALA A 1 771 ? 22.452 -14.436 2.989 1.00 92.31 771 ALA A N 1
ATOM 5983 C CA . ALA A 1 771 ? 22.241 -14.741 4.402 1.00 92.31 771 ALA A CA 1
ATOM 5984 C C . ALA A 1 771 ? 23.487 -14.418 5.253 1.00 92.31 771 ALA A C 1
ATOM 5986 O O . ALA A 1 771 ? 23.355 -13.874 6.347 1.00 92.31 771 ALA A O 1
ATOM 5987 N N . ALA A 1 772 ? 24.696 -14.674 4.738 1.00 91.88 772 ALA A N 1
ATOM 5988 C CA . ALA A 1 772 ? 25.951 -14.345 5.422 1.00 91.88 772 ALA A CA 1
ATOM 5989 C C . ALA A 1 772 ? 26.172 -12.828 5.612 1.00 91.88 772 ALA A C 1
ATOM 5991 O O . ALA A 1 772 ? 26.820 -12.412 6.577 1.00 91.88 772 ALA A O 1
ATOM 5992 N N . LEU A 1 773 ? 25.612 -11.990 4.728 1.00 91.69 773 LEU A N 1
ATOM 5993 C CA . LEU A 1 773 ? 25.675 -10.531 4.864 1.00 91.69 773 LEU A CA 1
ATOM 5994 C C . LEU A 1 773 ? 24.665 -9.971 5.886 1.00 91.69 773 LEU A C 1
ATOM 5996 O O . LEU A 1 773 ? 24.853 -8.857 6.373 1.00 91.69 773 LEU A O 1
ATOM 6000 N N . GLU A 1 774 ? 23.605 -10.706 6.250 1.00 84.00 774 GLU A N 1
ATOM 6001 C CA . GLU A 1 774 ? 22.539 -10.178 7.121 1.00 84.00 774 GLU A CA 1
ATOM 6002 C C . GLU A 1 774 ? 22.993 -9.772 8.528 1.00 84.00 774 GLU A C 1
ATOM 6004 O O . GLU A 1 774 ? 22.325 -8.945 9.149 1.00 84.00 774 GLU A O 1
ATOM 6009 N N . SER A 1 775 ? 24.109 -10.316 9.018 1.00 80.88 775 SER A N 1
ATOM 6010 C CA . SER A 1 775 ? 24.696 -10.001 10.326 1.00 80.88 775 SER A CA 1
ATOM 6011 C C . SER A 1 775 ? 25.669 -8.810 10.313 1.00 80.88 775 SER A C 1
ATOM 6013 O O . SER A 1 775 ? 26.134 -8.405 11.377 1.00 80.88 775 SER A O 1
ATOM 6015 N N . GLN A 1 776 ? 25.974 -8.230 9.147 1.00 91.81 776 GLN A N 1
ATOM 6016 C CA . GLN A 1 776 ? 27.067 -7.265 8.960 1.00 91.81 776 GLN A CA 1
ATOM 6017 C C . GLN A 1 776 ? 26.652 -5.799 9.187 1.00 91.81 776 GLN A C 1
ATOM 6019 O O . GLN A 1 776 ? 25.474 -5.440 9.090 1.00 91.81 776 GLN A O 1
ATOM 6024 N N . VAL A 1 777 ? 27.625 -4.915 9.454 1.00 91.56 777 VAL A N 1
ATOM 6025 C CA . VAL A 1 777 ? 27.367 -3.513 9.861 1.00 91.56 777 VAL A CA 1
ATOM 6026 C C . VAL A 1 777 ? 26.693 -2.657 8.780 1.00 91.56 777 VAL A C 1
ATOM 6028 O O . VAL A 1 777 ? 26.005 -1.684 9.101 1.00 91.56 777 VAL A O 1
ATOM 6031 N N . CYS A 1 778 ? 26.791 -3.051 7.508 1.00 92.50 778 CYS A N 1
ATOM 6032 C CA . CYS A 1 778 ? 26.061 -2.421 6.405 1.00 92.50 778 CYS A CA 1
ATOM 6033 C C . CYS A 1 778 ? 24.535 -2.558 6.523 1.00 92.50 778 CYS A C 1
ATOM 6035 O O . CYS A 1 778 ? 23.805 -1.747 5.953 1.00 92.50 778 CYS A O 1
ATOM 6037 N N . LEU A 1 779 ? 24.048 -3.542 7.288 1.00 91.88 779 LEU A N 1
ATOM 6038 C CA . LEU A 1 779 ? 22.626 -3.814 7.518 1.00 91.88 779 LEU A CA 1
ATOM 6039 C C . LEU A 1 779 ? 22.197 -3.600 8.981 1.00 91.88 779 LEU A C 1
ATOM 6041 O O . LEU A 1 779 ? 21.065 -3.929 9.339 1.00 91.88 779 LEU A O 1
ATOM 6045 N N . GLN A 1 780 ? 23.059 -3.013 9.815 1.00 89.31 780 GLN A N 1
ATOM 6046 C CA . GLN A 1 780 ? 22.742 -2.620 11.190 1.00 89.31 780 GLN A CA 1
ATOM 6047 C C . GLN A 1 780 ? 22.450 -1.117 11.276 1.00 89.31 780 GLN A C 1
ATOM 6049 O O . GLN A 1 780 ? 23.119 -0.290 10.661 1.00 89.31 780 GLN A O 1
ATOM 6054 N N . SER A 1 781 ? 21.437 -0.750 12.051 1.00 83.00 781 SER A N 1
ATOM 6055 C CA . SER A 1 781 ? 21.132 0.628 12.445 1.00 83.00 781 SER A CA 1
ATOM 6056 C C . SER A 1 781 ? 22.115 1.138 13.509 1.00 83.00 781 SER A C 1
ATOM 6058 O O . SER A 1 781 ? 22.916 0.377 14.052 1.00 83.00 781 SER A O 1
ATOM 6060 N N . ARG A 1 782 ? 22.031 2.431 13.858 1.00 76.12 782 ARG A N 1
ATOM 6061 C CA . ARG A 1 782 ? 22.908 3.055 14.869 1.00 76.12 782 ARG A CA 1
ATOM 6062 C C . ARG A 1 782 ? 22.828 2.385 16.249 1.00 76.12 782 ARG A C 1
ATOM 6064 O O . ARG A 1 782 ? 23.805 2.422 16.988 1.00 76.12 782 ARG A O 1
ATOM 6071 N N . ASP A 1 783 ? 21.699 1.753 16.552 1.00 79.00 783 ASP A N 1
ATOM 6072 C CA . ASP A 1 783 ? 21.421 1.095 17.831 1.00 79.00 783 ASP A CA 1
ATOM 6073 C C . ASP A 1 783 ? 21.808 -0.402 17.814 1.00 79.00 783 ASP A C 1
ATOM 6075 O O . ASP A 1 783 ? 21.317 -1.179 18.630 1.00 79.00 783 ASP A O 1
ATOM 6079 N N . GLY A 1 784 ? 22.602 -0.848 16.829 1.00 76.75 784 GLY A N 1
ATOM 6080 C CA . GLY A 1 784 ? 23.019 -2.246 16.626 1.00 76.75 784 GLY A CA 1
ATOM 6081 C C . GLY A 1 784 ? 21.927 -3.180 16.084 1.00 76.75 784 GLY A C 1
ATOM 6082 O O . GLY A 1 784 ? 22.222 -4.252 15.561 1.00 76.75 784 GLY A O 1
ATOM 6083 N N . ASN A 1 785 ? 20.656 -2.776 16.147 1.00 79.56 785 ASN A N 1
ATOM 6084 C CA . ASN A 1 785 ? 19.537 -3.542 15.598 1.00 79.56 785 ASN A CA 1
ATOM 6085 C C . ASN A 1 785 ? 19.586 -3.584 14.064 1.00 79.56 785 ASN A C 1
ATOM 6087 O O . ASN A 1 785 ? 19.877 -2.575 13.424 1.00 79.56 785 ASN A O 1
ATOM 6091 N N . LEU A 1 786 ? 19.238 -4.721 13.463 1.00 83.88 786 LEU A N 1
ATOM 6092 C CA . LEU A 1 786 ? 19.111 -4.859 12.008 1.00 83.88 786 LEU A CA 1
ATOM 6093 C C . LEU A 1 786 ? 18.096 -3.863 11.423 1.00 83.88 786 LEU A C 1
ATOM 6095 O O . LEU A 1 786 ? 17.013 -3.672 11.980 1.00 83.88 786 LEU A O 1
ATOM 6099 N N . VAL A 1 787 ? 18.429 -3.250 10.283 1.00 88.50 787 VAL A N 1
ATOM 6100 C CA . VAL A 1 787 ? 17.489 -2.385 9.551 1.00 88.50 787 VAL A CA 1
ATOM 6101 C C . VAL A 1 787 ? 16.289 -3.209 9.061 1.00 88.50 787 VAL A C 1
ATOM 6103 O O . VAL A 1 787 ? 16.468 -4.368 8.675 1.00 88.50 787 VAL A O 1
ATOM 6106 N N . PRO A 1 788 ? 15.061 -2.667 9.054 1.00 86.38 788 PRO A N 1
ATOM 6107 C CA . PRO A 1 788 ? 13.916 -3.389 8.515 1.00 86.38 788 PRO A CA 1
ATOM 6108 C C . PRO A 1 788 ? 14.034 -3.517 6.983 1.00 86.38 788 PRO A C 1
ATOM 6110 O O . PRO A 1 788 ? 14.396 -2.547 6.318 1.00 86.38 788 PRO A O 1
ATOM 6113 N N . PRO A 1 789 ? 13.726 -4.680 6.381 1.00 90.12 789 PRO A N 1
ATOM 6114 C CA . PRO A 1 789 ? 13.477 -4.748 4.945 1.00 90.12 789 PRO A CA 1
ATOM 6115 C C . PRO A 1 789 ? 12.125 -4.092 4.624 1.00 90.12 789 PRO A C 1
ATOM 6117 O O . PRO A 1 789 ? 11.236 -4.026 5.477 1.00 90.12 789 PRO A O 1
ATOM 6120 N N . TRP A 1 790 ? 11.940 -3.665 3.378 1.00 90.94 790 TRP A N 1
ATOM 6121 C CA . TRP A 1 790 ? 10.633 -3.259 2.875 1.00 90.94 790 TRP A CA 1
ATOM 6122 C C . TRP A 1 790 ? 9.686 -4.464 2.770 1.00 90.94 790 TRP A C 1
ATOM 6124 O O . TRP A 1 790 ? 10.112 -5.615 2.625 1.00 90.94 790 TRP A O 1
ATOM 6134 N N . ASP A 1 791 ? 8.382 -4.197 2.840 1.00 86.62 791 ASP A N 1
ATOM 6135 C CA . ASP A 1 791 ? 7.337 -5.223 2.796 1.00 86.62 791 ASP A CA 1
ATOM 6136 C C . ASP A 1 791 ? 7.011 -5.634 1.350 1.00 86.62 791 ASP A C 1
ATOM 6138 O O . ASP A 1 791 ? 6.022 -5.190 0.755 1.00 86.62 791 ASP A O 1
ATOM 6142 N N . VAL A 1 792 ? 7.902 -6.453 0.783 1.00 90.06 792 VAL A N 1
ATOM 6143 C CA . VAL A 1 792 ? 7.835 -6.991 -0.582 1.00 90.06 792 VAL A CA 1
ATOM 6144 C C . VAL A 1 792 ? 7.592 -8.496 -0.552 1.00 90.06 792 VAL A C 1
ATOM 6146 O O . VAL A 1 792 ? 8.300 -9.234 0.133 1.00 90.0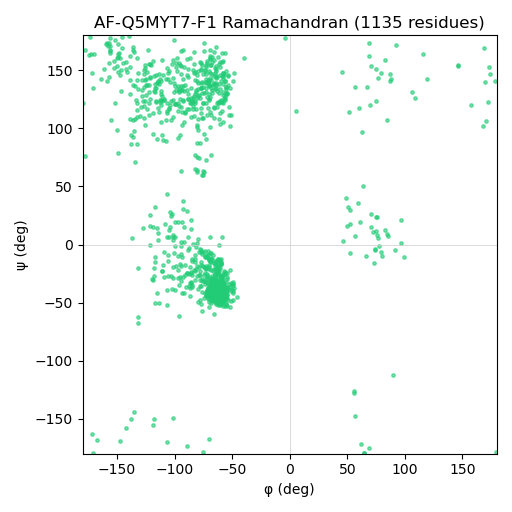6 792 VAL A O 1
ATOM 6149 N N . MET A 1 793 ? 6.633 -8.958 -1.355 1.00 90.56 793 MET A N 1
ATOM 6150 C CA . MET A 1 793 ? 6.417 -10.381 -1.621 1.00 90.56 793 MET A CA 1
ATOM 6151 C C . MET A 1 793 ? 7.138 -10.835 -2.898 1.00 90.56 793 MET A C 1
ATOM 6153 O O . MET A 1 793 ? 7.187 -10.073 -3.860 1.00 90.56 793 MET A O 1
ATOM 6157 N N . PRO A 1 794 ? 7.635 -12.086 -2.960 1.00 93.38 794 PRO A N 1
ATOM 6158 C CA . PRO A 1 794 ? 8.347 -12.616 -4.127 1.00 93.38 794 PRO A CA 1
ATOM 6159 C C . PRO A 1 794 ? 7.436 -12.913 -5.335 1.00 93.38 794 PRO A C 1
ATOM 6161 O O . PRO A 1 794 ? 7.939 -13.161 -6.429 1.00 93.38 794 PRO A O 1
ATOM 6164 N N . ALA A 1 795 ? 6.112 -12.889 -5.155 1.00 93.88 795 ALA A N 1
ATOM 6165 C CA . ALA A 1 795 ? 5.105 -13.077 -6.197 1.00 93.88 795 ALA A CA 1
ATOM 6166 C C . ALA A 1 795 ? 3.919 -12.124 -5.966 1.00 93.88 795 ALA A C 1
ATOM 6168 O O . ALA A 1 795 ? 3.582 -11.821 -4.820 1.00 93.88 795 ALA A O 1
ATOM 6169 N N . LEU A 1 796 ? 3.265 -11.671 -7.041 1.00 94.62 796 LEU A N 1
ATOM 6170 C CA . LEU A 1 796 ? 2.139 -10.730 -6.971 1.00 94.62 796 LEU A CA 1
ATOM 6171 C C . LEU A 1 796 ? 0.790 -11.425 -7.206 1.00 94.62 796 LEU A C 1
ATOM 6173 O O . LEU A 1 796 ? 0.648 -12.255 -8.106 1.00 94.62 796 LEU A O 1
ATOM 6177 N N . LEU A 1 797 ? -0.235 -11.036 -6.439 1.00 95.69 797 LEU A N 1
ATOM 6178 C CA . LEU A 1 797 ? -1.575 -11.630 -6.528 1.00 95.69 797 LEU A CA 1
ATOM 6179 C C . LEU A 1 797 ? -2.187 -11.491 -7.932 1.00 95.69 797 LEU A C 1
ATOM 6181 O O . LEU A 1 797 ? -2.585 -12.489 -8.522 1.00 95.69 797 LEU A O 1
ATOM 6185 N N . HIS A 1 798 ? -2.194 -10.287 -8.513 1.00 94.00 798 HIS A N 1
ATOM 6186 C CA . HIS A 1 798 ? -2.762 -10.050 -9.852 1.00 94.00 798 HIS A CA 1
ATOM 6187 C C . HIS A 1 798 ? -2.016 -10.784 -10.989 1.00 94.00 798 HIS A C 1
ATOM 6189 O O . HIS A 1 798 ? -2.540 -10.916 -12.095 1.00 94.00 798 HIS A O 1
ATOM 6195 N N . GLN A 1 799 ? -0.798 -11.266 -10.722 1.00 93.38 799 GLN A N 1
ATOM 6196 C CA . GLN A 1 799 ? 0.026 -12.050 -11.648 1.00 93.38 799 GLN A CA 1
ATOM 6197 C C . GLN A 1 799 ? -0.095 -13.567 -11.422 1.00 93.38 799 GLN A C 1
ATOM 6199 O O . GLN A 1 799 ? 0.386 -14.361 -12.230 1.00 93.38 799 GLN A O 1
ATOM 6204 N N . THR A 1 800 ? -0.740 -13.988 -10.333 1.00 94.56 800 THR A N 1
ATOM 6205 C CA . THR A 1 800 ? -0.922 -15.398 -9.981 1.00 94.56 800 THR A CA 1
ATOM 6206 C C . THR A 1 800 ? -2.115 -15.973 -10.750 1.00 94.56 800 THR A C 1
ATOM 6208 O O . THR A 1 800 ? -3.214 -15.443 -10.604 1.00 94.56 800 THR A O 1
ATOM 6211 N N . PRO A 1 801 ? -1.959 -17.057 -11.539 1.00 93.50 801 PRO A N 1
ATOM 6212 C CA . PRO A 1 801 ? -3.083 -17.708 -12.216 1.00 93.50 801 PRO A CA 1
ATOM 6213 C C . PRO A 1 801 ? -4.165 -18.181 -11.240 1.00 93.50 801 PRO A C 1
ATOM 6215 O O . PRO A 1 801 ? -3.836 -18.702 -10.174 1.00 93.50 801 PRO A O 1
ATOM 6218 N N . ALA A 1 802 ? -5.437 -18.078 -11.632 1.00 95.38 802 ALA A N 1
ATOM 6219 C CA . ALA A 1 802 ? -6.602 -18.475 -10.836 1.00 95.38 802 ALA A CA 1
ATOM 6220 C C . ALA A 1 802 ? -6.462 -19.857 -10.158 1.00 95.38 802 ALA A C 1
ATOM 6222 O O . ALA A 1 802 ? -6.709 -19.990 -8.959 1.00 95.38 802 ALA A O 1
ATOM 6223 N N . GLN A 1 803 ? -5.986 -20.876 -10.884 1.00 93.44 803 GLN A N 1
ATOM 6224 C CA . GLN A 1 803 ? -5.795 -22.235 -10.354 1.00 93.44 803 GLN A CA 1
ATOM 6225 C C . GLN A 1 803 ? -4.671 -22.373 -9.306 1.00 93.44 803 GLN A C 1
ATOM 6227 O O . GLN A 1 803 ? -4.584 -23.397 -8.637 1.00 93.44 803 GLN A O 1
ATOM 6232 N N . ASN A 1 804 ? -3.815 -21.358 -9.149 1.00 94.88 804 ASN A N 1
ATOM 6233 C CA . ASN A 1 804 ? -2.699 -21.355 -8.200 1.00 94.88 804 ASN A CA 1
ATOM 6234 C C . ASN A 1 804 ? -3.002 -20.555 -6.918 1.00 94.88 804 ASN A C 1
ATOM 6236 O O . ASN A 1 804 ? -2.114 -20.414 -6.078 1.00 94.88 804 ASN A O 1
ATOM 6240 N N . LEU A 1 805 ? -4.219 -20.028 -6.734 1.00 97.38 805 LEU A N 1
ATOM 6241 C CA . LEU A 1 805 ? -4.539 -19.184 -5.576 1.00 97.38 805 LEU A CA 1
ATOM 6242 C C . LEU A 1 805 ? -4.462 -19.926 -4.233 1.00 97.38 805 LEU A C 1
ATOM 6244 O O . LEU A 1 805 ? -3.919 -19.370 -3.282 1.00 97.38 805 LEU A O 1
ATOM 6248 N N . ASP A 1 806 ? -4.908 -21.185 -4.147 1.00 97.19 806 ASP A N 1
ATOM 6249 C CA . ASP A 1 806 ? -4.719 -22.006 -2.938 1.00 97.19 806 ASP A CA 1
ATOM 6250 C C . ASP A 1 806 ? -3.222 -22.174 -2.595 1.00 97.19 806 ASP A C 1
ATOM 6252 O O . ASP A 1 806 ? -2.831 -22.058 -1.431 1.00 97.19 806 ASP A O 1
ATOM 6256 N N . LYS A 1 807 ? -2.365 -22.359 -3.613 1.00 95.06 807 LYS A N 1
ATOM 6257 C CA . LYS A 1 807 ? -0.904 -22.432 -3.450 1.00 95.06 807 LYS A CA 1
ATOM 6258 C C . LYS A 1 807 ? -0.323 -21.096 -2.965 1.00 95.06 807 LYS A C 1
ATOM 6260 O O . LYS A 1 807 ? 0.431 -21.086 -2.000 1.00 95.06 807 LYS A O 1
ATOM 6265 N N . PHE A 1 808 ? -0.718 -19.978 -3.576 1.00 96.06 808 PHE A N 1
ATOM 6266 C CA . PHE A 1 808 ? -0.291 -18.629 -3.180 1.00 96.06 808 PHE A CA 1
ATOM 6267 C C . PHE A 1 808 ? -0.671 -18.298 -1.729 1.00 96.06 808 PHE A C 1
ATOM 6269 O O . PHE A 1 808 ? 0.138 -17.745 -0.985 1.00 96.06 808 PHE A O 1
ATOM 6276 N N . ILE A 1 809 ? -1.877 -18.682 -1.291 1.00 96.62 809 ILE A N 1
ATOM 6277 C CA . ILE A 1 809 ? -2.295 -18.523 0.109 1.00 96.62 809 ILE A CA 1
ATOM 6278 C C . ILE A 1 809 ? -1.392 -19.348 1.035 1.00 96.62 809 ILE A C 1
ATOM 6280 O O . ILE A 1 809 ? -0.935 -18.826 2.052 1.00 96.62 809 ILE A O 1
ATOM 6284 N N . CYS A 1 810 ? -1.121 -20.607 0.679 1.00 94.62 810 CYS A N 1
ATOM 6285 C CA . CYS A 1 810 ? -0.295 -21.512 1.476 1.00 94.62 810 CYS A CA 1
ATOM 6286 C C . CYS A 1 810 ? 1.174 -21.065 1.584 1.00 94.62 810 CYS A C 1
ATOM 6288 O O . CYS A 1 810 ? 1.774 -21.236 2.641 1.00 94.62 810 CYS A O 1
ATOM 6290 N N . GLU A 1 811 ? 1.756 -20.519 0.511 1.00 91.38 811 GLU A N 1
ATOM 6291 C CA . GLU A 1 811 ? 3.171 -20.118 0.465 1.00 91.38 811 GLU A CA 1
ATOM 6292 C C . GLU A 1 811 ? 3.443 -18.737 1.084 1.00 91.38 811 GLU A C 1
ATOM 6294 O O . GLU A 1 811 ? 4.542 -18.525 1.598 1.00 91.38 811 GLU A O 1
ATOM 6299 N N . PHE A 1 812 ? 2.480 -17.802 1.027 1.00 92.19 812 PHE A N 1
ATOM 6300 C CA . PHE A 1 812 ? 2.747 -16.387 1.340 1.00 92.19 812 PHE A CA 1
ATOM 6301 C C . PHE A 1 812 ? 1.776 -15.697 2.301 1.00 92.19 812 PHE A C 1
ATOM 6303 O O . PHE A 1 812 ? 2.106 -14.631 2.822 1.00 92.19 812 PHE A O 1
ATOM 6310 N N . LEU A 1 813 ? 0.561 -16.222 2.490 1.00 94.19 813 LEU A N 1
ATOM 6311 C CA . LEU A 1 813 ? -0.462 -15.558 3.311 1.00 94.19 813 LEU A CA 1
ATOM 6312 C C . LEU A 1 813 ? -0.755 -16.302 4.614 1.00 94.19 813 LEU A C 1
ATOM 6314 O O . LEU A 1 813 ? -1.270 -15.699 5.556 1.00 94.19 813 LEU A O 1
ATOM 6318 N N . GLN A 1 814 ? -0.471 -17.601 4.680 1.00 92.38 814 GLN A N 1
ATOM 6319 C CA . GLN A 1 814 ? -0.767 -18.428 5.840 1.00 92.38 814 GLN A CA 1
ATOM 6320 C C . GLN A 1 814 ? 0.331 -18.280 6.914 1.00 92.38 814 GLN A C 1
ATOM 6322 O O . GLN A 1 814 ? 1.497 -18.548 6.629 1.00 92.38 814 GLN A O 1
ATOM 6327 N N . PRO A 1 815 ? 0.002 -17.855 8.154 1.00 90.75 815 PRO A N 1
ATOM 6328 C CA . PRO A 1 815 ? 1.015 -17.653 9.188 1.00 90.75 815 PRO A CA 1
ATOM 6329 C C . PRO A 1 815 ? 1.717 -18.954 9.584 1.00 90.75 815 PRO A C 1
ATOM 6331 O O . PRO A 1 815 ? 1.103 -20.025 9.588 1.00 90.75 815 PRO A O 1
ATOM 6334 N N . ASP A 1 816 ? 2.983 -18.843 9.989 1.00 91.25 816 ASP A N 1
ATOM 6335 C CA . ASP A 1 816 ? 3.762 -19.998 10.426 1.00 91.25 816 ASP A CA 1
ATOM 6336 C C . ASP A 1 816 ? 3.168 -20.661 11.685 1.00 91.25 816 ASP A C 1
ATOM 6338 O O . ASP A 1 816 ? 2.859 -20.014 12.691 1.00 91.25 816 ASP A O 1
ATOM 6342 N N . ARG A 1 817 ? 3.037 -21.991 11.638 1.00 91.50 817 ARG A N 1
ATOM 6343 C CA . ARG A 1 817 ? 2.390 -22.786 12.689 1.00 91.50 817 ARG A CA 1
ATOM 6344 C C . ARG A 1 817 ? 3.222 -22.852 13.972 1.00 91.50 817 ARG A C 1
ATOM 6346 O O . ARG A 1 817 ? 2.642 -22.911 15.062 1.00 91.50 817 ARG A O 1
ATOM 6353 N N . HIS A 1 818 ? 4.552 -22.848 13.870 1.00 92.62 818 HIS A N 1
ATOM 6354 C CA . HIS A 1 818 ? 5.427 -22.870 15.041 1.00 92.62 818 HIS A CA 1
ATOM 6355 C C . HIS A 1 818 ? 5.343 -21.534 15.788 1.00 92.62 818 HIS A C 1
ATOM 6357 O O . HIS A 1 818 ? 5.046 -21.506 16.984 1.00 92.62 818 HIS A O 1
ATOM 6363 N N . PHE A 1 819 ? 5.485 -20.423 15.068 1.00 92.94 819 PHE A N 1
ATOM 6364 C CA . PHE A 1 819 ? 5.361 -19.074 15.602 1.00 92.94 819 PHE A CA 1
ATOM 6365 C C . PHE A 1 819 ? 3.976 -18.809 16.204 1.00 92.94 819 PHE A C 1
ATOM 6367 O O . PHE A 1 819 ? 3.902 -18.344 17.339 1.00 92.94 819 PHE A O 1
ATOM 6374 N N . LEU A 1 820 ? 2.880 -19.199 15.537 1.00 91.69 820 LEU A N 1
ATOM 6375 C CA . LEU A 1 820 ? 1.534 -19.115 16.127 1.00 91.69 820 LEU A CA 1
ATOM 6376 C C . LEU A 1 820 ? 1.417 -19.892 17.450 1.00 91.69 820 LEU A C 1
ATOM 6378 O O . LEU A 1 820 ? 0.723 -19.450 18.364 1.00 91.69 820 LEU A O 1
ATOM 6382 N N . THR A 1 821 ? 2.107 -21.029 17.582 1.00 93.62 821 THR A N 1
ATOM 6383 C CA . THR A 1 821 ? 2.123 -21.813 18.828 1.00 93.62 821 THR A CA 1
ATOM 6384 C C . THR A 1 821 ? 2.893 -21.085 19.936 1.00 93.62 821 THR A C 1
ATOM 6386 O O . THR A 1 821 ? 2.423 -21.038 21.074 1.00 93.62 821 THR A O 1
ATOM 6389 N N . GLN A 1 822 ? 4.030 -20.461 19.612 1.00 94.62 822 GLN A N 1
ATOM 6390 C CA . GLN A 1 822 ? 4.804 -19.638 20.553 1.00 94.62 822 GLN A CA 1
ATOM 6391 C C . GLN A 1 822 ? 4.030 -18.382 20.986 1.00 94.62 822 GLN A C 1
ATOM 6393 O O . GLN A 1 822 ? 3.949 -18.093 22.178 1.00 94.62 822 GLN A O 1
ATOM 6398 N N . VAL A 1 823 ? 3.401 -17.673 20.040 1.00 94.00 823 VAL A N 1
ATOM 6399 C CA . VAL A 1 823 ? 2.534 -16.512 20.307 1.00 94.00 823 VAL A CA 1
ATOM 6400 C C . VAL A 1 823 ? 1.352 -16.912 21.183 1.00 94.00 823 VAL A C 1
ATOM 6402 O O . VAL A 1 823 ? 1.070 -16.223 22.160 1.00 94.00 823 VAL A O 1
ATOM 6405 N N . LYS A 1 824 ? 0.689 -18.044 20.899 1.00 93.56 824 LYS A N 1
ATOM 6406 C CA . LYS A 1 824 ? -0.420 -18.536 21.727 1.00 93.56 824 LYS A CA 1
ATOM 6407 C C . LYS A 1 824 ? 0.012 -18.702 23.187 1.00 93.56 824 LYS A C 1
ATOM 6409 O O . LYS A 1 824 ? -0.648 -18.129 24.050 1.00 93.56 824 LYS A O 1
ATOM 6414 N N . ARG A 1 825 ? 1.127 -19.407 23.438 1.00 95.56 825 ARG A N 1
ATOM 6415 C CA . ARG A 1 825 ? 1.696 -19.604 24.786 1.00 95.56 825 ARG A CA 1
ATOM 6416 C C . ARG A 1 825 ? 2.031 -18.278 25.466 1.00 95.56 825 ARG A C 1
ATOM 6418 O O . ARG A 1 825 ? 1.610 -18.057 26.592 1.00 95.56 825 ARG A O 1
ATOM 6425 N N . ALA A 1 826 ? 2.736 -17.385 24.770 1.00 96.25 826 ALA A N 1
ATOM 6426 C CA . ALA A 1 826 ? 3.103 -16.074 25.300 1.00 96.25 826 ALA A CA 1
ATOM 6427 C C . ALA A 1 826 ? 1.868 -15.252 25.704 1.00 96.25 826 ALA A C 1
ATOM 6429 O O . ALA A 1 826 ? 1.836 -14.670 26.784 1.00 96.25 826 ALA A O 1
ATOM 6430 N N . VAL A 1 827 ? 0.824 -15.254 24.872 1.00 95.19 827 VAL A N 1
ATOM 6431 C CA . VAL A 1 827 ? -0.432 -14.555 25.166 1.00 95.19 827 VAL A CA 1
ATOM 6432 C C . VAL A 1 827 ? -1.200 -15.241 26.296 1.00 95.19 827 VAL A C 1
ATOM 6434 O O . VAL A 1 827 ? -1.780 -14.540 27.112 1.00 95.19 827 VAL A O 1
ATOM 6437 N N . ASP A 1 828 ? -1.197 -16.576 26.392 1.00 94.81 828 ASP A N 1
ATOM 6438 C CA . ASP A 1 828 ? -1.779 -17.289 27.542 1.00 94.81 828 ASP A CA 1
ATOM 6439 C C . ASP A 1 828 ? -1.096 -16.852 28.857 1.00 94.81 828 ASP A C 1
ATOM 6441 O O . ASP A 1 828 ? -1.785 -16.478 29.806 1.00 94.81 828 ASP A O 1
ATOM 6445 N N . THR A 1 829 ? 0.242 -16.774 28.886 1.00 96.38 829 THR A N 1
ATOM 6446 C CA . THR A 1 829 ? 1.008 -16.245 30.032 1.00 96.38 829 THR A CA 1
ATOM 6447 C C . THR A 1 829 ? 0.662 -14.786 30.349 1.00 96.38 829 THR A C 1
ATOM 6449 O O . THR A 1 829 ? 0.440 -14.459 31.514 1.00 96.38 829 THR A O 1
ATOM 6452 N N . ILE A 1 830 ? 0.577 -13.910 29.340 1.00 96.25 830 ILE A N 1
ATOM 6453 C CA . ILE A 1 830 ? 0.218 -12.492 29.523 1.00 96.25 830 ILE A CA 1
ATOM 6454 C C . ILE A 1 830 ? -1.218 -12.355 30.058 1.00 96.25 830 ILE A C 1
ATOM 6456 O O . ILE A 1 830 ? -1.442 -11.605 31.006 1.00 96.25 830 ILE A O 1
ATOM 6460 N N . CYS A 1 831 ? -2.183 -13.104 29.512 1.00 95.31 831 CYS A N 1
ATOM 6461 C CA . CYS A 1 831 ? -3.574 -13.102 29.969 1.00 95.31 831 CYS A CA 1
ATOM 6462 C C . CYS A 1 831 ? -3.696 -13.497 31.447 1.00 95.31 831 CYS A C 1
ATOM 6464 O O . CYS A 1 831 ? -4.361 -12.787 32.204 1.00 95.31 831 CYS A O 1
ATOM 6466 N N . SER A 1 832 ? -3.052 -14.595 31.864 1.00 95.06 832 SER A N 1
ATOM 6467 C CA . SER A 1 832 ? -3.047 -15.013 33.272 1.00 95.06 832 SER A CA 1
ATOM 6468 C C . SER A 1 832 ? -2.365 -13.973 34.156 1.00 95.06 832 SER A C 1
ATOM 6470 O O . SER A 1 832 ? -2.930 -13.572 35.170 1.00 95.06 832 SER A O 1
ATOM 6472 N N . PHE A 1 833 ? -1.208 -13.445 33.737 1.00 96.25 833 PHE A N 1
ATOM 6473 C CA . PHE A 1 833 ? -0.487 -12.436 34.510 1.00 96.25 833 PHE A CA 1
ATOM 6474 C C . PHE A 1 833 ? -1.329 -11.173 34.736 1.00 96.25 833 PHE A C 1
ATOM 6476 O O . PHE A 1 833 ? -1.435 -10.718 35.873 1.00 96.25 833 PHE A O 1
ATOM 6483 N N . LEU A 1 834 ? -1.966 -10.632 33.691 1.00 95.25 834 LEU A N 1
ATOM 6484 C CA . LEU A 1 834 ? -2.863 -9.479 33.817 1.00 95.25 834 LEU A CA 1
ATOM 6485 C C . LEU A 1 834 ? -4.039 -9.789 34.750 1.00 95.25 834 LEU A C 1
ATOM 6487 O O . LEU A 1 834 ? -4.329 -8.999 35.645 1.00 95.25 834 LEU A O 1
ATOM 6491 N N . LYS A 1 835 ? -4.680 -10.955 34.593 1.00 94.50 835 LYS A N 1
ATOM 6492 C CA . LYS A 1 835 ? -5.827 -11.354 35.421 1.00 94.50 835 LYS A CA 1
ATOM 6493 C C . LYS A 1 835 ? -5.470 -11.523 36.903 1.00 94.50 835 LYS A C 1
ATOM 6495 O O . LYS A 1 835 ? -6.291 -11.226 37.764 1.00 94.50 835 LYS A O 1
ATOM 6500 N N . GLU A 1 836 ? -4.261 -11.991 37.197 1.00 92.81 836 GLU A N 1
ATOM 6501 C CA . GLU A 1 836 ? -3.791 -12.261 38.558 1.00 92.81 836 GLU A CA 1
ATOM 6502 C C . GLU A 1 836 ? -3.124 -11.064 39.246 1.00 92.81 836 GLU A C 1
ATOM 6504 O O . GLU A 1 836 ? -3.059 -11.063 40.477 1.00 92.81 836 GLU A O 1
ATOM 6509 N N . ASN A 1 837 ? -2.566 -10.098 38.502 1.00 94.50 837 ASN A N 1
ATOM 6510 C CA . ASN A 1 837 ? -1.695 -9.045 39.051 1.00 94.50 837 ASN A CA 1
ATOM 6511 C C . ASN A 1 837 ? -2.231 -7.614 38.871 1.00 94.50 837 ASN A C 1
ATOM 6513 O O . ASN A 1 837 ? -1.964 -6.791 39.747 1.00 94.50 837 ASN A O 1
ATOM 6517 N N . CYS A 1 838 ? -2.993 -7.303 37.811 1.00 92.38 838 CYS A N 1
ATOM 6518 C CA . CYS A 1 838 ? -3.579 -5.966 37.657 1.00 92.38 838 CYS A CA 1
ATOM 6519 C C . CYS A 1 838 ? -4.537 -5.642 38.801 1.00 92.38 838 CYS A C 1
ATOM 6521 O O . CYS A 1 838 ? -5.361 -6.471 39.188 1.00 92.38 838 CYS A O 1
ATOM 6523 N N . PHE A 1 839 ? -4.464 -4.401 39.287 1.00 92.94 839 PHE A N 1
ATOM 6524 C CA . PHE A 1 839 ? -5.406 -3.840 40.258 1.00 92.94 839 PHE A CA 1
ATOM 6525 C C . PHE A 1 839 ? -5.471 -4.576 41.615 1.00 92.94 839 PHE A C 1
ATOM 6527 O O . PHE A 1 839 ? -6.419 -4.366 42.366 1.00 92.94 839 PHE A O 1
ATOM 6534 N N . ARG A 1 840 ? -4.463 -5.386 41.993 1.00 87.31 840 ARG A N 1
ATOM 6535 C CA . ARG A 1 840 ? -4.449 -6.154 43.266 1.00 87.31 840 ARG A CA 1
ATOM 6536 C C . ARG A 1 840 ? -4.787 -5.342 44.521 1.00 87.31 840 ARG A C 1
ATOM 6538 O O . ARG A 1 840 ? -5.413 -5.873 45.431 1.00 87.31 840 ARG A O 1
ATOM 6545 N N . ASN A 1 841 ? -4.373 -4.076 44.555 1.00 86.44 841 ASN A N 1
ATOM 6546 C CA . ASN A 1 841 ? -4.566 -3.165 45.686 1.00 86.44 841 ASN A CA 1
ATOM 6547 C C . ASN A 1 841 ? -5.715 -2.164 45.433 1.00 86.44 841 ASN A C 1
ATOM 6549 O O . ASN A 1 841 ? -5.691 -1.047 45.943 1.00 86.44 841 ASN A O 1
ATOM 6553 N N . SER A 1 842 ? -6.688 -2.530 44.596 1.00 89.38 842 SER A N 1
ATOM 6554 C CA . SER A 1 842 ? -7.807 -1.688 44.167 1.00 89.38 842 SER A CA 1
ATOM 6555 C C . SER A 1 842 ? -9.129 -2.464 44.209 1.00 89.38 842 SER A C 1
ATOM 6557 O O . SER A 1 842 ? -9.163 -3.689 44.309 1.00 89.38 842 SER A O 1
ATOM 6559 N N . THR A 1 843 ? -10.248 -1.744 44.135 1.00 89.38 843 THR A N 1
ATOM 6560 C CA . THR A 1 843 ? -11.595 -2.325 44.007 1.00 89.38 843 THR A CA 1
ATOM 6561 C C . THR A 1 843 ? -11.894 -2.820 42.587 1.00 89.38 843 THR A C 1
ATOM 6563 O O . THR A 1 843 ? -12.843 -3.583 42.385 1.00 89.38 843 THR A O 1
ATOM 6566 N N . ILE A 1 844 ? -11.087 -2.410 41.602 1.00 93.12 844 ILE A N 1
ATOM 6567 C CA . ILE A 1 844 ? -11.167 -2.864 40.210 1.00 93.12 844 ILE A CA 1
ATOM 6568 C C . ILE A 1 844 ? -10.650 -4.306 40.112 1.00 93.12 844 ILE A C 1
ATOM 6570 O O . ILE A 1 844 ? -9.600 -4.636 40.651 1.00 93.12 844 ILE A O 1
ATOM 6574 N N . LYS A 1 845 ? -11.364 -5.169 39.386 1.00 93.56 845 LYS A N 1
ATOM 6575 C CA . LYS A 1 845 ? -10.955 -6.547 39.083 1.00 93.56 845 LYS A CA 1
ATOM 6576 C C . LYS A 1 845 ? -10.968 -6.787 37.579 1.00 93.56 845 LYS A C 1
ATOM 6578 O O . LYS A 1 845 ? -11.882 -6.338 36.887 1.00 93.56 845 LYS A O 1
ATOM 6583 N N . VAL A 1 846 ? -10.000 -7.561 37.089 1.00 95.62 846 VAL A N 1
ATOM 6584 C CA . VAL A 1 846 ? -10.026 -8.113 35.727 1.00 95.62 846 VAL A CA 1
ATOM 6585 C C . VAL A 1 846 ? -10.951 -9.332 35.715 1.00 95.62 846 VAL A C 1
ATOM 6587 O O . VAL A 1 846 ? -10.624 -10.384 36.264 1.00 95.62 846 VAL A O 1
ATOM 6590 N N . LEU A 1 847 ? -12.121 -9.192 35.095 1.00 94.44 847 LEU A N 1
ATOM 6591 C CA . LEU A 1 847 ? -13.140 -10.242 35.015 1.00 94.44 847 LEU A CA 1
ATOM 6592 C C . LEU A 1 847 ? -12.672 -11.379 34.089 1.00 94.44 847 LEU A C 1
ATOM 6594 O O . LEU A 1 847 ? -12.588 -12.551 34.479 1.00 94.44 847 LEU A O 1
ATOM 6598 N N . LYS A 1 848 ? -12.291 -11.009 32.863 1.00 94.19 848 LYS A N 1
ATOM 6599 C CA . LYS A 1 848 ? -11.746 -11.891 31.824 1.00 94.19 848 LYS A CA 1
ATOM 6600 C C . LYS A 1 848 ? -10.835 -11.103 30.881 1.00 94.19 848 LYS A C 1
ATOM 6602 O O . LYS A 1 848 ? -10.938 -9.883 30.777 1.00 94.19 848 LYS A O 1
ATOM 6607 N N . VAL A 1 849 ? -9.942 -11.813 30.196 1.00 94.88 849 VAL A N 1
ATOM 6608 C CA . VAL A 1 849 ? -9.104 -11.262 29.124 1.00 94.88 849 VAL A CA 1
ATOM 6609 C C . VAL A 1 849 ? -9.372 -12.076 27.866 1.00 94.88 849 VAL A C 1
ATOM 6611 O O . VAL A 1 849 ? -9.212 -13.297 27.870 1.00 94.88 849 VAL A O 1
ATOM 6614 N N . VAL A 1 850 ? -9.811 -11.407 26.807 1.00 92.69 850 VAL A N 1
ATOM 6615 C CA . VAL A 1 850 ? -10.279 -12.015 25.560 1.00 92.69 850 VAL A CA 1
ATOM 6616 C C . VAL A 1 850 ? -9.325 -11.663 24.429 1.00 92.69 850 VAL A C 1
ATOM 6618 O O . VAL A 1 850 ? -8.879 -10.528 24.298 1.00 92.69 850 VAL A O 1
ATOM 6621 N N . LYS A 1 851 ? -9.034 -12.647 23.578 1.00 93.75 851 LYS A N 1
ATOM 6622 C CA . LYS A 1 851 ? -8.240 -12.454 22.361 1.00 93.75 851 LYS A CA 1
ATOM 6623 C C . LYS A 1 851 ? -9.180 -12.063 21.220 1.00 93.75 851 LYS A C 1
ATOM 6625 O O . LYS A 1 851 ? -10.132 -12.800 20.952 1.00 93.75 851 LYS A O 1
ATOM 6630 N N . GLY A 1 852 ? -8.902 -10.937 20.573 1.00 91.69 852 GLY A N 1
ATOM 6631 C CA . GLY A 1 852 ? -9.604 -10.420 19.398 1.00 91.69 852 GLY A CA 1
ATOM 6632 C C . GLY A 1 852 ? -8.687 -10.291 18.178 1.00 91.69 852 GLY A C 1
ATOM 6633 O O . GLY A 1 852 ? -7.674 -10.991 18.061 1.00 91.69 852 GLY A O 1
ATOM 6634 N N . GLY A 1 853 ? -9.050 -9.400 17.260 1.00 88.69 853 GLY A N 1
ATOM 6635 C CA . GLY A 1 853 ? -8.311 -9.139 16.028 1.00 88.69 853 GLY A CA 1
ATOM 6636 C C . GLY A 1 853 ? -8.208 -10.335 15.079 1.00 88.69 853 GLY A C 1
ATOM 6637 O O . GLY A 1 853 ? -8.828 -11.393 15.259 1.00 88.69 853 GLY A O 1
ATOM 6638 N N . SER A 1 854 ? -7.395 -10.170 14.038 1.00 88.44 854 SER A N 1
ATOM 6639 C CA . SER A 1 854 ? -7.224 -11.168 12.976 1.00 88.44 854 SER A CA 1
ATOM 6640 C C . SER A 1 854 ? -6.681 -12.505 13.479 1.00 88.44 854 SER A C 1
ATOM 6642 O O . SER A 1 854 ? -7.068 -13.571 12.988 1.00 88.44 854 SER A O 1
ATOM 6644 N N . SER A 1 855 ? -5.798 -12.464 14.476 1.00 86.88 855 SER A N 1
ATOM 6645 C CA . SER A 1 855 ? -5.198 -13.663 15.065 1.00 86.88 855 SER A CA 1
ATOM 6646 C C . SER A 1 855 ? -6.230 -14.550 15.767 1.00 86.88 855 SER A C 1
ATOM 6648 O O . SER A 1 855 ? -6.261 -15.754 15.508 1.00 86.88 855 SER A O 1
ATOM 6650 N N . ALA A 1 856 ? -7.129 -13.986 16.584 1.00 89.38 856 ALA A N 1
ATOM 6651 C CA . ALA A 1 856 ? -8.157 -14.772 17.275 1.00 89.38 856 ALA A CA 1
ATOM 6652 C C . ALA A 1 856 ? -9.283 -15.246 16.341 1.00 89.38 856 ALA A C 1
ATOM 6654 O O . ALA A 1 856 ? -9.784 -16.359 16.496 1.00 89.38 856 ALA A O 1
ATOM 6655 N N . LYS A 1 857 ? -9.639 -14.439 15.331 1.00 92.31 857 LYS A N 1
ATOM 6656 C CA . LYS A 1 857 ? -10.576 -14.814 14.254 1.00 92.31 857 LYS A CA 1
ATOM 6657 C C . LYS A 1 857 ? -10.040 -15.953 13.369 1.00 92.31 857 LYS A C 1
ATOM 6659 O O . LYS A 1 857 ? -10.801 -16.605 12.656 1.00 92.31 857 LYS A O 1
ATOM 6664 N N . GLY A 1 858 ? -8.731 -16.220 13.402 1.00 92.25 858 GLY A N 1
ATOM 6665 C CA . GLY A 1 858 ? -8.079 -17.205 12.537 1.00 92.25 858 GLY A CA 1
ATOM 6666 C C . GLY A 1 858 ? -7.904 -16.722 11.091 1.00 92.25 858 GLY A C 1
ATOM 6667 O O . GLY A 1 858 ? -7.783 -17.552 10.186 1.00 92.25 858 GLY A O 1
ATOM 6668 N N . THR A 1 859 ? -7.881 -15.400 10.882 1.00 93.50 859 THR A N 1
ATOM 6669 C CA . THR A 1 859 ? -7.755 -14.687 9.593 1.00 93.50 859 THR A CA 1
ATOM 6670 C C . THR A 1 859 ? -6.501 -13.799 9.524 1.00 93.50 859 THR A C 1
ATOM 6672 O O . THR A 1 859 ? -6.393 -12.943 8.644 1.00 93.50 859 THR A O 1
ATOM 6675 N N . ALA A 1 860 ? -5.548 -13.989 10.444 1.00 92.19 860 ALA A N 1
ATOM 6676 C CA . ALA A 1 860 ? -4.221 -13.373 10.401 1.00 92.19 860 ALA A CA 1
ATOM 6677 C C . ALA A 1 860 ? -3.441 -13.770 9.140 1.00 92.19 860 ALA A C 1
ATOM 6679 O O . ALA A 1 860 ? -3.553 -14.906 8.658 1.00 92.19 860 ALA A O 1
ATOM 6680 N N . LEU A 1 861 ? -2.644 -12.819 8.653 1.00 91.88 861 LEU A N 1
ATOM 6681 C CA . LEU A 1 861 ? -1.712 -12.962 7.538 1.00 91.88 861 LEU A CA 1
ATOM 6682 C C . LEU A 1 861 ? -0.297 -13.273 8.042 1.00 91.88 861 LEU A C 1
ATOM 6684 O O . LEU A 1 861 ? 0.061 -12.942 9.171 1.00 91.88 861 LEU A O 1
ATOM 6688 N N . GLN A 1 862 ? 0.499 -13.930 7.204 1.00 89.62 862 GLN A N 1
ATOM 6689 C CA . GLN A 1 862 ? 1.914 -14.195 7.462 1.00 89.62 862 GLN A CA 1
ATOM 6690 C C . GLN A 1 862 ? 2.731 -12.890 7.531 1.00 89.62 862 GLN A C 1
ATOM 6692 O O . GLN A 1 862 ? 2.407 -11.907 6.869 1.00 89.62 862 GLN A O 1
ATOM 6697 N N . GLY A 1 863 ? 3.825 -12.884 8.299 1.00 84.81 863 GLY A N 1
ATOM 6698 C CA . GLY A 1 863 ? 4.673 -11.702 8.468 1.00 84.81 863 GLY A CA 1
ATOM 6699 C C . GLY A 1 863 ? 4.200 -10.847 9.637 1.00 84.81 863 GLY A C 1
ATOM 6700 O O . GLY A 1 863 ? 4.313 -11.280 10.783 1.00 84.81 863 GLY A O 1
ATOM 6701 N N . ARG A 1 864 ? 3.681 -9.646 9.352 1.00 81.94 864 ARG A N 1
ATOM 6702 C CA . ARG A 1 864 ? 3.073 -8.760 10.356 1.00 81.94 864 ARG A CA 1
ATOM 6703 C C . ARG A 1 864 ? 1.566 -8.960 10.413 1.00 81.94 864 ARG A C 1
ATOM 6705 O O . ARG A 1 864 ? 0.872 -8.708 9.431 1.00 81.94 864 ARG A O 1
ATOM 6712 N N . SER A 1 865 ? 1.073 -9.388 11.569 1.00 84.62 865 SER A N 1
ATOM 6713 C CA . SER A 1 865 ? -0.359 -9.565 11.829 1.00 84.62 865 SER A CA 1
ATOM 6714 C C . SER A 1 865 ? -0.815 -8.805 13.069 1.00 84.62 865 SER A C 1
ATOM 6716 O O . SER A 1 865 ? -0.046 -8.572 13.996 1.00 84.62 865 SER A O 1
ATOM 6718 N N . ASP A 1 866 ? -2.083 -8.419 13.065 1.00 84.81 866 ASP A N 1
ATOM 6719 C CA . ASP A 1 866 ? -2.775 -7.756 14.162 1.00 84.81 866 ASP A CA 1
ATOM 6720 C C . ASP A 1 866 ? -3.470 -8.758 15.103 1.00 84.81 866 ASP A C 1
ATOM 6722 O O . ASP A 1 866 ? -3.884 -9.870 14.726 1.00 84.81 866 ASP A O 1
ATOM 6726 N N . ALA A 1 867 ? -3.616 -8.335 16.352 1.00 91.75 867 ALA A N 1
ATOM 6727 C CA . ALA A 1 867 ? -4.404 -8.995 17.376 1.00 91.75 867 ALA A CA 1
ATOM 6728 C C . ALA A 1 867 ? -4.900 -7.967 18.403 1.00 91.75 867 ALA A C 1
ATOM 6730 O O . ALA A 1 867 ? -4.225 -6.979 18.675 1.00 91.75 867 ALA A O 1
ATOM 6731 N N . ASP A 1 868 ? -6.036 -8.249 19.036 1.00 92.81 868 ASP A N 1
ATOM 6732 C CA . ASP A 1 868 ? -6.519 -7.452 20.168 1.00 92.81 868 ASP A CA 1
ATOM 6733 C C . ASP A 1 868 ? -6.417 -8.263 21.462 1.00 92.81 868 ASP A C 1
ATOM 6735 O O . ASP A 1 868 ? -6.651 -9.478 21.475 1.00 92.81 868 ASP A O 1
ATOM 6739 N N . LEU A 1 869 ? -6.123 -7.584 22.567 1.00 95.12 869 LEU A N 1
ATOM 6740 C CA . LEU A 1 869 ? -6.200 -8.120 23.919 1.00 95.12 869 LEU A CA 1
ATOM 6741 C C . LEU A 1 869 ? -7.215 -7.299 24.723 1.00 95.12 869 LEU A C 1
ATOM 6743 O O . LEU A 1 869 ? -6.907 -6.240 25.271 1.00 95.12 869 LEU A O 1
ATOM 6747 N N . VAL A 1 870 ? -8.453 -7.780 24.767 1.00 94.69 870 VAL A N 1
ATOM 6748 C CA . VAL A 1 870 ? -9.568 -7.066 25.390 1.00 94.69 870 VAL A CA 1
ATOM 6749 C C . VAL A 1 870 ? -9.649 -7.433 26.866 1.00 94.69 870 VAL A C 1
ATOM 6751 O O . VAL A 1 870 ? -9.862 -8.594 27.220 1.00 94.69 870 VAL A O 1
ATOM 6754 N N . VAL A 1 871 ? -9.447 -6.444 27.734 1.00 95.56 871 VAL A N 1
ATOM 6755 C CA . VAL A 1 871 ? -9.381 -6.605 29.191 1.00 95.56 871 VAL A CA 1
ATOM 6756 C C . VAL A 1 871 ? -10.698 -6.125 29.791 1.00 95.56 871 VAL A C 1
ATOM 6758 O O . VAL A 1 871 ? -10.969 -4.926 29.834 1.00 95.56 871 VAL A O 1
ATOM 6761 N N . PHE A 1 872 ? -11.524 -7.059 30.255 1.00 95.44 872 PHE A N 1
ATOM 6762 C CA . PHE A 1 872 ? -12.830 -6.748 30.827 1.00 95.44 872 PHE A CA 1
ATOM 6763 C C . PHE A 1 872 ? -12.704 -6.392 32.310 1.00 95.44 872 PHE A C 1
ATOM 6765 O O . PHE A 1 872 ? -12.172 -7.184 33.093 1.00 95.44 872 PHE A O 1
ATOM 6772 N N . LEU A 1 873 ? -13.181 -5.206 32.700 1.00 95.25 873 LEU A N 1
ATOM 6773 C CA . LEU A 1 873 ? -12.952 -4.631 34.032 1.00 95.25 873 LEU A CA 1
ATOM 6774 C C . LEU A 1 873 ? -14.248 -4.432 34.819 1.00 95.25 873 LEU A C 1
ATOM 6776 O O . LEU A 1 873 ? -15.236 -3.925 34.298 1.00 95.25 873 LEU A O 1
ATOM 6780 N N . SER A 1 874 ? -14.217 -4.761 36.113 1.00 94.25 874 SER A N 1
ATOM 6781 C CA . SER A 1 874 ? -15.381 -4.671 37.008 1.00 94.25 874 SER A CA 1
ATOM 6782 C C . SER A 1 874 ? -15.786 -3.250 37.418 1.00 94.25 874 SER A C 1
ATOM 6784 O O . SER A 1 874 ? -16.762 -3.094 38.153 1.00 94.25 874 SER A O 1
ATOM 6786 N N . CYS A 1 875 ? -15.009 -2.232 37.035 1.00 93.69 875 CYS A N 1
ATOM 6787 C CA . CYS A 1 875 ? -15.327 -0.828 37.291 1.00 93.69 875 CYS A CA 1
ATOM 6788 C C . CYS A 1 875 ? -16.363 -0.266 36.317 1.00 93.69 875 CYS A C 1
ATOM 6790 O O . CYS A 1 875 ? -17.079 0.651 36.696 1.00 93.69 875 CYS A O 1
ATOM 6792 N N . PHE A 1 876 ? -16.466 -0.824 35.110 1.00 94.12 876 PHE A N 1
ATOM 6793 C CA . PHE A 1 876 ? -17.481 -0.433 34.142 1.00 94.12 876 PHE A CA 1
ATOM 6794 C C . PHE A 1 876 ? -18.770 -1.220 34.414 1.00 94.12 876 PHE A C 1
ATOM 6796 O O . PHE A 1 876 ? -18.751 -2.452 34.487 1.00 94.12 876 PHE A O 1
ATOM 6803 N N . ARG A 1 877 ? -19.886 -0.513 34.585 1.00 91.94 877 ARG A N 1
ATOM 6804 C CA . ARG A 1 877 ? -21.232 -1.062 34.827 1.00 91.94 877 ARG A CA 1
ATOM 6805 C C . ARG A 1 877 ? -22.179 -0.871 33.647 1.00 91.94 877 ARG A C 1
ATOM 6807 O O . ARG A 1 877 ? -23.191 -1.558 33.575 1.00 91.94 877 ARG A O 1
ATOM 6814 N N . GLN A 1 878 ? -21.833 0.040 32.747 1.00 92.31 878 GLN A N 1
ATOM 6815 C CA . GLN A 1 878 ? -22.592 0.442 31.567 1.00 92.31 878 GLN A CA 1
ATOM 6816 C C . GLN A 1 878 ? -21.620 0.888 30.465 1.00 92.31 878 GLN A C 1
ATOM 6818 O O . GLN A 1 878 ? -20.468 1.234 30.744 1.00 92.31 878 GLN A O 1
ATOM 6823 N N . PHE A 1 879 ? -22.076 0.907 29.212 1.00 92.75 879 PHE A N 1
ATOM 6824 C CA . PHE A 1 879 ? -21.242 1.229 28.046 1.00 92.75 879 PHE A CA 1
ATOM 6825 C C . PHE A 1 879 ? -20.535 2.590 28.158 1.00 92.75 879 PHE A C 1
ATOM 6827 O O . PHE A 1 879 ? -19.324 2.685 27.951 1.00 92.75 879 PHE A O 1
ATOM 6834 N N . SER A 1 880 ? -21.268 3.627 28.572 1.00 87.75 880 SER A N 1
ATOM 6835 C CA . SER A 1 880 ? -20.782 5.008 28.714 1.00 87.75 880 SER A CA 1
ATOM 6836 C C . SER A 1 880 ? -19.575 5.169 29.655 1.00 87.75 880 SER A C 1
ATOM 6838 O O . SER A 1 880 ? -18.800 6.114 29.507 1.00 87.75 880 SER A O 1
ATOM 6840 N N . GLU A 1 881 ? -19.355 4.234 30.584 1.00 89.25 881 GLU A N 1
ATOM 6841 C CA . GLU A 1 881 ? -18.247 4.280 31.544 1.00 89.25 881 GLU A CA 1
ATOM 6842 C C . GLU A 1 881 ? -16.914 3.771 30.983 1.00 89.25 881 GLU A C 1
ATOM 6844 O O . GLU A 1 881 ? -15.874 4.028 31.584 1.00 89.25 881 GLU A O 1
ATOM 6849 N N . GLN A 1 882 ? -16.886 3.108 29.821 1.00 85.38 882 GLN A N 1
ATOM 6850 C CA . GLN A 1 882 ? -15.658 2.531 29.242 1.00 85.38 882 GLN A CA 1
ATOM 6851 C C . GLN A 1 882 ? -14.590 3.591 28.856 1.00 85.38 882 GLN A C 1
ATOM 6853 O O . GLN A 1 882 ? -13.418 3.276 28.602 1.00 85.38 882 GLN A O 1
ATOM 6858 N N . GLY A 1 883 ? -14.979 4.871 28.804 1.00 80.75 883 GLY A N 1
ATOM 6859 C CA . GLY A 1 883 ? -14.073 6.017 28.668 1.00 80.75 883 GLY A CA 1
ATOM 6860 C C . GLY A 1 883 ? -13.509 6.554 29.994 1.00 80.75 883 GLY A C 1
ATOM 6861 O O . GLY A 1 883 ? -12.485 7.243 29.982 1.00 80.75 883 GLY A O 1
ATOM 6862 N N . SER A 1 884 ? -14.142 6.245 31.128 1.00 82.94 884 SER A N 1
ATOM 6863 C CA . SER A 1 884 ? -13.793 6.761 32.456 1.00 82.94 884 SER A CA 1
ATOM 6864 C C . SER A 1 884 ? -12.474 6.177 32.963 1.00 82.94 884 SER A C 1
ATOM 6866 O O . SER A 1 884 ? -12.167 5.010 32.732 1.00 82.94 884 SER A O 1
ATOM 6868 N N . HIS A 1 885 ? -11.665 6.998 33.644 1.00 82.69 885 HIS A N 1
ATOM 6869 C CA . HIS A 1 885 ? -10.357 6.614 34.211 1.00 82.69 885 HIS A CA 1
ATOM 6870 C C . HIS A 1 885 ? -9.376 5.949 33.221 1.00 82.69 885 HIS A C 1
ATOM 6872 O O . HIS A 1 885 ? -8.385 5.340 33.625 1.00 82.69 885 HIS A O 1
ATOM 6878 N N . ARG A 1 886 ? -9.598 6.089 31.903 1.00 87.69 886 ARG A N 1
ATOM 6879 C CA . ARG A 1 886 ? -8.867 5.335 30.870 1.00 87.69 886 ARG A CA 1
ATOM 6880 C C . ARG A 1 886 ? -7.349 5.501 30.954 1.00 87.69 886 ARG A C 1
ATOM 6882 O O . ARG A 1 886 ? -6.632 4.535 30.733 1.00 87.69 886 ARG A O 1
ATOM 6889 N N . ALA A 1 887 ? -6.860 6.692 31.304 1.00 86.44 887 ALA A N 1
ATOM 6890 C CA . ALA A 1 887 ? -5.428 6.947 31.460 1.00 86.44 887 ALA A CA 1
ATOM 6891 C C . ALA A 1 887 ? -4.804 6.172 32.639 1.00 86.44 887 ALA A C 1
ATOM 6893 O O . ALA A 1 887 ? -3.719 5.619 32.486 1.00 86.44 887 ALA A O 1
ATOM 6894 N N . GLU A 1 888 ? -5.494 6.093 33.780 1.00 89.44 888 GLU A N 1
ATOM 6895 C CA . GLU A 1 888 ? -5.046 5.358 34.974 1.00 89.44 888 GLU A CA 1
ATOM 6896 C C . GLU A 1 888 ? -5.100 3.846 34.732 1.00 89.44 888 GLU A C 1
ATOM 6898 O O . GLU A 1 888 ? -4.136 3.132 35.000 1.00 89.44 888 GLU A O 1
ATOM 6903 N N . ILE A 1 889 ? -6.193 3.372 34.126 1.00 92.31 889 ILE A N 1
ATOM 6904 C CA . ILE A 1 889 ? -6.381 1.972 33.729 1.00 92.31 889 ILE A CA 1
ATOM 6905 C C . ILE A 1 889 ? -5.282 1.524 32.755 1.00 92.31 889 ILE A C 1
ATOM 6907 O O . ILE A 1 889 ? -4.673 0.475 32.951 1.00 92.31 889 ILE A O 1
ATOM 6911 N N . ILE A 1 890 ? -4.997 2.321 31.721 1.00 91.19 890 ILE A N 1
ATOM 6912 C CA . ILE A 1 890 ? -3.932 2.031 30.752 1.00 91.19 890 ILE A CA 1
ATOM 6913 C C . ILE A 1 890 ? -2.546 2.064 31.416 1.00 91.19 890 ILE A C 1
ATOM 6915 O O . ILE A 1 890 ? -1.714 1.218 31.095 1.00 91.19 890 ILE A O 1
ATOM 6919 N N . ALA A 1 891 ? -2.298 2.985 32.354 1.00 90.19 891 ALA A N 1
ATOM 6920 C CA . ALA A 1 891 ? -1.027 3.062 33.075 1.00 90.19 891 ALA A CA 1
ATOM 6921 C C . ALA A 1 891 ? -0.778 1.832 33.969 1.00 90.19 891 ALA A C 1
ATOM 6923 O O . ALA A 1 891 ? 0.320 1.279 33.939 1.00 90.19 891 ALA A O 1
ATOM 6924 N N . GLU A 1 892 ? -1.790 1.359 34.703 1.00 93.38 892 GLU A N 1
ATOM 6925 C CA . GLU A 1 892 ? -1.701 0.129 35.506 1.00 93.38 892 GLU A CA 1
ATOM 6926 C C . GLU A 1 892 ? -1.486 -1.107 34.622 1.00 93.38 892 GLU A C 1
ATOM 6928 O O . GLU A 1 892 ? -0.594 -1.913 34.886 1.00 93.38 892 GLU A O 1
ATOM 6933 N N . ILE A 1 893 ? -2.241 -1.247 33.524 1.00 93.81 893 ILE A N 1
ATOM 6934 C CA . ILE A 1 893 ? -2.048 -2.365 32.587 1.00 93.81 893 ILE A CA 1
ATOM 6935 C C . ILE A 1 893 ? -0.638 -2.317 31.975 1.00 93.81 893 ILE A C 1
ATOM 6937 O O . ILE A 1 893 ? 0.008 -3.359 31.868 1.00 93.81 893 ILE A O 1
ATOM 6941 N N . GLN A 1 894 ? -0.115 -1.133 31.632 1.00 93.62 894 GLN A N 1
ATOM 6942 C CA . GLN A 1 894 ? 1.264 -0.984 31.154 1.00 93.62 894 GLN A CA 1
ATOM 6943 C C . GLN A 1 894 ? 2.281 -1.434 32.212 1.00 93.62 894 GLN A C 1
ATOM 6945 O O . GLN A 1 894 ? 3.157 -2.237 31.893 1.00 93.62 894 GLN A O 1
ATOM 6950 N N . ALA A 1 895 ? 2.143 -0.983 33.462 1.00 93.69 895 ALA A N 1
ATOM 6951 C CA . ALA A 1 895 ? 3.037 -1.373 34.552 1.00 93.69 895 ALA A CA 1
ATOM 6952 C C . ALA A 1 895 ? 3.044 -2.897 34.777 1.00 93.69 895 ALA A C 1
ATOM 6954 O O . ALA A 1 895 ? 4.106 -3.492 34.972 1.00 93.69 895 ALA A O 1
ATOM 6955 N N . GLN A 1 896 ? 1.885 -3.560 34.677 1.00 95.12 896 GLN A N 1
ATOM 6956 C CA . GLN A 1 896 ? 1.823 -5.020 34.780 1.00 95.12 896 GLN A CA 1
ATOM 6957 C C . GLN A 1 896 ? 2.349 -5.748 33.539 1.00 95.12 896 GLN A C 1
ATOM 6959 O O . GLN A 1 896 ? 2.932 -6.820 33.693 1.00 95.12 896 GLN A O 1
ATOM 6964 N N . LEU A 1 897 ? 2.218 -5.201 32.323 1.00 95.19 897 LEU A N 1
ATOM 6965 C CA . LEU A 1 897 ? 2.891 -5.767 31.145 1.00 95.19 897 LEU A CA 1
ATOM 6966 C C . LEU A 1 897 ? 4.416 -5.671 31.280 1.00 95.19 897 LEU A C 1
ATOM 6968 O O . LEU A 1 897 ? 5.104 -6.650 31.000 1.00 95.19 897 LEU A O 1
ATOM 6972 N N . GLU A 1 898 ? 4.946 -4.541 31.756 1.00 95.31 898 GLU A N 1
ATOM 6973 C CA . GLU A 1 898 ? 6.381 -4.357 32.019 1.00 95.31 898 GLU A CA 1
ATOM 6974 C C . GLU A 1 898 ? 6.869 -5.328 33.112 1.00 95.31 898 GLU A C 1
ATOM 6976 O O . GLU A 1 898 ? 7.888 -6.003 32.944 1.00 95.31 898 GLU A O 1
ATOM 6981 N N . ALA A 1 899 ? 6.096 -5.507 34.189 1.00 95.75 899 ALA A N 1
ATOM 6982 C CA . ALA A 1 899 ? 6.383 -6.512 35.213 1.00 95.75 899 ALA A CA 1
ATOM 6983 C C . ALA A 1 899 ? 6.298 -7.956 34.677 1.00 95.75 899 ALA A C 1
ATOM 6985 O O . ALA A 1 899 ? 7.105 -8.800 35.068 1.00 95.75 899 ALA A O 1
ATOM 6986 N N . CYS A 1 900 ? 5.357 -8.251 33.774 1.00 96.00 900 CYS A N 1
ATOM 6987 C CA . CYS A 1 900 ? 5.233 -9.549 33.108 1.00 96.00 900 CYS A CA 1
ATOM 6988 C C . CYS A 1 900 ? 6.464 -9.835 32.237 1.00 96.00 900 CYS A C 1
ATOM 6990 O O . CYS A 1 900 ? 7.081 -10.891 32.368 1.00 96.00 900 CYS A O 1
ATOM 6992 N N . GLN A 1 901 ? 6.867 -8.860 31.415 1.00 95.06 901 GLN A N 1
ATOM 6993 C CA . GLN A 1 901 ? 8.042 -8.912 30.543 1.00 95.06 901 GLN A CA 1
ATOM 6994 C C . GLN A 1 901 ? 9.339 -9.181 31.326 1.00 95.06 901 GLN A C 1
ATOM 6996 O O . GLN A 1 901 ? 10.200 -9.912 30.841 1.00 95.06 901 GLN A O 1
ATOM 7001 N N . GLN A 1 902 ? 9.478 -8.616 32.531 1.00 94.44 902 GLN A N 1
ATOM 7002 C CA . GLN A 1 902 ? 10.647 -8.821 33.396 1.00 94.44 902 GLN A CA 1
ATOM 7003 C C . GLN A 1 902 ? 10.621 -10.152 34.165 1.00 94.44 902 GLN A C 1
ATOM 7005 O O . GLN A 1 902 ? 11.668 -10.770 34.352 1.00 94.44 902 GLN A O 1
ATOM 7010 N N . LYS A 1 903 ? 9.448 -10.584 34.649 1.00 95.31 903 LYS A N 1
ATOM 7011 C CA . LYS A 1 903 ? 9.318 -11.749 35.548 1.00 95.31 903 LYS A CA 1
ATOM 7012 C C . LYS A 1 903 ? 9.133 -13.081 34.820 1.00 95.31 903 LYS A C 1
ATOM 7014 O O . LYS A 1 903 ? 9.422 -14.122 35.403 1.00 95.31 903 LYS A O 1
ATOM 7019 N N . GLN A 1 904 ? 8.626 -13.069 33.588 1.00 94.69 904 GLN A N 1
ATOM 7020 C CA . GLN A 1 904 ? 8.292 -14.276 32.827 1.00 94.69 904 GLN A CA 1
ATOM 7021 C C . GLN A 1 904 ? 9.290 -14.539 31.695 1.00 94.69 904 GLN A C 1
ATOM 7023 O O . GLN A 1 904 ? 9.888 -13.624 31.130 1.00 94.69 904 GLN A O 1
ATOM 7028 N N . ARG A 1 905 ? 9.459 -15.815 31.329 1.00 92.38 905 ARG A N 1
ATOM 7029 C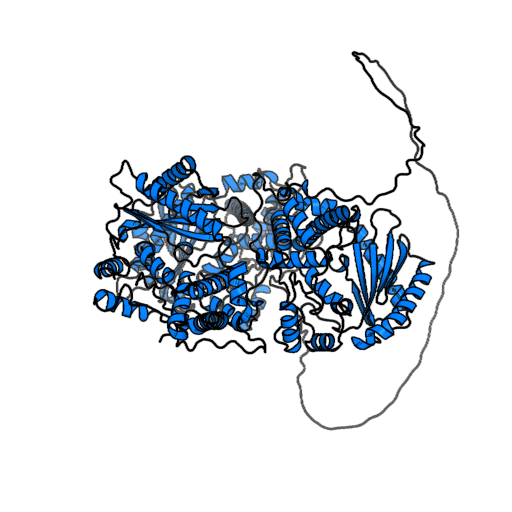 CA . ARG A 1 905 ? 10.267 -16.222 30.169 1.00 92.38 905 ARG A CA 1
ATOM 7030 C C . ARG A 1 905 ? 9.374 -16.438 28.952 1.00 92.38 905 ARG A C 1
ATOM 7032 O O . ARG A 1 905 ? 8.379 -17.149 29.029 1.00 92.38 905 ARG A O 1
ATOM 7039 N N . PHE A 1 906 ? 9.782 -15.871 27.819 1.00 94.75 906 PHE A N 1
ATOM 7040 C CA . PHE A 1 906 ? 9.063 -15.962 26.550 1.00 94.75 906 PHE A CA 1
ATOM 7041 C C . PHE A 1 906 ? 9.938 -16.565 25.448 1.00 94.75 906 PHE A C 1
ATOM 7043 O O . PHE A 1 906 ? 11.096 -16.173 25.275 1.00 94.75 906 PHE A O 1
ATOM 7050 N N . ASP A 1 907 ? 9.360 -17.461 24.645 1.00 93.81 907 ASP A N 1
ATOM 7051 C CA . ASP A 1 907 ? 9.993 -18.019 23.437 1.00 93.81 907 ASP A CA 1
ATOM 7052 C C . ASP A 1 907 ? 10.112 -16.973 22.306 1.00 93.81 907 ASP A C 1
ATOM 7054 O O . ASP A 1 907 ? 10.938 -17.098 21.405 1.00 93.81 907 ASP A O 1
ATOM 7058 N N . VAL A 1 908 ? 9.312 -15.907 22.384 1.00 94.75 908 VAL A N 1
ATOM 7059 C CA . VAL A 1 908 ? 9.286 -14.746 21.480 1.00 94.75 908 VAL A CA 1
ATOM 7060 C C . VAL A 1 908 ? 10.009 -13.545 22.095 1.00 94.75 908 VAL A C 1
ATOM 7062 O O . VAL A 1 908 ? 10.195 -13.466 23.310 1.00 94.75 908 VAL A O 1
ATOM 7065 N N . LYS A 1 909 ? 10.446 -12.598 21.262 1.00 94.62 909 LYS A N 1
ATOM 7066 C CA . LYS A 1 909 ? 10.871 -11.266 21.706 1.00 94.62 909 LYS A CA 1
ATOM 7067 C C . LYS A 1 909 ? 9.605 -10.454 21.995 1.00 94.62 909 LYS A C 1
ATOM 7069 O O . LYS A 1 909 ? 8.806 -10.241 21.088 1.00 94.62 909 LYS A O 1
ATOM 7074 N N . PHE A 1 910 ? 9.417 -10.044 23.243 1.00 95.00 910 PHE A N 1
ATOM 7075 C CA . PHE A 1 910 ? 8.275 -9.247 23.698 1.00 95.00 910 PHE A CA 1
ATOM 7076 C C . PHE A 1 910 ? 8.738 -7.800 23.886 1.00 95.00 910 PHE A C 1
ATOM 7078 O O . PHE A 1 910 ? 9.658 -7.554 24.666 1.00 95.00 910 PHE A O 1
ATOM 7085 N N . GLU A 1 911 ? 8.140 -6.858 23.156 1.00 93.44 911 GLU A N 1
ATOM 7086 C CA . GLU A 1 911 ? 8.459 -5.426 23.213 1.00 93.44 911 GLU A CA 1
ATOM 7087 C C . GLU A 1 911 ? 7.199 -4.591 23.438 1.00 93.44 911 GLU A C 1
ATOM 7089 O O . GLU A 1 911 ? 6.254 -4.656 22.659 1.00 93.44 911 GLU A O 1
ATOM 7094 N N . ILE A 1 912 ? 7.189 -3.780 24.495 1.00 92.88 912 ILE A N 1
ATOM 7095 C CA . ILE A 1 912 ? 6.082 -2.870 24.817 1.00 92.88 912 ILE A CA 1
ATOM 7096 C C . ILE A 1 912 ? 6.341 -1.517 24.146 1.00 92.88 912 ILE A C 1
ATOM 7098 O O . ILE A 1 912 ? 7.467 -1.007 24.153 1.00 92.88 912 ILE A O 1
ATOM 7102 N N . SER A 1 913 ? 5.306 -0.920 23.551 1.00 86.44 913 SER A N 1
ATOM 7103 C CA . SER A 1 913 ? 5.426 0.370 22.873 1.00 86.44 913 SER A CA 1
ATOM 7104 C C . SER A 1 913 ? 5.763 1.487 23.861 1.00 86.44 913 SER A C 1
ATOM 7106 O O . SER A 1 913 ? 4.961 1.852 24.716 1.00 86.44 913 SER A O 1
ATOM 7108 N N . LYS A 1 914 ? 6.925 2.127 23.679 1.00 79.56 914 LYS A N 1
ATOM 7109 C CA . LYS A 1 914 ? 7.313 3.334 24.437 1.00 79.56 914 LYS A CA 1
ATOM 7110 C C . LYS A 1 914 ? 6.479 4.575 24.072 1.00 79.56 914 LYS A C 1
ATOM 7112 O O . LYS A 1 914 ? 6.635 5.632 24.684 1.00 79.56 914 LYS A O 1
ATOM 7117 N N . ARG A 1 915 ? 5.620 4.492 23.048 1.00 68.69 915 ARG A N 1
ATOM 7118 C CA . ARG A 1 915 ? 4.780 5.606 22.588 1.00 68.69 915 ARG A CA 1
ATOM 7119 C C . ARG A 1 915 ? 3.552 5.720 23.493 1.00 68.69 915 ARG A C 1
ATOM 7121 O O . ARG A 1 915 ? 2.583 4.992 23.311 1.00 68.69 915 ARG A O 1
ATOM 7128 N N . LYS A 1 916 ? 3.570 6.674 24.430 1.00 66.31 916 LYS A N 1
ATOM 7129 C CA . LYS A 1 916 ? 2.399 6.995 25.264 1.00 66.31 916 LYS A CA 1
ATOM 7130 C C . LYS A 1 916 ? 1.228 7.460 24.388 1.00 66.31 916 LYS A C 1
ATOM 7132 O O . LYS A 1 916 ? 1.210 8.598 23.923 1.00 66.31 916 LYS A O 1
ATOM 7137 N N . ASN A 1 917 ? 0.248 6.584 24.184 1.00 66.56 917 ASN A N 1
ATOM 7138 C CA . ASN A 1 917 ? -1.040 6.898 23.575 1.00 66.56 917 ASN A CA 1
ATOM 7139 C C . ASN A 1 917 ? -2.131 6.717 24.647 1.00 66.56 917 ASN A C 1
ATOM 7141 O O . ASN A 1 917 ? -2.367 5.593 25.079 1.00 66.56 917 ASN A O 1
ATOM 7145 N N . PRO A 1 918 ? -2.829 7.782 25.083 1.00 62.12 918 PRO A N 1
ATOM 7146 C CA . PRO A 1 918 ? -3.803 7.688 26.175 1.00 62.12 918 PRO A CA 1
ATOM 7147 C C . PRO A 1 918 ? -5.067 6.883 25.820 1.00 62.12 918 PRO A C 1
ATOM 7149 O O . PRO A 1 918 ? -5.907 6.663 26.688 1.00 62.12 918 PRO A O 1
ATOM 7152 N N . ARG A 1 919 ? -5.245 6.470 24.554 1.00 69.00 919 ARG A 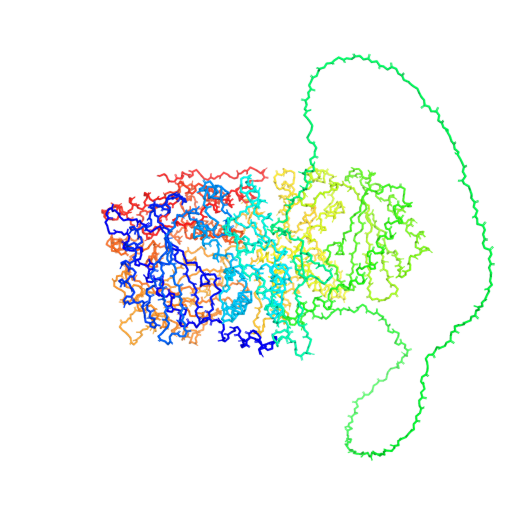N 1
ATOM 7153 C CA . ARG A 1 919 ? -6.406 5.680 24.115 1.00 69.00 919 ARG A CA 1
ATOM 7154 C C . ARG A 1 919 ? -6.133 4.186 23.949 1.00 69.00 919 ARG A C 1
ATOM 7156 O O . ARG A 1 919 ? -7.080 3.417 24.120 1.00 69.00 919 ARG A O 1
ATOM 7163 N N . VAL A 1 920 ? -4.904 3.791 23.620 1.00 76.69 920 VAL A N 1
ATOM 7164 C CA . VAL A 1 920 ? -4.522 2.406 23.295 1.00 76.69 920 VAL A CA 1
ATOM 7165 C C . VAL A 1 920 ? -3.099 2.150 23.777 1.00 76.69 920 VAL A C 1
ATOM 7167 O O . VAL A 1 920 ? -2.201 2.944 23.501 1.00 76.69 920 VAL A O 1
ATOM 7170 N N . LEU A 1 921 ? -2.911 1.028 24.464 1.00 90.38 921 LEU A N 1
ATOM 7171 C CA . LEU A 1 921 ? -1.613 0.472 24.828 1.00 90.38 921 LEU A CA 1
ATOM 7172 C C . LEU A 1 921 ? -1.283 -0.649 23.846 1.00 90.38 921 LEU A C 1
ATOM 7174 O O . LEU A 1 921 ? -2.122 -1.517 23.643 1.00 90.38 921 LEU A O 1
ATOM 7178 N N . SER A 1 922 ? -0.080 -0.653 23.274 1.00 93.25 922 SER A N 1
ATOM 7179 C CA . SER A 1 922 ? 0.303 -1.645 22.262 1.00 93.25 922 SER A CA 1
ATOM 7180 C C . SER A 1 922 ? 1.605 -2.358 22.625 1.00 93.25 922 SER A C 1
ATOM 7182 O O . SER A 1 922 ? 2.521 -1.745 23.184 1.00 93.25 922 SER A O 1
ATOM 7184 N N . PHE A 1 923 ? 1.723 -3.632 22.260 1.00 94.88 923 PHE A N 1
ATOM 7185 C CA . PHE A 1 923 ? 2.967 -4.396 22.354 1.00 94.88 923 PHE A CA 1
ATOM 7186 C C . PHE A 1 923 ? 3.144 -5.335 21.159 1.00 94.88 923 PHE A C 1
ATOM 7188 O O . PHE A 1 923 ? 2.175 -5.743 20.531 1.00 94.88 923 PHE A O 1
ATOM 7195 N N . THR A 1 924 ? 4.381 -5.716 20.865 1.00 94.81 924 THR A N 1
ATOM 7196 C CA . THR A 1 924 ? 4.724 -6.606 19.753 1.00 94.81 924 THR A CA 1
ATOM 7197 C C . THR A 1 924 ? 5.349 -7.894 20.282 1.00 94.81 924 THR A C 1
ATOM 7199 O O . THR A 1 924 ? 6.250 -7.862 21.126 1.00 94.81 924 THR A O 1
ATOM 7202 N N . LEU A 1 925 ? 4.915 -9.036 19.745 1.00 95.06 925 LEU A N 1
ATOM 7203 C CA . LEU A 1 925 ? 5.581 -10.329 19.905 1.00 95.06 925 LEU A CA 1
ATOM 7204 C C . LEU A 1 925 ? 6.263 -10.706 18.586 1.00 95.06 925 LEU A C 1
ATOM 7206 O O . LEU A 1 925 ? 5.589 -10.941 17.589 1.00 95.06 925 LEU A O 1
ATOM 7210 N N . THR A 1 926 ? 7.593 -10.779 18.571 1.00 93.56 926 THR A N 1
ATOM 7211 C CA . THR A 1 926 ? 8.400 -11.096 17.376 1.00 93.56 926 THR A CA 1
ATOM 7212 C C . THR A 1 926 ? 9.076 -12.457 17.523 1.00 93.56 926 THR A C 1
ATOM 7214 O O . THR A 1 926 ? 9.550 -12.806 18.607 1.00 93.56 926 THR A O 1
ATOM 7217 N N . SER A 1 927 ? 9.151 -13.245 16.449 1.00 92.56 927 SER A N 1
ATOM 7218 C CA . SER A 1 927 ? 9.894 -14.510 16.475 1.00 92.56 927 SER A CA 1
ATOM 7219 C C . SER A 1 927 ? 11.392 -14.272 16.695 1.00 92.56 927 SER A C 1
ATOM 7221 O O . SER A 1 927 ? 11.978 -13.361 16.114 1.00 92.56 927 SER A O 1
ATOM 7223 N N . LYS A 1 928 ? 12.029 -15.113 17.518 1.00 88.12 928 LYS A N 1
ATOM 7224 C CA . LYS A 1 928 ? 13.491 -15.103 17.709 1.00 88.12 928 LYS A CA 1
ATOM 7225 C C . LYS A 1 928 ? 14.245 -15.836 16.594 1.00 88.12 928 LYS A C 1
ATOM 7227 O O . LYS A 1 928 ? 15.445 -15.637 16.457 1.00 88.12 928 LYS A O 1
ATOM 7232 N N . THR A 1 929 ? 13.560 -16.692 15.832 1.00 83.81 929 THR A N 1
ATOM 7233 C CA . THR A 1 929 ? 14.164 -17.584 14.825 1.00 83.81 929 THR A CA 1
ATOM 7234 C C . THR A 1 929 ? 13.688 -17.306 13.401 1.00 83.81 929 THR A C 1
ATOM 7236 O O . THR A 1 929 ? 14.427 -17.566 12.458 1.00 83.81 929 THR A O 1
ATOM 7239 N N . LEU A 1 930 ? 12.475 -16.767 13.221 1.00 80.81 930 LEU A N 1
ATOM 7240 C CA . LEU A 1 930 ? 11.888 -16.496 11.906 1.00 80.81 930 LEU A CA 1
ATOM 7241 C C . LEU A 1 930 ? 11.871 -14.993 11.608 1.00 80.81 930 LEU A C 1
ATOM 7243 O O . LEU A 1 930 ? 11.069 -14.236 12.158 1.00 80.81 930 LEU A O 1
ATOM 7247 N N . LEU A 1 931 ? 12.744 -14.567 10.696 1.00 74.19 931 LEU A N 1
ATOM 7248 C CA . LEU A 1 931 ? 12.879 -13.171 10.284 1.00 74.19 931 LEU A CA 1
ATOM 7249 C C . LEU A 1 931 ? 11.564 -12.592 9.732 1.00 74.19 931 LEU A C 1
ATOM 7251 O O . LEU A 1 931 ? 10.941 -13.135 8.817 1.00 74.19 931 LEU A O 1
ATOM 7255 N N . GLY A 1 932 ? 11.169 -11.438 10.275 1.00 76.75 932 GLY A N 1
ATOM 7256 C CA . GLY A 1 932 ? 9.998 -10.680 9.831 1.00 76.75 932 GLY A CA 1
ATOM 7257 C C . GLY A 1 932 ? 8.637 -11.239 10.264 1.00 76.75 932 GLY A C 1
ATOM 7258 O O . GLY A 1 932 ? 7.628 -10.726 9.792 1.00 76.75 932 GLY A O 1
ATOM 7259 N N . GLN A 1 933 ? 8.587 -12.257 11.133 1.00 88.00 933 GLN A N 1
ATOM 7260 C CA . GLN A 1 933 ? 7.339 -12.720 11.752 1.00 88.00 933 GLN A CA 1
ATOM 7261 C C . GLN A 1 933 ? 7.102 -11.981 13.077 1.00 88.00 933 GLN A C 1
ATOM 7263 O O . GLN A 1 933 ? 7.865 -12.159 14.032 1.00 88.00 933 GLN A O 1
ATOM 7268 N N . SER A 1 934 ? 6.049 -11.164 13.148 1.00 92.25 934 SER A N 1
ATOM 7269 C CA . SER A 1 934 ? 5.623 -10.499 14.382 1.00 92.25 934 SER A CA 1
ATOM 7270 C C . SER A 1 934 ? 4.107 -10.319 14.456 1.00 92.25 934 SER A C 1
ATOM 7272 O O . SER A 1 934 ? 3.435 -10.157 13.439 1.00 92.25 934 SER A O 1
ATOM 7274 N N . VAL A 1 935 ? 3.573 -10.322 15.676 1.00 93.12 935 VAL A N 1
ATOM 7275 C CA . VAL A 1 935 ? 2.173 -9.989 15.954 1.00 93.12 935 VAL A CA 1
ATOM 7276 C C . VAL A 1 935 ? 2.135 -8.734 16.815 1.00 93.12 935 VAL A C 1
ATOM 7278 O O . VAL A 1 935 ? 2.732 -8.711 17.893 1.00 93.12 935 VAL A O 1
ATOM 7281 N N . ASP A 1 936 ? 1.454 -7.707 16.320 1.00 92.38 936 ASP A N 1
ATOM 7282 C CA . ASP A 1 936 ? 1.209 -6.453 17.023 1.00 92.38 936 ASP A CA 1
ATOM 7283 C C . ASP A 1 936 ? -0.137 -6.560 17.759 1.00 92.38 936 ASP A C 1
ATOM 7285 O O . ASP A 1 936 ? -1.165 -6.876 17.155 1.00 92.38 936 ASP A O 1
ATOM 7289 N N . PHE A 1 937 ? -0.110 -6.349 19.074 1.00 94.44 937 PHE A N 1
ATOM 7290 C CA . PHE A 1 937 ? -1.255 -6.437 19.976 1.00 94.44 937 PHE A CA 1
ATOM 7291 C C . PHE A 1 937 ? -1.669 -5.055 20.465 1.00 94.44 937 PHE A C 1
ATOM 7293 O O . PHE A 1 937 ? -0.863 -4.379 21.107 1.00 94.44 937 PHE A O 1
ATOM 7300 N N . ASP A 1 938 ? -2.936 -4.696 20.269 1.00 93.25 938 ASP A N 1
ATOM 7301 C CA . ASP A 1 938 ? -3.568 -3.568 20.956 1.00 93.25 938 ASP A CA 1
ATOM 7302 C C . ASP A 1 938 ? -4.339 -4.057 22.191 1.00 93.25 938 ASP A C 1
ATOM 7304 O O . ASP A 1 938 ? -5.105 -5.018 22.143 1.00 93.25 938 ASP A O 1
ATOM 7308 N N . VAL A 1 939 ? -4.125 -3.399 23.331 1.00 93.88 939 VAL A N 1
ATOM 7309 C CA . VAL A 1 939 ? -4.713 -3.753 24.628 1.00 93.88 939 VAL A CA 1
ATOM 7310 C C . VAL A 1 939 ? -5.829 -2.773 24.965 1.00 93.88 939 VAL A C 1
ATOM 7312 O O . VAL A 1 939 ? -5.607 -1.565 25.099 1.00 93.88 939 VAL A O 1
ATOM 7315 N N . LEU A 1 940 ? -7.046 -3.303 25.079 1.00 92.31 940 LEU A N 1
ATOM 7316 C CA . LEU A 1 940 ? -8.286 -2.531 25.037 1.00 92.31 940 LEU A CA 1
ATOM 7317 C C . LEU A 1 940 ? -9.147 -2.821 26.280 1.00 92.31 940 LEU A C 1
ATOM 7319 O O . LEU A 1 940 ? -9.712 -3.909 26.387 1.00 92.31 940 LEU A O 1
ATOM 7323 N N . PRO A 1 941 ? -9.279 -1.876 27.229 1.00 93.62 941 PRO A N 1
ATOM 7324 C CA . PRO A 1 941 ? -10.219 -2.006 28.341 1.00 93.62 941 PRO A CA 1
ATOM 7325 C C . PRO A 1 941 ? -11.673 -2.015 27.844 1.00 93.62 941 PRO A C 1
ATOM 7327 O O . PRO A 1 941 ? -12.032 -1.158 27.029 1.00 93.62 941 PRO A O 1
ATOM 7330 N N . ALA A 1 942 ? -12.504 -2.938 28.343 1.00 94.56 942 ALA A N 1
ATOM 7331 C CA . ALA A 1 942 ? -13.905 -3.088 27.932 1.00 94.56 942 ALA A CA 1
ATOM 7332 C C . ALA A 1 942 ? -14.888 -3.372 29.079 1.00 94.56 942 ALA A C 1
ATOM 7334 O O . ALA A 1 942 ? -14.524 -3.942 30.111 1.00 94.56 942 ALA A O 1
ATOM 7335 N N . PHE A 1 943 ? -16.146 -2.971 28.874 1.00 94.50 943 PHE A N 1
ATOM 7336 C CA . PHE A 1 943 ? -17.279 -3.306 29.737 1.00 94.50 943 PHE A CA 1
ATOM 7337 C C . PHE A 1 943 ? -17.780 -4.725 29.427 1.00 94.50 943 PHE A C 1
ATOM 7339 O O . PHE A 1 943 ? -17.946 -5.084 28.263 1.00 94.50 943 PHE A O 1
ATOM 7346 N N . ASP A 1 944 ? -18.022 -5.548 30.453 1.00 95.50 944 ASP A N 1
ATOM 7347 C CA . ASP A 1 944 ? -18.476 -6.937 30.275 1.00 95.50 944 ASP A CA 1
ATOM 7348 C C . ASP A 1 944 ? -19.990 -7.039 30.053 1.00 95.50 944 ASP A C 1
ATOM 7350 O O . ASP A 1 944 ? -20.724 -7.611 30.856 1.00 95.50 944 ASP A O 1
ATOM 7354 N N . ALA A 1 945 ? -20.442 -6.478 28.933 1.00 94.44 945 ALA A N 1
ATOM 7355 C CA . ALA A 1 945 ? -21.845 -6.446 28.532 1.00 94.44 945 ALA A CA 1
ATOM 7356 C C . ALA A 1 945 ? -22.467 -7.844 28.322 1.00 94.44 945 ALA A C 1
ATOM 7358 O O . ALA A 1 945 ? -23.682 -7.994 28.386 1.00 94.44 945 ALA A O 1
ATOM 7359 N N . LEU A 1 946 ? -21.645 -8.870 28.062 1.00 94.12 946 LEU A N 1
ATOM 7360 C CA . LEU A 1 946 ? -22.091 -10.247 27.804 1.00 94.12 946 LEU A CA 1
ATOM 7361 C C . LEU A 1 946 ? -22.033 -11.151 29.046 1.00 94.12 946 LEU A C 1
ATOM 7363 O O . LEU A 1 946 ? -22.699 -12.186 29.083 1.00 94.12 946 LEU A O 1
ATOM 7367 N N . GLY A 1 947 ? -21.216 -10.806 30.045 1.00 91.12 947 GLY A N 1
ATOM 7368 C CA . GLY A 1 947 ? -21.027 -11.595 31.259 1.00 91.12 947 GLY A CA 1
ATOM 7369 C C . GLY A 1 947 ? -20.600 -13.045 30.986 1.00 91.12 947 GLY A C 1
ATOM 7370 O O . GLY A 1 947 ? -19.622 -13.314 30.280 1.00 91.12 947 GLY A O 1
ATOM 7371 N N . GLN A 1 948 ? -21.340 -13.987 31.580 1.00 86.56 948 GLN A N 1
ATOM 7372 C CA . GLN A 1 948 ? -21.159 -15.443 31.468 1.00 86.56 948 GLN A CA 1
ATOM 7373 C C . GLN A 1 948 ? -22.062 -16.033 30.365 1.00 86.56 948 GLN A C 1
ATOM 7375 O O . GLN A 1 948 ? -22.960 -16.833 30.636 1.00 86.56 948 GLN A O 1
ATOM 7380 N N . LEU A 1 949 ? -21.838 -15.636 29.111 1.00 82.44 949 LEU A N 1
ATOM 7381 C CA . LEU A 1 949 ? -22.576 -16.180 27.968 1.00 82.44 949 LEU A CA 1
ATOM 7382 C C . LEU A 1 949 ? -22.121 -17.619 27.651 1.00 82.44 949 LEU A C 1
ATOM 7384 O O . LEU A 1 949 ? -20.924 -17.889 27.525 1.00 82.44 949 LEU A O 1
ATOM 7388 N N . LYS A 1 950 ? -23.061 -18.560 27.484 1.00 78.00 950 LYS A N 1
ATOM 7389 C CA . LYS A 1 950 ? -22.731 -19.924 27.032 1.00 78.00 950 LYS A CA 1
ATOM 7390 C C . LYS A 1 950 ? -22.382 -19.900 25.540 1.00 78.00 950 LYS A C 1
ATOM 7392 O O . LYS A 1 950 ? -23.053 -19.226 24.758 1.00 78.00 950 LYS A O 1
ATOM 7397 N N . SER A 1 951 ? -21.370 -20.661 25.126 1.00 74.81 951 SER A N 1
ATOM 7398 C CA . SER A 1 951 ? -20.983 -20.740 23.709 1.00 74.81 951 SER A CA 1
ATOM 7399 C C . SER A 1 951 ? -22.171 -21.163 22.831 1.00 74.81 951 SER A C 1
ATOM 7401 O O . SER A 1 951 ? -22.876 -22.116 23.160 1.00 74.81 951 SER A O 1
ATOM 7403 N N . GLY A 1 952 ? -22.417 -20.422 21.746 1.00 73.00 952 GLY A N 1
ATOM 7404 C CA . GLY A 1 952 ? -23.546 -20.638 20.834 1.00 73.00 952 GLY A CA 1
ATOM 7405 C C . GLY A 1 952 ? -24.913 -20.137 21.326 1.00 73.00 952 GLY A C 1
ATOM 7406 O O . GLY A 1 952 ? -25.881 -20.254 20.581 1.00 73.00 952 GLY A O 1
ATOM 7407 N N . SER A 1 953 ? -25.019 -19.574 22.537 1.00 83.62 953 SER A N 1
ATOM 7408 C CA . SER A 1 953 ? -26.260 -18.942 23.016 1.00 83.62 953 SER A CA 1
ATOM 7409 C C . SER A 1 953 ? -26.328 -17.460 22.635 1.00 83.62 953 SER A C 1
ATOM 7411 O O . SER A 1 953 ? -25.308 -16.774 22.581 1.00 83.62 953 SER A O 1
ATOM 7413 N N . ARG A 1 954 ? -27.542 -16.978 22.350 1.00 90.31 954 ARG A N 1
ATOM 7414 C CA . ARG A 1 954 ? -27.821 -15.584 21.977 1.00 90.31 954 ARG A CA 1
ATOM 7415 C C . ARG A 1 954 ? -27.784 -14.688 23.231 1.00 90.31 954 ARG A C 1
ATOM 7417 O O . ARG A 1 954 ? -28.273 -15.138 24.269 1.00 90.31 954 ARG A O 1
ATOM 7424 N N . PRO A 1 955 ? -27.226 -13.463 23.172 1.00 94.25 955 PRO A N 1
ATOM 7425 C CA . PRO A 1 955 ? -27.281 -12.520 24.294 1.00 94.25 955 PRO A CA 1
ATOM 7426 C C . PRO A 1 955 ? -28.721 -12.151 24.689 1.00 94.25 955 PRO A C 1
ATOM 7428 O O . PRO A 1 955 ? -29.632 -12.232 23.865 1.00 94.25 955 PRO A O 1
ATOM 7431 N N . ASP A 1 956 ? -28.920 -11.708 25.936 1.00 93.19 956 ASP A N 1
ATOM 7432 C CA . ASP A 1 956 ? -30.189 -11.103 26.371 1.00 93.19 956 ASP A CA 1
ATOM 7433 C C . ASP A 1 956 ? -30.448 -9.822 25.543 1.00 93.19 956 ASP A C 1
ATOM 7435 O O . ASP A 1 956 ? -29.535 -8.992 25.443 1.00 93.19 956 ASP A O 1
ATOM 7439 N N . PRO A 1 957 ? -31.648 -9.627 24.955 1.00 94.50 957 PRO A N 1
ATOM 7440 C CA . PRO A 1 957 ? -31.993 -8.416 24.208 1.00 94.50 957 PRO A CA 1
ATOM 7441 C C . PRO A 1 957 ? -31.671 -7.107 24.940 1.00 94.50 957 PRO A C 1
ATOM 7443 O O . PRO A 1 957 ? -31.251 -6.148 24.291 1.00 94.50 957 PRO A O 1
ATOM 7446 N N . ARG A 1 958 ? -31.756 -7.081 26.281 1.00 94.69 958 ARG A N 1
ATOM 7447 C CA . ARG A 1 958 ? -31.423 -5.900 27.097 1.00 94.69 958 ARG A CA 1
ATOM 7448 C C . ARG A 1 958 ? -30.016 -5.368 26.840 1.00 94.69 958 ARG A C 1
ATOM 7450 O O . ARG A 1 958 ? -29.810 -4.163 26.784 1.00 94.69 958 ARG A O 1
ATOM 7457 N N . VAL A 1 959 ? -29.052 -6.258 26.594 1.00 95.44 959 VAL A N 1
ATOM 7458 C CA . VAL A 1 959 ? -27.666 -5.875 26.274 1.00 95.44 959 VAL A CA 1
ATOM 7459 C C . VAL A 1 959 ? -27.620 -4.958 25.048 1.00 95.44 959 VAL A C 1
ATOM 7461 O O . VAL A 1 959 ? -26.827 -4.017 24.994 1.00 95.44 959 VAL A O 1
ATOM 7464 N N . TYR A 1 960 ? -28.487 -5.215 24.068 1.00 95.75 960 TYR A N 1
ATOM 7465 C CA . TYR A 1 960 ? -28.581 -4.428 22.848 1.00 95.75 960 TYR A CA 1
ATOM 7466 C C . TYR A 1 960 ? -29.493 -3.207 22.992 1.00 95.75 960 TYR A C 1
ATOM 7468 O O . TYR A 1 960 ? -29.181 -2.181 22.393 1.00 95.75 960 TYR A O 1
ATOM 7476 N N . THR A 1 961 ? -30.553 -3.247 23.808 1.00 95.19 961 THR A N 1
ATOM 7477 C CA . THR A 1 961 ? -31.341 -2.035 24.103 1.00 95.19 961 THR A CA 1
ATOM 7478 C C . THR A 1 961 ? -30.511 -1.003 24.862 1.00 95.19 961 THR A C 1
ATOM 7480 O O . THR A 1 961 ? -30.521 0.170 24.496 1.00 95.19 961 THR A O 1
ATOM 7483 N N . ASP A 1 962 ? -29.713 -1.432 25.841 1.00 94.69 962 ASP A N 1
ATOM 7484 C CA . ASP A 1 962 ? -28.836 -0.561 26.633 1.00 94.69 962 ASP A CA 1
ATOM 7485 C C . ASP A 1 962 ? -27.702 0.022 25.770 1.00 94.69 962 ASP A C 1
ATOM 7487 O O . ASP A 1 962 ? -27.322 1.189 25.912 1.00 94.69 962 ASP A O 1
ATOM 7491 N N . LEU A 1 963 ? -27.198 -0.766 24.810 1.00 94.88 963 LEU A N 1
ATOM 7492 C CA . LEU A 1 963 ? -26.252 -0.312 23.787 1.00 94.88 963 LEU A CA 1
ATOM 7493 C C . LEU A 1 963 ? -26.875 0.752 22.870 1.00 94.88 963 LEU A C 1
ATOM 7495 O O . LEU A 1 963 ? -26.229 1.755 22.575 1.00 94.88 963 LEU A O 1
ATOM 7499 N N . ILE A 1 964 ? -28.121 0.546 22.430 1.00 92.94 964 ILE A N 1
ATOM 7500 C CA . ILE A 1 964 ? -28.867 1.484 21.578 1.00 92.94 964 ILE A CA 1
ATOM 7501 C C . ILE A 1 964 ? -29.176 2.784 22.334 1.00 92.94 964 ILE A C 1
ATOM 7503 O O . ILE A 1 964 ? -29.031 3.862 21.765 1.00 92.94 964 ILE A O 1
ATOM 7507 N N . GLN A 1 965 ? -29.521 2.719 23.622 1.00 91.44 965 GLN A N 1
ATOM 7508 C CA . GLN A 1 965 ? -29.685 3.909 24.470 1.00 91.44 965 GLN A CA 1
ATOM 7509 C C . GLN A 1 965 ? -28.356 4.651 24.696 1.00 91.44 965 GLN A C 1
ATOM 7511 O O . GLN A 1 965 ? -28.334 5.877 24.776 1.00 91.44 965 GLN A O 1
ATOM 7516 N N . SER A 1 966 ? -27.239 3.918 24.734 1.00 86.75 966 SER A N 1
ATOM 7517 C CA . SER A 1 966 ? -25.879 4.468 24.837 1.00 86.75 966 SER A CA 1
ATOM 7518 C C . SER A 1 966 ? -25.279 4.900 23.486 1.00 86.75 966 SER A C 1
ATOM 7520 O O . SER A 1 966 ? -24.124 5.330 23.438 1.00 86.75 966 SER A O 1
ATOM 7522 N N . TYR A 1 967 ? -26.011 4.764 22.375 1.00 77.69 967 TYR A N 1
ATOM 7523 C CA . TYR A 1 967 ? -25.482 4.946 21.023 1.00 77.69 967 TYR A CA 1
ATOM 7524 C C . TYR A 1 967 ? -25.117 6.408 20.735 1.00 77.69 967 TYR A C 1
ATOM 7526 O O . TYR A 1 967 ? -25.984 7.267 20.571 1.00 77.69 967 TYR A O 1
ATOM 7534 N N . SER A 1 968 ? -23.813 6.675 20.604 1.00 73.25 968 SER A N 1
ATOM 7535 C CA . SER A 1 968 ? -23.285 7.983 20.198 1.00 73.25 968 SER A CA 1
ATOM 7536 C C . SER A 1 968 ? -22.528 7.903 18.866 1.00 73.25 968 SER A C 1
ATOM 7538 O O . SER A 1 968 ? -22.846 8.635 17.926 1.00 73.25 968 SER A O 1
ATOM 7540 N N . ASN A 1 969 ? -21.596 6.951 18.737 1.00 78.19 969 ASN A N 1
ATOM 7541 C CA . ASN A 1 969 ? -20.868 6.662 17.502 1.00 78.19 969 ASN A CA 1
ATOM 7542 C C . ASN A 1 969 ? -21.032 5.188 17.094 1.00 78.19 969 ASN A C 1
ATOM 7544 O O . ASN A 1 969 ? -21.131 4.296 17.935 1.00 78.19 969 ASN A O 1
ATOM 7548 N N . ALA A 1 970 ? -21.021 4.918 15.786 1.00 77.75 970 ALA A N 1
ATOM 7549 C CA . ALA A 1 970 ? -21.124 3.561 15.248 1.00 77.75 970 ALA A CA 1
ATOM 7550 C C . ALA A 1 970 ? -19.943 2.680 15.692 1.00 77.75 970 ALA A C 1
ATOM 7552 O O . ALA A 1 970 ? -18.790 3.013 15.418 1.00 77.75 970 ALA A O 1
ATOM 7553 N N . GLY A 1 971 ? -20.235 1.552 16.349 1.00 82.12 971 GLY A N 1
ATOM 7554 C CA . GLY A 1 971 ? -19.225 0.583 16.785 1.00 82.12 971 GLY A CA 1
ATOM 7555 C C . GLY A 1 971 ? -18.319 1.050 17.931 1.00 82.12 971 GLY A C 1
ATOM 7556 O O . GLY A 1 971 ? -17.280 0.430 18.163 1.00 82.12 971 GLY A O 1
ATOM 7557 N N . GLU A 1 972 ? -18.676 2.123 18.651 1.00 86.25 972 GLU A N 1
ATOM 7558 C CA . GLU A 1 972 ? -17.885 2.680 19.766 1.00 86.25 972 GLU A CA 1
ATOM 7559 C C . GLU A 1 972 ? -17.558 1.630 20.840 1.00 86.25 972 GLU A C 1
ATOM 7561 O O . GLU A 1 972 ? -16.428 1.550 21.326 1.00 86.25 972 GLU A O 1
ATOM 7566 N N . PHE A 1 973 ? -18.529 0.762 21.129 1.00 92.19 973 PHE A N 1
ATOM 7567 C CA . PHE A 1 973 ? -18.443 -0.298 22.133 1.00 92.19 973 PHE A CA 1
ATOM 7568 C C . PHE A 1 973 ? -18.232 -1.695 21.528 1.00 92.19 973 PHE A C 1
ATOM 7570 O O . PHE A 1 973 ? -18.370 -2.695 22.228 1.00 92.19 973 PHE A O 1
ATOM 7577 N N . SER A 1 974 ? -17.843 -1.786 20.251 1.00 91.81 974 SER A N 1
ATOM 7578 C CA . SER A 1 974 ? -17.604 -3.056 19.536 1.00 91.81 974 SER A CA 1
ATOM 7579 C C . SER A 1 974 ? -16.665 -4.015 20.285 1.00 91.81 974 SER A C 1
ATOM 7581 O O . SER A 1 974 ? -16.864 -5.229 20.279 1.00 91.81 974 SER A O 1
ATOM 7583 N N . THR A 1 975 ? -15.689 -3.471 21.021 1.00 93.00 975 THR A N 1
ATOM 7584 C CA . THR A 1 975 ? -14.790 -4.237 21.907 1.00 93.00 975 THR A CA 1
ATOM 7585 C C . THR A 1 975 ? -15.520 -5.088 22.957 1.00 93.00 975 THR A C 1
ATOM 7587 O O . THR A 1 975 ? -15.061 -6.193 23.251 1.00 93.00 975 THR A O 1
ATOM 7590 N N . CYS A 1 976 ? -16.681 -4.659 23.461 1.00 94.94 976 CYS A N 1
ATOM 7591 C CA . CYS A 1 976 ? -17.514 -5.438 24.385 1.00 94.94 976 CYS A CA 1
ATOM 7592 C C . CYS A 1 976 ? -18.037 -6.741 23.754 1.00 94.94 976 CYS A C 1
ATOM 7594 O O . CYS A 1 976 ? -18.279 -7.720 24.457 1.00 94.94 976 CYS A O 1
ATOM 7596 N N . PHE A 1 977 ? -18.152 -6.778 22.422 1.00 95.38 977 PHE A N 1
ATOM 7597 C CA . PHE A 1 977 ? -18.697 -7.893 21.645 1.00 95.38 977 PHE A CA 1
ATOM 7598 C C . PHE A 1 977 ? -17.618 -8.721 20.924 1.00 95.38 977 PHE A C 1
ATOM 7600 O O . PHE A 1 977 ? -17.932 -9.577 20.095 1.00 95.38 977 PHE A O 1
ATOM 7607 N N . THR A 1 978 ? -16.339 -8.520 21.269 1.00 94.31 978 THR A N 1
ATOM 7608 C CA . THR A 1 978 ? -15.179 -9.196 20.650 1.00 94.31 978 THR A CA 1
ATOM 7609 C C . THR A 1 978 ? -15.301 -10.722 20.635 1.00 94.31 978 THR A C 1
ATOM 7611 O O . THR A 1 978 ? -14.857 -11.366 19.687 1.00 94.31 978 THR A O 1
ATOM 7614 N N . GLU A 1 979 ? -15.917 -11.322 21.659 1.00 94.19 979 GLU A N 1
ATOM 7615 C CA . GLU A 1 979 ? -16.150 -12.772 21.710 1.00 94.19 979 GLU A CA 1
ATOM 7616 C C . GLU A 1 979 ? -17.078 -13.240 20.582 1.00 94.19 979 GLU A C 1
ATOM 7618 O O . GLU A 1 979 ? -16.748 -14.184 19.867 1.00 94.19 979 GLU A O 1
ATOM 7623 N N . LEU A 1 980 ? -18.176 -12.518 20.349 1.00 95.00 980 LEU A N 1
ATOM 7624 C CA . LEU A 1 980 ? -19.136 -12.809 19.285 1.00 95.00 980 LEU A CA 1
ATOM 7625 C C . LEU A 1 980 ? -18.531 -12.553 17.896 1.00 95.00 980 LEU A C 1
ATOM 7627 O O . LEU A 1 980 ? -18.683 -13.385 17.003 1.00 95.00 980 LEU A O 1
ATOM 7631 N N . GLN A 1 981 ? -17.777 -11.459 17.719 1.00 94.50 981 GLN A N 1
ATOM 7632 C CA . GLN A 1 981 ? -17.042 -11.182 16.472 1.00 94.50 981 GLN A CA 1
ATOM 7633 C C . GLN A 1 981 ? -16.016 -12.280 16.149 1.00 94.50 981 GLN A C 1
ATOM 7635 O O . GLN A 1 981 ? -15.867 -12.694 14.995 1.00 94.50 981 GLN A O 1
ATOM 7640 N N . ARG A 1 982 ? -15.275 -12.738 17.168 1.00 93.62 982 ARG A N 1
ATOM 7641 C CA . ARG A 1 982 ? -14.305 -13.834 17.062 1.00 93.62 982 ARG A CA 1
ATOM 7642 C C . ARG A 1 982 ? -15.011 -15.118 16.653 1.00 93.62 982 ARG A C 1
ATOM 7644 O O . ARG A 1 982 ? -14.572 -15.756 15.700 1.00 93.62 982 ARG A O 1
ATOM 7651 N N . ASP A 1 983 ? -16.088 -15.482 17.340 1.00 93.44 983 ASP A N 1
ATOM 7652 C CA . ASP A 1 983 ? -16.758 -16.774 17.168 1.00 93.44 983 ASP A CA 1
ATOM 7653 C C . ASP A 1 983 ? -17.554 -16.850 15.857 1.00 93.44 983 ASP A C 1
ATOM 7655 O O . ASP A 1 983 ? -17.568 -17.897 15.203 1.00 93.44 983 ASP A O 1
ATOM 7659 N N . PHE A 1 984 ? -18.093 -15.722 15.380 1.00 95.12 984 PHE A N 1
ATOM 7660 C CA . PHE A 1 984 ? -18.727 -15.618 14.063 1.00 95.12 984 PHE A CA 1
ATOM 7661 C C . PHE A 1 984 ? -17.775 -15.952 12.901 1.00 95.12 984 PHE A C 1
ATOM 7663 O O . PHE A 1 984 ? -18.211 -16.538 11.908 1.00 95.12 984 PHE A O 1
ATOM 7670 N N . ILE A 1 985 ? -16.484 -15.603 13.007 1.00 95.62 985 ILE A N 1
ATOM 7671 C CA . ILE A 1 985 ? -15.469 -15.887 11.975 1.00 95.62 985 ILE A CA 1
ATOM 7672 C C . ILE A 1 985 ? -14.729 -17.206 12.248 1.00 95.62 985 ILE A C 1
ATOM 7674 O O . ILE A 1 985 ? -14.487 -17.987 11.323 1.00 95.62 985 ILE A O 1
ATOM 7678 N N . SER A 1 986 ? -14.367 -17.488 13.502 1.00 93.38 986 SER A N 1
ATOM 7679 C CA . SER A 1 986 ? -13.515 -18.630 13.859 1.00 93.38 986 SER A CA 1
ATOM 7680 C C . SER A 1 986 ? -14.199 -19.976 13.592 1.00 93.38 986 SER A C 1
ATOM 7682 O O . SER A 1 986 ? -13.529 -20.911 13.142 1.00 93.38 986 SER A O 1
ATOM 7684 N N . SER A 1 987 ? -15.525 -20.041 13.758 1.00 92.94 987 SER A N 1
ATOM 7685 C CA . SER A 1 987 ? -16.388 -21.194 13.453 1.00 92.94 987 SER A CA 1
ATOM 7686 C C . SER A 1 987 ? -16.475 -21.544 11.961 1.00 92.94 987 SER A C 1
ATOM 7688 O O . SER A 1 987 ? -16.891 -22.646 11.605 1.00 92.94 987 SER A O 1
ATOM 7690 N N . ARG A 1 988 ? -16.072 -20.637 11.061 1.00 95.31 988 ARG A N 1
ATOM 7691 C CA . ARG A 1 988 ? -16.235 -20.824 9.613 1.00 95.31 988 ARG A CA 1
ATOM 7692 C C . ARG A 1 988 ? -15.207 -21.792 9.012 1.00 95.31 988 ARG A C 1
ATOM 7694 O O . ARG A 1 988 ? -14.111 -21.934 9.569 1.00 95.31 988 ARG A O 1
ATOM 7701 N N . PRO A 1 989 ? -15.502 -22.438 7.863 1.00 97.25 989 PRO A N 1
ATOM 7702 C CA . PRO A 1 989 ? -14.594 -23.397 7.235 1.00 97.25 989 PRO A CA 1
ATOM 7703 C C . PRO A 1 989 ? -13.189 -22.837 6.988 1.00 97.25 989 PRO A C 1
ATOM 7705 O O . PRO A 1 989 ? -13.018 -21.673 6.623 1.00 97.25 989 PRO A O 1
ATOM 7708 N N . THR A 1 990 ? -12.165 -23.684 7.125 1.00 95.69 990 THR A N 1
ATOM 7709 C CA . THR A 1 990 ? -10.759 -23.293 6.914 1.00 95.69 990 THR A CA 1
ATOM 7710 C C . THR A 1 990 ? -10.535 -22.655 5.544 1.00 95.69 990 THR A C 1
ATOM 7712 O O . THR A 1 990 ? -9.855 -21.634 5.463 1.00 95.69 990 THR A O 1
ATOM 7715 N N . LYS A 1 991 ? -11.172 -23.180 4.486 1.00 96.75 991 LYS A N 1
ATOM 7716 C CA . LYS A 1 991 ? -11.056 -22.632 3.127 1.00 96.75 991 LYS A CA 1
ATOM 7717 C C . LYS A 1 991 ? -11.678 -21.236 2.987 1.00 96.75 991 LYS A C 1
ATOM 7719 O O . LYS A 1 991 ? -11.103 -20.386 2.314 1.00 96.75 991 LYS A O 1
ATOM 7724 N N . LEU A 1 992 ? -12.768 -20.943 3.706 1.00 98.12 992 LEU A N 1
ATOM 7725 C CA . LEU A 1 992 ? -13.329 -19.588 3.772 1.00 98.12 992 LEU A CA 1
ATOM 7726 C C . LEU A 1 992 ? -12.387 -18.626 4.508 1.00 98.12 992 LEU A C 1
ATOM 7728 O O . LEU A 1 992 ? -12.155 -17.518 4.037 1.00 98.12 992 LEU A O 1
ATOM 7732 N N . LYS A 1 993 ? -11.753 -19.059 5.605 1.00 97.19 993 LYS A N 1
ATOM 7733 C CA . LYS A 1 993 ? -10.718 -18.253 6.283 1.00 97.19 993 LYS A CA 1
ATOM 7734 C C . LYS A 1 993 ? -9.490 -18.011 5.390 1.00 97.19 993 LYS A C 1
ATOM 7736 O O . LYS A 1 993 ? -8.878 -16.950 5.477 1.00 97.19 993 LYS A O 1
ATOM 7741 N N . SER A 1 994 ? -9.159 -18.939 4.489 1.00 97.50 994 SER A N 1
ATOM 7742 C CA . SER A 1 994 ? -8.154 -18.739 3.433 1.00 97.50 994 SER A CA 1
ATOM 7743 C C . SER A 1 994 ? -8.587 -17.714 2.375 1.00 97.50 994 SER A C 1
ATOM 7745 O O . SER A 1 994 ? -7.785 -16.849 2.026 1.00 97.50 994 SER A O 1
ATOM 7747 N N . LEU A 1 995 ? -9.852 -17.715 1.942 1.00 98.44 995 LEU A N 1
ATOM 7748 C CA . LEU A 1 995 ? -10.389 -16.656 1.076 1.00 98.44 995 LEU A CA 1
ATOM 7749 C C . LEU A 1 995 ? -10.369 -15.282 1.768 1.00 98.44 995 LEU A C 1
ATOM 7751 O O . LEU A 1 995 ? -9.962 -14.298 1.156 1.00 98.44 995 LEU A O 1
ATOM 7755 N N . ILE A 1 996 ? -10.719 -15.211 3.057 1.00 97.75 996 ILE A N 1
ATOM 7756 C CA . ILE A 1 996 ? -10.631 -13.966 3.837 1.00 97.75 996 ILE A CA 1
ATOM 7757 C C . ILE A 1 996 ? -9.185 -13.444 3.873 1.00 97.75 996 ILE A C 1
ATOM 7759 O O . ILE A 1 996 ? -8.971 -12.249 3.681 1.00 97.75 996 ILE A O 1
ATOM 7763 N N . ARG A 1 997 ? -8.172 -14.311 4.045 1.00 97.25 997 ARG A N 1
ATOM 7764 C CA . ARG A 1 997 ? -6.758 -13.902 3.915 1.00 97.25 997 ARG A CA 1
ATOM 7765 C C . ARG A 1 997 ? -6.457 -13.315 2.538 1.00 97.25 997 ARG A C 1
ATOM 7767 O O . ARG A 1 997 ? -5.830 -12.264 2.461 1.00 97.25 997 ARG A O 1
ATOM 7774 N N . LEU A 1 998 ? -6.922 -13.954 1.465 1.00 97.88 998 LEU A N 1
ATOM 7775 C CA . LEU A 1 998 ? -6.703 -13.473 0.100 1.00 97.88 998 LEU A CA 1
ATOM 7776 C C . LEU A 1 998 ? -7.303 -12.073 -0.121 1.00 97.88 998 LEU A C 1
ATOM 7778 O O . LEU A 1 998 ? -6.624 -11.184 -0.634 1.00 97.88 998 LEU A O 1
ATOM 7782 N N . VAL A 1 999 ? -8.535 -11.851 0.349 1.00 97.88 999 VAL A N 1
ATOM 7783 C CA . VAL A 1 999 ? -9.222 -10.548 0.293 1.00 97.88 999 VAL A CA 1
ATOM 7784 C C . VAL A 1 999 ? -8.514 -9.499 1.157 1.00 97.88 999 VAL A C 1
ATOM 7786 O O . VAL A 1 999 ? -8.326 -8.367 0.715 1.00 97.88 999 VAL A O 1
ATOM 7789 N N . LYS A 1 1000 ? -8.054 -9.854 2.363 1.00 95.62 1000 LYS A N 1
ATOM 7790 C CA . LYS A 1 1000 ? -7.299 -8.938 3.239 1.00 95.62 1000 LYS A CA 1
ATOM 7791 C C . LYS A 1 1000 ? -5.941 -8.563 2.662 1.00 95.62 1000 LYS A C 1
ATOM 7793 O O . LYS A 1 1000 ? -5.545 -7.407 2.782 1.00 95.62 1000 LYS A O 1
ATOM 7798 N N . HIS A 1 1001 ? -5.258 -9.507 2.017 1.00 94.69 1001 HIS A N 1
ATOM 7799 C CA . HIS A 1 1001 ? -4.015 -9.238 1.306 1.00 94.69 1001 HIS A CA 1
ATOM 7800 C C . HIS A 1 1001 ? -4.253 -8.292 0.123 1.00 94.69 1001 HIS A C 1
ATOM 7802 O O . HIS A 1 1001 ? -3.578 -7.273 0.012 1.00 94.69 1001 HIS A O 1
ATOM 7808 N N . TRP A 1 1002 ? -5.260 -8.567 -0.714 1.00 95.69 1002 TRP A N 1
ATOM 7809 C CA . TRP A 1 1002 ? -5.676 -7.661 -1.789 1.00 95.69 1002 TRP A CA 1
ATOM 7810 C C . TRP A 1 1002 ? -5.987 -6.248 -1.266 1.00 95.69 1002 TRP A C 1
ATOM 7812 O O . TRP A 1 1002 ? -5.475 -5.268 -1.806 1.00 95.69 1002 TRP A O 1
ATOM 7822 N N . TYR A 1 1003 ? -6.736 -6.137 -0.166 1.00 94.81 1003 TYR A N 1
ATOM 7823 C CA . TYR A 1 1003 ? -7.021 -4.859 0.488 1.00 94.81 1003 TYR A CA 1
ATOM 7824 C C . TYR A 1 1003 ? -5.741 -4.145 0.959 1.00 94.81 1003 TYR A C 1
ATOM 7826 O O . TYR A 1 1003 ? -5.608 -2.939 0.764 1.00 94.81 1003 TYR A O 1
ATOM 7834 N N . GLN A 1 1004 ? -4.779 -4.864 1.552 1.00 90.44 1004 GLN A N 1
ATOM 7835 C CA . GLN A 1 1004 ? -3.493 -4.281 1.955 1.00 90.44 1004 GLN A CA 1
ATOM 7836 C C . GLN A 1 1004 ? -2.699 -3.755 0.753 1.00 90.44 1004 GLN A C 1
ATOM 7838 O O . GLN A 1 1004 ? -2.100 -2.688 0.861 1.00 90.44 1004 GLN A O 1
ATOM 7843 N N . GLN A 1 1005 ? -2.731 -4.447 -0.393 1.00 88.88 1005 GLN A N 1
ATOM 7844 C CA . GLN A 1 1005 ? -2.124 -3.944 -1.631 1.00 88.88 1005 GLN A CA 1
ATOM 7845 C C . GLN A 1 1005 ? -2.832 -2.674 -2.124 1.00 88.88 1005 GLN A C 1
ATOM 7847 O O . GLN A 1 1005 ? -2.163 -1.685 -2.413 1.00 88.88 1005 GLN A O 1
ATOM 7852 N N . CYS A 1 1006 ? -4.170 -2.650 -2.124 1.00 90.38 1006 CYS A N 1
ATOM 7853 C CA . CYS A 1 1006 ? -4.943 -1.448 -2.462 1.00 90.38 1006 CYS A CA 1
ATOM 7854 C C . CYS A 1 1006 ? -4.584 -0.272 -1.540 1.00 90.38 1006 CYS A C 1
ATOM 7856 O O . CYS A 1 1006 ? -4.384 0.843 -2.003 1.00 90.38 1006 CYS A O 1
ATOM 7858 N N . ASN A 1 1007 ? -4.420 -0.512 -0.237 1.00 85.38 1007 ASN A N 1
ATOM 7859 C CA . ASN A 1 1007 ? -4.048 0.525 0.728 1.00 85.38 1007 ASN A CA 1
ATOM 7860 C C . ASN A 1 1007 ? -2.598 1.042 0.563 1.00 85.38 1007 ASN A C 1
ATOM 7862 O O . ASN A 1 1007 ? -2.261 2.078 1.131 1.00 85.38 1007 ASN A O 1
ATOM 7866 N N . LYS A 1 1008 ? -1.739 0.345 -0.202 1.00 80.56 1008 LYS A N 1
ATOM 7867 C CA . LYS A 1 1008 ? -0.409 0.832 -0.622 1.00 80.56 1008 LYS A CA 1
ATOM 7868 C C . LYS A 1 1008 ? -0.469 1.649 -1.922 1.00 80.56 1008 LYS A C 1
ATOM 7870 O O . LYS A 1 1008 ? 0.300 2.596 -2.074 1.00 80.56 1008 LYS A O 1
ATOM 7875 N N . THR A 1 1009 ? -1.340 1.281 -2.868 1.00 74.88 1009 THR A N 1
ATOM 7876 C CA . THR A 1 1009 ? -1.409 1.894 -4.211 1.00 74.88 1009 THR A CA 1
ATOM 7877 C C . THR A 1 1009 ? -2.362 3.085 -4.298 1.00 74.88 1009 THR A C 1
ATOM 7879 O O . THR A 1 1009 ? -2.082 4.051 -5.009 1.00 74.88 1009 THR A O 1
ATOM 7882 N N . VAL A 1 1010 ? -3.484 3.033 -3.581 1.00 77.75 1010 VAL A N 1
ATOM 7883 C CA . VAL A 1 1010 ? -4.537 4.049 -3.613 1.00 77.75 1010 VAL A CA 1
ATOM 7884 C C . VAL A 1 1010 ? -4.089 5.291 -2.840 1.00 77.75 1010 VAL A C 1
ATOM 7886 O O . VAL A 1 1010 ? -4.034 5.290 -1.612 1.00 77.75 1010 VAL A O 1
ATOM 7889 N N . LYS A 1 1011 ? -3.808 6.378 -3.567 1.00 66.62 1011 LYS A N 1
ATOM 7890 C CA . LYS A 1 1011 ? -3.544 7.709 -2.996 1.00 66.62 1011 LYS A CA 1
ATOM 7891 C C . LYS A 1 1011 ? -4.819 8.567 -3.018 1.00 66.62 1011 LYS A C 1
ATOM 7893 O O . LYS A 1 1011 ? -5.555 8.562 -4.006 1.00 66.62 1011 LYS A O 1
ATOM 7898 N N . GLY A 1 1012 ? -5.088 9.268 -1.916 1.00 62.03 1012 GLY A N 1
ATOM 7899 C CA . GLY A 1 1012 ? -6.283 10.092 -1.695 1.00 62.03 1012 GLY A CA 1
ATOM 7900 C C . GLY A 1 1012 ? -6.753 10.093 -0.231 1.00 62.03 1012 GLY A C 1
ATOM 7901 O O . GLY A 1 1012 ? -6.520 9.141 0.509 1.00 62.03 1012 GLY A O 1
ATOM 7902 N N . LYS A 1 1013 ? -7.439 11.158 0.213 1.00 59.88 1013 LYS A N 1
ATOM 7903 C CA . LYS A 1 1013 ? -8.054 11.219 1.565 1.00 59.88 1013 LYS A CA 1
ATOM 7904 C C . LYS A 1 1013 ? -9.247 10.273 1.709 1.00 59.88 1013 LYS A C 1
ATOM 7906 O O . LYS A 1 1013 ? -9.914 9.882 0.749 1.00 59.88 1013 LYS A O 1
ATOM 7911 N N . GLY A 1 1014 ? -9.629 10.134 2.977 1.00 71.81 1014 GLY A N 1
ATOM 7912 C CA . GLY A 1 1014 ? -10.688 9.248 3.426 1.00 71.81 1014 GLY A CA 1
ATOM 7913 C C . GLY A 1 1014 ? -10.089 7.881 3.706 1.00 71.81 1014 GLY A C 1
ATOM 7914 O O . GLY A 1 1014 ? -9.178 7.442 3.013 1.00 71.81 1014 GLY A O 1
ATOM 7915 N N . SER A 1 1015 ? -10.572 7.220 4.747 1.00 83.44 1015 SER A N 1
ATOM 7916 C CA . SER A 1 1015 ? -10.211 5.832 4.992 1.00 83.44 1015 SER A CA 1
ATOM 7917 C C . SER A 1 1015 ? -10.872 4.935 3.946 1.00 83.44 1015 SER A C 1
ATOM 7919 O O . SER A 1 1015 ? -12.053 5.103 3.616 1.00 83.44 1015 SER A O 1
ATOM 7921 N N . LEU A 1 1016 ? -10.122 3.947 3.461 1.00 91.19 1016 LEU A N 1
ATOM 7922 C CA . LEU A 1 1016 ? -10.724 2.755 2.873 1.00 91.19 1016 LEU A CA 1
ATOM 7923 C C . LEU A 1 1016 ? -11.626 2.060 3.927 1.00 91.19 1016 LEU A C 1
ATOM 7925 O O . LEU A 1 1016 ? -11.452 2.289 5.129 1.00 91.19 1016 LEU A O 1
ATOM 7929 N N . PRO A 1 1017 ? -12.610 1.246 3.506 1.00 92.19 1017 PRO A N 1
ATOM 7930 C CA . PRO A 1 1017 ? -13.511 0.544 4.422 1.00 92.19 1017 PRO A CA 1
ATOM 7931 C C . PRO A 1 1017 ? -12.763 -0.324 5.443 1.00 92.19 1017 PRO A C 1
ATOM 7933 O O . PRO A 1 1017 ? -11.795 -0.981 5.059 1.00 92.19 1017 PRO A O 1
ATOM 7936 N N . PRO A 1 1018 ? -13.195 -0.385 6.720 1.00 91.06 1018 PRO A N 1
ATOM 7937 C CA . PRO A 1 1018 ? -12.537 -1.211 7.730 1.00 91.06 1018 PRO A CA 1
ATOM 7938 C C . PRO A 1 1018 ? -12.374 -2.658 7.255 1.00 91.06 1018 PRO A C 1
ATOM 7940 O O . PRO A 1 1018 ? -13.336 -3.247 6.762 1.00 91.06 1018 PRO A O 1
ATOM 7943 N N . GLN A 1 1019 ? -11.193 -3.264 7.451 1.00 92.12 1019 GLN A N 1
ATOM 7944 C CA . GLN A 1 1019 ? -10.922 -4.632 6.975 1.00 92.12 1019 GLN A CA 1
ATOM 7945 C C . GLN A 1 1019 ? -11.984 -5.642 7.417 1.00 92.12 1019 GLN A C 1
ATOM 7947 O O . GLN A 1 1019 ? -12.343 -6.518 6.633 1.00 92.12 1019 GLN A O 1
ATOM 7952 N N . HIS A 1 1020 ? -12.530 -5.495 8.629 1.00 92.25 1020 HIS A N 1
ATOM 7953 C CA . HIS A 1 1020 ? -13.589 -6.369 9.128 1.00 92.25 1020 HIS A CA 1
ATOM 7954 C C . HIS A 1 1020 ? -14.853 -6.340 8.246 1.00 92.25 1020 HIS A C 1
ATOM 7956 O O . HIS A 1 1020 ? -15.460 -7.383 8.026 1.00 92.25 1020 HIS A O 1
ATOM 7962 N N . GLY A 1 1021 ? -15.190 -5.200 7.631 1.00 94.38 1021 GLY A N 1
ATOM 7963 C CA . GLY A 1 1021 ? -16.282 -5.107 6.658 1.00 94.38 1021 GLY A CA 1
ATOM 7964 C C . GLY A 1 1021 ? -16.048 -5.972 5.415 1.00 94.38 1021 GLY A C 1
ATOM 7965 O O . GLY A 1 1021 ? -16.990 -6.579 4.910 1.00 94.38 1021 GLY A O 1
ATOM 7966 N N . LEU A 1 1022 ? -14.794 -6.114 4.961 1.00 96.00 1022 LEU A N 1
ATOM 7967 C CA . LEU A 1 1022 ? -14.447 -7.031 3.868 1.00 96.00 1022 LEU A CA 1
ATOM 7968 C C . LEU A 1 1022 ? -14.411 -8.499 4.329 1.00 96.00 1022 LEU A C 1
ATOM 7970 O O . LEU A 1 1022 ? -14.759 -9.380 3.544 1.00 96.00 1022 LEU A O 1
ATOM 7974 N N . GLU A 1 1023 ? -14.050 -8.784 5.589 1.00 96.69 1023 GLU A N 1
ATOM 7975 C CA . GLU A 1 1023 ? -14.193 -10.133 6.167 1.00 96.69 1023 GLU A CA 1
ATOM 7976 C C . GLU A 1 1023 ? -15.666 -10.570 6.152 1.00 96.69 1023 GLU A C 1
ATOM 7978 O O . GLU A 1 1023 ? -15.983 -11.648 5.648 1.00 96.69 1023 GLU A O 1
ATOM 7983 N N . LEU A 1 1024 ? -16.573 -9.712 6.632 1.00 97.19 1024 LEU A N 1
ATOM 7984 C CA . LEU A 1 1024 ? -18.015 -9.968 6.637 1.00 97.19 1024 LEU A CA 1
ATOM 7985 C C . LEU A 1 1024 ? -18.589 -10.083 5.222 1.00 97.19 1024 LEU A C 1
ATOM 7987 O O . LEU A 1 1024 ? -19.341 -11.017 4.950 1.00 97.19 1024 LEU A O 1
ATOM 7991 N N . LEU A 1 1025 ? -18.199 -9.202 4.294 1.00 97.00 1025 LEU A N 1
ATOM 7992 C CA . LEU A 1 1025 ? -18.632 -9.288 2.895 1.00 97.00 1025 LEU A CA 1
ATOM 7993 C C . LEU A 1 1025 ? -18.169 -10.596 2.228 1.00 97.00 1025 LEU A C 1
ATOM 7995 O O . LEU A 1 1025 ? -18.898 -11.173 1.424 1.00 97.00 1025 LEU A O 1
ATOM 7999 N N . THR A 1 1026 ? -16.993 -11.105 2.611 1.00 97.94 1026 THR A N 1
ATOM 8000 C CA . THR A 1 1026 ? -16.481 -12.411 2.164 1.00 97.94 1026 THR A CA 1
ATOM 8001 C C . THR A 1 1026 ? -17.300 -13.574 2.730 1.00 97.94 1026 THR A C 1
ATOM 8003 O O . THR A 1 1026 ? -17.600 -14.521 2.001 1.00 97.94 1026 THR A O 1
ATOM 8006 N N . VAL A 1 1027 ? -17.710 -13.502 4.003 1.00 97.69 1027 VAL A N 1
ATOM 8007 C CA . VAL A 1 1027 ? -18.626 -14.489 4.601 1.00 97.69 1027 VAL A CA 1
ATOM 8008 C C . VAL A 1 1027 ? -19.986 -14.453 3.901 1.00 97.69 1027 VAL A C 1
ATOM 8010 O O . VAL A 1 1027 ? -20.453 -15.503 3.468 1.00 97.69 1027 VAL A O 1
ATOM 8013 N N . TYR A 1 1028 ? -20.571 -13.268 3.695 1.00 96.94 1028 TYR A N 1
ATOM 8014 C CA . TYR A 1 1028 ? -21.832 -13.087 2.965 1.00 96.94 1028 TYR A CA 1
ATOM 8015 C C . TYR A 1 1028 ? -21.774 -13.683 1.548 1.00 96.94 1028 TYR A C 1
ATOM 8017 O O . TYR A 1 1028 ? -22.670 -14.430 1.154 1.00 96.94 1028 TYR A O 1
ATOM 8025 N N . ALA A 1 1029 ? -20.701 -13.404 0.798 1.00 96.94 1029 ALA A N 1
ATOM 8026 C CA . ALA A 1 1029 ? -20.500 -13.935 -0.550 1.00 96.94 1029 ALA A CA 1
ATOM 8027 C C . ALA A 1 1029 ? -20.523 -15.473 -0.572 1.00 96.94 1029 ALA A C 1
ATOM 8029 O O . ALA A 1 1029 ? -21.186 -16.078 -1.414 1.00 96.94 1029 ALA A O 1
ATOM 8030 N N . TRP A 1 1030 ? -19.840 -16.114 0.380 1.00 97.62 1030 TRP A N 1
ATOM 8031 C CA . TRP A 1 1030 ? -19.831 -17.571 0.495 1.00 97.62 1030 TRP A CA 1
ATOM 8032 C C . TRP A 1 1030 ? -21.176 -18.133 0.973 1.00 97.62 1030 TRP A C 1
ATOM 8034 O O . TRP A 1 1030 ? -21.667 -19.091 0.374 1.00 97.62 1030 TRP A O 1
ATOM 8044 N N . GLU A 1 1031 ? -21.803 -17.525 1.986 1.00 96.12 1031 GLU A N 1
ATOM 8045 C CA . GLU A 1 1031 ? -23.094 -17.957 2.543 1.00 96.12 1031 GLU A CA 1
ATOM 8046 C C . GLU A 1 1031 ? -24.261 -17.827 1.558 1.00 96.12 1031 GLU A C 1
ATOM 8048 O O . GLU A 1 1031 ? -25.221 -18.588 1.660 1.00 96.12 1031 GLU A O 1
ATOM 8053 N N . ARG A 1 1032 ? -24.212 -16.875 0.618 1.00 95.31 1032 ARG A N 1
ATOM 8054 C CA . ARG A 1 1032 ? -25.265 -16.677 -0.395 1.00 95.31 1032 ARG A CA 1
ATOM 8055 C C . ARG A 1 1032 ? -24.951 -17.291 -1.756 1.00 95.31 1032 ARG A C 1
ATOM 8057 O O . ARG A 1 1032 ? -25.870 -17.449 -2.550 1.00 95.31 1032 ARG A O 1
ATOM 8064 N N . GLY A 1 1033 ? -23.683 -17.593 -2.034 1.00 94.12 1033 GLY A N 1
ATOM 8065 C CA . GLY A 1 1033 ? -23.229 -18.039 -3.350 1.00 94.12 1033 GLY A CA 1
ATOM 8066 C C . GLY A 1 1033 ? -22.878 -19.520 -3.427 1.00 94.12 1033 GLY A C 1
ATOM 8067 O O . GLY A 1 1033 ? -23.355 -20.210 -4.322 1.00 94.12 1033 GLY A O 1
ATOM 8068 N N . SER A 1 1034 ? -22.026 -20.002 -2.517 1.00 92.94 1034 SER A N 1
ATOM 8069 C CA . SER A 1 1034 ? -21.431 -21.341 -2.625 1.00 92.94 1034 SER A CA 1
ATOM 8070 C C . SER A 1 1034 ? -21.892 -22.306 -1.541 1.00 92.94 1034 SER A C 1
ATOM 8072 O O . SER A 1 1034 ? -22.234 -23.441 -1.859 1.00 92.94 1034 SER A O 1
ATOM 8074 N N . GLN A 1 1035 ? -21.829 -21.895 -0.267 1.00 92.81 1035 GLN A N 1
ATOM 8075 C CA . GLN A 1 1035 ? -22.031 -22.719 0.942 1.00 92.81 1035 GLN A CA 1
ATOM 8076 C C . GLN A 1 1035 ? -21.186 -24.013 1.045 1.00 92.81 1035 GLN A C 1
ATOM 8078 O O . GLN A 1 1035 ? -21.150 -24.656 2.092 1.00 92.81 1035 GLN A O 1
ATOM 8083 N N . ASN A 1 1036 ? -20.442 -24.386 0.002 1.00 95.19 1036 ASN A N 1
ATOM 8084 C CA . ASN A 1 1036 ? -19.577 -25.554 -0.047 1.00 95.19 1036 ASN A CA 1
ATOM 8085 C C . ASN A 1 1036 ? -18.264 -25.269 0.710 1.00 95.19 1036 ASN A C 1
ATOM 8087 O O . ASN A 1 1036 ? -17.581 -24.304 0.369 1.00 95.19 1036 ASN A O 1
ATOM 8091 N N . PRO A 1 1037 ? -17.836 -26.091 1.688 1.00 94.69 1037 PRO A N 1
ATOM 8092 C CA . PRO A 1 1037 ? -16.538 -25.937 2.354 1.00 94.69 1037 PRO A CA 1
ATOM 8093 C C . PRO A 1 1037 ? -15.305 -26.094 1.441 1.00 94.69 1037 PRO A C 1
ATOM 8095 O O . PRO A 1 1037 ? -14.214 -25.685 1.837 1.00 94.69 1037 PRO A O 1
ATOM 8098 N N . GLN A 1 1038 ? -15.457 -26.680 0.247 1.00 95.50 1038 GLN A N 1
ATOM 8099 C CA . GLN A 1 1038 ? -14.385 -27.011 -0.706 1.00 95.50 1038 GLN A CA 1
ATOM 8100 C C . GLN A 1 1038 ? -14.491 -26.260 -2.050 1.00 95.50 1038 GLN A C 1
ATOM 8102 O O . GLN A 1 1038 ? -14.082 -26.763 -3.093 1.00 95.50 1038 GLN A O 1
ATOM 8107 N N . PHE A 1 1039 ? -15.008 -25.031 -2.023 1.00 97.25 1039 PHE A N 1
ATOM 8108 C CA . PHE A 1 1039 ? -15.169 -24.146 -3.185 1.00 97.25 1039 PHE A CA 1
ATOM 8109 C C . PHE A 1 1039 ? -13.863 -23.808 -3.946 1.00 97.25 1039 PHE A C 1
ATOM 8111 O O . PHE A 1 1039 ? -12.758 -23.989 -3.424 1.00 97.25 1039 PHE A O 1
ATOM 8118 N N . ASN A 1 1040 ? -13.970 -23.273 -5.170 1.00 96.81 1040 ASN A N 1
ATOM 8119 C CA . ASN A 1 1040 ? -12.831 -22.759 -5.942 1.00 96.81 1040 ASN A CA 1
ATOM 8120 C C . ASN A 1 1040 ? -12.436 -21.343 -5.478 1.00 96.81 1040 ASN A C 1
ATOM 8122 O O . ASN A 1 1040 ? -13.258 -20.426 -5.463 1.00 96.81 1040 ASN A O 1
ATOM 8126 N N . MET A 1 1041 ? -11.163 -21.151 -5.124 1.00 97.88 1041 MET A N 1
ATOM 8127 C CA . MET A 1 1041 ? -10.671 -19.900 -4.540 1.00 97.88 1041 MET A CA 1
ATOM 8128 C C . MET A 1 1041 ? -10.838 -18.674 -5.455 1.00 97.88 1041 MET A C 1
ATOM 8130 O O . MET A 1 1041 ? -11.129 -17.582 -4.965 1.00 97.88 1041 MET A O 1
ATOM 8134 N N . ALA A 1 1042 ? -10.693 -18.849 -6.772 1.00 97.75 1042 ALA A N 1
ATOM 8135 C CA . ALA A 1 1042 ? -10.812 -17.769 -7.749 1.00 97.75 1042 ALA A CA 1
ATOM 8136 C C . ALA A 1 1042 ? -12.260 -17.298 -7.914 1.00 97.75 1042 ALA A C 1
ATOM 8138 O O . ALA A 1 1042 ? -12.496 -16.095 -7.970 1.00 97.75 1042 ALA A O 1
ATOM 8139 N N . GLU A 1 1043 ? -13.231 -18.217 -7.929 1.00 97.75 1043 GLU A N 1
ATOM 8140 C CA . GLU A 1 1043 ? -14.661 -17.873 -7.967 1.00 97.75 1043 GLU A CA 1
ATOM 8141 C C . GLU A 1 1043 ? -15.054 -17.055 -6.733 1.00 97.75 1043 GLU A C 1
ATOM 8143 O O . GLU A 1 1043 ? -15.689 -16.005 -6.850 1.00 97.75 1043 GLU A O 1
ATOM 8148 N N . GLY A 1 1044 ? -14.616 -17.488 -5.546 1.00 97.94 1044 GLY A N 1
ATOM 8149 C CA . GLY A 1 1044 ? -14.886 -16.777 -4.299 1.00 97.94 1044 GLY A CA 1
ATOM 8150 C C . GLY A 1 1044 ? -14.271 -15.382 -4.279 1.00 97.94 1044 GLY A C 1
ATOM 8151 O O . GLY A 1 1044 ? -14.955 -14.409 -3.962 1.00 97.94 1044 GLY A O 1
ATOM 8152 N N . PHE A 1 1045 ? -13.007 -15.256 -4.693 1.00 98.25 1045 PHE A N 1
ATOM 8153 C CA . PHE A 1 1045 ? -12.333 -13.961 -4.779 1.00 98.25 1045 PHE A CA 1
ATOM 8154 C C . PHE A 1 1045 ? -13.016 -13.040 -5.796 1.00 98.25 1045 PHE A C 1
ATOM 8156 O O . PHE A 1 1045 ? -13.363 -11.904 -5.472 1.00 98.25 1045 PHE A O 1
ATOM 8163 N N . ARG A 1 1046 ? -13.321 -13.560 -6.990 1.00 97.31 1046 ARG A N 1
ATOM 8164 C CA . ARG A 1 1046 ? -14.041 -12.847 -8.050 1.00 97.31 1046 ARG A CA 1
ATOM 8165 C C . ARG A 1 1046 ? -15.421 -12.363 -7.601 1.00 97.31 1046 ARG A C 1
ATOM 8167 O O . ARG A 1 1046 ? -15.808 -11.259 -7.983 1.00 97.31 1046 ARG A O 1
ATOM 8174 N N . THR A 1 1047 ? -16.130 -13.150 -6.791 1.00 97.50 1047 THR A N 1
ATOM 8175 C CA . THR A 1 1047 ? -17.442 -12.799 -6.218 1.00 97.50 1047 THR A CA 1
ATOM 8176 C C . THR A 1 1047 ? -17.332 -11.639 -5.230 1.00 97.50 1047 THR A C 1
ATOM 8178 O O . THR A 1 1047 ? -18.133 -10.710 -5.284 1.00 97.50 1047 THR A O 1
ATOM 8181 N N . VAL A 1 1048 ? -16.316 -11.636 -4.360 1.00 97.75 1048 VAL A N 1
ATOM 8182 C CA . VAL A 1 1048 ? -16.090 -10.515 -3.430 1.00 97.75 1048 VAL A CA 1
ATOM 8183 C C . VAL A 1 1048 ? -15.744 -9.232 -4.190 1.00 97.75 1048 VAL A C 1
ATOM 8185 O O . VAL A 1 1048 ? -16.306 -8.182 -3.885 1.00 97.75 1048 VAL A O 1
ATOM 8188 N N . LEU A 1 1049 ? -14.898 -9.308 -5.224 1.00 97.25 1049 LEU A N 1
ATOM 8189 C CA . LEU A 1 1049 ? -14.602 -8.155 -6.085 1.00 97.25 1049 LEU A CA 1
ATOM 8190 C C . LEU A 1 1049 ? -15.852 -7.622 -6.812 1.00 97.25 1049 LEU A C 1
ATOM 8192 O O . LEU A 1 1049 ? -16.013 -6.408 -6.921 1.00 97.25 1049 LEU A O 1
ATOM 8196 N N . GLU A 1 1050 ? -16.757 -8.500 -7.264 1.00 95.69 1050 GLU A N 1
ATOM 8197 C CA . GLU A 1 1050 ? -18.040 -8.109 -7.876 1.00 95.69 1050 GLU A CA 1
ATOM 8198 C C . GLU A 1 1050 ? -18.908 -7.305 -6.896 1.00 95.69 1050 GLU A C 1
ATOM 8200 O O . GLU A 1 1050 ? -19.362 -6.208 -7.219 1.00 95.69 1050 GLU A O 1
ATOM 8205 N N . LEU A 1 1051 ? -19.089 -7.821 -5.676 1.00 96.31 1051 LEU A N 1
ATOM 8206 C CA . LEU A 1 1051 ? -19.887 -7.175 -4.631 1.00 96.31 1051 LEU A CA 1
ATOM 8207 C C . LEU A 1 1051 ? -19.312 -5.810 -4.228 1.00 96.31 1051 LEU A C 1
ATOM 8209 O O . LEU A 1 1051 ? -20.070 -4.870 -3.997 1.00 96.31 1051 LEU A O 1
ATOM 8213 N N . ILE A 1 1052 ? -17.982 -5.675 -4.197 1.00 95.75 1052 ILE A N 1
ATOM 8214 C CA . ILE A 1 1052 ? -17.300 -4.391 -3.981 1.00 95.75 1052 ILE A CA 1
ATOM 8215 C C . ILE A 1 1052 ? -17.548 -3.434 -5.158 1.00 95.75 1052 ILE A C 1
ATOM 8217 O O . ILE A 1 1052 ? -17.843 -2.262 -4.936 1.00 95.75 1052 ILE A O 1
ATOM 8221 N N . GLY A 1 1053 ? -17.507 -3.912 -6.406 1.00 94.69 1053 GLY A N 1
ATOM 8222 C CA . GLY A 1 1053 ? -17.908 -3.120 -7.577 1.00 94.69 1053 GLY A CA 1
ATOM 8223 C C . GLY A 1 1053 ? -19.361 -2.628 -7.495 1.00 94.69 1053 GLY A C 1
ATOM 8224 O O . GLY A 1 1053 ? -19.670 -1.508 -7.901 1.00 94.69 1053 GLY A O 1
ATOM 8225 N N . GLN A 1 1054 ? -20.238 -3.429 -6.889 1.00 94.31 1054 GLN A N 1
ATOM 8226 C CA . GLN A 1 1054 ? -21.660 -3.149 -6.680 1.00 94.31 1054 GLN A CA 1
ATOM 8227 C C . GLN A 1 1054 ? -21.971 -2.499 -5.314 1.00 94.31 1054 GLN A C 1
ATOM 8229 O O . GLN A 1 1054 ? -23.127 -2.502 -4.892 1.00 94.31 1054 GLN A O 1
ATOM 8234 N N . TYR A 1 1055 ? -20.989 -1.899 -4.622 1.00 94.94 1055 TYR A N 1
ATOM 8235 C CA . TYR A 1 1055 ? -21.129 -1.418 -3.233 1.00 94.94 1055 TYR A CA 1
ATOM 8236 C C . TYR A 1 1055 ? -22.376 -0.552 -2.957 1.00 94.94 1055 TYR A C 1
ATOM 8238 O O . TYR A 1 1055 ? -22.978 -0.646 -1.890 1.00 94.94 1055 TYR A O 1
ATOM 8246 N N . ARG A 1 1056 ? -22.821 0.250 -3.936 1.00 94.19 1056 ARG A N 1
ATOM 8247 C CA . ARG A 1 1056 ? -24.037 1.086 -3.852 1.00 94.19 1056 ARG A CA 1
ATOM 8248 C C . ARG A 1 1056 ? -25.337 0.293 -3.677 1.00 94.19 1056 ARG A C 1
ATOM 8250 O O . ARG A 1 1056 ? -26.362 0.896 -3.383 1.00 94.19 1056 ARG A O 1
ATOM 8257 N N . GLN A 1 1057 ? -25.305 -1.023 -3.865 1.00 93.75 1057 GLN A N 1
ATOM 8258 C CA . GLN A 1 1057 ? -26.435 -1.936 -3.698 1.00 93.75 1057 GLN A CA 1
ATOM 8259 C C . GLN A 1 1057 ? -26.333 -2.782 -2.420 1.00 93.75 1057 GLN A C 1
ATOM 8261 O O . GLN A 1 1057 ? -27.308 -3.432 -2.066 1.00 93.75 1057 GLN A O 1
ATOM 8266 N N . LEU A 1 1058 ? -25.210 -2.772 -1.689 1.00 94.75 1058 LEU A N 1
ATOM 8267 C CA . LEU A 1 1058 ? -25.027 -3.649 -0.525 1.00 94.75 1058 LEU A CA 1
ATOM 8268 C C . LEU A 1 1058 ? -25.871 -3.210 0.683 1.00 94.75 1058 LEU A C 1
ATOM 8270 O O . LEU A 1 1058 ? -25.695 -2.105 1.201 1.00 94.75 1058 LEU A O 1
ATOM 8274 N N . CYS A 1 1059 ? -26.729 -4.113 1.160 1.00 95.25 1059 CYS A N 1
ATOM 8275 C CA . CYS A 1 1059 ? -27.416 -4.033 2.448 1.00 95.25 1059 CYS A CA 1
ATOM 8276 C C . CYS A 1 1059 ? -27.292 -5.381 3.184 1.00 95.25 1059 CYS A C 1
ATOM 8278 O O . CYS A 1 1059 ? -28.107 -6.283 3.022 1.00 95.25 1059 CYS A O 1
ATOM 8280 N N . VAL A 1 1060 ? -26.203 -5.562 3.932 1.00 95.12 1060 VAL A N 1
ATOM 8281 C CA . VAL A 1 1060 ? -25.803 -6.842 4.534 1.00 95.12 1060 VAL A CA 1
ATOM 8282 C C . VAL A 1 1060 ? -25.920 -6.773 6.056 1.00 95.12 1060 VAL A C 1
ATOM 8284 O O . VAL A 1 1060 ? -25.383 -5.865 6.687 1.00 95.12 1060 VAL A O 1
ATOM 8287 N N . TYR A 1 1061 ? -26.596 -7.754 6.650 1.00 95.25 1061 TYR A N 1
ATOM 8288 C CA . TYR A 1 1061 ? -26.705 -7.936 8.097 1.00 95.25 1061 TYR A CA 1
ATOM 8289 C C . TYR A 1 1061 ? -27.006 -9.405 8.432 1.00 95.25 1061 TYR A C 1
ATOM 8291 O O . TYR A 1 1061 ? -27.384 -10.190 7.558 1.00 95.25 1061 TYR A O 1
ATOM 8299 N N . TRP A 1 1062 ? -26.865 -9.762 9.709 1.00 95.25 1062 TRP A N 1
ATOM 8300 C CA . TRP A 1 1062 ? -27.231 -11.069 10.258 1.00 95.25 1062 TRP A CA 1
ATOM 8301 C C . TRP A 1 1062 ? -28.044 -10.877 11.534 1.00 95.25 1062 TRP A C 1
ATOM 8303 O O . TRP A 1 1062 ? -27.776 -9.960 12.301 1.00 95.25 1062 TRP A O 1
ATOM 8313 N N . THR A 1 1063 ? -28.985 -11.781 11.804 1.00 93.69 1063 THR A N 1
ATOM 8314 C CA . THR A 1 1063 ? -29.814 -11.768 13.023 1.00 93.69 1063 THR A CA 1
ATOM 8315 C C . THR A 1 1063 ? -29.374 -12.809 14.060 1.00 93.69 1063 THR A C 1
ATOM 8317 O O . THR A 1 1063 ? -30.170 -13.279 14.867 1.00 93.69 1063 THR A O 1
ATOM 8320 N N . ILE A 1 1064 ? -28.101 -13.222 14.018 1.00 93.88 1064 ILE A N 1
ATOM 8321 C CA . ILE A 1 1064 ? -27.581 -14.327 14.839 1.00 93.88 1064 ILE A CA 1
ATOM 8322 C C . ILE A 1 1064 ? -27.475 -13.968 16.330 1.00 93.88 1064 ILE A C 1
ATOM 8324 O O . ILE A 1 1064 ? -27.786 -14.805 17.173 1.00 93.88 1064 ILE A O 1
ATOM 8328 N N . ASN A 1 1065 ? -27.088 -12.728 16.657 1.00 94.88 1065 ASN A N 1
ATOM 8329 C CA . ASN A 1 1065 ? -26.963 -12.264 18.044 1.00 94.88 1065 ASN A CA 1
ATOM 8330 C C . ASN A 1 1065 ? -28.094 -11.307 18.455 1.00 94.88 1065 ASN A C 1
ATOM 8332 O O . ASN A 1 1065 ? -28.636 -11.433 19.544 1.00 94.88 1065 ASN A O 1
ATOM 8336 N N . TYR A 1 1066 ? -28.524 -10.416 17.564 1.00 94.38 1066 TYR A N 1
ATOM 8337 C CA . TYR A 1 1066 ? -29.621 -9.458 17.765 1.00 94.38 1066 TYR A CA 1
ATOM 8338 C C . TYR A 1 1066 ? -30.694 -9.638 16.678 1.00 94.38 1066 TYR A C 1
ATOM 8340 O O . TYR A 1 1066 ? -30.462 -10.351 15.702 1.00 94.38 1066 TYR A O 1
ATOM 8348 N N . GLY A 1 1067 ? -31.879 -9.046 16.816 1.00 90.81 1067 GLY A N 1
ATOM 8349 C CA . GLY A 1 1067 ? -32.945 -9.177 15.818 1.00 90.81 1067 GLY A CA 1
ATOM 8350 C C . GLY A 1 1067 ? -34.217 -8.425 16.196 1.00 90.81 1067 GLY A C 1
ATOM 8351 O O . GLY A 1 1067 ? -34.251 -7.729 17.204 1.00 90.81 1067 GLY A O 1
ATOM 8352 N N . ALA A 1 1068 ? -35.239 -8.534 15.347 1.00 91.06 1068 ALA A N 1
ATOM 8353 C CA . ALA A 1 1068 ? -36.487 -7.779 15.466 1.00 91.06 1068 ALA A CA 1
ATOM 8354 C C . ALA A 1 1068 ? -37.537 -8.438 16.384 1.00 91.06 1068 ALA A C 1
ATOM 8356 O O . ALA A 1 1068 ? -38.703 -8.060 16.343 1.00 91.06 1068 ALA A O 1
ATOM 8357 N N . GLU A 1 1069 ? -37.144 -9.443 17.172 1.00 92.06 1069 GLU A N 1
ATOM 8358 C CA . GLU A 1 1069 ? -37.999 -10.050 18.199 1.00 92.06 1069 GLU A CA 1
ATOM 8359 C C . GLU A 1 1069 ? -38.227 -9.107 19.394 1.00 92.06 1069 GLU A C 1
ATOM 8361 O O . GLU A 1 1069 ? -39.260 -9.189 20.053 1.00 92.06 1069 GLU A O 1
ATOM 8366 N N . ASP A 1 1070 ? -37.275 -8.203 19.644 1.00 95.12 1070 ASP A N 1
ATOM 8367 C CA . ASP A 1 1070 ? -37.436 -7.034 20.508 1.00 95.12 1070 ASP A CA 1
ATOM 8368 C C . ASP A 1 1070 ? -37.774 -5.809 19.644 1.00 95.12 1070 ASP A C 1
ATOM 8370 O O . ASP A 1 1070 ? -37.137 -5.570 18.614 1.00 95.12 1070 ASP A O 1
ATOM 8374 N N . GLU A 1 1071 ? -38.771 -5.026 20.059 1.00 95.06 1071 GLU A N 1
ATOM 8375 C CA . GLU A 1 1071 ? -39.280 -3.881 19.296 1.00 95.06 1071 GLU A CA 1
ATOM 8376 C C . GLU A 1 1071 ? -38.240 -2.755 19.152 1.00 95.06 1071 GLU A C 1
ATOM 8378 O O . GLU A 1 1071 ? -38.053 -2.220 18.057 1.00 95.06 1071 GLU A O 1
ATOM 8383 N N . THR A 1 1072 ? -37.479 -2.463 20.215 1.00 94.81 1072 THR A N 1
ATOM 8384 C CA . THR A 1 1072 ? -36.446 -1.412 20.213 1.00 94.81 1072 THR A CA 1
ATOM 8385 C C . THR A 1 1072 ? -35.298 -1.785 19.278 1.00 94.81 1072 THR A C 1
ATOM 8387 O O . THR A 1 1072 ? -34.830 -0.957 18.490 1.00 94.81 1072 THR A O 1
ATOM 8390 N N . ILE A 1 1073 ? -34.855 -3.046 19.324 1.00 95.50 1073 ILE A N 1
ATOM 8391 C CA . ILE A 1 1073 ? -33.827 -3.555 18.406 1.00 95.50 1073 ILE A CA 1
ATOM 8392 C C . ILE A 1 1073 ? -34.370 -3.592 16.970 1.00 95.50 1073 ILE A C 1
ATOM 8394 O O . ILE A 1 1073 ? -33.676 -3.177 16.041 1.00 95.50 1073 ILE A O 1
ATOM 8398 N N . GLY A 1 1074 ? -35.610 -4.046 16.773 1.00 95.38 1074 GLY A N 1
ATOM 8399 C CA . GLY A 1 1074 ? -36.263 -4.124 15.467 1.00 95.38 1074 GLY A CA 1
ATOM 8400 C C . GLY A 1 1074 ? -36.366 -2.771 14.765 1.00 95.38 1074 GLY A C 1
ATOM 8401 O O . GLY A 1 1074 ? -36.011 -2.662 13.589 1.00 95.38 1074 GLY A O 1
ATOM 8402 N N . ASP A 1 1075 ? -36.781 -1.726 15.478 1.00 95.88 1075 ASP A N 1
ATOM 8403 C CA . ASP A 1 1075 ? -36.869 -0.370 14.932 1.00 95.88 1075 ASP A CA 1
ATOM 8404 C C . ASP A 1 1075 ? -35.494 0.259 14.688 1.00 95.88 1075 ASP A C 1
ATOM 8406 O O . ASP A 1 1075 ? -35.273 0.882 13.643 1.00 95.88 1075 ASP A O 1
ATOM 8410 N N . PHE A 1 1076 ? -34.521 0.014 15.571 1.00 94.50 1076 PHE A N 1
ATOM 8411 C CA . PHE A 1 1076 ? -33.142 0.434 15.330 1.00 94.50 1076 PHE A CA 1
ATOM 8412 C C . PHE A 1 1076 ? -32.545 -0.241 14.085 1.00 94.50 1076 PHE A C 1
ATOM 8414 O O . PHE A 1 1076 ? -31.876 0.421 13.288 1.00 94.50 1076 PHE A O 1
ATOM 8421 N N . LEU A 1 1077 ? -32.827 -1.529 13.856 1.00 95.19 1077 LEU A N 1
ATOM 8422 C CA . LEU A 1 1077 ? -32.419 -2.239 12.641 1.00 95.19 1077 LEU A CA 1
ATOM 8423 C C . LEU A 1 1077 ? -33.084 -1.652 11.391 1.00 95.19 1077 LEU A C 1
ATOM 8425 O O . LEU A 1 1077 ? -32.375 -1.377 10.423 1.00 95.19 1077 LEU A O 1
ATOM 8429 N N . LYS A 1 1078 ? -34.399 -1.375 11.405 1.00 95.25 1078 LYS A N 1
ATOM 8430 C CA . LYS A 1 1078 ? -35.080 -0.675 10.292 1.00 95.25 1078 LYS A CA 1
ATOM 8431 C C . LYS A 1 1078 ? -34.379 0.651 9.972 1.00 95.25 1078 LYS A C 1
ATOM 8433 O O . LYS A 1 1078 ? -34.052 0.905 8.813 1.00 95.25 1078 LYS A O 1
ATOM 8438 N N . MET A 1 1079 ? -34.072 1.458 10.992 1.00 94.12 1079 MET A N 1
ATOM 8439 C CA . MET A 1 1079 ? -33.355 2.729 10.836 1.00 94.12 1079 MET A CA 1
ATOM 8440 C C . MET A 1 1079 ? -31.936 2.545 10.266 1.00 94.12 1079 MET A C 1
ATOM 8442 O O . MET A 1 1079 ? -31.507 3.331 9.422 1.00 94.12 1079 MET A O 1
ATOM 8446 N N . GLN A 1 1080 ? -31.188 1.524 10.699 1.00 92.69 1080 GLN A N 1
ATOM 8447 C CA . GLN A 1 1080 ? -29.846 1.234 10.176 1.00 92.69 1080 GLN A CA 1
ATOM 8448 C C . GLN A 1 1080 ? -29.879 0.782 8.708 1.00 92.69 1080 GLN A C 1
ATOM 8450 O O . GLN A 1 1080 ? -29.057 1.239 7.915 1.00 92.69 1080 GLN A O 1
ATOM 8455 N N . LEU A 1 1081 ? -30.836 -0.072 8.333 1.00 93.19 1081 LEU A N 1
ATOM 8456 C CA . LEU A 1 1081 ? -30.983 -0.618 6.977 1.00 93.19 1081 LEU A CA 1
ATOM 8457 C C . LEU A 1 1081 ? -31.506 0.420 5.964 1.00 93.19 1081 LEU A C 1
ATOM 8459 O O . LEU A 1 1081 ? -31.267 0.283 4.767 1.00 93.19 1081 LEU A O 1
ATOM 8463 N N . GLN A 1 1082 ? -32.155 1.492 6.432 1.00 93.06 1082 GLN A N 1
ATOM 8464 C CA . GLN A 1 1082 ? -32.538 2.652 5.612 1.00 93.06 1082 GLN A CA 1
ATOM 8465 C C . GLN A 1 1082 ? -31.385 3.640 5.338 1.00 93.06 1082 GLN A C 1
ATOM 8467 O O . GLN A 1 1082 ? -31.562 4.587 4.567 1.00 93.06 1082 GLN A O 1
ATOM 8472 N N . LYS A 1 1083 ? -30.200 3.465 5.944 1.00 91.44 1083 LYS A N 1
ATOM 8473 C CA . LYS A 1 1083 ? -29.059 4.372 5.721 1.00 91.44 1083 LYS A CA 1
ATOM 8474 C C . LYS A 1 1083 ? -28.503 4.267 4.288 1.00 91.44 1083 LYS A C 1
ATOM 8476 O O . LYS A 1 1083 ? -28.644 3.230 3.640 1.00 91.44 1083 LYS A O 1
ATOM 8481 N N . PRO A 1 1084 ? -27.810 5.313 3.788 1.00 92.25 1084 PRO A N 1
ATOM 8482 C CA . PRO A 1 1084 ? -27.144 5.265 2.490 1.00 92.25 1084 PRO A CA 1
ATOM 8483 C C . PRO A 1 1084 ? -26.188 4.072 2.376 1.00 92.25 1084 PRO A C 1
ATOM 8485 O O . PRO A 1 1084 ? -25.340 3.863 3.247 1.00 92.25 1084 PRO A O 1
ATOM 8488 N N . ARG A 1 1085 ? -26.323 3.310 1.285 1.00 94.31 1085 ARG A N 1
ATOM 8489 C CA . ARG A 1 1085 ? -25.516 2.115 1.008 1.00 94.31 1085 ARG A CA 1
ATOM 8490 C C . ARG A 1 1085 ? -24.055 2.486 0.694 1.00 94.31 1085 ARG A C 1
ATOM 8492 O O . ARG A 1 1085 ? -23.817 3.535 0.089 1.00 94.31 1085 ARG A O 1
ATOM 8499 N N . PRO A 1 1086 ? -23.078 1.637 1.057 1.00 94.88 1086 PRO A N 1
ATOM 8500 C CA . PRO A 1 1086 ? -23.245 0.282 1.574 1.00 94.88 1086 PRO A CA 1
ATOM 8501 C C . PRO A 1 1086 ? -23.613 0.279 3.059 1.00 94.88 1086 PRO A C 1
ATOM 8503 O O . PRO A 1 1086 ? -23.046 1.021 3.859 1.00 94.88 1086 PRO A O 1
ATOM 8506 N N . VAL A 1 1087 ? -24.542 -0.600 3.427 1.00 95.44 1087 VAL A N 1
ATOM 8507 C CA . VAL A 1 1087 ? -24.814 -0.962 4.820 1.00 95.44 1087 VAL A CA 1
ATOM 8508 C C . VAL A 1 1087 ? -24.246 -2.360 5.032 1.00 95.44 1087 VAL A C 1
ATOM 8510 O O . VAL A 1 1087 ? -24.604 -3.285 4.306 1.00 95.44 1087 VAL A O 1
ATOM 8513 N N . ILE A 1 1088 ? -23.330 -2.507 5.989 1.00 96.00 1088 ILE A N 1
ATOM 8514 C CA . ILE A 1 1088 ? -22.784 -3.803 6.412 1.00 96.00 1088 ILE A CA 1
ATOM 8515 C C . ILE A 1 1088 ? -22.766 -3.788 7.937 1.00 96.00 1088 ILE A C 1
ATOM 8517 O O . ILE A 1 1088 ? -21.869 -3.190 8.529 1.00 96.00 1088 ILE A O 1
ATOM 8521 N N . LEU A 1 1089 ? -23.780 -4.379 8.567 1.00 96.00 1089 LEU A N 1
ATOM 8522 C CA . LEU A 1 1089 ? -23.879 -4.434 10.025 1.00 96.00 1089 LEU A CA 1
ATOM 8523 C C . LEU A 1 1089 ? -23.020 -5.574 10.573 1.00 96.00 1089 LEU A C 1
ATOM 8525 O O . LEU A 1 1089 ? -23.072 -6.702 10.075 1.00 96.00 1089 LEU A O 1
ATOM 8529 N N . ASP A 1 1090 ? -22.238 -5.271 11.605 1.00 95.94 1090 ASP A N 1
ATOM 8530 C CA . ASP A 1 1090 ? -21.461 -6.257 12.345 1.00 95.94 1090 ASP A CA 1
ATOM 8531 C C . ASP A 1 1090 ? -22.413 -7.265 13.022 1.00 95.94 1090 ASP A C 1
ATOM 8533 O O . ASP A 1 1090 ? -23.260 -6.851 13.814 1.00 95.94 1090 ASP A O 1
ATOM 8537 N N . PRO A 1 1091 ? -22.313 -8.583 12.758 1.00 96.19 1091 PRO A N 1
ATOM 8538 C CA . PRO A 1 1091 ? -23.188 -9.595 13.355 1.00 96.19 1091 PRO A CA 1
ATOM 8539 C C . PRO A 1 1091 ? -23.128 -9.643 14.890 1.00 96.19 1091 PRO A C 1
ATOM 8541 O O . PRO A 1 1091 ? -23.994 -10.267 15.500 1.00 96.19 1091 PRO A O 1
ATOM 8544 N N . ALA A 1 1092 ? -22.122 -9.032 15.521 1.00 95.50 1092 ALA A N 1
ATOM 8545 C CA . ALA A 1 1092 ? -21.964 -8.934 16.969 1.00 95.50 1092 ALA A CA 1
ATOM 8546 C C . ALA A 1 1092 ? -22.520 -7.629 17.576 1.00 95.50 1092 ALA A C 1
ATOM 8548 O O . ALA A 1 1092 ? -22.936 -7.642 18.736 1.00 95.50 1092 ALA A O 1
ATOM 8549 N N . ASP A 1 1093 ? -22.550 -6.535 16.806 1.00 94.94 1093 ASP A N 1
ATOM 8550 C CA . ASP A 1 1093 ? -22.895 -5.174 17.244 1.00 94.94 1093 ASP A CA 1
ATOM 8551 C C . ASP A 1 1093 ? -23.832 -4.490 16.214 1.00 94.94 1093 ASP A C 1
ATOM 8553 O O . ASP A 1 1093 ? -23.373 -4.075 15.145 1.00 94.94 1093 ASP A O 1
ATOM 8557 N N . PRO A 1 1094 ? -25.136 -4.305 16.512 1.00 94.12 1094 PRO A N 1
ATOM 8558 C CA . PRO A 1 1094 ? -26.096 -3.717 15.572 1.00 94.12 1094 PRO A CA 1
ATOM 8559 C C . PRO A 1 1094 ? -25.832 -2.229 15.290 1.00 94.12 1094 PRO A C 1
ATOM 8561 O O . PRO A 1 1094 ? -26.375 -1.668 14.336 1.00 94.12 1094 PRO A O 1
ATOM 8564 N N . THR A 1 1095 ? -25.007 -1.564 16.106 1.00 93.69 1095 THR A N 1
ATOM 8565 C CA . THR A 1 1095 ? -24.592 -0.170 15.901 1.00 93.69 1095 THR A CA 1
ATOM 8566 C C . THR A 1 1095 ? -23.421 -0.047 14.923 1.00 93.69 1095 THR A C 1
ATOM 8568 O O . THR A 1 1095 ? -23.230 1.014 14.318 1.00 93.69 1095 THR A O 1
ATOM 8571 N N . GLY A 1 1096 ? -22.653 -1.125 14.743 1.00 92.50 1096 GLY A N 1
ATOM 8572 C CA . GLY A 1 1096 ? -21.452 -1.197 13.918 1.00 92.50 1096 GLY A CA 1
ATOM 8573 C C . GLY A 1 1096 ? -21.747 -1.331 12.424 1.00 92.50 1096 GLY A C 1
ATOM 8574 O O . GLY A 1 1096 ? -21.554 -2.398 11.847 1.00 92.50 1096 GLY A O 1
ATOM 8575 N N . ASN A 1 1097 ? -22.174 -0.248 11.764 1.00 93.69 1097 ASN A N 1
ATOM 8576 C CA . ASN A 1 1097 ? -22.253 -0.215 10.299 1.00 93.69 1097 ASN A CA 1
ATOM 8577 C C . ASN A 1 1097 ? -20.867 0.038 9.671 1.00 93.69 1097 ASN A C 1
ATOM 8579 O O . ASN A 1 1097 ? -20.429 1.181 9.528 1.00 93.69 1097 ASN A O 1
ATOM 8583 N N . LEU A 1 1098 ? -20.213 -1.039 9.236 1.00 93.00 1098 LEU A N 1
ATOM 8584 C CA . LEU A 1 1098 ? -18.879 -1.053 8.626 1.00 93.00 1098 LEU A CA 1
ATOM 8585 C C . LEU A 1 1098 ? -18.857 -0.584 7.158 1.00 93.00 1098 LEU A C 1
ATOM 8587 O O . LEU A 1 1098 ? -17.785 -0.475 6.562 1.00 93.00 1098 LEU A O 1
ATOM 8591 N N . GLY A 1 1099 ? -20.019 -0.307 6.559 1.00 89.50 1099 GLY A N 1
ATOM 8592 C CA . GLY A 1 1099 ? -20.119 0.266 5.216 1.00 89.50 1099 GLY A CA 1
ATOM 8593 C C . GLY A 1 1099 ? -20.043 1.800 5.179 1.00 89.50 1099 GLY A C 1
ATOM 8594 O O . GLY A 1 1099 ? -19.651 2.375 4.162 1.00 89.50 1099 GLY A O 1
ATOM 8595 N N . HIS A 1 1100 ? -20.374 2.477 6.279 1.00 84.94 1100 HIS A N 1
ATOM 8596 C CA . HIS A 1 1100 ? -20.606 3.923 6.296 1.00 84.94 1100 HIS A CA 1
ATOM 8597 C C . HIS A 1 1100 ? -19.315 4.773 6.219 1.00 84.94 1100 HIS A C 1
ATOM 8599 O O . HIS A 1 1100 ? -18.279 4.405 6.764 1.00 84.94 1100 HIS A O 1
ATOM 8605 N N . ASN A 1 1101 ? -19.394 5.946 5.571 1.00 80.06 1101 ASN A N 1
ATOM 8606 C CA . ASN A 1 1101 ? -18.338 6.976 5.482 1.00 80.06 1101 ASN A CA 1
ATOM 8607 C C . ASN A 1 1101 ? -16.936 6.500 5.035 1.00 80.06 1101 ASN A C 1
ATOM 8609 O O . ASN A 1 1101 ? -15.924 7.076 5.439 1.00 80.06 1101 ASN A O 1
ATOM 8613 N N . ALA A 1 1102 ? -16.861 5.487 4.168 1.00 88.31 1102 ALA A N 1
ATOM 8614 C CA . ALA A 1 1102 ? -15.601 4.942 3.662 1.00 88.31 1102 ALA A CA 1
ATOM 8615 C C . ALA A 1 1102 ? -15.481 4.987 2.127 1.00 88.31 1102 ALA A C 1
ATOM 8617 O O . ALA A 1 1102 ? -16.480 4.974 1.406 1.00 88.31 1102 ALA A O 1
ATOM 8618 N N . ARG A 1 1103 ? -14.238 4.997 1.621 1.00 92.56 1103 ARG A N 1
ATOM 8619 C CA . ARG A 1 1103 ? -13.892 5.086 0.186 1.00 92.56 1103 ARG A CA 1
ATOM 8620 C C . ARG A 1 1103 ? -14.097 3.772 -0.585 1.00 92.56 1103 ARG A C 1
ATOM 8622 O O . ARG A 1 1103 ? -13.167 3.212 -1.168 1.00 92.56 1103 ARG A O 1
ATOM 8629 N N . TRP A 1 1104 ? -15.329 3.268 -0.593 1.00 94.25 1104 TRP A N 1
ATOM 8630 C CA . TRP A 1 1104 ? -15.721 2.102 -1.397 1.00 94.25 1104 TRP A CA 1
ATOM 8631 C C . TRP A 1 1104 ? -15.571 2.336 -2.904 1.00 94.25 1104 TRP A C 1
ATOM 8633 O O . TRP A 1 1104 ? -15.313 1.391 -3.639 1.00 94.25 1104 TRP A O 1
ATOM 8643 N N . ASP A 1 1105 ? -15.664 3.585 -3.361 1.00 93.25 1105 ASP A N 1
ATOM 8644 C CA . ASP A 1 1105 ? -15.428 3.984 -4.751 1.00 93.25 1105 ASP A CA 1
ATOM 8645 C C . ASP A 1 1105 ? -13.993 3.680 -5.219 1.00 93.25 1105 ASP A C 1
ATOM 8647 O O . ASP A 1 1105 ? -13.788 3.228 -6.347 1.00 93.25 1105 ASP A O 1
ATOM 8651 N N . LEU A 1 1106 ? -13.002 3.860 -4.337 1.00 92.88 1106 LEU A N 1
ATOM 8652 C CA . LEU A 1 1106 ? -11.607 3.536 -4.634 1.00 92.88 1106 LEU A CA 1
ATOM 8653 C C . LEU A 1 1106 ? -11.383 2.018 -4.663 1.00 92.88 1106 LEU A C 1
ATOM 8655 O O . LEU A 1 1106 ? -10.767 1.517 -5.602 1.00 92.88 1106 LEU A O 1
ATOM 8659 N N . LEU A 1 1107 ? -11.950 1.273 -3.703 1.00 93.69 1107 LEU A N 1
ATOM 8660 C CA . LEU A 1 1107 ? -11.911 -0.196 -3.742 1.00 93.69 1107 LEU A CA 1
ATOM 8661 C C . LEU A 1 1107 ? -12.636 -0.770 -4.968 1.00 93.69 1107 LEU A C 1
ATOM 8663 O O . LEU A 1 1107 ? -12.157 -1.743 -5.537 1.00 93.69 1107 LEU A O 1
ATOM 8667 N N . ALA A 1 1108 ? -13.751 -0.179 -5.403 1.00 94.88 1108 ALA A N 1
ATOM 8668 C CA . ALA A 1 1108 ? -14.479 -0.605 -6.599 1.00 94.88 1108 ALA A CA 1
ATOM 8669 C C . ALA A 1 1108 ? -13.643 -0.429 -7.878 1.00 94.88 1108 ALA A C 1
ATOM 8671 O O . ALA A 1 1108 ? -13.661 -1.296 -8.754 1.00 94.88 1108 ALA A O 1
ATOM 8672 N N . LYS A 1 1109 ? -12.856 0.653 -7.967 1.00 94.06 1109 LYS A N 1
ATOM 8673 C CA . LYS A 1 1109 ? -11.922 0.882 -9.078 1.00 94.06 1109 LYS A CA 1
ATOM 8674 C C . LYS A 1 1109 ? -10.793 -0.156 -9.105 1.00 94.06 1109 LYS A C 1
ATOM 8676 O O . LYS A 1 1109 ? -10.527 -0.733 -10.159 1.00 94.06 1109 LYS A O 1
ATOM 8681 N N . GLU A 1 1110 ? -10.169 -0.435 -7.960 1.00 94.31 1110 GLU A N 1
ATOM 8682 C CA . GLU A 1 1110 ? -9.136 -1.478 -7.858 1.00 94.31 1110 GLU A CA 1
ATOM 8683 C C . GLU A 1 1110 ? -9.716 -2.883 -8.092 1.00 94.31 1110 GLU A C 1
ATOM 8685 O O . GLU A 1 1110 ? -9.084 -3.721 -8.737 1.00 94.31 1110 GLU A O 1
ATOM 8690 N N . ALA A 1 1111 ? -10.948 -3.142 -7.643 1.00 95.69 1111 ALA A N 1
ATOM 8691 C CA . ALA A 1 1111 ? -11.645 -4.397 -7.899 1.00 95.69 1111 ALA A CA 1
ATOM 8692 C C . ALA A 1 1111 ? -11.849 -4.615 -9.404 1.00 95.69 1111 ALA A C 1
ATOM 8694 O O . ALA A 1 1111 ? -11.481 -5.672 -9.912 1.00 95.69 1111 ALA A O 1
ATOM 8695 N N . ALA A 1 1112 ? -12.324 -3.604 -10.140 1.00 94.69 1112 ALA A N 1
ATOM 8696 C CA . ALA A 1 1112 ? -12.470 -3.674 -11.595 1.00 94.69 1112 ALA A CA 1
ATOM 8697 C C . ALA A 1 1112 ? -11.139 -3.990 -12.312 1.00 94.69 1112 ALA A C 1
ATOM 8699 O O . ALA A 1 1112 ? -11.114 -4.823 -13.222 1.00 94.69 1112 ALA A O 1
ATOM 8700 N N . ALA A 1 1113 ? -10.015 -3.426 -11.856 1.00 92.06 1113 ALA A N 1
ATOM 8701 C CA . ALA A 1 1113 ? -8.693 -3.783 -12.375 1.00 92.06 1113 ALA A CA 1
ATOM 8702 C C . ALA A 1 1113 ? -8.335 -5.259 -12.095 1.00 92.06 1113 ALA A C 1
ATOM 8704 O O . ALA A 1 1113 ? -7.913 -5.978 -13.003 1.00 92.06 1113 ALA A O 1
ATOM 8705 N N . TYR A 1 1114 ? -8.565 -5.747 -10.870 1.00 94.62 1114 TYR A N 1
ATOM 8706 C CA . TYR A 1 1114 ? -8.287 -7.140 -10.493 1.00 94.62 1114 TYR A CA 1
ATOM 8707 C C . TYR A 1 1114 ? -9.217 -8.163 -11.161 1.00 94.62 1114 TYR A C 1
ATOM 8709 O O . TYR A 1 1114 ? -8.770 -9.270 -11.454 1.00 94.62 1114 TYR A O 1
ATOM 8717 N N . THR A 1 1115 ? -10.467 -7.813 -11.492 1.00 93.75 1115 THR A N 1
ATOM 8718 C CA . THR A 1 1115 ? -11.349 -8.709 -12.271 1.00 93.75 1115 THR A CA 1
ATOM 8719 C C . THR A 1 1115 ? -10.825 -9.000 -13.681 1.00 93.75 1115 THR A C 1
ATOM 8721 O O . THR A 1 1115 ? -11.198 -10.015 -14.263 1.00 93.75 1115 THR A O 1
ATOM 8724 N N . SER A 1 1116 ? -9.922 -8.159 -14.203 1.00 89.38 1116 SER A N 1
ATOM 8725 C CA . SER A 1 1116 ? -9.237 -8.349 -15.491 1.00 89.38 1116 SER A CA 1
ATOM 8726 C C . SER A 1 1116 ? -7.860 -9.028 -15.368 1.00 89.38 1116 SER A C 1
ATOM 8728 O O . SER A 1 1116 ? -7.155 -9.179 -16.366 1.00 89.38 1116 SER A O 1
ATOM 8730 N N . ALA A 1 1117 ? -7.442 -9.406 -14.156 1.00 92.12 1117 ALA A N 1
ATOM 8731 C CA . ALA A 1 1117 ? -6.116 -9.948 -13.867 1.00 92.12 1117 ALA A CA 1
ATOM 8732 C C . ALA A 1 1117 ? -6.078 -11.490 -13.876 1.00 92.12 1117 ALA A C 1
ATOM 8734 O O . ALA A 1 1117 ? -7.112 -12.153 -13.818 1.00 92.12 1117 ALA A O 1
ATOM 8735 N N . LEU A 1 1118 ? -4.877 -12.087 -13.894 1.00 92.69 1118 LEU A N 1
ATOM 8736 C CA . LEU A 1 1118 ? -4.694 -13.547 -14.006 1.00 92.69 1118 LEU A CA 1
ATOM 8737 C C . LEU A 1 1118 ? -5.309 -14.347 -12.847 1.00 92.69 1118 LEU A C 1
ATOM 8739 O O . LEU A 1 1118 ? -5.689 -15.500 -13.038 1.00 92.69 1118 LEU A O 1
ATOM 8743 N N . CYS A 1 1119 ? -5.470 -13.735 -11.672 1.00 95.19 1119 CYS A N 1
ATOM 8744 C CA . CYS A 1 1119 ? -6.160 -14.334 -10.526 1.00 95.19 1119 CYS A CA 1
ATOM 8745 C C . CYS A 1 1119 ? -7.682 -14.460 -10.719 1.00 95.19 1119 CYS A C 1
ATOM 8747 O O . CYS A 1 1119 ? -8.356 -15.102 -9.919 1.00 95.19 1119 CYS A O 1
ATOM 8749 N N . CYS A 1 1120 ? -8.233 -13.822 -11.751 1.00 96.00 1120 CYS A N 1
ATOM 8750 C CA . CYS A 1 1120 ? -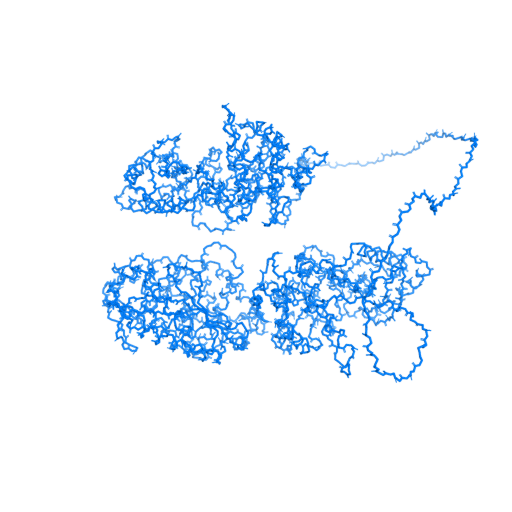9.655 -13.778 -12.085 1.00 96.00 1120 CYS A CA 1
ATOM 8751 C C . CYS A 1 1120 ? -9.930 -14.194 -13.540 1.00 96.00 1120 CYS A C 1
ATOM 8753 O O . CYS A 1 1120 ? -11.039 -13.991 -14.029 1.00 96.00 1120 CYS A O 1
ATOM 8755 N N . MET A 1 1121 ? -8.950 -14.809 -14.206 1.00 92.31 1121 MET A N 1
ATOM 8756 C CA . MET A 1 1121 ? -9.044 -15.332 -15.570 1.00 92.31 1121 MET A CA 1
ATOM 8757 C C . MET A 1 1121 ? -8.746 -16.831 -15.580 1.00 92.31 1121 MET A C 1
ATOM 8759 O O . MET A 1 1121 ? -7.883 -17.302 -14.836 1.00 92.31 1121 MET A O 1
ATOM 8763 N N . ASP A 1 1122 ? -9.445 -17.583 -16.427 1.00 89.81 1122 ASP A N 1
ATOM 8764 C CA . ASP A 1 1122 ? -9.115 -18.984 -16.685 1.00 89.81 1122 ASP A CA 1
ATOM 8765 C C . ASP A 1 1122 ? -7.870 -19.130 -17.593 1.00 89.81 1122 ASP A C 1
ATOM 8767 O O . ASP A 1 1122 ? -7.217 -18.161 -17.990 1.00 89.81 1122 ASP A O 1
ATOM 8771 N N . LYS A 1 1123 ? -7.515 -20.381 -17.908 1.00 82.12 1123 LYS A N 1
ATOM 8772 C CA . LYS A 1 1123 ? -6.369 -20.734 -18.766 1.00 82.12 1123 LYS A CA 1
ATOM 8773 C C . LYS A 1 1123 ? -6.496 -20.230 -20.215 1.00 82.12 1123 LYS A C 1
ATOM 8775 O O . LYS A 1 1123 ? -5.473 -20.085 -20.880 1.00 82.12 1123 LYS A O 1
ATOM 8780 N N . ASP A 1 1124 ? -7.717 -19.999 -20.688 1.00 83.94 1124 ASP A N 1
ATOM 8781 C CA . ASP A 1 1124 ? -8.036 -19.578 -22.054 1.00 83.94 1124 ASP A CA 1
ATOM 8782 C C . ASP A 1 1124 ? -8.160 -18.032 -22.114 1.00 83.94 1124 ASP A C 1
ATOM 8784 O O . ASP A 1 1124 ? -7.953 -17.393 -23.151 1.00 83.94 1124 ASP A O 1
ATOM 8788 N N . GLY A 1 1125 ? -8.347 -17.403 -20.948 1.00 83.56 1125 GLY A N 1
ATOM 8789 C CA . GLY A 1 1125 ? -8.450 -15.966 -20.724 1.00 83.56 1125 GLY A CA 1
ATOM 8790 C C . GLY A 1 1125 ? -9.879 -15.450 -20.660 1.00 83.56 1125 GLY A C 1
ATOM 8791 O O . GLY A 1 1125 ? -10.090 -14.260 -20.885 1.00 83.56 1125 GLY A O 1
ATOM 8792 N N . ASN A 1 1126 ? -10.850 -16.319 -20.376 1.00 90.38 1126 ASN A N 1
ATOM 8793 C CA . ASN A 1 1126 ? -12.196 -15.879 -20.035 1.00 90.38 1126 ASN A CA 1
ATOM 8794 C C . ASN A 1 1126 ? -12.227 -15.449 -18.560 1.00 90.38 1126 ASN A C 1
ATOM 8796 O O . ASN A 1 1126 ? -11.560 -16.079 -17.729 1.00 90.38 1126 ASN A O 1
ATOM 8800 N N . PRO A 1 1127 ? -13.028 -14.434 -18.191 1.00 93.12 1127 PRO A N 1
ATOM 8801 C CA . PRO A 1 1127 ? -13.252 -14.103 -16.793 1.00 93.12 1127 PRO A CA 1
ATOM 8802 C C . PRO A 1 1127 ? -13.818 -15.306 -16.033 1.00 93.12 1127 PRO A C 1
ATOM 8804 O O . PRO A 1 1127 ? -14.803 -15.917 -16.458 1.00 93.12 1127 PRO A O 1
ATOM 8807 N N . ILE A 1 1128 ? -13.229 -15.611 -14.877 1.00 96.12 1128 ILE A N 1
ATOM 8808 C CA . ILE A 1 1128 ? -13.804 -16.556 -13.917 1.00 96.12 1128 ILE A CA 1
ATOM 8809 C C . ILE A 1 1128 ? -15.217 -16.073 -13.571 1.00 96.12 1128 ILE A C 1
ATOM 8811 O O . ILE A 1 1128 ? -15.443 -14.880 -13.349 1.00 96.12 1128 ILE A O 1
ATOM 8815 N N . LYS A 1 1129 ? -16.183 -16.993 -13.538 1.00 95.44 1129 LYS A N 1
ATOM 8816 C CA . LYS A 1 1129 ? -17.565 -16.656 -13.188 1.00 95.44 1129 LYS A CA 1
ATOM 8817 C C . LYS A 1 1129 ? -17.674 -16.456 -11.668 1.00 95.44 1129 LYS A C 1
ATOM 8819 O O . LYS A 1 1129 ? -17.192 -17.313 -10.926 1.00 95.44 1129 LYS A O 1
ATOM 8824 N N . PRO A 1 1130 ? -18.280 -15.357 -11.184 1.00 95.50 1130 PRO A N 1
ATOM 8825 C CA . PRO A 1 1130 ? -18.631 -15.236 -9.774 1.00 95.50 1130 PRO A CA 1
ATOM 8826 C C . PRO A 1 1130 ? -19.744 -16.234 -9.421 1.00 95.50 1130 PRO A C 1
ATOM 8828 O O . PRO A 1 1130 ? -20.474 -16.716 -10.292 1.00 95.50 1130 PRO A O 1
ATOM 8831 N N . TRP A 1 1131 ? -19.913 -16.514 -8.132 1.00 96.19 1131 TRP A N 1
ATOM 8832 C CA . TRP A 1 1131 ? -21.091 -17.214 -7.632 1.00 96.19 1131 TRP A CA 1
ATOM 8833 C C . TRP A 1 1131 ? -22.353 -16.359 -7.844 1.00 96.19 1131 TRP A C 1
ATOM 8835 O O . TRP A 1 1131 ? -22.259 -15.129 -7.825 1.00 96.19 1131 TRP A O 1
ATOM 8845 N N . PRO A 1 1132 ? -23.543 -16.973 -8.003 1.00 91.62 1132 PRO A N 1
ATOM 8846 C CA . PRO A 1 1132 ? -24.802 -16.267 -8.258 1.00 91.62 1132 PRO A CA 1
ATOM 8847 C C . PRO A 1 1132 ? -25.361 -15.592 -6.989 1.00 91.62 1132 PRO A C 1
ATOM 8849 O O . PRO A 1 1132 ? -26.462 -15.885 -6.526 1.00 91.62 1132 PRO A O 1
ATOM 8852 N N . VAL A 1 1133 ? -24.589 -14.673 -6.409 1.00 86.50 1133 VAL A N 1
ATOM 8853 C CA . VAL A 1 1133 ? -24.966 -13.886 -5.234 1.00 86.50 1133 VAL A CA 1
ATOM 8854 C C . VAL A 1 1133 ? -25.784 -12.682 -5.682 1.00 86.50 1133 VAL A C 1
ATOM 8856 O O . VAL A 1 1133 ? -25.281 -11.807 -6.381 1.00 86.50 1133 VAL A O 1
ATOM 8859 N N . LYS A 1 1134 ? -27.036 -12.585 -5.226 1.00 69.81 1134 LYS A N 1
ATOM 8860 C CA . LYS A 1 1134 ? -27.772 -11.317 -5.305 1.00 69.81 1134 LYS A CA 1
ATOM 8861 C C . LYS A 1 1134 ? -27.109 -10.309 -4.362 1.00 69.81 1134 LYS A C 1
ATOM 8863 O O . LYS A 1 1134 ? -26.902 -10.617 -3.183 1.00 69.81 1134 LYS A O 1
ATOM 8868 N N . ALA A 1 1135 ? -26.816 -9.103 -4.848 1.00 62.31 1135 ALA A N 1
ATOM 8869 C CA . ALA A 1 1135 ? -26.625 -7.965 -3.955 1.00 62.31 1135 ALA A CA 1
ATOM 8870 C C . ALA A 1 1135 ? -27.899 -7.841 -3.103 1.00 62.31 1135 ALA A C 1
ATOM 8872 O O . ALA A 1 1135 ? -29.002 -7.837 -3.653 1.00 62.31 1135 ALA A O 1
ATOM 8873 N N . ALA A 1 1136 ? -27.761 -7.858 -1.776 1.00 57.69 1136 ALA A N 1
ATOM 8874 C CA . ALA A 1 1136 ? -28.912 -7.824 -0.882 1.00 57.69 1136 ALA A CA 1
ATOM 8875 C C . ALA A 1 1136 ? -29.634 -6.480 -1.032 1.00 57.69 1136 ALA A C 1
ATOM 8877 O O . ALA A 1 1136 ? -29.096 -5.443 -0.637 1.00 57.69 1136 ALA A O 1
ATOM 8878 N N . VAL A 1 1137 ? -30.823 -6.525 -1.641 1.00 42.47 1137 VAL A N 1
ATOM 8879 C CA . VAL A 1 1137 ? -31.734 -5.383 -1.787 1.00 42.47 1137 VAL A CA 1
ATOM 8880 C C . VAL A 1 1137 ? -32.414 -5.135 -0.454 1.00 42.47 1137 VAL A C 1
ATOM 8882 O O . VAL A 1 1137 ? -33.086 -6.060 0.038 1.00 42.47 1137 VAL A O 1
#

Solvent-accessible surface area (backbone atoms only — not comparable to full-atom values): 64923 Å² total; per-residue (Å²): 107,75,64,48,72,35,40,27,90,44,48,70,56,48,40,69,73,64,38,52,50,56,69,64,60,55,50,40,51,55,49,29,63,47,52,51,53,52,51,59,53,58,68,32,70,75,62,104,84,58,65,38,59,75,49,74,47,66,17,46,34,52,48,22,61,51,39,40,36,66,40,35,39,33,27,41,32,36,21,32,68,80,32,85,44,80,62,45,58,82,76,56,36,70,69,58,49,53,57,49,46,58,54,48,56,63,46,42,78,66,54,48,82,71,48,45,64,46,80,67,53,66,86,47,95,65,35,47,33,34,36,42,25,35,82,84,61,64,38,38,34,43,36,40,40,32,75,34,33,60,72,60,62,96,64,36,56,89,58,56,58,62,63,64,54,56,44,52,51,63,72,55,71,63,60,72,43,69,66,44,67,47,31,29,68,52,48,18,49,73,50,41,77,50,50,68,58,58,38,48,42,38,38,52,51,52,48,53,50,52,55,51,58,76,71,48,84,88,64,55,62,61,56,72,64,43,54,46,51,46,40,50,50,45,38,64,44,37,62,80,56,75,75,79,59,57,35,30,52,50,43,29,35,35,52,50,41,54,43,30,76,46,38,36,48,56,54,46,73,43,50,56,65,88,42,70,68,46,25,50,50,49,59,54,57,76,68,49,63,38,20,33,31,38,42,57,51,36,90,62,21,54,48,32,51,18,82,78,22,47,54,67,59,53,17,53,51,35,58,64,50,61,82,30,34,30,28,28,43,98,86,68,46,72,59,58,53,42,65,38,80,65,38,81,52,88,97,51,89,72,37,76,54,66,67,88,53,74,82,95,75,86,86,78,94,81,76,84,88,83,89,80,84,92,82,79,88,84,87,88,90,86,88,85,89,87,91,87,85,92,82,92,91,82,89,88,88,86,84,90,85,91,84,89,93,90,89,86,86,91,84,86,91,79,86,84,89,86,91,86,80,91,83,93,87,86,90,84,90,85,88,84,91,83,89,88,88,87,84,91,80,84,87,80,89,74,89,72,79,72,89,66,80,82,75,73,80,66,64,60,75,40,47,30,90,47,46,70,56,46,39,61,76,61,41,44,57,53,71,67,58,58,48,52,52,48,55,52,51,54,52,53,49,49,50,50,69,74,65,42,91,70,65,70,72,51,76,37,60,18,45,35,49,40,34,65,50,38,37,45,64,49,31,39,34,29,43,31,38,22,31,71,85,28,74,41,81,70,57,26,68,75,52,40,45,58,53,51,52,46,51,49,55,48,50,60,57,45,63,77,67,56,62,94,66,52,44,81,43,81,76,50,80,53,87,71,35,43,35,34,35,44,43,48,77,77,83,70,51,53,32,46,35,36,41,25,73,29,31,59,70,65,64,94,69,60,93,89,62,61,57,62,69,64,48,54,48,48,54,67,68,56,70,68,62,70,44,72,64,46,63,47,31,31,54,53,47,18,48,68,49,58,76,49,54,70,56,56,39,50,45,38,39,54,54,50,49,52,51,48,55,54,49,61,62,46,78,75,44,100,72,73,87,64,56,67,46,60,71,65,46,55,44,51,45,43,50,50,40,38,63,64,36,65,71,61,81,75,80,59,62,32,27,53,50,48,30,37,35,52,47,41,55,40,29,76,55,24,48,45,73,53,69,75,46,50,50,73,84,42,67,63,52,29,53,51,49,59,54,58,72,70,50,76,54,37,38,38,37,42,51,51,38,87,62,22,62,55,48,58,46,44,53,69,58,52,18,52,55,35,58,68,48,62,84,24,44,27,33,25,41,100,84,69,48,67,52,65,54,49,77,58,72,55,51,50,68,60,71,36,46,23,92,45,45,68,56,51,39,64,76,64,34,52,51,59,70,66,58,53,50,47,50,51,53,48,49,53,53,49,45,51,47,48,51,72,55,41,49,75,93,51,93,43,42,51,76,50,69,44,66,22,50,35,51,51,25,61,42,36,41,34,41,72,24,50,29,30,41,36,37,22,33,67,74,33,88,49,76,82,44,53,68,57,67,38,58,60,55,51,48,49,51,48,53,46,51,55,50,44,65,72,74,52,90,62,86,42,49,77,46,72,58,87,69,91,45,77,87,50,50,45,34,37,43,29,50,77,84,47,89,71,34,33,40,41,33,44,45,41,74,28,30,61,71,63,72,90,66,57,90,95,58,62,64,64,66,63,55,55,49,55,46,59,76,60,62,80,57,71,40,75,64,43,69,44,32,31,66,49,52,21,50,69,48,47,75,48,48,70,55,55,36,49,49,39,30,53,53,52,50,52,48,52,52,46,68,71,70,65,82,58,47,69,53,63,55,52,68,66,42,55,43,51,47,44,50,51,42,38,71,61,35,66,71,54,71,82,64,62,62,28,31,54,52,39,29,40,35,49,52,42,57,44,31,75,48,30,51,45,72,59,65,76,47,51,51,65,91,44,67,70,48,28,52,51,47,53,58,56,72,69,45,76,53,26,32,31,37,40,53,53,34,88,58,21,48,41,33,56,96,37,40,47,70,60,52,19,54,55,25,58,56,46,52,75,20,36,30,17,23,49,98,91,64,50,68,53,63,48,50,82,49,75,69,41,123

pLDDT: mean 83.02, std 19.52, range [21.59, 98.44]

Organism: Rattus norvegicus (NCBI:txid10116)

Nearest PDB structures (foldseek):
  4s3n-assembly1_A  TM=9.890E-01  e=8.261E-46  Homo sapiens
  4ig8-assembly1_A  TM=9.176E-01  e=2.933E-34  Homo sapiens
  1px5-assembly2_B  TM=9.287E-01  e=1.595E-33  Sus scrofa
  1px5-assembly1_A  TM=9.443E-01  e=1.156E-31  Sus scrofa
  4xq7-assembly1_A  TM=8.843E-01  e=2.384E-29  Homo sapiens

Sequence (1137 aa):
MDLYHTPAGALDKLVAHSLHPAPEFTAAVRRALGSLDNVLRKNGAGGLQRPRVIRIIKGGAHARGTALRGGTDVELVIFLDCLRSFGDQKTCHTEILGAIQALLESWGCNPGPGLTFEFSGPKASGILQFRLASVDQENWIDVSLVPAFDALGQLHSEVKPTPNVYSSLLSSHCQAGEHSACFTELRKNFVNIRPVKLKNLILLVKHWYRQVQTQVVRATLPPSYALELLTIFAWEQGCRKDAFSLAQGLRTVLALIQRNKHLCIFWTENYGFEDPAVGEFLRRQLKRPRPVILDPADPTWDLGNGTAWCWDVLAKEAEYSFNQQCFKEASGALVQPWEGPGLPCAGILDLGHPIQQGAKHALEDNNGHLAVQPMKESLQPSNPARGLPETATKISAMPDPTVTETHKSLKKSVHPKTVSETVVNPSSHVWITQSTASSNTPPGHSSMSTAGSQMGPDLSQIPSKELDSFIQDHLRPSSQFQQQVRQAIDTILCCLREKCVDKVLRVSKGGSFGRGTDLRGKCDVELVIFYKTLGDFKGQNSHQTEILCDMQAQLQRWCQNPAPGLSLQFIEQKSNALHLQLVPTNLSNRVDLSVLPAFDAVGPLKSGAKPLPETYSSLLSSGCQAGEHAACFAELRRNFINTRPAKLRSLMLLVKHWYRQVAARFEGGETAGAALPPAYALELLTVFAWEQGCGEQKFSMAEGLRTVLRLVQQHQSLCIYWTVNYSVQDPAIRAHLLRQLRKARPLILDPADPTWNMDQGNWKLLAQEAAALESQVCLQSRDGNLVPPWDVMPALLHQTPAQNLDKFICEFLQPDR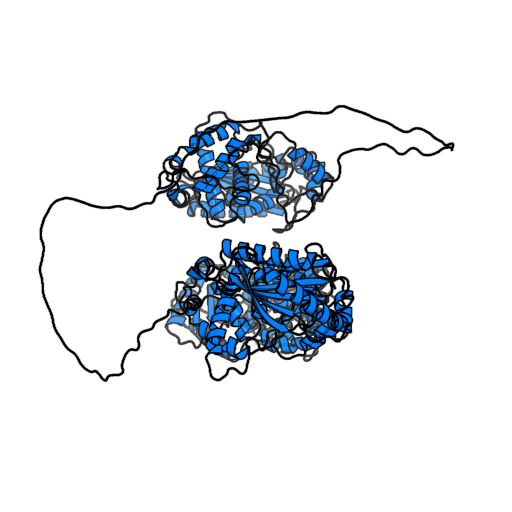HFLTQVKRAVDTICSFLKENCFRNSTIKVLKVVKGGSSAKGTALQGRSDADLVVFLSCFRQFSEQGSHRAEIIAEIQAQLEACQQKQRFDVKFEISKRKNPRVLSFTLTSKTLLGQSVDFDVLPAFDALGQLKSGSRPDPRVYTDLIQSYSNAGEFSTCFTELQRDFISSRPTKLKSLIRLVKHWYQQCNKTVKGKGSLPPQHGLELLTVYAWERGSQNPQFNMAEGFRTVLELIGQYRQLCVYWTINYGAEDETIGDFLKMQLQKPRPVILDPADPTGNLGHNARWDLLAKEAAAYTSALCCMDKDGNPIKPWPVKAAV

Mean predicted aligned error: 19.3 Å